Protein 7XDI (pdb70)

Nearest PDB structures (foldseek):
  7xdi-assembly1_C  TM=9.372E-01  e=1.174E-07  Sulfolobus spindle-shaped virus
  7xdi-assembly1_A  TM=9.240E-01  e=1.505E-07  Sulfolobus spindle-shaped virus
  7xdi-assembly1_F  TM=1.002E+00  e=4.556E-77  Sulfolobus spindle-shaped virus
  3anj-assembly1_A  TM=4.564E-01  e=3.593E-02  Streptococcus agalactiae serogroup III
  3wux-assembly1_A  TM=4.465E-01  e=6.733E-02  Streptococcus agalactiae NEM316

Structure (mmCIF, N/CA/C/O backbone):
data_7XDI
#
_entry.id   7XDI
#
loop_
_entity.id
_entity.type
_entity.pdbx_description
1 polymer VP1
2 polymer C131
3 polymer B210
4 polymer VP4
#
loop_
_atom_site.group_PDB
_atom_site.id
_atom_site.type_symbol
_atom_site.label_atom_id
_atom_site.label_alt_id
_atom_site.label_comp_id
_atom_site.label_asym_id
_atom_site.label_entity_id
_atom_site.label_seq_id
_atom_site.pdbx_PDB_ins_code
_atom_site.Cartn_x
_atom_site.Cartn_y
_atom_site.Cartn_z
_atom_site.occupancy
_atom_site.B_iso_or_equiv
_atom_site.auth_seq_id
_atom_site.auth_comp_id
_atom_site.auth_asym_id
_atom_site.auth_atom_id
_atom_site.pdbx_PDB_model_num
ATOM 1 N N . ASN A 1 15 ? -12.385 31.119 -37.309 1.00 125.15 15 ASN A N 1
ATOM 2 C CA . ASN A 1 15 ? -11.925 31.977 -38.394 1.00 125.15 15 ASN A CA 1
ATOM 3 C C . ASN A 1 15 ? -12.359 33.422 -38.170 1.00 125.15 15 ASN A C 1
ATOM 4 O O . ASN A 1 15 ? -13.353 33.684 -37.493 1.00 125.15 15 ASN A O 1
ATOM 9 N N . VAL A 1 16 ? -11.602 34.359 -38.745 1.00 123.80 16 VAL A N 1
ATOM 10 C CA . VAL A 1 16 ? -11.916 35.775 -38.577 1.00 123.80 16 VAL A CA 1
ATOM 11 C C . VAL A 1 16 ? -13.231 36.121 -39.267 1.00 123.80 16 VAL A C 1
ATOM 12 O O . VAL A 1 16 ? -14.038 36.899 -38.740 1.00 123.80 16 VAL A O 1
ATOM 16 N N . GLY A 1 17 ? -13.472 35.552 -40.450 1.00 122.01 17 GLY A N 1
ATOM 17 C CA . GLY A 1 17 ? -14.712 35.832 -41.156 1.00 122.01 17 GLY A CA 1
ATOM 18 C C . GLY A 1 17 ? -15.936 35.359 -40.396 1.00 122.01 17 GLY A C 1
ATOM 19 O O . GLY A 1 17 ? -16.956 36.053 -40.347 1.00 122.01 17 GLY A O 1
ATOM 20 N N . LEU A 1 18 ? -15.852 34.171 -39.792 1.00 118.11 18 LEU A N 1
ATOM 21 C CA . LEU A 1 18 ? -16.963 33.674 -38.986 1.00 118.11 18 LEU A CA 1
ATOM 22 C C . LEU A 1 18 ? -17.219 34.581 -37.791 1.00 118.11 18 LEU A C 1
ATOM 23 O O . LEU A 1 18 ? -18.374 34.857 -37.450 1.00 118.11 18 LEU A O 1
ATOM 28 N N . LEU A 1 19 ? -16.152 35.051 -37.140 1.00 117.21 19 LEU A N 1
ATOM 29 C CA . LEU A 1 19 ? -16.319 35.955 -36.008 1.00 117.21 19 LEU A CA 1
ATOM 30 C C . LEU A 1 19 ? -16.963 37.267 -36.438 1.00 117.21 19 LEU A C 1
ATOM 31 O O . LEU A 1 19 ? -17.841 37.790 -35.743 1.00 117.21 19 LEU A O 1
ATOM 36 N N . ILE A 1 20 ? -16.543 37.814 -37.580 1.00 116.08 20 ILE A N 1
ATOM 37 C CA . ILE A 1 20 ? -17.127 39.063 -38.064 1.00 116.08 20 ILE A CA 1
ATOM 38 C C . ILE A 1 20 ? -18.603 38.870 -38.393 1.00 116.08 20 ILE A C 1
ATOM 39 O O . ILE A 1 20 ? -19.450 39.710 -38.051 1.00 116.08 20 ILE A O 1
ATOM 44 N N . GLY A 1 21 ? -18.936 37.764 -39.062 1.00 115.33 21 GLY A N 1
ATOM 45 C CA . GLY A 1 21 ? -20.330 37.494 -39.370 1.00 115.33 21 GLY A CA 1
ATOM 46 C C . GLY A 1 21 ? -21.178 37.318 -38.125 1.00 115.33 21 GLY A C 1
ATOM 47 O O . GLY A 1 21 ? -22.300 37.822 -38.050 1.00 115.33 21 GLY A O 1
ATOM 48 N N . LEU A 1 22 ? -20.649 36.608 -37.128 1.00 112.89 22 LEU A N 1
ATOM 49 C CA . LEU A 1 22 ? -21.373 36.445 -35.873 1.00 112.89 22 LEU A CA 1
ATOM 50 C C . LEU A 1 22 ? -21.564 37.783 -35.172 1.00 112.89 22 LEU A C 1
ATOM 51 O O . LEU A 1 22 ? -22.629 38.049 -34.604 1.00 112.89 22 LEU A O 1
ATOM 56 N N . PHE A 1 23 ? -20.541 38.639 -35.204 1.00 114.09 23 PHE A N 1
ATOM 57 C CA . PHE A 1 23 ? -20.647 39.951 -34.575 1.00 114.09 23 PHE A CA 1
ATOM 58 C C . PHE A 1 23 ? -21.734 40.788 -35.236 1.00 114.09 23 PHE A C 1
ATOM 59 O O . PHE A 1 23 ? -22.570 41.393 -34.553 1.00 114.09 23 PHE A O 1
ATOM 67 N N . ILE A 1 24 ? -21.747 40.827 -36.571 1.00 114.30 24 ILE A N 1
ATOM 68 C CA . ILE A 1 24 ? -22.758 41.629 -37.255 1.00 114.30 24 ILE A CA 1
ATOM 69 C C . ILE A 1 24 ? -24.147 41.034 -37.049 1.00 114.30 24 ILE A C 1
ATOM 70 O O . ILE A 1 24 ? -25.133 41.767 -36.915 1.00 114.30 24 ILE A O 1
ATOM 75 N N . PHE A 1 25 ? -24.252 39.701 -36.995 1.00 111.56 25 PHE A N 1
ATOM 76 C CA . PHE A 1 25 ? -25.546 39.073 -36.749 1.00 111.56 25 PHE A CA 1
ATOM 77 C C . PHE A 1 25 ? -26.066 39.406 -35.355 1.00 111.56 25 PHE A C 1
ATOM 78 O O . PHE A 1 25 ? -27.255 39.704 -35.182 1.00 111.56 25 PHE A O 1
ATOM 86 N N . ILE A 1 26 ? -25.190 39.366 -34.350 1.00 110.02 26 ILE A N 1
ATOM 87 C CA . ILE A 1 26 ? -25.599 39.703 -32.989 1.00 110.02 26 ILE A CA 1
ATOM 88 C C . ILE A 1 26 ? -25.999 41.171 -32.902 1.00 110.02 26 ILE A C 1
ATOM 89 O O . ILE A 1 26 ? -26.973 41.527 -32.225 1.00 110.02 26 ILE A O 1
ATOM 94 N N . LEU A 1 27 ? -25.254 42.048 -33.581 1.00 112.05 27 LEU A N 1
ATOM 95 C CA . LEU A 1 27 ? -25.612 43.463 -33.587 1.00 112.05 27 LEU A CA 1
ATOM 96 C C . LEU A 1 27 ? -26.969 43.688 -34.245 1.00 112.05 27 LEU A C 1
ATOM 97 O O . LEU A 1 27 ? -27.771 44.494 -33.763 1.00 112.05 27 LEU A O 1
ATOM 102 N N . VAL A 1 28 ? -27.243 42.986 -35.346 1.00 112.39 28 VAL A N 1
ATOM 103 C CA . VAL A 1 28 ? -28.550 43.090 -35.991 1.00 112.39 28 VAL A CA 1
ATOM 104 C C . VAL A 1 28 ? -29.649 42.606 -35.052 1.00 112.39 28 VAL A C 1
ATOM 105 O O . VAL A 1 28 ? -30.713 43.233 -34.934 1.00 112.39 28 VAL A O 1
ATOM 109 N N . GLY A 1 29 ? -29.412 41.483 -34.373 1.00 112.98 29 GLY A N 1
ATOM 110 C CA . GLY A 1 29 ? -30.394 40.989 -33.421 1.00 112.98 29 GLY A CA 1
ATOM 111 C C . GLY A 1 29 ? -30.682 41.989 -32.318 1.00 112.98 29 GLY A C 1
ATOM 112 O O . GLY A 1 29 ? -31.840 42.223 -31.965 1.00 112.98 29 GLY A O 1
ATOM 113 N N . ILE A 1 30 ? -29.634 42.612 -31.781 1.00 113.94 30 ILE A N 1
ATOM 114 C CA . ILE A 1 30 ? -29.820 43.622 -30.743 1.00 113.94 30 ILE A CA 1
ATOM 115 C C . ILE A 1 30 ? -30.579 44.824 -31.295 1.00 113.94 30 ILE A C 1
ATOM 116 O O . ILE A 1 30 ? -31.464 45.377 -30.630 1.00 113.94 30 ILE A O 1
ATOM 121 N N . VAL A 1 31 ? -30.253 45.239 -32.521 1.00 116.10 31 VAL A N 1
ATOM 122 C CA . VAL A 1 31 ? -30.848 46.448 -33.085 1.00 116.10 31 VAL A CA 1
ATOM 123 C C . VAL A 1 31 ? -32.344 46.269 -33.310 1.00 116.10 31 VAL A C 1
ATOM 124 O O . VAL A 1 31 ? -33.142 47.145 -32.959 1.00 116.10 31 VAL A O 1
ATOM 128 N N . LEU A 1 32 ? -32.757 45.143 -33.893 1.00 117.17 32 LEU A N 1
ATOM 129 C CA . LEU A 1 32 ? -34.179 44.924 -34.149 1.00 117.17 32 LEU A CA 1
ATOM 130 C C . LEU A 1 32 ? -34.845 43.956 -33.176 1.00 117.17 32 LEU A C 1
ATOM 131 O O . LEU A 1 32 ? -35.868 43.357 -33.522 1.00 117.17 32 LEU A O 1
ATOM 136 N N . LEU A 1 33 ? -34.290 43.775 -31.980 1.00 116.68 33 LEU A N 1
ATOM 137 C CA . LEU A 1 33 ? -35.094 43.241 -30.881 1.00 116.68 33 LEU A CA 1
ATOM 138 C C . LEU A 1 33 ? -36.227 44.175 -30.459 1.00 116.68 33 LEU A C 1
ATOM 139 O O . LEU A 1 33 ? -37.361 43.691 -30.285 1.00 116.68 33 LEU A O 1
ATOM 144 N N . PRO A 1 34 ? -36.008 45.484 -30.256 1.00 119.94 34 PRO A N 1
ATOM 145 C CA . PRO A 1 34 ? -37.103 46.332 -29.752 1.00 119.94 34 PRO A CA 1
ATOM 146 C C . PRO A 1 34 ? -38.326 46.377 -30.650 1.00 119.94 34 PRO A C 1
ATOM 147 O O . PRO A 1 34 ? -39.446 46.465 -30.135 1.00 119.94 34 PRO A O 1
ATOM 151 N N . VAL A 1 35 ? -38.160 46.324 -31.973 1.00 120.80 35 VAL A N 1
ATOM 152 C CA . VAL A 1 35 ? -39.327 46.331 -32.851 1.00 120.80 35 VAL A CA 1
ATOM 153 C C . VAL A 1 35 ? -40.137 45.053 -32.667 1.00 120.80 35 VAL A C 1
ATOM 154 O O . VAL A 1 35 ? -41.374 45.082 -32.650 1.00 120.80 35 VAL A O 1
ATOM 158 N N . ILE A 1 36 ? -39.456 43.916 -32.510 1.00 120.71 36 ILE A N 1
ATOM 159 C CA . ILE A 1 36 ? -40.152 42.659 -32.255 1.00 120.71 36 ILE A CA 1
ATOM 160 C C . ILE A 1 36 ? -40.904 42.727 -30.932 1.00 120.71 36 ILE A C 1
ATOM 161 O O . ILE A 1 36 ? -42.060 42.294 -30.833 1.00 120.71 36 ILE A O 1
ATOM 166 N N . THR A 1 37 ? -40.263 43.276 -29.895 1.00 123.37 37 THR A N 1
ATOM 167 C CA . THR A 1 37 ? -40.935 43.397 -28.602 1.00 123.37 37 THR A CA 1
ATOM 168 C C . THR A 1 37 ? -42.151 44.312 -28.694 1.00 123.37 37 THR A C 1
ATOM 169 O O . THR A 1 37 ? -43.201 44.024 -28.109 1.00 123.37 37 THR A O 1
ATOM 173 N N . SER A 1 38 ? -42.025 45.423 -29.424 1.00 123.38 38 SER A N 1
ATOM 174 C CA . SER A 1 38 ? -43.148 46.341 -29.583 1.00 123.38 38 SER A CA 1
ATOM 175 C C . SER A 1 38 ? -44.295 45.684 -30.337 1.00 123.38 38 SER A C 1
ATOM 176 O O . SER A 1 38 ? -45.465 45.874 -29.989 1.00 123.38 38 SER A O 1
ATOM 179 N N . GLU A 1 39 ? -43.982 44.914 -31.382 1.00 124.51 39 GLU A N 1
ATOM 180 C CA . GLU A 1 39 ? -45.028 44.210 -32.117 1.00 124.51 39 GLU A CA 1
ATOM 181 C C . GLU A 1 39 ? -45.718 43.177 -31.237 1.00 124.51 39 GLU A C 1
ATOM 182 O O . GLU A 1 39 ? -46.947 43.031 -31.283 1.00 124.51 39 GLU A O 1
ATOM 188 N N . VAL A 1 40 ? -44.945 42.451 -30.427 1.00 122.55 40 VAL A N 1
ATOM 189 C CA . VAL A 1 40 ? -45.534 41.471 -29.518 1.00 122.55 40 VAL A CA 1
ATOM 190 C C . VAL A 1 40 ? -46.450 42.160 -28.516 1.00 122.55 40 VAL A C 1
ATOM 191 O O . VAL A 1 40 ? -47.553 41.680 -28.226 1.00 122.55 40 VAL A O 1
ATOM 195 N N . SER A 1 41 ? -46.013 43.301 -27.977 1.00 126.01 41 SER A N 1
ATOM 196 C CA . SER A 1 41 ? -46.855 44.053 -27.052 1.00 126.01 41 SER A CA 1
ATOM 197 C C . SER A 1 41 ? -48.129 44.539 -27.733 1.00 126.01 41 SER A C 1
ATOM 198 O O . SER A 1 41 ? -49.215 44.485 -27.146 1.00 126.01 41 SER A O 1
ATOM 201 N N . SER A 1 42 ? -48.017 45.012 -28.976 1.00 126.59 42 SER A N 1
ATOM 202 C CA . SER A 1 42 ? -49.199 45.462 -29.703 1.00 126.59 42 SER A CA 1
ATOM 203 C C . SER A 1 42 ? -50.180 44.317 -29.913 1.00 126.59 42 SER A C 1
ATOM 204 O O . SER A 1 42 ? -51.398 44.503 -29.799 1.00 126.59 42 SER A O 1
ATOM 207 N N . LEU A 1 43 ? -49.668 43.126 -30.226 1.00 127.61 43 LEU A N 1
ATOM 208 C CA . LEU A 1 43 ? -50.548 41.975 -30.409 1.00 127.61 43 LEU A CA 1
ATOM 209 C C . LEU A 1 43 ? -51.188 41.542 -29.094 1.00 127.61 43 LEU A C 1
ATOM 210 O O . LEU A 1 43 ? -52.379 41.214 -29.059 1.00 127.61 43 LEU A O 1
ATOM 215 N N . THR A 1 44 ? -50.418 41.532 -28.006 1.00 127.95 44 THR A N 1
ATOM 216 C CA . THR A 1 44 ? -50.890 40.998 -26.731 1.00 127.95 44 THR A CA 1
ATOM 217 C C . THR A 1 44 ? -51.330 42.092 -25.762 1.00 127.95 44 THR A C 1
ATOM 218 O O . THR A 1 44 ? -52.480 42.102 -25.315 1.00 127.95 44 THR A O 1
ATOM 222 N N . SER A 1 45 ? -50.432 43.014 -25.426 1.00 129.71 45 SER A N 1
ATOM 223 C CA . SER A 1 45 ? -50.751 44.039 -24.443 1.00 129.71 45 SER A CA 1
ATOM 224 C C . SER A 1 45 ? -51.788 45.011 -24.996 1.00 129.71 45 SER A C 1
ATOM 225 O O . SER A 1 45 ? -51.810 45.325 -26.189 1.00 129.71 45 SER A O 1
ATOM 228 N N . GLY A 1 46 ? -52.652 45.487 -24.112 1.00 133.49 46 GLY A N 1
ATOM 229 C CA . GLY A 1 46 ? -53.735 46.374 -24.476 1.00 133.49 46 GLY A CA 1
ATOM 230 C C . GLY A 1 46 ? -55.094 45.732 -24.253 1.00 133.49 46 GLY A C 1
ATOM 231 O O . GLY A 1 46 ? -55.224 44.537 -23.988 1.00 133.49 46 GLY A O 1
ATOM 232 N N . THR A 1 47 ? -56.123 46.575 -24.368 1.00 137.77 47 THR A N 1
ATOM 233 C CA . THR A 1 47 ? -57.489 46.113 -24.137 1.00 137.77 47 THR A CA 1
ATOM 234 C C . THR A 1 47 ? -57.916 45.083 -25.178 1.00 137.77 47 THR A C 1
ATOM 235 O O . THR A 1 47 ? -58.612 44.116 -24.849 1.00 137.77 47 THR A O 1
ATOM 239 N N . SER A 1 48 ? -57.515 45.272 -26.427 1.00 137.53 48 SER A N 1
ATOM 240 C CA . SER A 1 48 ? -57.936 44.379 -27.499 1.00 137.53 48 SER A CA 1
ATOM 241 C C . SER A 1 48 ? -57.292 43.008 -27.340 1.00 137.53 48 SER A C 1
ATOM 242 O O . SER A 1 48 ? -56.058 42.912 -27.364 1.00 137.53 48 SER A O 1
ATOM 245 N N . PRO A 1 49 ? -58.068 41.935 -27.179 1.00 138.39 49 PRO A N 1
ATOM 246 C CA . PRO A 1 49 ? -57.505 40.576 -27.038 1.00 138.39 49 PRO A CA 1
ATOM 247 C C . PRO A 1 49 ? -57.315 39.862 -28.378 1.00 138.39 49 PRO A C 1
ATOM 248 O O . PRO A 1 49 ? -58.088 38.994 -28.790 1.00 138.39 49 PRO A O 1
ATOM 252 N N . ALA A 1 50 ? -56.253 40.246 -29.089 1.00 134.50 50 ALA A N 1
ATOM 253 C CA . ALA A 1 50 ? -55.959 39.611 -30.370 1.00 134.50 50 ALA A CA 1
ATOM 254 C C . ALA A 1 50 ? -55.574 38.148 -30.197 1.00 134.50 50 ALA A C 1
ATOM 255 O O . ALA A 1 50 ? -55.737 37.350 -31.127 1.00 134.50 50 ALA A O 1
ATOM 257 N N . VAL A 1 51 ? -55.067 37.777 -29.024 1.00 129.70 51 VAL A N 1
ATOM 258 C CA . VAL A 1 51 ? -54.627 36.415 -28.746 1.00 129.70 51 VAL A CA 1
ATOM 259 C C . VAL A 1 51 ? -55.126 36.013 -27.366 1.00 129.70 51 VAL A C 1
ATOM 260 O O . VAL A 1 51 ? -55.102 36.821 -26.431 1.00 129.70 51 VAL A O 1
ATOM 264 N N . THR A 1 52 ? -55.577 34.767 -27.243 1.00 127.55 52 THR A N 1
ATOM 265 C CA . THR A 1 52 ? -56.089 34.261 -25.979 1.00 127.55 52 THR A CA 1
ATOM 266 C C . THR A 1 52 ? -54.937 34.023 -25.000 1.00 127.55 52 THR A C 1
ATOM 267 O O . THR A 1 52 ? -53.761 34.009 -25.375 1.00 127.55 52 THR A O 1
ATOM 271 N N . GLY A 1 53 ? -55.295 33.847 -23.726 1.00 127.15 53 GLY A N 1
ATOM 272 C CA . GLY A 1 53 ? -54.354 33.711 -22.627 1.00 127.15 53 GLY A CA 1
ATOM 273 C C . GLY A 1 53 ? -53.130 32.848 -22.867 1.00 127.15 53 GLY A C 1
ATOM 274 O O . GLY A 1 53 ? -52.001 33.315 -22.690 1.00 127.15 53 GLY A O 1
ATOM 275 N N . THR A 1 54 ? -53.333 31.587 -23.258 1.00 124.65 54 THR A N 1
ATOM 276 C CA . THR A 1 54 ? -52.197 30.715 -23.543 1.00 124.65 54 THR A CA 1
ATOM 277 C C . THR A 1 54 ? -51.371 31.260 -24.702 1.00 124.65 54 THR A C 1
ATOM 278 O O . THR A 1 54 ? -50.137 31.347 -24.624 1.00 124.65 54 THR A O 1
ATOM 282 N N . ASN A 1 55 ? -52.045 31.659 -25.782 1.00 123.49 55 ASN A N 1
ATOM 283 C CA . ASN A 1 55 ? -51.338 32.245 -26.914 1.00 123.49 55 ASN A CA 1
ATOM 284 C C . ASN A 1 55 ? -50.634 33.532 -26.512 1.00 123.49 55 ASN A C 1
ATOM 285 O O . ASN A 1 55 ? -49.484 33.760 -26.900 1.00 123.49 55 ASN A O 1
ATOM 290 N N . ALA A 1 56 ? -51.304 34.379 -25.726 1.00 123.73 56 ALA A N 1
ATOM 291 C CA . ALA A 1 56 ? -50.699 35.641 -25.313 1.00 123.73 56 ALA A CA 1
ATOM 292 C C . ALA A 1 56 ? -49.440 35.407 -24.489 1.00 123.73 56 ALA A C 1
ATOM 293 O O . ALA A 1 56 ? -48.428 36.095 -24.674 1.00 123.73 56 ALA A O 1
ATOM 295 N N . THR A 1 57 ? -49.481 34.434 -23.575 1.00 121.71 57 THR A N 1
ATOM 296 C CA . THR A 1 57 ? -48.277 34.074 -22.836 1.00 121.71 57 THR A CA 1
ATOM 297 C C . THR A 1 57 ? -47.192 33.576 -23.781 1.00 121.71 57 THR A C 1
ATOM 298 O O . THR A 1 57 ? -46.007 33.879 -23.595 1.00 121.71 57 THR A O 1
ATOM 302 N N . LEU A 1 58 ? -47.579 32.823 -24.814 1.00 118.40 58 LEU A N 1
ATOM 303 C CA . LEU A 1 58 ? -46.594 32.372 -25.793 1.00 118.40 58 LEU A CA 1
ATOM 304 C C . LEU A 1 58 ? -45.917 33.552 -26.484 1.00 118.40 58 LEU A C 1
ATOM 305 O O . LEU A 1 58 ? -44.688 33.570 -26.625 1.00 118.40 58 LEU A O 1
ATOM 310 N N . LEU A 1 59 ? -46.699 34.551 -26.910 1.00 117.38 59 LEU A N 1
ATOM 311 C CA . LEU A 1 59 ? -46.093 35.733 -27.528 1.00 117.38 59 LEU A CA 1
ATOM 312 C C . LEU A 1 59 ? -45.193 36.478 -26.554 1.00 117.38 59 LEU A C 1
ATOM 313 O O . LEU A 1 59 ? -44.132 36.975 -26.945 1.00 117.38 59 LEU A O 1
ATOM 318 N N . ASN A 1 60 ? -45.598 36.585 -25.289 1.00 114.80 60 ASN A N 1
ATOM 319 C CA . ASN A 1 60 ? -44.702 37.193 -24.309 1.00 114.80 60 ASN A CA 1
ATOM 320 C C . ASN A 1 60 ? -43.424 36.379 -24.131 1.00 114.80 60 ASN A C 1
ATOM 321 O O . ASN A 1 60 ? -42.390 36.932 -23.741 1.00 114.80 60 ASN A O 1
ATOM 326 N N . LEU A 1 61 ? -43.473 35.071 -24.400 1.00 109.46 61 LEU A N 1
ATOM 327 C CA . LEU A 1 61 ? -42.254 34.267 -24.327 1.00 109.46 61 LEU A CA 1
ATOM 328 C C . LEU A 1 61 ? -41.377 34.418 -25.568 1.00 109.46 61 LEU A C 1
ATOM 329 O O . LEU A 1 61 ? -40.157 34.240 -25.476 1.00 109.46 61 LEU A O 1
ATOM 334 N N . VAL A 1 62 ? -41.968 34.725 -26.731 1.00 107.54 62 VAL A N 1
ATOM 335 C CA . VAL A 1 62 ? -41.174 34.797 -27.970 1.00 107.54 62 VAL A CA 1
ATOM 336 C C . VAL A 1 62 ? -39.940 35.696 -27.874 1.00 107.54 62 VAL A C 1
ATOM 337 O O . VAL A 1 62 ? -38.895 35.315 -28.414 1.00 107.54 62 VAL A O 1
ATOM 341 N N . PRO A 1 63 ? -39.995 36.897 -27.277 1.00 103.42 63 PRO A N 1
ATOM 342 C CA . PRO A 1 63 ? -38.761 37.707 -27.229 1.00 103.42 63 PRO A CA 1
ATOM 343 C C . PRO A 1 63 ? -37.602 37.003 -26.542 1.00 103.42 63 PRO A C 1
ATOM 344 O O . PRO A 1 63 ? -36.458 37.079 -27.015 1.00 103.42 63 PRO A O 1
ATOM 348 N N . LEU A 1 64 ? -37.868 36.284 -25.452 1.00 97.03 64 LEU A N 1
ATOM 349 C CA . LEU A 1 64 ? -36.790 35.541 -24.813 1.00 97.03 64 LEU A CA 1
ATOM 350 C C . LEU A 1 64 ? -36.334 34.367 -25.665 1.00 97.03 64 LEU A C 1
ATOM 351 O O . LEU A 1 64 ? -35.143 34.051 -25.676 1.00 97.03 64 LEU A O 1
ATOM 356 N N . PHE A 1 65 ? -37.250 33.702 -26.371 1.00 102.37 65 PHE A N 1
ATOM 357 C CA . PHE A 1 65 ? -36.829 32.655 -27.298 1.00 102.37 65 PHE A CA 1
ATOM 358 C C . PHE A 1 65 ? -35.923 33.227 -28.380 1.00 102.37 65 PHE A C 1
ATOM 359 O O . PHE A 1 65 ? -34.959 32.582 -28.807 1.00 102.37 65 PHE A O 1
ATOM 367 N N . TYR A 1 66 ? -36.220 34.446 -28.827 1.00 102.55 66 TYR A N 1
ATOM 368 C CA . TYR A 1 66 ? -35.387 35.132 -29.807 1.00 102.55 66 TYR A CA 1
ATOM 369 C C . TYR A 1 66 ? -33.999 35.415 -29.243 1.00 102.55 66 TYR A C 1
ATOM 370 O O . TYR A 1 66 ? -32.983 35.211 -29.920 1.00 102.55 66 TYR A O 1
ATOM 379 N N . ILE A 1 67 ? -33.937 35.871 -27.989 1.00 94.89 67 ILE A N 1
ATOM 380 C CA . ILE A 1 67 ? -32.642 36.082 -27.341 1.00 94.89 67 ILE A CA 1
ATOM 381 C C . ILE A 1 67 ? -31.884 34.765 -27.217 1.00 94.89 67 ILE A C 1
ATOM 382 O O . ILE A 1 67 ? -30.665 34.705 -27.430 1.00 94.89 67 ILE A O 1
ATOM 387 N N . LEU A 1 68 ? -32.593 33.689 -26.863 1.00 90.93 68 LEU A N 1
ATOM 388 C CA . LEU A 1 68 ? -31.955 32.382 -26.760 1.00 90.93 68 LEU A CA 1
ATOM 389 C C . LEU A 1 68 ? -31.384 31.948 -28.100 1.00 90.93 68 LEU A C 1
ATOM 390 O O . LEU A 1 68 ? -30.292 31.379 -28.157 1.00 90.93 68 LEU A O 1
ATOM 395 N N . ILE A 1 69 ? -32.117 32.193 -29.187 1.00 94.07 69 ILE A N 1
ATOM 396 C CA . ILE A 1 69 ? -31.607 31.862 -30.515 1.00 94.07 69 ILE A CA 1
ATOM 397 C C . ILE A 1 69 ? -30.346 32.665 -30.805 1.00 94.07 69 ILE A C 1
ATOM 398 O O . ILE A 1 69 ? -29.334 32.125 -31.277 1.00 94.07 69 ILE A O 1
ATOM 403 N N . LEU A 1 70 ? -30.382 33.968 -30.504 1.00 92.86 70 LEU A N 1
ATOM 404 C CA . LEU A 1 70 ? -29.215 34.813 -30.738 1.00 92.86 70 LEU A CA 1
ATOM 405 C C . LEU A 1 70 ? -28.006 34.347 -29.940 1.00 92.86 70 LEU A C 1
ATOM 406 O O . LEU A 1 70 ? -26.867 34.557 -30.369 1.00 92.86 70 LEU A O 1
ATOM 411 N N . VAL A 1 71 ? -28.223 33.740 -28.773 1.00 88.60 71 VAL A N 1
ATOM 412 C CA . VAL A 1 71 ? -27.084 33.305 -27.970 1.00 88.60 71 VAL A CA 1
ATOM 413 C C . VAL A 1 71 ? -26.706 31.841 -28.188 1.00 88.60 71 VAL A C 1
ATOM 414 O O . VAL A 1 71 ? -25.643 31.414 -27.715 1.00 88.60 71 VAL A O 1
ATOM 418 N N . ILE A 1 72 ? -27.535 31.058 -28.880 1.00 88.04 72 ILE A N 1
ATOM 419 C CA . ILE A 1 72 ? -27.210 29.648 -29.076 1.00 88.04 72 ILE A CA 1
ATOM 420 C C . ILE A 1 72 ? -26.609 29.448 -30.462 1.00 88.04 72 ILE A C 1
ATOM 421 O O . ILE A 1 72 ? -25.725 28.602 -30.642 1.00 88.04 72 ILE A O 1
ATOM 426 N N . VAL A 1 73 ? -27.070 30.220 -31.454 1.00 90.77 73 VAL A N 1
ATOM 427 C CA . VAL A 1 73 ? -26.588 30.021 -32.824 1.00 90.77 73 VAL A CA 1
ATOM 428 C C . VAL A 1 73 ? -25.078 30.212 -32.934 1.00 90.77 73 VAL A C 1
ATOM 429 O O . VAL A 1 73 ? -24.410 29.337 -33.510 1.00 90.77 73 VAL A O 1
ATOM 433 N N . PRO A 1 74 ? -24.477 31.291 -32.412 1.00 89.78 74 PRO A N 1
ATOM 434 C CA . PRO A 1 74 ? -23.005 31.346 -32.397 1.00 89.78 74 PRO A CA 1
ATOM 435 C C . PRO A 1 74 ? -22.379 30.214 -31.607 1.00 89.78 74 PRO A C 1
ATOM 436 O O . PRO A 1 74 ? -21.293 29.745 -31.966 1.00 89.78 74 PRO A O 1
ATOM 440 N N . ALA A 1 75 ? -23.039 29.757 -30.543 1.00 85.09 75 ALA A N 1
ATOM 441 C CA . ALA A 1 75 ? -22.487 28.674 -29.736 1.00 85.09 75 ALA A CA 1
ATOM 442 C C . ALA A 1 75 ? -22.367 27.389 -30.540 1.00 85.09 75 ALA A C 1
ATOM 443 O O . ALA A 1 75 ? -21.298 26.771 -30.589 1.00 85.09 75 ALA A O 1
ATOM 445 N N . VAL A 1 76 ? -23.462 26.967 -31.175 1.00 86.67 76 VAL A N 1
ATOM 446 C CA . VAL A 1 76 ? -23.426 25.753 -31.981 1.00 86.67 76 VAL A CA 1
ATOM 447 C C . VAL A 1 76 ? -22.497 25.938 -33.170 1.00 86.67 76 VAL A C 1
ATOM 448 O O . VAL A 1 76 ? -21.791 25.007 -33.576 1.00 86.67 76 VAL A O 1
ATOM 452 N N . LEU A 1 77 ? -22.470 27.147 -33.737 1.00 89.53 77 LEU A N 1
ATOM 453 C CA . LEU A 1 77 ? -21.566 27.426 -34.846 1.00 89.53 77 LEU A CA 1
ATOM 454 C C . LEU A 1 77 ? -20.117 27.177 -34.447 1.00 89.53 77 LEU A C 1
ATOM 455 O O . LEU A 1 77 ? -19.390 26.454 -35.132 1.00 89.53 77 LEU A O 1
ATOM 460 N N . ALA A 1 78 ? -19.685 27.762 -33.326 1.00 85.56 78 ALA A N 1
ATOM 461 C CA . ALA A 1 78 ? -18.311 27.574 -32.870 1.00 85.56 78 ALA A CA 1
ATOM 462 C C . ALA A 1 78 ? -18.045 26.126 -32.477 1.00 85.56 78 ALA A C 1
ATOM 463 O O . ALA A 1 78 ? -16.978 25.580 -32.785 1.00 85.56 78 ALA A O 1
ATOM 465 N N . TYR A 1 79 ? -19.006 25.491 -31.801 1.00 82.76 79 TYR A N 1
ATOM 466 C CA . TYR A 1 79 ? -18.823 24.115 -31.352 1.00 82.76 79 TYR A CA 1
ATOM 467 C C . TYR A 1 79 ? -18.627 23.171 -32.529 1.00 82.76 79 TYR A C 1
ATOM 468 O O . TYR A 1 79 ? -17.810 22.246 -32.465 1.00 82.76 79 TYR A O 1
ATOM 477 N N . LYS A 1 80 ? -19.371 23.385 -33.615 1.00 88.26 80 LYS A N 1
ATOM 478 C CA . LYS A 1 80 ? -19.191 22.562 -34.803 1.00 88.26 80 LYS A CA 1
ATOM 479 C C . LYS A 1 80 ? -17.951 22.960 -35.596 1.00 88.26 80 LYS A C 1
ATOM 480 O O . LYS A 1 80 ? -17.301 22.093 -36.192 1.00 88.26 80 LYS A O 1
ATOM 486 N N . MET A 1 81 ? -17.609 24.250 -35.621 1.00 90.24 81 MET A N 1
ATOM 487 C CA . MET A 1 81 ? -16.491 24.707 -36.440 1.00 90.24 81 MET A CA 1
ATOM 488 C C . MET A 1 81 ? -15.156 24.246 -35.872 1.00 90.24 81 MET A C 1
ATOM 489 O O . MET A 1 81 ? -14.299 23.742 -36.609 1.00 90.24 81 MET A O 1
ATOM 494 N N . TYR A 1 82 ? -14.950 24.421 -34.564 1.00 85.76 82 TYR A N 1
ATOM 495 C CA . TYR A 1 82 ? -13.665 24.047 -33.981 1.00 85.76 82 TYR A CA 1
ATOM 496 C C . TYR A 1 82 ? -13.422 22.548 -34.098 1.00 85.76 82 TYR A C 1
ATOM 497 O O . TYR A 1 82 ? -12.312 22.118 -34.434 1.00 85.76 82 TYR A O 1
ATOM 506 N N . ARG A 1 83 ? -14.449 21.743 -33.836 1.00 88.07 83 ARG A N 1
ATOM 507 C CA . ARG A 1 83 ? -14.390 20.290 -33.998 1.00 88.07 83 ARG A CA 1
ATOM 508 C C . ARG A 1 83 ? -13.208 19.668 -33.257 1.00 88.07 83 ARG A C 1
ATOM 509 O O . ARG A 1 83 ? -12.914 18.484 -33.419 1.00 88.07 83 ARG A O 1
ATOM 517 N N . ASN B 1 15 ? -23.764 37.916 -46.877 1.00 119.98 15 ASN B N 1
ATOM 518 C CA . ASN B 1 15 ? -24.926 37.055 -46.689 1.00 119.98 15 ASN B CA 1
ATOM 519 C C . ASN B 1 15 ? -26.042 37.797 -45.961 1.00 119.98 15 ASN B C 1
ATOM 520 O O . ASN B 1 15 ? -26.901 37.180 -45.332 1.00 119.98 15 ASN B O 1
ATOM 525 N N . VAL B 1 16 ? -26.024 39.130 -46.052 1.00 122.21 16 VAL B N 1
ATOM 526 C CA . VAL B 1 16 ? -27.028 39.940 -45.373 1.00 122.21 16 VAL B CA 1
ATOM 527 C C . VAL B 1 16 ? -28.410 39.760 -45.989 1.00 122.21 16 VAL B C 1
ATOM 528 O O . VAL B 1 16 ? -29.422 40.035 -45.328 1.00 122.21 16 VAL B O 1
ATOM 532 N N . GLY B 1 17 ? -28.482 39.301 -47.241 1.00 121.36 17 GLY B N 1
ATOM 533 C CA . GLY B 1 17 ? -29.777 39.041 -47.845 1.00 121.36 17 GLY B CA 1
ATOM 534 C C . GLY B 1 17 ? -30.569 38.000 -47.080 1.00 121.36 17 GLY B C 1
ATOM 535 O O . GLY B 1 17 ? -31.764 38.171 -46.833 1.00 121.36 17 GLY B O 1
ATOM 536 N N . LEU B 1 18 ? -29.906 36.918 -46.668 1.00 120.02 18 LEU B N 1
ATOM 537 C CA . LEU B 1 18 ? -30.578 35.933 -45.830 1.00 120.02 18 LEU B CA 1
ATOM 538 C C . LEU B 1 18 ? -30.923 36.499 -44.457 1.00 120.02 18 LEU B C 1
ATOM 539 O O . LEU B 1 18 ? -31.971 36.160 -43.903 1.00 120.02 18 LEU B O 1
ATOM 544 N N . LEU B 1 19 ? -30.062 37.346 -43.885 1.00 122.33 19 LEU B N 1
ATOM 545 C CA . LEU B 1 19 ? -30.408 38.009 -42.630 1.00 122.33 19 LEU B CA 1
ATOM 546 C C . LEU B 1 19 ? -31.748 38.724 -42.752 1.00 122.33 19 LEU B C 1
ATOM 547 O O . LEU B 1 19 ? -32.656 38.528 -41.931 1.00 122.33 19 LEU B O 1
ATOM 552 N N . ILE B 1 20 ? -31.886 39.542 -43.796 1.00 122.56 20 ILE B N 1
ATOM 553 C CA . ILE B 1 20 ? -33.144 40.239 -44.037 1.00 122.56 20 ILE B CA 1
ATOM 554 C C . ILE B 1 20 ? -34.264 39.238 -44.284 1.00 122.56 20 ILE B C 1
ATOM 555 O O . ILE B 1 20 ? -35.409 39.453 -43.871 1.00 122.56 20 ILE B O 1
ATOM 560 N N . GLY B 1 21 ? -33.952 38.125 -44.952 1.00 123.07 21 GLY B N 1
ATOM 561 C CA . GLY B 1 21 ? -34.978 37.131 -45.230 1.00 123.07 21 GLY B CA 1
ATOM 562 C C . GLY B 1 21 ? -35.581 36.538 -43.971 1.00 123.07 21 GLY B C 1
ATOM 563 O O . GLY B 1 21 ? -36.802 36.501 -43.814 1.00 123.07 21 GLY B O 1
ATOM 564 N N . LEU B 1 22 ? -34.732 36.085 -43.045 1.00 122.10 22 LEU B N 1
ATOM 565 C CA . LEU B 1 22 ? -35.248 35.543 -41.786 1.00 122.10 22 LEU B CA 1
ATOM 566 C C . LEU B 1 22 ? -35.923 36.613 -40.935 1.00 122.10 22 LEU B C 1
ATOM 567 O O . LEU B 1 22 ? -36.932 36.337 -40.270 1.00 122.10 22 LEU B O 1
ATOM 572 N N . PHE B 1 23 ? -35.378 37.834 -40.912 1.00 121.44 23 PHE B N 1
ATOM 573 C CA . PHE B 1 23 ? -36.018 38.866 -40.102 1.00 121.44 23 PHE B CA 1
ATOM 574 C C . PHE B 1 23 ? -37.407 39.207 -40.635 1.00 121.44 23 PHE B C 1
ATOM 575 O O . PHE B 1 23 ? -38.367 39.335 -39.862 1.00 121.44 23 PHE B O 1
ATOM 583 N N . ILE B 1 24 ? -37.538 39.332 -41.957 1.00 123.95 24 ILE B N 1
ATOM 584 C CA . ILE B 1 24 ? -38.845 39.559 -42.562 1.00 123.95 24 ILE B CA 1
ATOM 585 C C . ILE B 1 24 ? -39.747 38.357 -42.327 1.00 123.95 24 ILE B C 1
ATOM 586 O O . ILE B 1 24 ? -40.954 38.504 -42.114 1.00 123.95 24 ILE B O 1
ATOM 591 N N . PHE B 1 25 ? -39.174 37.151 -42.343 1.00 126.36 25 PHE B N 1
ATOM 592 C CA . PHE B 1 25 ? -39.946 35.949 -42.050 1.00 126.36 25 PHE B CA 1
ATOM 593 C C . PHE B 1 25 ? -40.600 36.042 -40.679 1.00 126.36 25 PHE B C 1
ATOM 594 O O . PHE B 1 25 ? -41.812 35.841 -40.540 1.00 126.36 25 PHE B O 1
ATOM 602 N N . ILE B 1 26 ? -39.809 36.358 -39.651 1.00 125.39 26 ILE B N 1
ATOM 603 C CA . ILE B 1 26 ? -40.361 36.384 -38.299 1.00 125.39 26 ILE B CA 1
ATOM 604 C C . ILE B 1 26 ? -41.339 37.545 -38.131 1.00 125.39 26 ILE B C 1
ATOM 605 O O . ILE B 1 26 ? -42.400 37.387 -37.504 1.00 125.39 26 ILE B O 1
ATOM 610 N N . LEU B 1 27 ? -41.031 38.715 -38.705 1.00 125.81 27 LEU B N 1
ATOM 611 C CA . LEU B 1 27 ? -41.947 39.847 -38.590 1.00 125.81 27 LEU B CA 1
ATOM 612 C C . LEU B 1 27 ? -43.278 39.551 -39.272 1.00 125.81 27 LEU B C 1
ATOM 613 O O . LEU B 1 27 ? -44.346 39.830 -38.716 1.00 125.81 27 LEU B O 1
ATOM 618 N N . VAL B 1 28 ? -43.234 38.964 -40.471 1.00 127.00 28 VAL B N 1
ATOM 619 C CA . VAL B 1 28 ? -44.451 38.622 -41.195 1.00 127.00 28 VAL B CA 1
ATOM 620 C C . VAL B 1 28 ? -45.226 37.539 -40.464 1.00 127.00 28 VAL B C 1
ATOM 621 O O . VAL B 1 28 ? -46.462 37.556 -40.443 1.00 127.00 28 VAL B O 1
ATOM 625 N N . GLY B 1 29 ? -44.525 36.585 -39.850 1.00 129.38 29 GLY B N 1
ATOM 626 C CA . GLY B 1 29 ? -45.215 35.569 -39.075 1.00 129.38 29 GLY B CA 1
ATOM 627 C C . GLY B 1 29 ? -45.990 36.158 -37.914 1.00 129.38 29 GLY B C 1
ATOM 628 O O . GLY B 1 29 ? -47.162 35.833 -37.702 1.00 129.38 29 GLY B O 1
ATOM 629 N N . ILE B 1 30 ? -45.349 37.052 -37.156 1.00 126.70 30 ILE B N 1
ATOM 630 C CA . ILE B 1 30 ? -46.062 37.687 -36.049 1.00 126.70 30 ILE B CA 1
ATOM 631 C C . ILE B 1 30 ? -47.193 38.571 -36.569 1.00 126.70 30 ILE B C 1
ATOM 632 O O . ILE B 1 30 ? -48.255 38.663 -35.941 1.00 126.70 30 ILE B O 1
ATOM 637 N N . VAL B 1 31 ? -46.999 39.225 -37.717 1.00 129.68 31 VAL B N 1
ATOM 638 C CA . VAL B 1 31 ? -48.042 40.082 -38.279 1.00 129.68 31 VAL B CA 1
ATOM 639 C C . VAL B 1 31 ? -49.264 39.259 -38.676 1.00 129.68 31 VAL B C 1
ATOM 640 O O . VAL B 1 31 ? -50.407 39.659 -38.425 1.00 129.68 31 VAL B O 1
ATOM 644 N N . LEU B 1 32 ? -49.044 38.108 -39.309 1.00 132.55 32 LEU B N 1
ATOM 645 C CA . LEU B 1 32 ? -50.134 37.297 -39.839 1.00 132.55 32 LEU B CA 1
ATOM 646 C C . LEU B 1 32 ? -50.747 36.373 -38.791 1.00 132.55 32 LEU B C 1
ATOM 647 O O . LEU B 1 32 ? -51.856 35.872 -39.001 1.00 132.55 32 LEU B O 1
ATOM 652 N N . LEU B 1 33 ? -50.076 36.176 -37.658 1.00 132.52 33 LEU B N 1
ATOM 653 C CA . LEU B 1 33 ? -50.622 35.344 -36.588 1.00 132.52 33 LEU B CA 1
ATOM 654 C C . LEU B 1 33 ? -52.034 35.743 -36.150 1.00 132.52 33 LEU B C 1
ATOM 655 O O . LEU B 1 33 ? -52.834 34.836 -35.856 1.00 132.52 33 LEU B O 1
ATOM 660 N N . PRO B 1 34 ? -52.402 37.029 -36.064 1.00 134.74 34 PRO B N 1
ATOM 661 C CA . PRO B 1 34 ? -53.806 37.360 -35.762 1.00 134.74 34 PRO B CA 1
ATOM 662 C C . PRO B 1 34 ? -54.809 36.719 -36.706 1.00 134.74 34 PRO B C 1
ATOM 663 O O . PRO B 1 34 ? -55.908 36.367 -36.264 1.00 134.74 34 PRO B O 1
ATOM 667 N N . VAL B 1 35 ? -54.478 36.564 -37.990 1.00 137.62 35 VAL B N 1
ATOM 668 C CA . VAL B 1 35 ? -55.397 35.900 -38.914 1.00 137.62 35 VAL B CA 1
ATOM 669 C C . VAL B 1 35 ? -55.609 34.448 -38.502 1.00 137.62 35 VAL B C 1
ATOM 670 O O . VAL B 1 35 ? -56.737 33.932 -38.531 1.00 137.62 35 VAL B O 1
ATOM 674 N N . ILE B 1 36 ? -54.529 33.764 -38.120 1.00 137.21 36 ILE B N 1
ATOM 675 C CA . ILE B 1 36 ? -54.640 32.381 -37.668 1.00 137.21 36 ILE B CA 1
ATOM 676 C C . ILE B 1 36 ? -55.496 32.299 -36.412 1.00 137.21 36 ILE B C 1
ATOM 677 O O . ILE B 1 36 ? -56.348 31.411 -36.280 1.00 137.21 36 ILE B O 1
ATOM 682 N N . THR B 1 37 ? -55.284 33.223 -35.469 1.00 139.62 37 THR B N 1
ATOM 683 C CA . THR B 1 37 ? -56.103 33.225 -34.259 1.00 139.62 37 THR B CA 1
ATOM 684 C C . THR B 1 37 ? -57.568 33.476 -34.583 1.00 139.62 37 THR B C 1
ATOM 685 O O . THR B 1 37 ? -58.456 32.856 -33.990 1.00 139.62 37 THR B O 1
ATOM 689 N N . SER B 1 38 ? -57.842 34.395 -35.513 1.00 142.21 38 SER B N 1
ATOM 690 C CA . SER B 1 38 ? -59.222 34.673 -35.895 1.00 142.21 38 SER B CA 1
ATOM 691 C C . SER B 1 38 ? -59.884 33.444 -36.499 1.00 142.21 38 SER B C 1
ATOM 692 O O . SER B 1 38 ? -61.024 33.112 -36.153 1.00 142.21 38 SER B O 1
ATOM 695 N N . GLU B 1 39 ? -59.181 32.750 -37.396 1.00 144.62 39 GLU B N 1
ATOM 696 C CA . GLU B 1 39 ? -59.747 31.545 -37.996 1.00 144.62 39 GLU B CA 1
ATOM 697 C C . GLU B 1 39 ? -59.990 30.466 -36.947 1.00 144.62 39 GLU B C 1
ATOM 698 O O . GLU B 1 39 ? -61.052 29.827 -36.935 1.00 144.62 39 GLU B O 1
ATOM 704 N N . VAL B 1 40 ? -59.026 30.261 -36.046 1.00 145.67 40 VAL B N 1
ATOM 705 C CA . VAL B 1 40 ? -59.173 29.235 -35.016 1.00 145.67 40 VAL B CA 1
ATOM 706 C C . VAL B 1 40 ? -60.352 29.562 -34.108 1.00 145.67 40 VAL B C 1
ATOM 707 O O . VAL B 1 40 ? -61.178 28.694 -33.794 1.00 145.67 40 VAL B O 1
ATOM 711 N N . SER B 1 41 ? -60.455 30.824 -33.680 1.00 148.04 41 SER B N 1
ATOM 712 C CA . SER B 1 41 ? -61.548 31.228 -32.806 1.00 148.04 41 SER B CA 1
ATOM 713 C C . SER B 1 41 ? -62.894 31.075 -33.499 1.00 148.04 41 SER B C 1
ATOM 714 O O . SER B 1 41 ? -63.856 30.587 -32.897 1.00 148.04 41 SER B O 1
ATOM 717 N N . SER B 1 42 ? -62.982 31.476 -34.770 1.00 147.76 42 SER B N 1
ATOM 718 C CA . SER B 1 42 ? -64.231 31.311 -35.503 1.00 147.76 42 SER B CA 1
ATOM 719 C C . SER B 1 42 ? -64.608 29.843 -35.633 1.00 147.76 42 SER B C 1
ATOM 720 O O . SER B 1 42 ? -65.796 29.503 -35.605 1.00 147.76 42 SER B O 1
ATOM 723 N N . LEU B 1 43 ? -63.618 28.962 -35.776 1.00 147.80 43 LEU B N 1
ATOM 724 C CA . LEU B 1 43 ? -63.920 27.542 -35.913 1.00 147.80 43 LEU B CA 1
ATOM 725 C C . LEU B 1 43 ? -64.292 26.886 -34.586 1.00 147.80 43 LEU B C 1
ATOM 726 O O . LEU B 1 43 ? -65.089 25.941 -34.577 1.00 147.80 43 LEU B O 1
ATOM 731 N N . THR B 1 44 ? -63.741 27.355 -33.466 1.00 151.59 44 THR B N 1
ATOM 732 C CA . THR B 1 44 ? -63.885 26.653 -32.194 1.00 151.59 44 THR B CA 1
ATOM 733 C C . THR B 1 44 ? -64.709 27.401 -31.151 1.00 151.59 44 THR B C 1
ATOM 734 O O . THR B 1 44 ? -64.811 26.927 -30.014 1.00 151.59 44 THR B O 1
ATOM 738 N N . SER B 1 45 ? -65.319 28.532 -31.497 1.00 157.68 45 SER B N 1
ATOM 739 C CA . SER B 1 45 ? -66.094 29.298 -30.527 1.00 157.68 45 SER B CA 1
ATOM 740 C C . SER B 1 45 ? -67.469 28.659 -30.341 1.00 157.68 45 SER B C 1
ATOM 741 O O . SER B 1 45 ? -67.719 27.528 -30.765 1.00 157.68 45 SER B O 1
ATOM 744 N N . GLY B 1 46 ? -68.374 29.382 -29.681 1.00 163.11 46 GLY B N 1
ATOM 745 C CA . GLY B 1 46 ? -69.707 28.854 -29.451 1.00 163.11 46 GLY B CA 1
ATOM 746 C C . GLY B 1 46 ? -70.423 28.540 -30.751 1.00 163.11 46 GLY B C 1
ATOM 747 O O . GLY B 1 46 ? -70.132 29.115 -31.802 1.00 163.11 46 GLY B O 1
ATOM 748 N N . THR B 1 47 ? -71.380 27.615 -30.665 1.00 165.02 47 THR B N 1
ATOM 749 C CA . THR B 1 47 ? -72.029 27.032 -31.841 1.00 165.02 47 THR B CA 1
ATOM 750 C C . THR B 1 47 ? -70.978 26.482 -32.802 1.00 165.02 47 THR B C 1
ATOM 751 O O . THR B 1 47 ? -71.002 26.731 -34.009 1.00 165.02 47 THR B O 1
ATOM 755 N N . SER B 1 48 ? -70.045 25.723 -32.243 1.00 162.13 48 SER B N 1
ATOM 756 C CA . SER B 1 48 ? -68.872 25.268 -32.980 1.00 162.13 48 SER B CA 1
ATOM 757 C C . SER B 1 48 ? -69.254 24.283 -34.075 1.00 162.13 48 SER B C 1
ATOM 758 O O . SER B 1 48 ? -69.917 23.277 -33.789 1.00 162.13 48 SER B O 1
ATOM 761 N N . PRO B 1 49 ? -68.868 24.524 -35.331 1.00 159.92 49 PRO B N 1
ATOM 762 C CA . PRO B 1 49 ? -69.056 23.515 -36.378 1.00 159.92 49 PRO B CA 1
ATOM 763 C C . PRO B 1 49 ? -67.917 22.514 -36.479 1.00 159.92 49 PRO B C 1
ATOM 764 O O . PRO B 1 49 ? -68.059 21.513 -37.195 1.00 159.92 49 PRO B O 1
ATOM 768 N N . ALA B 1 50 ? -66.800 22.754 -35.792 1.00 155.37 50 ALA B N 1
ATOM 769 C CA . ALA B 1 50 ? -65.685 21.818 -35.777 1.00 155.37 50 ALA B CA 1
ATOM 770 C C . ALA B 1 50 ? -65.829 20.744 -34.707 1.00 155.37 50 ALA B C 1
ATOM 771 O O . ALA B 1 50 ? -64.939 19.893 -34.595 1.00 155.37 50 ALA B O 1
ATOM 773 N N . VAL B 1 51 ? -66.901 20.793 -33.911 1.00 157.13 51 VAL B N 1
ATOM 774 C CA . VAL B 1 51 ? -67.223 19.813 -32.874 1.00 157.13 51 VAL B CA 1
ATOM 775 C C . VAL B 1 51 ? -66.271 19.975 -31.695 1.00 157.13 51 VAL B C 1
ATOM 776 O O . VAL B 1 51 ? -65.048 19.874 -31.844 1.00 1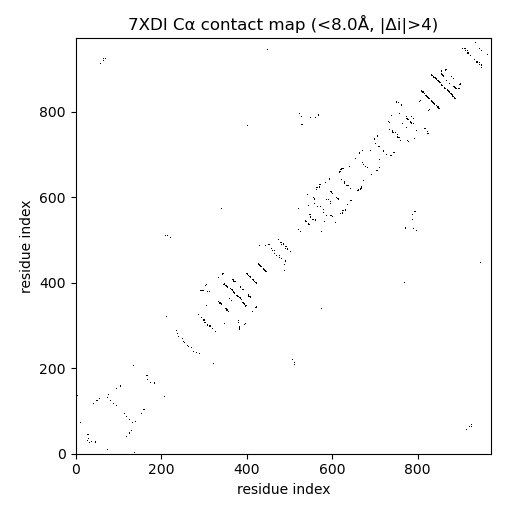57.13 51 VAL B O 1
ATOM 780 N N . THR B 1 52 ? -66.830 20.228 -30.515 1.00 159.14 52 THR B N 1
ATOM 781 C CA . THR B 1 52 ? -66.022 20.387 -29.316 1.00 159.14 52 THR B CA 1
ATOM 782 C C . THR B 1 52 ? -65.459 19.041 -28.871 1.00 159.14 52 THR B C 1
ATOM 783 O O . THR B 1 52 ? -66.097 17.994 -29.017 1.00 159.14 52 THR B O 1
ATOM 787 N N . GLY B 1 53 ? -64.247 19.077 -28.323 1.00 154.50 53 GLY B N 1
ATOM 788 C CA . GLY B 1 53 ? -63.578 17.872 -27.876 1.00 154.50 53 GLY B CA 1
ATOM 789 C C . GLY B 1 53 ? -62.119 17.836 -28.279 1.00 154.50 53 GLY B C 1
ATOM 790 O O . GLY B 1 53 ? -61.395 18.819 -28.094 1.00 154.50 53 GLY B O 1
ATOM 791 N N . THR B 1 54 ? -61.672 16.705 -28.830 1.00 149.91 54 THR B N 1
ATOM 792 C CA . THR B 1 54 ? -60.299 16.613 -29.312 1.00 149.91 54 THR B CA 1
ATOM 793 C C . THR B 1 54 ? -60.045 17.581 -30.460 1.00 149.91 54 THR B C 1
ATOM 794 O O . THR B 1 54 ? -58.922 18.078 -30.615 1.00 149.91 54 THR B O 1
ATOM 798 N N . ASN B 1 55 ? -61.070 17.857 -31.271 1.00 149.09 55 ASN B N 1
ATOM 799 C CA . ASN B 1 55 ? -60.916 18.808 -32.365 1.00 149.09 55 ASN B CA 1
ATOM 800 C C . ASN B 1 55 ? -60.562 20.193 -31.842 1.00 149.09 55 ASN B C 1
ATOM 801 O O . ASN B 1 55 ? -59.694 20.871 -32.400 1.00 149.09 55 ASN B O 1
ATOM 806 N N . ALA B 1 56 ? -61.226 20.630 -30.768 1.00 149.05 56 ALA B N 1
ATOM 807 C CA . ALA B 1 56 ? -60.921 21.934 -30.189 1.00 149.05 56 ALA B CA 1
ATOM 808 C C . ALA B 1 56 ? -59.502 21.974 -29.637 1.00 149.05 56 ALA B C 1
ATOM 809 O O . ALA B 1 56 ? -58.795 22.977 -29.795 1.00 149.05 56 ALA B O 1
ATOM 811 N N . THR B 1 57 ? -59.068 20.894 -28.982 1.00 147.29 57 THR B N 1
ATOM 812 C CA . THR B 1 57 ? -57.708 20.847 -28.457 1.00 147.29 57 THR B CA 1
ATOM 813 C C . THR B 1 57 ? -56.681 20.932 -29.578 1.00 147.29 57 THR B C 1
ATOM 814 O O . THR B 1 57 ? -55.708 21.687 -29.482 1.00 147.29 57 THR B O 1
ATOM 818 N N . LEU B 1 58 ? -56.890 20.179 -30.660 1.00 143.40 58 LEU B N 1
ATOM 819 C CA . LEU B 1 58 ? -55.962 20.246 -31.784 1.00 143.40 58 LEU B CA 1
ATOM 820 C C . LEU B 1 58 ? -55.972 21.627 -32.430 1.00 143.40 58 LEU B C 1
ATOM 821 O O . LEU B 1 58 ? -54.913 22.155 -32.796 1.00 143.40 58 LEU B O 1
ATOM 826 N N . LEU B 1 59 ? -57.157 22.228 -32.575 1.00 144.75 59 LEU B N 1
ATOM 827 C CA . LEU B 1 59 ? -57.253 23.555 -33.174 1.00 144.75 59 LEU B CA 1
ATOM 828 C C . LEU B 1 59 ? -56.520 24.592 -32.335 1.00 144.75 59 LEU B C 1
ATOM 829 O O . LEU B 1 59 ? -55.851 25.478 -32.877 1.00 144.75 59 LEU B O 1
ATOM 834 N N . ASN B 1 60 ? -56.642 24.505 -31.009 1.00 142.79 60 ASN B N 1
ATOM 835 C CA . ASN B 1 60 ? -55.884 25.401 -30.144 1.00 142.79 60 ASN B CA 1
ATOM 836 C C . ASN B 1 60 ? -54.398 25.071 -30.168 1.00 142.79 60 ASN B C 1
ATOM 837 O O . ASN B 1 60 ? -53.565 25.940 -29.881 1.00 142.79 60 ASN B O 1
ATOM 842 N N . LEU B 1 61 ? -54.048 23.826 -30.495 1.00 137.06 61 LEU B N 1
ATOM 843 C CA . LEU B 1 61 ? -52.641 23.453 -30.583 1.00 137.06 61 LEU B CA 1
ATOM 844 C C . LEU B 1 61 ? -51.986 23.991 -31.849 1.00 137.06 61 LEU B C 1
ATOM 845 O O . LEU B 1 61 ? -50.767 24.199 -31.867 1.00 137.06 61 LEU B O 1
ATOM 850 N N . VAL B 1 62 ? -52.763 24.199 -32.919 1.00 134.34 62 VAL B N 1
ATOM 851 C CA . VAL B 1 62 ? -52.177 24.707 -34.168 1.00 134.34 62 VAL B CA 1
ATOM 852 C C . VAL B 1 62 ? -51.396 26.002 -33.965 1.00 134.34 62 VAL B C 1
ATOM 853 O O . VAL B 1 62 ? -50.254 26.085 -34.444 1.00 134.34 62 VAL B O 1
ATOM 857 N N . PRO B 1 63 ? -51.933 27.039 -33.307 1.00 132.20 63 PRO B N 1
ATOM 858 C CA . PRO B 1 63 ? -51.112 28.243 -33.090 1.00 132.20 63 PRO B CA 1
ATOM 859 C C . PRO B 1 63 ? -49.872 27.986 -32.256 1.00 132.20 63 PRO B C 1
ATOM 860 O O . PRO B 1 63 ? -48.837 28.617 -32.497 1.00 132.20 63 PRO B O 1
ATOM 864 N N . LEU B 1 64 ? -49.937 27.069 -31.290 1.00 131.15 64 LEU B N 1
ATOM 865 C CA . LEU B 1 64 ? -48.773 26.800 -30.452 1.00 131.15 64 LEU B CA 1
ATOM 866 C C . LEU B 1 64 ? -47.633 26.202 -31.268 1.00 131.15 64 LEU B C 1
ATOM 867 O O . LEU B 1 64 ? -46.496 26.687 -31.219 1.00 131.15 64 LEU B O 1
ATOM 872 N N . PHE B 1 65 ? -47.922 25.155 -32.042 1.00 128.77 65 PHE B N 1
ATOM 873 C CA . PHE B 1 65 ? -46.875 24.559 -32.864 1.00 128.77 65 PHE B CA 1
ATOM 874 C C . PHE B 1 65 ? -46.474 25.478 -34.009 1.00 128.77 65 PHE B C 1
ATOM 875 O O . PHE B 1 65 ? -45.333 25.421 -34.477 1.00 128.77 65 PHE B O 1
ATOM 883 N N . TYR B 1 66 ? -47.385 26.343 -34.460 1.00 126.65 66 TYR B N 1
ATOM 884 C CA . TYR B 1 66 ? -47.016 27.354 -35.444 1.00 126.65 66 TYR B CA 1
ATOM 885 C C . TYR B 1 66 ? -45.993 28.326 -34.869 1.00 126.65 66 TYR B C 1
ATOM 886 O O . TYR B 1 66 ? -45.029 28.694 -35.547 1.00 126.65 66 TYR B O 1
ATOM 895 N N . ILE B 1 67 ? -46.185 28.747 -33.617 1.00 123.53 67 ILE B N 1
ATOM 896 C CA . ILE B 1 67 ? -45.203 29.601 -32.952 1.00 123.53 67 ILE B CA 1
ATOM 897 C C . ILE B 1 67 ? -43.891 28.855 -32.759 1.00 123.53 67 ILE B C 1
ATOM 898 O O . ILE B 1 67 ? -42.802 29.420 -32.934 1.00 123.53 67 ILE B O 1
ATOM 903 N N . LEU B 1 68 ? -43.970 27.574 -32.392 1.00 122.90 68 LEU B N 1
ATOM 904 C CA . LEU B 1 68 ? -42.758 26.773 -32.256 1.00 122.90 68 LEU B CA 1
ATOM 905 C C . LEU B 1 68 ? -41.980 26.722 -33.565 1.00 122.90 68 LEU B C 1
ATOM 906 O O . LEU B 1 68 ? -40.756 26.879 -33.572 1.00 122.90 68 LEU B O 1
ATOM 911 N N . ILE B 1 69 ? -42.674 26.514 -34.685 1.00 123.87 69 ILE B N 1
ATOM 912 C CA . ILE B 1 69 ? -42.004 26.515 -35.984 1.00 123.87 69 ILE B CA 1
ATOM 913 C C . ILE B 1 69 ? -41.430 27.894 -36.283 1.00 123.87 69 ILE B C 1
ATOM 914 O O . ILE B 1 69 ? -40.273 28.030 -36.699 1.00 123.87 69 ILE B O 1
ATOM 919 N N . LEU B 1 70 ? -42.227 28.939 -36.052 1.00 122.43 70 LEU B N 1
ATOM 920 C CA . LEU B 1 70 ? -41.812 30.307 -36.337 1.00 122.43 70 LEU B CA 1
ATOM 921 C C . LEU B 1 70 ? -40.589 30.716 -35.532 1.00 122.43 70 LEU B C 1
ATOM 922 O O . LEU B 1 70 ? -39.856 31.615 -35.955 1.00 122.43 70 LEU B O 1
ATOM 927 N N . VAL B 1 71 ? -40.356 30.089 -34.381 1.00 118.38 71 VAL B N 1
ATOM 928 C CA . VAL B 1 71 ? -39.185 30.419 -33.577 1.00 118.38 71 VAL B CA 1
ATOM 929 C C . VAL B 1 71 ? -38.033 29.431 -33.764 1.00 118.38 71 VAL B C 1
ATOM 930 O O . VAL B 1 71 ? -36.879 29.786 -33.476 1.00 118.38 71 VAL B O 1
ATOM 934 N N . ILE B 1 72 ? -38.301 28.218 -34.252 1.00 116.92 72 ILE B N 1
ATOM 935 C CA . ILE B 1 72 ? -37.227 27.245 -34.431 1.00 116.92 72 ILE B CA 1
ATOM 936 C C . ILE B 1 72 ? -36.596 27.369 -35.812 1.00 116.92 72 ILE B C 1
ATOM 937 O O . ILE B 1 72 ? -35.369 27.303 -35.949 1.00 116.92 72 ILE B O 1
ATOM 942 N N . VAL B 1 73 ? -37.404 27.557 -36.853 1.00 117.94 73 VAL B N 1
ATOM 943 C CA . VAL B 1 73 ? -36.880 27.606 -38.218 1.00 117.94 73 VAL B CA 1
ATOM 944 C C . VAL B 1 73 ? -35.913 28.771 -38.440 1.00 117.94 73 VAL B C 1
ATOM 945 O O . VAL B 1 73 ? -34.975 28.605 -39.234 1.00 117.94 73 VAL B O 1
ATOM 949 N N . PRO B 1 74 ? -36.047 29.949 -37.800 1.00 115.63 74 PRO B N 1
ATOM 950 C CA . PRO B 1 74 ? -34.966 30.937 -37.967 1.00 115.63 74 PRO B CA 1
ATOM 951 C C . PRO B 1 74 ? -33.651 30.465 -37.380 1.00 115.63 74 PRO B C 1
ATOM 952 O O . PRO B 1 74 ? -32.589 30.726 -37.958 1.00 115.63 74 PRO B O 1
ATOM 956 N N . ALA B 1 75 ? -33.692 29.756 -36.253 1.00 113.03 75 ALA B N 1
ATOM 957 C CA . ALA B 1 75 ? -32.462 29.243 -35.662 1.00 113.03 75 ALA B CA 1
ATOM 958 C C . ALA B 1 75 ? -31.766 28.274 -36.606 1.00 113.03 75 ALA B C 1
ATOM 959 O O . ALA B 1 75 ? -30.559 28.381 -36.848 1.00 113.03 75 ALA B O 1
ATOM 961 N N . VAL B 1 76 ? -32.520 27.329 -37.170 1.00 112.87 76 VAL B N 1
ATOM 962 C CA . VAL B 1 76 ? -31.912 26.334 -38.045 1.00 112.87 76 VAL B CA 1
ATOM 963 C C . VAL B 1 76 ? -31.475 26.963 -39.364 1.00 112.87 76 VAL B C 1
ATOM 964 O O . VAL B 1 76 ? -30.443 26.580 -39.929 1.00 112.87 76 VAL B O 1
ATOM 968 N N . LEU B 1 77 ? -32.228 27.944 -39.872 1.00 114.33 77 LEU B N 1
ATOM 969 C CA . LEU B 1 77 ? -31.814 28.628 -41.092 1.00 114.33 77 LEU B CA 1
ATOM 970 C C . LEU B 1 77 ? -30.519 29.401 -40.877 1.00 114.33 77 LEU B C 1
ATOM 971 O O . LEU B 1 77 ? -29.623 29.366 -41.728 1.00 114.33 77 LEU B O 1
ATOM 976 N N . ALA B 1 78 ? -30.399 30.099 -39.744 1.00 112.77 78 ALA B N 1
ATOM 977 C CA . ALA B 1 78 ? -29.161 30.804 -39.433 1.00 112.77 78 ALA B CA 1
ATOM 978 C C . ALA B 1 78 ? -28.009 29.829 -39.236 1.00 112.77 78 ALA B C 1
ATOM 979 O O . ALA B 1 78 ? -26.871 30.113 -39.629 1.00 112.77 78 ALA B O 1
ATOM 981 N N . TYR B 1 79 ? -28.286 28.678 -38.623 1.00 110.61 79 TYR B N 1
ATOM 982 C CA . TYR B 1 79 ? -27.259 27.659 -38.442 1.00 110.61 79 TYR B CA 1
ATOM 983 C C . TYR B 1 79 ? -26.756 27.137 -39.782 1.00 110.61 79 TYR B C 1
ATOM 984 O O . TYR B 1 79 ? -25.552 26.925 -39.963 1.00 110.61 79 TYR B O 1
ATOM 993 N N . LYS B 1 80 ? -27.666 26.920 -40.733 1.00 116.25 80 LYS B N 1
ATOM 994 C CA . LYS B 1 80 ? -27.271 26.371 -42.027 1.00 116.25 80 LYS B CA 1
ATOM 995 C C . LYS B 1 80 ? -26.582 27.407 -42.909 1.00 116.25 80 LYS B C 1
ATOM 996 O O . LYS B 1 80 ? -25.613 27.083 -43.603 1.00 116.25 80 LYS B O 1
ATOM 1002 N N . MET B 1 81 ? -27.065 28.653 -42.904 1.00 115.98 81 MET B N 1
ATOM 1003 C CA . MET B 1 81 ? -26.564 29.640 -43.858 1.00 115.98 81 MET B CA 1
ATOM 1004 C C . MET B 1 81 ? -25.120 30.031 -43.562 1.00 115.98 81 MET B C 1
ATOM 1005 O O . MET B 1 81 ? -24.346 30.305 -44.486 1.00 115.98 81 MET B O 1
ATOM 1010 N N . TYR B 1 82 ? -24.736 30.065 -42.288 1.00 114.15 82 TYR B N 1
ATOM 1011 C CA . TYR B 1 82 ? -23.370 30.412 -41.920 1.00 114.15 82 TYR B CA 1
ATOM 1012 C C . TYR B 1 82 ? -22.420 29.227 -42.007 1.00 114.15 82 TYR B C 1
ATOM 1013 O O . TYR B 1 82 ? -21.225 29.390 -41.736 1.00 114.15 82 TYR B O 1
ATOM 1022 N N . ARG B 1 83 ? -22.919 28.051 -42.370 1.00 110.37 83 ARG B N 1
ATOM 1023 C CA . ARG B 1 83 ? -22.091 26.861 -42.519 1.00 110.37 83 ARG B CA 1
ATOM 1024 C C . ARG B 1 83 ? -21.265 26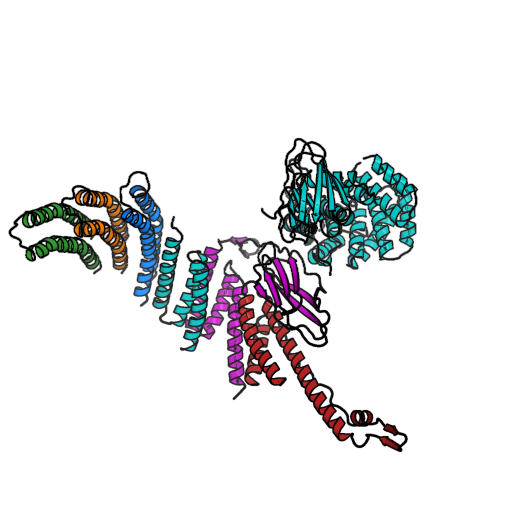.923 -43.800 1.00 110.37 83 ARG B C 1
ATOM 1025 O O . ARG B 1 83 ? -20.582 27.912 -44.065 1.00 110.37 83 ARG B O 1
ATOM 1033 N N . ASN C 1 15 ? -35.835 30.196 -51.731 1.00 133.42 15 ASN C N 1
ATOM 1034 C CA . ASN C 1 15 ? -35.677 30.086 -50.286 1.00 133.42 15 ASN C CA 1
ATOM 1035 C C . ASN C 1 15 ? -36.852 30.728 -49.556 1.00 133.42 15 ASN C C 1
ATOM 1036 O O . ASN C 1 15 ? -37.682 30.035 -48.970 1.00 133.42 15 ASN C O 1
ATOM 1041 N N . VAL C 1 16 ? -36.910 32.062 -49.597 1.00 134.02 16 VAL C N 1
ATOM 1042 C CA . VAL C 1 16 ? -37.990 32.783 -48.928 1.00 134.02 16 VAL C CA 1
ATOM 1043 C C . VAL C 1 16 ? -39.334 32.474 -49.574 1.00 134.02 16 VAL C C 1
ATOM 1044 O O . VAL C 1 16 ? -40.384 32.581 -48.924 1.00 134.02 16 VAL C O 1
ATOM 1048 N N . GLY C 1 17 ? -39.332 32.104 -50.857 1.00 135.22 17 GLY C N 1
ATOM 1049 C CA . GLY C 1 17 ? -40.582 31.765 -51.518 1.00 135.22 17 GLY C CA 1
ATOM 1050 C C . GLY C 1 17 ? -41.280 30.589 -50.866 1.00 135.22 17 GLY C C 1
ATOM 1051 O O . GLY C 1 17 ? -42.480 30.637 -50.591 1.00 135.22 17 GLY C O 1
ATOM 1052 N N . LEU C 1 18 ? -40.530 29.520 -50.588 1.00 134.58 18 LEU C N 1
ATOM 1053 C CA . LEU C 1 18 ? -41.115 28.394 -49.870 1.00 134.58 18 LEU C CA 1
ATOM 1054 C C . LEU C 1 18 ? -41.463 28.771 -48.435 1.00 134.58 18 LEU C C 1
ATOM 1055 O O . LEU C 1 18 ? -42.415 28.226 -47.866 1.00 134.58 18 LEU C O 1
ATOM 1060 N N . LEU C 1 19 ? -40.725 29.713 -47.845 1.00 132.45 19 LEU C N 1
ATOM 1061 C CA . LEU C 1 19 ? -41.037 30.147 -46.488 1.00 132.45 19 LEU C CA 1
ATOM 1062 C C . LEU C 1 19 ? -42.412 30.805 -46.423 1.00 132.45 19 LEU C C 1
ATOM 1063 O O . LEU C 1 19 ? -43.220 30.487 -45.545 1.00 132.45 19 LEU C O 1
ATOM 1068 N N . ILE C 1 20 ? -42.700 31.720 -47.352 1.00 131.92 20 ILE C N 1
ATOM 1069 C CA . ILE C 1 20 ? -44.024 32.340 -47.369 1.00 131.92 20 ILE C CA 1
ATOM 1070 C C . ILE C 1 20 ? -45.077 31.346 -47.857 1.00 131.92 20 ILE C C 1
ATOM 1071 O O . ILE C 1 20 ? -46.242 31.399 -47.431 1.00 131.92 20 ILE C O 1
ATOM 1076 N N . GLY C 1 21 ? -44.693 30.420 -48.739 1.00 134.29 21 GLY C N 1
ATOM 1077 C CA . GLY C 1 21 ? -45.610 29.369 -49.135 1.00 134.29 21 GLY C CA 1
ATOM 1078 C C . GLY C 1 21 ? -46.017 28.482 -47.977 1.00 134.29 21 GLY C C 1
ATOM 1079 O O . GLY C 1 21 ? -47.095 27.892 -47.996 1.00 134.29 21 GLY C O 1
ATOM 1080 N N . LEU C 1 22 ? -45.162 28.371 -46.959 1.00 133.62 22 LEU C N 1
ATOM 1081 C CA . LEU C 1 22 ? -45.542 27.644 -45.752 1.00 133.62 22 LEU C CA 1
ATOM 1082 C C . LEU C 1 22 ? -46.738 28.301 -45.069 1.00 133.62 22 LEU C C 1
ATOM 1083 O O . LEU C 1 22 ? -47.700 27.625 -44.683 1.00 133.62 22 LEU C O 1
ATOM 1088 N N . PHE C 1 23 ? -46.700 29.629 -44.922 1.00 133.92 23 PHE C N 1
ATOM 1089 C CA . PHE C 1 23 ? -47.841 30.337 -44.348 1.00 133.92 23 PHE C CA 1
ATOM 1090 C C . PHE C 1 23 ? -49.063 30.221 -45.245 1.00 133.92 23 PHE C C 1
ATOM 1091 O O . PHE C 1 23 ? -50.191 30.070 -44.758 1.00 133.92 23 PHE C O 1
ATOM 1099 N N . ILE C 1 24 ? -48.860 30.306 -46.562 1.00 135.56 24 ILE C N 1
ATOM 1100 C CA . ILE C 1 24 ? -49.981 30.169 -47.490 1.00 135.56 24 ILE C CA 1
ATOM 1101 C C . ILE C 1 24 ? -50.629 28.797 -47.340 1.00 135.56 24 ILE C C 1
ATOM 1102 O O . ILE C 1 24 ? -51.860 28.672 -47.330 1.00 135.56 24 ILE C O 1
ATOM 1107 N N . PHE C 1 25 ? -49.811 27.750 -47.217 1.00 136.53 25 PHE C N 1
ATOM 1108 C CA . PHE C 1 25 ? -50.333 26.403 -47.026 1.00 136.53 25 PHE C CA 1
ATOM 1109 C C . PHE C 1 25 ? -51.058 26.270 -45.695 1.00 136.53 25 PHE C C 1
ATOM 1110 O O . PHE C 1 25 ? -52.090 25.598 -45.613 1.00 136.53 25 PHE C O 1
ATOM 1118 N N . ILE C 1 26 ? -50.529 26.887 -44.638 1.00 133.81 26 ILE C N 1
ATOM 1119 C CA . ILE C 1 26 ? -51.200 26.828 -43.340 1.00 133.81 26 ILE C CA 1
ATOM 1120 C C . ILE C 1 26 ? -52.576 27.480 -43.428 1.00 133.81 26 ILE C C 1
ATOM 1121 O O . ILE C 1 26 ? -53.573 26.942 -42.927 1.00 133.81 26 ILE C O 1
ATOM 1126 N N . LEU C 1 27 ? -52.650 28.644 -44.077 1.00 135.22 27 LEU C N 1
ATOM 1127 C CA . LEU C 1 27 ? -53.932 29.325 -44.228 1.00 135.22 27 LEU C CA 1
ATOM 1128 C C . LEU C 1 27 ? -54.899 28.510 -45.080 1.00 135.22 27 LEU C C 1
ATOM 1129 O O . LEU C 1 27 ? -56.087 28.397 -44.751 1.00 135.22 27 LEU C O 1
ATOM 1134 N N . VAL C 1 28 ? -54.410 27.928 -46.177 1.00 135.67 28 VAL C N 1
ATOM 1135 C CA . VAL C 1 28 ? -55.296 27.145 -47.031 1.00 135.67 28 VAL C CA 1
ATOM 1136 C C . VAL C 1 28 ? -55.779 25.897 -46.299 1.00 135.67 28 VAL C C 1
ATOM 1137 O O . VAL C 1 28 ? -56.933 25.487 -46.458 1.00 135.67 28 VAL C O 1
ATOM 1141 N N . GLY C 1 29 ? -54.934 25.296 -45.459 1.00 138.38 29 GLY C N 1
ATOM 1142 C CA . GLY C 1 29 ? -55.372 24.149 -44.682 1.00 138.38 29 GLY C CA 1
ATOM 1143 C C . GLY C 1 29 ? -56.394 24.512 -43.622 1.00 138.38 29 GLY C C 1
ATOM 1144 O O . GLY C 1 29 ? -57.358 23.772 -43.399 1.00 138.38 29 GLY C O 1
ATOM 1145 N N . ILE C 1 30 ? -56.200 25.650 -42.950 1.00 138.49 30 ILE C N 1
ATOM 1146 C CA . ILE C 1 30 ? -57.135 26.020 -41.893 1.00 138.49 30 ILE C CA 1
ATOM 1147 C C . ILE C 1 30 ? -58.463 26.474 -42.489 1.00 138.49 30 ILE C C 1
ATOM 1148 O O . ILE C 1 30 ? -59.508 26.379 -41.833 1.00 138.49 30 ILE C O 1
ATOM 1153 N N . VAL C 1 31 ? -58.464 26.957 -43.738 1.00 138.60 31 VAL C N 1
ATOM 1154 C CA . VAL C 1 31 ? -59.732 27.268 -44.397 1.00 138.60 31 VAL C CA 1
ATOM 1155 C C . VAL C 1 31 ? -60.310 26.084 -45.162 1.00 138.60 31 VAL C C 1
ATOM 1156 O O . VAL C 1 31 ? -61.475 26.145 -45.585 1.00 138.60 31 VAL C O 1
ATOM 1160 N N . LEU C 1 32 ? -59.541 25.011 -45.357 1.00 139.06 32 LEU C N 1
ATOM 1161 C CA . LEU C 1 32 ? -60.062 23.796 -45.971 1.00 139.06 32 LEU C CA 1
ATOM 1162 C C . LEU C 1 32 ? -60.559 22.779 -44.951 1.00 139.06 32 LEU C C 1
ATOM 1163 O O . LEU C 1 32 ? -61.341 21.893 -45.310 1.00 139.06 32 LEU C O 1
ATOM 1168 N N . LEU C 1 33 ? -60.113 22.872 -43.700 1.00 141.76 33 LEU C N 1
ATOM 1169 C CA . LEU C 1 33 ? -60.654 21.994 -42.663 1.00 141.76 33 LEU C CA 1
ATOM 1170 C C . LEU C 1 33 ? -62.153 22.172 -42.402 1.00 141.76 33 LEU C C 1
ATOM 1171 O O . LEU C 1 33 ? -62.823 21.153 -42.152 1.00 141.76 33 LEU C O 1
ATOM 1176 N N . PRO C 1 34 ? -62.736 23.381 -42.399 1.00 141.97 34 PRO C N 1
ATOM 1177 C CA . PRO C 1 34 ? -64.157 23.499 -42.022 1.00 141.97 34 PRO C CA 1
ATOM 1178 C C . PRO C 1 34 ? -65.118 22.741 -42.924 1.00 141.97 34 PRO C C 1
ATOM 1179 O O . PRO C 1 34 ? -66.213 22.396 -42.462 1.00 141.97 34 PRO C O 1
ATOM 1183 N N . VAL C 1 35 ? -64.767 22.474 -44.178 1.00 142.96 35 VAL C N 1
ATOM 1184 C CA . VAL C 1 35 ? -65.647 21.735 -45.074 1.00 142.96 35 VAL C CA 1
ATOM 1185 C C . VAL C 1 35 ? -65.501 20.229 -44.889 1.00 142.96 35 VAL C C 1
ATOM 1186 O O . VAL C 1 35 ? -66.496 19.504 -44.893 1.00 142.96 35 VAL C O 1
ATOM 1190 N N . ILE C 1 36 ? -64.274 19.736 -44.700 1.00 143.71 36 ILE C N 1
ATOM 1191 C CA . ILE C 1 36 ? -64.094 18.303 -44.486 1.00 143.71 36 ILE C CA 1
ATOM 1192 C C . ILE C 1 36 ? -64.663 17.886 -43.133 1.00 143.71 36 ILE C C 1
ATOM 1193 O O . ILE C 1 36 ? -65.255 16.805 -43.001 1.00 143.71 36 ILE C O 1
ATOM 1198 N N . THR C 1 37 ? -64.512 18.732 -42.107 1.00 146.71 37 THR C N 1
ATOM 1199 C CA . THR C 1 37 ? -65.109 18.394 -40.818 1.00 146.71 37 THR C CA 1
ATOM 1200 C C . THR C 1 37 ? -66.632 18.418 -40.901 1.00 146.71 37 THR C C 1
ATOM 1201 O O . THR C 1 37 ? -67.305 17.580 -40.290 1.00 146.71 37 THR C O 1
ATOM 1205 N N . SER C 1 38 ? -67.193 19.352 -41.673 1.00 147.12 38 SER C N 1
ATOM 1206 C CA . SER C 1 38 ? -68.636 19.364 -41.882 1.00 147.12 38 SER C CA 1
ATOM 1207 C C . SER C 1 38 ? -69.092 18.102 -42.604 1.00 147.12 38 SER C C 1
ATOM 1208 O O . SER C 1 38 ? -70.119 17.511 -42.249 1.00 147.12 38 SER C O 1
ATOM 1211 N N . GLU C 1 39 ? -68.332 17.672 -43.612 1.00 148.06 39 GLU C N 1
ATOM 1212 C CA . GLU C 1 39 ? -68.683 16.464 -44.351 1.00 148.06 39 GLU C CA 1
ATOM 1213 C C . GLU C 1 39 ? -68.665 15.238 -43.445 1.00 148.06 39 GLU C C 1
ATOM 1214 O O . GLU C 1 39 ? -69.593 14.419 -43.470 1.00 148.06 39 GLU C O 1
ATOM 1220 N N . VAL C 1 40 ? -67.617 15.097 -42.630 1.00 148.01 40 VAL C N 1
ATOM 1221 C CA . VAL C 1 40 ? -67.527 13.916 -41.774 1.00 148.01 40 VAL C CA 1
ATOM 1222 C C . VAL C 1 40 ? -68.596 13.958 -40.686 1.00 148.01 40 VAL C C 1
ATOM 1223 O O . VAL C 1 40 ? -69.169 12.922 -40.325 1.00 148.01 40 VAL C O 1
ATOM 1227 N N . SER C 1 41 ? -68.895 15.148 -40.151 1.00 150.19 41 SER C N 1
ATOM 1228 C CA . SER C 1 41 ? -69.962 15.255 -39.163 1.00 150.19 41 SER C CA 1
ATOM 1229 C C . SER C 1 41 ? -71.307 14.878 -39.769 1.00 150.19 41 SER C C 1
ATOM 1230 O O . SER C 1 41 ? -72.099 14.167 -39.142 1.00 150.19 41 SER C O 1
ATOM 1233 N N . SER C 1 42 ? -71.578 15.337 -40.993 1.00 151.20 42 SER C N 1
ATOM 1234 C CA . SER C 1 42 ? -72.821 14.968 -41.661 1.00 151.20 42 SER C CA 1
ATOM 1235 C C . SER C 1 42 ? -72.885 13.468 -41.913 1.00 151.20 42 SER C C 1
ATOM 1236 O O . SER C 1 42 ? -73.948 12.851 -41.776 1.00 151.20 42 SER C O 1
ATOM 1239 N N . LEU C 1 43 ? -71.755 12.862 -42.283 1.00 149.13 43 LEU C N 1
ATOM 1240 C CA . LEU C 1 43 ? -71.740 11.426 -42.538 1.00 149.13 43 LEU C CA 1
ATOM 1241 C C . LEU C 1 43 ? -71.901 10.620 -41.254 1.00 149.13 43 LEU C C 1
ATOM 1242 O O . LEU C 1 43 ? -72.402 9.490 -41.295 1.00 149.13 43 LEU C O 1
ATOM 1247 N N . THR C 1 44 ? -71.490 11.173 -40.110 1.00 153.52 44 THR C N 1
ATOM 1248 C CA . THR C 1 44 ? -71.522 10.435 -38.854 1.00 153.52 44 THR C CA 1
ATOM 1249 C C . THR C 1 44 ? -72.671 10.813 -37.929 1.00 153.52 44 THR C C 1
ATOM 1250 O O . THR C 1 44 ? -72.945 10.068 -36.984 1.00 153.52 44 THR C O 1
ATOM 1254 N N . SER C 1 45 ? -73.346 11.934 -38.167 1.00 154.32 45 SER C N 1
ATOM 1255 C CA . SER C 1 45 ? -74.430 12.361 -37.294 1.00 154.32 45 SER C CA 1
ATOM 1256 C C . SER C 1 45 ? -75.760 11.773 -37.756 1.00 154.32 45 SER C C 1
ATOM 1257 O O . SER C 1 45 ? -75.864 11.141 -38.808 1.00 154.32 45 SER C O 1
ATOM 1260 N N . GLY C 1 46 ? -76.787 11.998 -36.952 1.00 157.24 46 GLY C N 1
ATOM 1261 C CA . GLY C 1 46 ? -78.114 11.490 -37.220 1.00 157.24 46 GLY C CA 1
ATOM 1262 C C . GLY C 1 46 ? -78.492 10.365 -36.266 1.00 157.24 46 GLY C C 1
ATOM 1263 O O . GLY C 1 46 ? -77.648 9.736 -35.623 1.00 157.24 46 GLY C O 1
ATOM 1264 N N . THR C 1 47 ? -79.802 10.123 -36.174 1.00 159.50 47 THR C N 1
ATOM 1265 C CA . THR C 1 47 ? -80.293 9.069 -35.292 1.00 159.50 47 THR C CA 1
ATOM 1266 C C . THR C 1 47 ? -79.875 7.688 -35.787 1.00 159.50 47 THR C C 1
ATOM 1267 O O . THR C 1 47 ? -79.533 6.813 -34.984 1.00 159.50 47 THR C O 1
ATOM 1271 N N . SER C 1 48 ? -79.897 7.471 -37.102 1.00 157.88 48 SER C N 1
ATOM 1272 C CA . SER C 1 48 ? -79.506 6.197 -37.706 1.00 157.88 48 SER C CA 1
ATOM 1273 C C . SER C 1 48 ? -78.599 6.458 -38.903 1.00 157.88 48 SER C C 1
ATOM 1274 O O . SER C 1 48 ? -79.002 6.271 -40.058 1.00 157.88 48 SER C O 1
ATOM 1277 N N . PRO C 1 49 ? -77.366 6.893 -38.665 1.00 154.55 49 PRO C N 1
ATOM 1278 C CA . PRO C 1 49 ? -76.429 7.099 -39.771 1.00 154.55 49 PRO C CA 1
ATOM 1279 C C . PRO C 1 49 ? -75.858 5.779 -40.269 1.00 154.55 49 PRO C C 1
ATOM 1280 O O . PRO C 1 49 ? -75.827 4.771 -39.561 1.00 154.55 49 PRO C O 1
ATOM 1284 N N . ALA C 1 50 ? -75.398 5.804 -41.516 1.00 152.91 50 ALA C N 1
ATOM 1285 C CA . ALA C 1 50 ? -74.797 4.626 -42.140 1.00 152.91 50 ALA C CA 1
ATOM 1286 C C . ALA C 1 50 ? -73.288 4.587 -41.920 1.00 152.91 50 ALA C C 1
ATOM 1287 O O . ALA C 1 50 ? -72.504 4.424 -42.853 1.00 152.91 50 ALA C O 1
ATOM 1289 N N . VAL C 1 51 ? -72.872 4.738 -40.664 1.00 151.31 51 VAL C N 1
ATOM 1290 C CA . VAL C 1 51 ? -71.455 4.773 -40.321 1.00 151.31 51 VAL C CA 1
ATOM 1291 C C . VAL C 1 51 ? -71.184 3.843 -39.145 1.00 151.31 51 VAL C C 1
ATOM 1292 O O . VAL C 1 51 ? -70.026 3.610 -38.778 1.00 151.31 51 VAL C O 1
ATOM 1296 N N . THR C 1 52 ? -72.251 3.297 -38.555 1.00 148.45 52 THR C N 1
ATOM 1297 C CA . THR C 1 52 ? -72.165 2.416 -37.392 1.00 148.45 52 THR C CA 1
ATOM 1298 C C . THR C 1 52 ? -71.377 3.065 -36.260 1.00 148.45 52 THR C C 1
ATOM 1299 O O . THR C 1 52 ? -71.501 4.271 -36.025 1.00 148.45 52 THR C O 1
ATOM 1303 N N . GLY C 1 53 ? -70.567 2.280 -35.549 1.00 146.33 53 GLY C N 1
ATOM 1304 C CA . GLY C 1 53 ? -69.828 2.810 -34.419 1.00 146.33 53 GLY C CA 1
ATOM 1305 C C . GLY C 1 53 ? -68.317 2.773 -34.548 1.00 146.33 53 GLY C C 1
ATOM 1306 O O . GLY C 1 53 ? -67.630 3.667 -34.045 1.00 146.33 53 GLY C O 1
ATOM 1307 N N . THR C 1 54 ? -67.784 1.754 -35.221 1.00 144.29 54 THR C N 1
ATOM 1308 C CA . THR C 1 54 ? -66.342 1.647 -35.414 1.00 144.29 54 THR C CA 1
ATOM 1309 C C . THR C 1 54 ? -65.880 2.479 -36.606 1.00 144.29 54 THR C C 1
ATOM 1310 O O . THR C 1 54 ? -64.921 3.256 -36.500 1.00 144.29 54 THR C O 1
ATOM 1314 N N . ASN C 1 55 ? -66.557 2.324 -37.745 1.00 145.14 55 ASN C N 1
ATOM 1315 C CA . ASN C 1 55 ? -66.312 3.216 -38.869 1.00 145.14 55 ASN C CA 1
ATOM 1316 C C . ASN C 1 55 ? -66.582 4.661 -38.483 1.00 145.14 55 ASN C C 1
ATOM 1317 O O . ASN C 1 55 ? -65.949 5.573 -39.019 1.00 145.14 55 ASN C O 1
ATOM 1322 N N . ALA C 1 56 ? -67.503 4.887 -37.540 1.00 145.28 56 ALA C N 1
ATOM 1323 C CA . ALA C 1 56 ? -67.713 6.233 -37.018 1.00 145.28 56 ALA C CA 1
ATOM 1324 C C . ALA C 1 56 ? -66.463 6.757 -36.325 1.00 145.28 56 ALA C C 1
ATOM 1325 O O . ALA C 1 56 ? -66.065 7.910 -36.531 1.00 145.28 56 ALA C O 1
ATOM 1327 N N . THR C 1 57 ? -65.827 5.922 -35.498 1.00 142.81 57 THR C N 1
ATOM 1328 C CA . THR C 1 57 ? -64.605 6.344 -34.822 1.00 142.81 57 THR C CA 1
ATOM 1329 C C . THR C 1 57 ? -63.487 6.610 -35.821 1.00 142.81 57 THR C C 1
ATOM 1330 O O . THR C 1 57 ? -62.752 7.595 -35.692 1.00 142.81 57 THR C O 1
ATOM 1334 N N . LEU C 1 58 ? -63.344 5.744 -36.828 1.00 141.59 58 LEU C N 1
ATOM 1335 C CA . LEU C 1 58 ? -62.313 5.971 -37.840 1.00 141.59 58 LEU C CA 1
ATOM 1336 C C . LEU C 1 58 ? -62.574 7.256 -38.622 1.00 141.59 58 LEU C C 1
ATOM 1337 O O . LEU C 1 58 ? -61.648 8.039 -38.879 1.00 141.59 58 LEU C O 1
ATOM 1342 N N . LEU C 1 59 ? -63.831 7.494 -39.004 1.00 143.25 59 LEU C N 1
ATOM 1343 C CA . LEU C 1 59 ? -64.167 8.709 -39.736 1.00 143.25 59 LEU C CA 1
ATOM 1344 C C . LEU C 1 59 ? -63.907 9.947 -38.892 1.00 143.25 59 LEU C C 1
ATOM 1345 O O . LEU C 1 59 ? -63.404 10.953 -39.398 1.00 143.25 59 LEU C O 1
ATOM 1350 N N . ASN C 1 60 ? -64.243 9.894 -37.601 1.00 142.65 60 ASN C N 1
ATOM 1351 C CA . ASN C 1 60 ? -63.947 11.014 -36.714 1.00 142.65 60 ASN C CA 1
ATOM 1352 C C . ASN C 1 60 ? -62.446 11.212 -36.543 1.00 142.65 60 ASN C C 1
ATOM 1353 O O . ASN C 1 60 ? -61.985 12.345 -36.369 1.00 142.65 60 ASN C O 1
ATOM 1358 N N . LEU C 1 61 ? -61.673 10.124 -36.582 1.00 140.82 61 LEU C N 1
ATOM 1359 C CA . LEU C 1 61 ? -60.224 10.239 -36.474 1.00 140.82 61 LEU C CA 1
ATOM 1360 C C . LEU C 1 61 ? -59.605 10.806 -37.745 1.00 140.82 61 LEU C C 1
ATOM 1361 O O . LEU C 1 61 ? -58.496 11.352 -37.699 1.00 140.82 61 LEU C O 1
ATOM 1366 N N . VAL C 1 62 ? -60.288 10.665 -38.885 1.00 140.32 62 VAL C N 1
ATOM 1367 C CA . VAL C 1 62 ? -59.733 11.167 -40.147 1.00 140.32 62 VAL C CA 1
ATOM 1368 C C . VAL C 1 62 ? -59.396 12.656 -40.086 1.00 140.32 62 VAL C C 1
ATOM 1369 O O . VAL C 1 62 ? -58.275 13.026 -40.474 1.00 140.32 62 VAL C O 1
ATOM 1373 N N . PRO C 1 63 ? -60.282 13.551 -39.626 1.00 141.03 63 PRO C N 1
ATOM 1374 C CA . PRO C 1 63 ? -59.856 14.951 -39.464 1.00 141.03 63 PRO C CA 1
ATOM 1375 C C . PRO C 1 63 ? -58.719 15.120 -38.478 1.00 141.03 63 PRO C C 1
ATOM 1376 O O . PRO C 1 63 ? -57.908 16.037 -38.643 1.00 141.03 63 PRO C O 1
ATOM 1380 N N . LEU C 1 64 ? -58.644 14.275 -37.446 1.00 140.70 64 LEU C N 1
ATOM 1381 C CA . LEU C 1 64 ? -57.536 14.365 -36.499 1.00 140.70 64 LEU C CA 1
ATOM 1382 C C . LEU C 1 64 ? -56.206 14.084 -37.185 1.00 140.70 64 LEU C C 1
ATOM 1383 O O . LEU C 1 64 ? -55.223 14.803 -36.971 1.00 140.70 64 LEU C O 1
ATOM 1388 N N . PHE C 1 65 ? -56.159 13.056 -38.031 1.00 137.70 65 PHE C N 1
ATOM 1389 C CA . PHE C 1 65 ? -54.944 12.805 -38.796 1.00 137.70 65 PHE C CA 1
ATOM 1390 C C . PHE C 1 65 ? -54.685 13.912 -39.810 1.00 137.70 65 PHE C C 1
ATOM 1391 O O . PHE C 1 65 ? -53.524 14.246 -40.076 1.00 137.70 65 PHE C O 1
ATOM 1399 N N . TYR C 1 66 ? -55.743 14.503 -40.370 1.00 136.94 66 TYR C N 1
ATOM 1400 C CA . TYR C 1 66 ? -55.556 15.614 -41.298 1.00 136.94 66 TYR C CA 1
ATOM 1401 C C . TYR C 1 66 ? -54.884 16.798 -40.610 1.00 136.94 66 TYR C C 1
ATOM 1402 O O . TYR C 1 66 ? -53.934 17.383 -41.143 1.00 136.94 66 TYR C O 1
ATOM 1411 N N . ILE C 1 67 ? -55.360 17.164 -39.417 1.00 135.50 67 ILE C N 1
ATOM 1412 C CA . ILE C 1 67 ? -54.769 18.307 -38.724 1.00 135.50 67 ILE C CA 1
ATOM 1413 C C . ILE C 1 67 ? -53.383 17.947 -38.197 1.00 135.50 67 ILE C C 1
ATOM 1414 O O . ILE C 1 67 ? -52.490 18.804 -38.141 1.00 135.50 67 ILE C O 1
ATOM 1419 N N . LEU C 1 68 ? -53.165 16.681 -37.830 1.00 134.84 68 LEU C N 1
ATOM 1420 C CA . LEU C 1 68 ? -51.823 16.252 -37.451 1.00 134.84 68 LEU C CA 1
ATOM 1421 C C . LEU C 1 68 ? -50.847 16.415 -38.609 1.00 134.84 68 LEU C C 1
ATOM 1422 O O . LEU C 1 68 ? -49.714 16.868 -38.415 1.00 134.84 68 LEU C O 1
ATOM 1427 N N . ILE C 1 69 ? -51.267 16.049 -39.822 1.00 133.86 69 ILE C N 1
ATOM 1428 C CA . ILE C 1 69 ? -50.430 16.265 -41.001 1.00 133.86 69 ILE C CA 1
ATOM 1429 C C . ILE C 1 69 ? -50.219 17.755 -41.238 1.00 133.86 69 ILE C C 1
ATOM 1430 O O . ILE C 1 69 ? -49.110 18.199 -41.561 1.00 133.86 69 ILE C O 1
ATOM 1435 N N . LEU C 1 70 ? -51.283 18.548 -41.087 1.00 132.79 70 LEU C N 1
ATOM 1436 C CA . LEU C 1 70 ? -51.178 19.995 -41.260 1.00 132.79 70 LEU C CA 1
ATOM 1437 C C . LEU C 1 70 ? -50.169 20.607 -40.297 1.00 132.79 70 LEU C C 1
ATOM 1438 O O . LEU C 1 70 ? -49.514 21.600 -40.630 1.00 132.79 70 LEU C O 1
ATOM 1443 N N . VAL C 1 71 ? -50.044 20.040 -39.098 1.00 131.84 71 VAL C N 1
ATOM 1444 C CA . VAL C 1 71 ? -49.086 20.555 -38.125 1.00 131.84 71 VAL C CA 1
ATOM 1445 C C . VAL C 1 71 ? -47.682 20.029 -38.409 1.00 131.84 71 VAL C C 1
ATOM 1446 O O . VAL C 1 71 ? -46.695 20.764 -38.292 1.00 131.84 71 VAL C O 1
ATOM 1450 N N . ILE C 1 72 ? -47.569 18.753 -38.786 1.00 132.71 72 ILE C N 1
ATOM 1451 C CA . ILE C 1 72 ? -46.261 18.131 -38.977 1.00 132.71 72 ILE C CA 1
ATOM 1452 C C . ILE C 1 72 ? -45.562 18.696 -40.210 1.00 132.71 72 ILE C C 1
ATOM 1453 O O . ILE C 1 72 ? -44.338 18.878 -40.213 1.00 132.71 72 ILE C O 1
ATOM 1458 N N . VAL C 1 73 ? 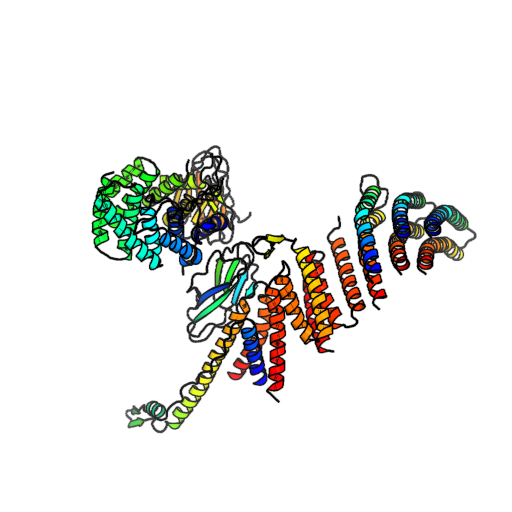-46.324 18.984 -41.272 1.00 132.81 73 VAL C N 1
ATOM 1459 C CA . VAL C 1 73 ? -45.709 19.397 -42.539 1.00 132.81 73 VAL C CA 1
ATOM 1460 C C . VAL C 1 73 ? -44.789 20.600 -42.383 1.00 132.81 73 VAL C C 1
ATOM 1461 O O . VAL C 1 73 ? -43.717 20.613 -43.007 1.00 132.81 73 VAL C O 1
ATOM 1465 N N . PRO C 1 74 ? -45.128 21.645 -41.611 1.00 131.35 74 PRO C N 1
ATOM 1466 C CA . PRO C 1 74 ? -44.153 22.731 -41.408 1.00 131.35 74 PRO C CA 1
ATOM 1467 C C . PRO C 1 74 ? -42.810 22.266 -40.870 1.00 131.35 74 PRO C C 1
ATOM 1468 O O . PRO C 1 74 ? -41.773 22.781 -41.302 1.00 131.35 74 PRO C O 1
ATOM 1472 N N . ALA C 1 75 ? -42.794 21.303 -39.945 1.00 130.14 75 ALA C N 1
ATOM 1473 C CA . ALA C 1 75 ? -41.524 20.796 -39.435 1.00 130.14 75 ALA C CA 1
ATOM 1474 C C . ALA C 1 75 ? -40.732 20.087 -40.527 1.00 130.14 75 ALA C C 1
ATOM 1475 O O . ALA C 1 75 ? -39.508 20.252 -40.625 1.00 130.14 75 ALA C O 1
ATOM 1477 N N . VAL C 1 76 ? -41.413 19.295 -41.356 1.00 130.23 76 VAL C N 1
ATOM 1478 C CA . VAL C 1 76 ? -40.739 18.603 -42.450 1.00 130.23 76 VAL C CA 1
ATOM 1479 C C . VAL C 1 76 ? -40.156 19.607 -43.432 1.00 130.23 76 VAL C C 1
ATOM 1480 O O . VAL C 1 76 ? -39.024 19.450 -43.903 1.00 130.23 76 VAL C O 1
ATOM 1484 N N . LEU C 1 77 ? -40.917 20.655 -43.759 1.00 130.37 77 LEU C N 1
ATOM 1485 C CA . LEU C 1 77 ? -40.416 21.682 -44.667 1.00 130.37 77 LEU C CA 1
ATOM 1486 C C . LEU C 1 77 ? -39.229 22.421 -44.059 1.00 130.37 77 LEU C C 1
ATOM 1487 O O . LEU C 1 77 ? -38.255 22.726 -44.759 1.00 130.37 77 LEU C O 1
ATOM 1492 N N . ALA C 1 78 ? -39.293 22.721 -42.759 1.00 128.26 78 ALA C N 1
ATOM 1493 C CA . ALA C 1 78 ? -38.190 23.408 -42.099 1.00 128.26 78 ALA C CA 1
ATOM 1494 C C . ALA C 1 78 ? -36.920 22.567 -42.124 1.00 128.26 78 ALA C C 1
ATOM 1495 O O . ALA C 1 78 ? -35.829 23.084 -42.392 1.00 128.26 78 ALA C O 1
ATOM 1497 N N . TYR C 1 79 ? -37.042 21.265 -41.856 1.00 129.62 79 TYR C N 1
ATOM 1498 C CA . TYR C 1 79 ? -35.855 20.418 -41.859 1.00 129.62 79 TYR C CA 1
ATOM 1499 C C . TYR C 1 79 ? -35.362 20.142 -43.274 1.00 129.62 79 TYR C C 1
ATOM 1500 O O . TYR C 1 79 ? -34.162 19.923 -43.477 1.00 129.62 79 TYR C O 1
ATOM 1509 N N . LYS C 1 80 ? -36.261 20.144 -44.261 1.00 127.87 80 LYS C N 1
ATOM 1510 C CA . LYS C 1 80 ? -35.831 20.066 -45.653 1.00 127.87 80 LYS C CA 1
ATOM 1511 C C . LYS C 1 80 ? -35.031 21.302 -46.044 1.00 127.87 80 LYS C C 1
ATOM 1512 O O . LYS C 1 80 ? -34.000 21.195 -46.719 1.00 127.87 80 LYS C O 1
ATOM 1518 N N . MET C 1 81 ? -35.492 22.482 -45.626 1.00 128.62 81 MET C N 1
ATOM 1519 C CA . MET C 1 81 ? -34.718 23.700 -45.842 1.00 128.62 81 MET C CA 1
ATOM 1520 C C . MET C 1 81 ? -33.393 23.651 -45.094 1.00 128.62 81 MET C C 1
ATOM 1521 O O . MET C 1 81 ? -32.393 24.205 -45.564 1.00 128.62 81 MET C O 1
ATOM 1526 N N . TYR C 1 82 ? -33.370 23.003 -43.927 1.00 124.24 82 TYR C N 1
ATOM 1527 C CA . TYR C 1 82 ? -32.122 22.846 -43.187 1.00 124.24 82 TYR C CA 1
ATOM 1528 C C . TYR C 1 82 ? -31.115 22.017 -43.974 1.00 124.24 82 TYR C C 1
ATOM 1529 O O . TYR C 1 82 ? -29.926 22.353 -44.020 1.00 124.24 82 TYR C O 1
ATOM 1538 N N . ARG C 1 83 ? -31.569 20.937 -44.599 1.00 124.88 83 ARG C N 1
ATOM 1539 C CA . ARG C 1 83 ? -30.681 20.078 -45.373 1.00 124.88 83 ARG C CA 1
ATOM 1540 C C . ARG C 1 83 ? -30.951 20.214 -46.868 1.00 124.88 83 ARG C C 1
ATOM 1541 O O . ARG C 1 83 ? -30.066 20.589 -47.636 1.00 124.88 83 ARG C O 1
ATOM 1549 N N . GLY D 2 2 ? 0.212 9.089 13.796 1.00 44.12 2 GLY D N 1
ATOM 1550 C CA . GLY D 2 2 ? 0.986 9.117 12.569 1.00 44.12 2 GLY D CA 1
ATOM 1551 C C . GLY D 2 2 ? 1.815 10.375 12.416 1.00 44.12 2 GLY D C 1
ATOM 1552 O O . GLY D 2 2 ? 1.274 11.468 12.250 1.00 44.12 2 GLY D O 1
ATOM 1553 N N . THR D 2 3 ? 3.140 10.221 12.477 1.00 44.49 3 THR D N 1
ATOM 1554 C CA . THR D 2 3 ? 4.024 11.373 12.342 1.00 44.49 3 THR D CA 1
ATOM 1555 C C . THR D 2 3 ? 3.975 11.961 10.939 1.00 44.49 3 THR D C 1
ATOM 1556 O O . THR D 2 3 ? 4.221 13.159 10.764 1.00 44.49 3 THR D O 1
ATOM 1560 N N . LYS D 2 4 ? 3.674 11.138 9.931 1.00 43.12 4 LYS D N 1
ATOM 1561 C CA . LYS D 2 4 ? 3.613 11.638 8.562 1.00 43.12 4 LYS D CA 1
ATOM 1562 C C . LYS D 2 4 ? 2.508 12.675 8.401 1.00 43.12 4 LYS D C 1
ATOM 1563 O O . LYS D 2 4 ? 2.706 13.706 7.750 1.00 43.12 4 LYS D O 1
ATOM 1569 N N . ILE D 2 5 ? 1.337 12.421 8.989 1.00 40.63 5 ILE D N 1
ATOM 1570 C CA . ILE D 2 5 ? 0.244 13.385 8.917 1.00 40.63 5 ILE D CA 1
ATOM 1571 C C . ILE D 2 5 ? 0.615 14.669 9.648 1.00 40.63 5 ILE D C 1
ATOM 1572 O O . ILE D 2 5 ? 0.313 15.777 9.184 1.00 40.63 5 ILE D O 1
ATOM 1577 N N . ILE D 2 6 ? 1.276 14.542 10.800 1.00 40.17 6 ILE D N 1
ATOM 1578 C CA . ILE D 2 6 ? 1.706 15.715 11.556 1.00 40.17 6 ILE D CA 1
ATOM 1579 C C . ILE D 2 6 ? 2.644 16.566 10.710 1.00 40.17 6 ILE D C 1
ATOM 1580 O O . ILE D 2 6 ? 2.493 17.792 10.610 1.00 40.17 6 ILE D O 1
ATOM 1585 N N . ILE D 2 7 ? 3.622 15.917 10.074 1.00 40.08 7 ILE D N 1
ATOM 1586 C CA . ILE D 2 7 ? 4.588 16.635 9.254 1.00 40.08 7 ILE D CA 1
ATOM 1587 C C . ILE D 2 7 ? 3.903 17.268 8.054 1.00 40.08 7 ILE D C 1
ATOM 1588 O O . ILE D 2 7 ? 4.233 18.389 7.660 1.00 40.08 7 ILE D O 1
ATOM 1593 N N . ASN D 2 8 ? 2.940 16.567 7.451 1.00 41.19 8 ASN D N 1
ATOM 1594 C CA . ASN D 2 8 ? 2.225 17.132 6.311 1.00 41.19 8 ASN D CA 1
ATOM 1595 C C . ASN D 2 8 ? 1.445 18.377 6.710 1.00 41.19 8 ASN D C 1
ATOM 1596 O O . ASN D 2 8 ? 1.448 19.379 5.985 1.00 41.19 8 ASN D O 1
ATOM 1601 N N . VAL D 2 9 ? 0.771 18.332 7.860 1.00 39.31 9 VAL D N 1
ATOM 1602 C CA . VAL D 2 9 ? 0.009 19.491 8.319 1.00 39.31 9 VAL D CA 1
ATOM 1603 C C . VAL D 2 9 ? 0.942 20.664 8.594 1.00 39.31 9 VAL D C 1
ATOM 1604 O O . VAL D 2 9 ? 0.666 21.806 8.206 1.00 39.31 9 VAL D O 1
ATOM 1608 N N . ILE D 2 10 ? 2.067 20.399 9.263 1.00 38.92 10 ILE D N 1
ATOM 1609 C CA . ILE D 2 10 ? 3.006 21.476 9.568 1.00 38.92 10 ILE D CA 1
ATOM 1610 C C . ILE D 2 10 ? 3.606 22.047 8.286 1.00 38.92 10 ILE D C 1
ATOM 1611 O O . ILE D 2 10 ? 3.814 23.260 8.169 1.00 38.92 10 ILE D O 1
ATOM 1616 N N . PHE D 2 11 ? 3.896 21.186 7.307 1.00 41.28 11 PHE D N 1
ATOM 1617 C CA . PHE D 2 11 ? 4.447 21.653 6.041 1.00 41.28 11 PHE D CA 1
ATOM 1618 C C . PHE D 2 11 ? 3.445 22.516 5.289 1.00 41.28 11 PHE D C 1
ATOM 1619 O O . PHE D 2 11 ? 3.817 23.543 4.716 1.00 41.28 11 PHE D O 1
ATOM 1627 N N . PHE D 2 12 ? 2.173 22.112 5.275 1.00 41.63 12 PHE D N 1
ATOM 1628 C CA . PHE D 2 12 ? 1.145 22.946 4.662 1.00 41.63 12 PHE D CA 1
ATOM 1629 C C . PHE D 2 12 ? 1.046 24.288 5.369 1.00 41.63 12 PHE D C 1
ATOM 1630 O O . PHE D 2 12 ? 0.949 25.339 4.721 1.00 41.63 12 PHE D O 1
ATOM 1638 N N . ASP D 2 13 ? 1.094 24.270 6.701 1.00 41.13 13 ASP D N 1
ATOM 1639 C CA . ASP D 2 13 ? 1.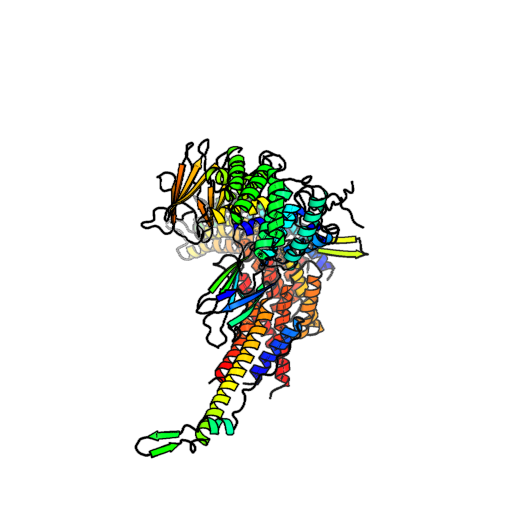046 25.501 7.481 1.00 41.13 13 ASP D CA 1
ATOM 1640 C C . ASP D 2 13 ? 2.184 26.437 7.099 1.00 41.13 13 ASP D C 1
ATOM 1641 O O . ASP D 2 13 ? 1.963 27.618 6.806 1.00 41.13 13 ASP D O 1
ATOM 1646 N N . ILE D 2 14 ? 3.411 25.915 7.074 1.00 40.02 14 ILE D N 1
ATOM 1647 C CA . ILE D 2 14 ? 4.579 26.749 6.810 1.00 40.02 14 ILE D CA 1
ATOM 1648 C C . ILE D 2 14 ? 4.581 27.233 5.365 1.00 40.02 14 ILE D C 1
ATOM 1649 O O . ILE D 2 14 ? 4.943 28.382 5.086 1.00 40.02 14 ILE D O 1
ATOM 1654 N N . ILE D 2 15 ? 4.180 26.375 4.423 1.00 40.77 15 ILE D N 1
ATOM 1655 C CA . ILE D 2 15 ? 4.147 26.773 3.019 1.00 40.77 15 ILE D CA 1
ATOM 1656 C C . ILE D 2 15 ? 3.138 27.893 2.809 1.00 40.77 15 ILE D C 1
ATOM 1657 O O . ILE D 2 15 ? 3.419 28.886 2.127 1.00 40.77 15 ILE D O 1
ATOM 1662 N N . LEU D 2 16 ? 1.949 27.757 3.401 1.00 42.46 16 LEU D N 1
ATOM 1663 C CA . LEU D 2 16 ? 0.945 28.804 3.260 1.00 42.46 16 LEU D CA 1
ATOM 1664 C C . LEU D 2 16 ? 1.409 30.092 3.929 1.00 42.46 16 LEU D C 1
ATOM 1665 O O . LEU D 2 16 ? 1.197 31.187 3.396 1.00 42.46 16 LEU D O 1
ATOM 1670 N N . ALA D 2 17 ? 2.057 29.986 5.093 1.00 45.01 17 ALA D N 1
ATOM 1671 C CA . ALA D 2 17 ? 2.568 31.179 5.761 1.00 45.01 17 ALA D CA 1
ATOM 1672 C C . ALA D 2 17 ? 3.623 31.879 4.912 1.00 45.01 17 ALA D C 1
ATOM 1673 O O . ALA D 2 17 ? 3.644 33.112 4.825 1.00 45.01 17 ALA D O 1
ATOM 1675 N N . LEU D 2 18 ? 4.511 31.108 4.283 1.00 43.39 18 LEU D N 1
ATOM 1676 C CA . LEU D 2 18 ? 5.528 31.693 3.418 1.00 43.39 18 LEU D CA 1
ATOM 1677 C C . LEU D 2 18 ? 4.899 32.335 2.189 1.00 43.39 18 LEU D C 1
ATOM 1678 O O . LEU D 2 18 ? 5.364 33.378 1.716 1.00 43.39 18 LEU D O 1
ATOM 1683 N N . LEU D 2 19 ? 3.842 31.722 1.654 1.00 42.76 19 LEU D N 1
ATOM 1684 C CA . LEU D 2 19 ? 3.214 32.256 0.452 1.00 42.76 19 LEU D CA 1
ATOM 1685 C C . LEU D 2 19 ? 2.509 33.581 0.720 1.00 42.76 19 LEU D C 1
ATOM 1686 O O . LEU D 2 19 ? 2.327 34.379 -0.206 1.00 42.76 19 LEU D O 1
ATOM 1691 N N . MET D 2 20 ? 2.106 33.833 1.965 1.00 47.20 20 MET D N 1
ATOM 1692 C CA . MET D 2 20 ? 1.576 35.134 2.358 1.00 47.20 20 MET D CA 1
ATOM 1693 C C . MET D 2 20 ? 2.668 36.141 2.692 1.00 47.20 20 MET D C 1
ATOM 1694 O O . MET D 2 20 ? 2.374 37.162 3.327 1.00 47.20 20 MET D O 1
ATOM 1699 N N . MET D 2 21 ? 3.907 35.872 2.277 1.00 53.72 21 MET D N 1
ATOM 1700 C CA . MET D 2 21 ? 5.041 36.764 2.519 1.00 53.72 21 MET D CA 1
ATOM 1701 C C . MET D 2 21 ? 5.208 37.066 4.007 1.00 53.72 21 MET D C 1
ATOM 1702 O O . MET D 2 21 ? 5.467 38.203 4.404 1.00 53.72 21 MET D O 1
ATOM 1707 N N . SER D 2 22 ? 5.053 36.036 4.836 1.00 54.25 22 SER D N 1
ATOM 1708 C CA . SER D 2 22 ? 5.272 36.126 6.281 1.00 54.25 22 SER D CA 1
ATOM 1709 C C . SER D 2 22 ? 6.129 34.928 6.673 1.00 54.25 22 SER D C 1
ATOM 1710 O O . SER D 2 22 ? 5.607 33.861 7.009 1.00 54.25 22 SER D O 1
ATOM 1713 N N . PHE D 2 23 ? 7.446 35.108 6.631 1.00 58.68 23 PHE D N 1
ATOM 1714 C CA . PHE D 2 23 ? 8.389 34.021 6.885 1.00 58.68 23 PHE D CA 1
ATOM 1715 C C . PHE D 2 23 ? 8.526 33.832 8.390 1.00 58.68 23 PHE D C 1
ATOM 1716 O O . PHE D 2 23 ? 9.223 34.592 9.065 1.00 58.68 23 PHE D O 1
ATOM 1724 N N . ALA D 2 24 ? 7.857 32.812 8.920 1.00 56.63 24 ALA D N 1
ATOM 1725 C CA . ALA D 2 24 ? 7.924 32.492 10.339 1.00 56.63 24 ALA D CA 1
ATOM 1726 C C . ALA D 2 24 ? 7.962 30.983 10.504 1.00 56.63 24 ALA D C 1
ATOM 1727 O O . ALA D 2 24 ? 7.008 30.291 10.136 1.00 56.63 24 ALA D O 1
ATOM 1729 N N . SER D 2 25 ? 9.059 30.479 11.059 1.00 50.63 25 SER D N 1
ATOM 1730 C CA . SER D 2 25 ? 9.250 29.054 11.275 1.00 50.63 25 SER D CA 1
ATOM 1731 C C . SER D 2 25 ? 8.855 28.689 12.699 1.00 50.63 25 SER D C 1
ATOM 1732 O O . SER D 2 25 ? 8.916 29.518 13.610 1.00 50.63 25 SER D O 1
ATOM 1735 N N . ILE D 2 26 ? 8.441 27.435 12.881 1.00 43.72 26 ILE D N 1
ATOM 1736 C CA . ILE D 2 26 ? 8.051 26.968 14.203 1.00 43.72 26 ILE D CA 1
ATOM 1737 C C . ILE D 2 26 ? 9.289 26.828 15.080 1.00 43.72 26 ILE D C 1
ATOM 1738 O O . ILE D 2 26 ? 10.358 26.401 14.625 1.00 43.72 26 ILE D O 1
ATOM 1743 N N . GLN D 2 27 ? 9.158 27.224 16.328 1.00 42.47 27 GLN D N 1
ATOM 1744 C CA . GLN D 2 27 ? 10.259 27.096 17.268 1.00 42.47 27 GLN D CA 1
ATOM 1745 C C . GLN D 2 27 ? 10.271 25.701 17.885 1.00 42.47 27 GLN D C 1
ATOM 1746 O O . GLN D 2 27 ? 9.220 25.064 18.010 1.00 42.47 27 GLN D O 1
ATOM 1752 N N . PRO D 2 28 ? 11.440 25.194 18.267 1.00 39.21 28 PRO D N 1
ATOM 1753 C CA . PRO D 2 28 ? 11.512 23.842 18.843 1.00 39.21 28 PRO D CA 1
ATOM 1754 C C . PRO D 2 28 ? 10.724 23.755 20.136 1.00 39.21 28 PRO D C 1
ATOM 1755 O O . PRO D 2 28 ? 10.708 24.706 20.931 1.00 39.21 28 PRO D O 1
ATOM 1759 N N . PRO D 2 29 ? 10.050 22.634 20.379 1.00 38.49 29 PRO D N 1
ATOM 1760 C CA . PRO D 2 29 ? 9.286 22.488 21.621 1.00 38.49 29 PRO D CA 1
ATOM 1761 C C . PRO D 2 29 ? 10.198 22.393 22.829 1.00 38.49 29 PRO D C 1
ATOM 1762 O O . PRO D 2 29 ? 11.336 21.927 22.745 1.00 38.49 29 PRO D O 1
ATOM 1766 N N . SER D 2 30 ? 9.681 22.842 23.968 1.00 40.37 30 SER D N 1
ATOM 1767 C CA . SER D 2 30 ? 10.424 22.750 25.212 1.00 40.37 30 SER D CA 1
ATOM 1768 C C . SER D 2 30 ? 10.268 21.362 25.824 1.00 40.37 30 SER D C 1
ATOM 1769 O O . SER D 2 30 ? 9.382 20.586 25.459 1.00 40.37 30 SER D O 1
ATOM 1772 N N . ILE D 2 31 ? 11.152 21.053 26.768 1.00 38.37 31 ILE D N 1
ATOM 1773 C CA . ILE D 2 31 ? 11.151 19.777 27.471 1.00 38.37 31 ILE D CA 1
ATOM 1774 C C . ILE D 2 31 ? 11.229 20.059 28.964 1.00 38.37 31 ILE D C 1
ATOM 1775 O O . ILE D 2 31 ? 12.064 20.856 29.405 1.00 38.37 31 ILE D O 1
ATOM 1780 N N . ALA D 2 32 ? 10.357 19.414 29.737 1.00 38.46 32 ALA D N 1
ATOM 1781 C CA . ALA D 2 32 ? 10.320 19.645 31.174 1.00 38.46 32 ALA D CA 1
ATOM 1782 C C . ALA D 2 32 ? 11.620 19.190 31.827 1.00 38.46 32 ALA D C 1
ATOM 1783 O O . ALA D 2 32 ? 12.291 18.269 31.356 1.00 38.46 32 ALA D O 1
ATOM 1785 N N . ASN D 2 33 ? 11.973 19.854 32.920 1.00 39.52 33 ASN D N 1
ATOM 1786 C CA . ASN D 2 33 ? 13.239 19.577 33.589 1.00 39.52 33 ASN D CA 1
ATOM 1787 C C . ASN D 2 33 ? 13.232 18.179 34.198 1.00 39.52 33 ASN D C 1
ATOM 1788 O O . ASN D 2 33 ? 12.255 17.794 34.848 1.00 39.52 33 ASN D O 1
ATOM 1793 N N . PRO D 2 34 ? 14.283 17.383 33.990 1.00 40.03 34 PRO D N 1
ATOM 1794 C CA . PRO D 2 34 ? 14.326 16.062 34.608 1.00 40.03 34 PRO D CA 1
ATOM 1795 C C . PRO D 2 34 ? 14.539 16.175 36.105 1.00 40.03 34 PRO D C 1
ATOM 1796 O O . PRO D 2 34 ? 15.128 17.156 36.591 1.00 40.03 34 PRO D O 1
ATOM 1800 N N . PRO D 2 35 ? 14.081 15.193 36.880 1.00 42.61 35 PRO D N 1
ATOM 1801 C CA . PRO D 2 35 ? 14.261 15.257 38.334 1.00 42.61 35 PRO D CA 1
ATOM 1802 C C . PRO D 2 35 ? 15.592 14.675 38.785 1.00 42.61 35 PRO D C 1
ATOM 1803 O O . PRO D 2 35 ? 15.913 13.526 38.471 1.00 42.61 35 PRO D O 1
ATOM 1807 N N . THR D 2 36 ? 16.369 15.459 39.525 1.00 52.15 36 THR D N 1
ATOM 1808 C CA . THR D 2 36 ? 17.655 14.994 40.017 1.00 52.15 36 THR D CA 1
ATOM 1809 C C . THR D 2 36 ? 17.469 13.999 41.159 1.00 52.15 36 THR D C 1
ATOM 1810 O O . THR D 2 36 ? 16.421 13.940 41.808 1.00 52.15 36 THR D O 1
ATOM 1814 N N . VAL D 2 37 ? 18.514 13.204 41.398 1.00 50.37 37 VAL D N 1
ATOM 1815 C CA . VAL D 2 37 ? 18.474 12.220 42.476 1.00 50.37 37 VAL D CA 1
ATOM 1816 C C . VAL D 2 37 ? 18.380 12.910 43.831 1.00 50.37 37 VAL D C 1
ATOM 1817 O O . VAL D 2 37 ? 17.638 12.468 44.717 1.00 50.37 37 VAL D O 1
ATOM 1821 N N . ALA D 2 38 ? 19.133 13.997 44.017 1.00 55.13 38 ALA D N 1
ATOM 1822 C CA . ALA D 2 38 ? 19.107 14.708 45.292 1.00 55.13 38 ALA D CA 1
ATOM 1823 C C . ALA D 2 38 ? 17.728 15.277 45.590 1.00 55.13 38 ALA D C 1
ATOM 1824 O O . ALA D 2 38 ? 17.321 15.336 46.755 1.00 55.13 38 ALA D O 1
ATOM 1826 N N . GLN D 2 39 ? 16.997 15.703 44.557 1.00 55.14 39 GLN D N 1
ATOM 1827 C CA . GLN D 2 39 ? 15.637 16.184 44.766 1.00 55.14 39 GLN D CA 1
ATOM 1828 C C . GLN D 2 39 ? 14.745 15.079 45.318 1.00 55.14 39 GLN D C 1
ATOM 1829 O O . GLN D 2 39 ? 13.958 15.308 46.244 1.00 55.14 39 GLN D O 1
ATOM 1835 N N . ALA D 2 40 ? 14.862 13.869 44.768 1.00 54.36 40 ALA D N 1
ATOM 1836 C CA . ALA D 2 40 ? 14.090 12.744 45.283 1.00 54.36 40 ALA D CA 1
ATOM 1837 C C . ALA D 2 40 ? 14.508 12.390 46.705 1.00 54.36 40 ALA D C 1
ATOM 1838 O O . ALA D 2 40 ? 13.661 12.059 47.541 1.00 54.36 40 ALA D O 1
ATOM 1840 N N . GLN D 2 41 ? 15.811 12.446 46.994 1.00 56.62 41 GLN D N 1
ATOM 1841 C CA . GLN D 2 41 ? 16.275 12.172 48.351 1.00 56.62 41 GLN D CA 1
ATOM 1842 C C . GLN D 2 41 ? 15.699 13.174 49.341 1.00 56.62 41 GLN D C 1
ATOM 1843 O O . GLN D 2 41 ? 15.261 12.799 50.435 1.00 56.62 41 GLN D O 1
ATOM 1849 N N . ALA D 2 42 ? 15.690 14.456 48.975 1.00 56.87 42 ALA D N 1
ATOM 1850 C CA . ALA D 2 42 ? 15.117 15.474 49.847 1.00 56.87 42 ALA D CA 1
ATOM 1851 C C . ALA D 2 42 ? 13.611 15.310 49.986 1.00 56.87 42 ALA D C 1
ATOM 1852 O O . ALA D 2 42 ? 13.051 15.620 51.043 1.00 56.87 42 ALA D O 1
ATOM 1854 N N . GLN D 2 43 ? 12.938 14.839 48.934 1.00 54.93 43 GLN D N 1
ATOM 1855 C CA . GLN D 2 43 ? 11.496 14.630 49.011 1.00 54.93 43 GLN D CA 1
ATOM 1856 C C . GLN D 2 43 ? 11.149 13.571 50.051 1.00 54.93 43 GLN D C 1
ATOM 1857 O O . GLN D 2 43 ? 10.254 13.768 50.880 1.00 54.93 43 GLN D O 1
ATOM 1863 N N . ALA D 2 44 ? 11.847 12.441 50.018 1.00 56.95 44 ALA D N 1
ATOM 1864 C CA . ALA D 2 44 ? 11.588 11.340 50.946 1.00 56.95 44 ALA D CA 1
ATOM 1865 C C . ALA D 2 44 ? 12.487 11.407 52.175 1.00 56.95 44 ALA D C 1
ATOM 1866 O O . ALA D 2 44 ? 13.143 10.433 52.537 1.00 56.95 44 ALA D O 1
ATOM 1868 N N . ASN D 2 45 ? 12.519 12.559 52.838 1.00 59.15 45 ASN D N 1
ATOM 1869 C CA . ASN D 2 45 ? 13.306 12.728 54.052 1.00 59.15 45 ASN D CA 1
ATOM 1870 C C . ASN D 2 45 ? 12.417 13.062 55.245 1.00 59.15 45 ASN D C 1
ATOM 1871 O O . ASN D 2 45 ? 12.889 13.597 56.250 1.00 59.15 45 ASN D O 1
ATOM 1876 N N . ILE D 2 46 ? 11.129 12.749 55.145 1.00 63.97 46 ILE D N 1
ATOM 1877 C CA . ILE D 2 46 ? 10.177 13.023 56.216 1.00 63.97 46 ILE D CA 1
ATOM 1878 C C . ILE D 2 46 ? 10.329 11.917 57.256 1.00 63.97 46 ILE D C 1
ATOM 1879 O O . ILE D 2 46 ? 9.973 10.762 57.022 1.00 63.97 46 ILE D O 1
ATOM 1884 N N . THR D 2 47 ? 10.883 12.276 58.409 1.00 68.12 47 THR D N 1
ATOM 1885 C CA . THR D 2 47 ? 11.026 11.365 59.535 1.00 68.12 47 THR D CA 1
ATOM 1886 C C . THR D 2 47 ? 10.063 11.784 60.636 1.00 68.12 47 THR D C 1
ATOM 1887 O O . THR D 2 47 ? 9.938 12.975 60.936 1.00 68.12 47 THR D O 1
ATOM 1891 N N . TRP D 2 48 ? 9.364 10.814 61.218 1.00 68.70 48 TRP D N 1
ATOM 1892 C CA . TRP D 2 48 ? 8.428 11.118 62.287 1.00 68.70 48 TRP D CA 1
ATOM 1893 C C . TRP D 2 48 ? 8.684 10.235 63.501 1.00 68.70 48 TRP D C 1
ATOM 1894 O O . TRP D 2 48 ? 9.199 9.115 63.396 1.00 68.70 48 TRP D O 1
ATOM 1905 N N . ASN D 2 49 ? 8.306 10.773 64.660 1.00 74.81 49 ASN D N 1
ATOM 1906 C CA . ASN D 2 49 ? 8.668 10.253 65.975 1.00 74.81 49 ASN D CA 1
ATOM 1907 C C . ASN D 2 49 ? 7.386 9.932 66.737 1.00 74.81 49 ASN D C 1
ATOM 1908 O O . ASN D 2 49 ? 6.862 10.780 67.463 1.00 74.81 49 ASN D O 1
ATOM 1913 N N . LEU D 2 50 ? 6.876 8.715 66.576 1.00 78.08 50 LEU D N 1
ATOM 1914 C CA . LEU D 2 50 ? 5.756 8.303 67.404 1.00 78.08 50 LEU D CA 1
ATOM 1915 C C . LEU D 2 50 ? 6.261 7.875 68.779 1.00 78.08 50 LEU D C 1
ATOM 1916 O O . LEU D 2 50 ? 7.462 7.701 69.005 1.00 78.08 50 LEU D O 1
ATOM 1921 N N . THR D 2 51 ? 5.320 7.697 69.708 1.00 83.48 51 THR D N 1
ATOM 1922 C CA . THR D 2 51 ? 5.680 7.205 71.031 1.00 83.48 51 THR D CA 1
ATOM 1923 C C . THR D 2 51 ? 6.316 5.823 70.971 1.00 83.48 51 THR D C 1
ATOM 1924 O O . THR D 2 51 ? 7.040 5.443 71.897 1.00 83.48 51 THR D O 1
ATOM 1928 N N . VAL D 2 52 ? 6.065 5.068 69.900 1.00 82.04 52 VAL D N 1
ATOM 1929 C CA . VAL D 2 52 ? 6.689 3.761 69.745 1.00 82.04 52 VAL D CA 1
ATOM 1930 C C . VAL D 2 52 ? 8.113 3.861 69.213 1.00 82.04 52 VAL D C 1
ATOM 1931 O O . VAL D 2 52 ? 8.862 2.878 69.287 1.00 82.04 52 VAL D O 1
ATOM 1935 N N . GLY D 2 53 ? 8.511 5.004 68.682 1.00 78.51 53 GLY D N 1
ATOM 1936 C CA . GLY D 2 53 ? 9.867 5.174 68.198 1.00 78.51 53 GLY D CA 1
ATOM 1937 C C . GLY D 2 53 ? 9.906 6.099 66.999 1.00 78.51 53 GLY D C 1
ATOM 1938 O O . GLY D 2 53 ? 8.899 6.659 66.577 1.00 78.51 53 GLY D O 1
ATOM 1939 N N . SER D 2 54 ? 11.109 6.242 66.454 1.00 72.51 54 SER D N 1
ATOM 1940 C CA . SER D 2 54 ? 11.364 7.105 65.311 1.00 72.51 54 SER D CA 1
ATOM 1941 C C . SER D 2 54 ? 11.512 6.268 64.050 1.00 72.51 54 SER D C 1
ATOM 1942 O O . SER D 2 54 ? 12.116 5.192 64.078 1.00 72.51 54 SER D O 1
ATOM 1945 N N . ILE D 2 55 ? 10.958 6.759 62.942 1.00 66.37 55 ILE D N 1
ATOM 1946 C CA . ILE D 2 55 ? 11.138 6.097 61.655 1.00 66.37 55 ILE D CA 1
ATOM 1947 C C . ILE D 2 55 ? 11.088 7.135 60.542 1.00 66.37 55 ILE D C 1
ATOM 1948 O O . ILE D 2 55 ? 10.356 8.128 60.628 1.00 66.37 55 ILE D O 1
ATOM 1953 N N . ASN D 2 56 ? 11.887 6.903 59.501 1.00 63.57 56 ASN D N 1
ATOM 1954 C CA . ASN D 2 56 ? 12.005 7.800 58.362 1.00 63.57 56 ASN D CA 1
ATOM 1955 C C . ASN D 2 56 ? 11.760 7.026 57.078 1.00 63.57 56 ASN D C 1
ATOM 1956 O O . ASN D 2 56 ? 12.086 5.839 56.989 1.00 63.57 56 ASN D O 1
ATOM 1961 N N . TRP D 2 57 ? 11.184 7.698 56.087 1.00 60.83 57 TRP D N 1
ATOM 1962 C CA . TRP D 2 57 ? 10.975 7.092 54.773 1.00 60.83 57 TRP D CA 1
ATOM 1963 C C . TRP D 2 57 ? 12.126 7.405 53.822 1.00 60.83 57 TRP D C 1
ATOM 1964 O O . TRP D 2 57 ? 11.926 7.871 52.702 1.00 60.83 57 TRP D O 1
ATOM 1975 N N . GLU D 2 58 ? 13.356 7.148 54.271 1.00 57.80 58 GLU D N 1
ATOM 1976 C CA . GLU D 2 58 ? 14.517 7.322 53.406 1.00 57.80 58 GLU D CA 1
ATOM 1977 C C . GLU D 2 58 ? 14.653 6.191 52.398 1.00 57.80 58 GLU D C 1
ATOM 1978 O O . GLU D 2 58 ? 15.097 6.425 51.269 1.00 57.80 58 GLU D O 1
ATOM 1984 N N . TRP D 2 59 ? 14.285 4.969 52.784 1.00 57.51 59 TRP D N 1
ATOM 1985 C CA . TRP D 2 59 ? 14.387 3.831 51.880 1.00 57.51 59 TRP D CA 1
ATOM 1986 C C . TRP D 2 59 ? 13.369 3.881 50.750 1.00 57.51 59 TRP D C 1
ATOM 1987 O O . TRP D 2 59 ? 13.482 3.093 49.806 1.00 57.51 59 TRP D O 1
ATOM 1998 N N . LEU D 2 60 ? 12.385 4.779 50.818 1.00 54.23 60 LEU D N 1
ATOM 1999 C CA . LEU D 2 60 ? 11.425 4.973 49.741 1.00 54.23 60 LEU D CA 1
ATOM 2000 C C . LEU D 2 60 ? 11.929 5.942 48.679 1.00 54.23 60 LEU D C 1
ATOM 2001 O O . LEU D 2 60 ? 11.122 6.495 47.924 1.00 54.23 60 LEU D O 1
ATOM 2006 N N . TRP D 2 61 ? 13.238 6.171 48.618 1.00 52.86 61 TRP D N 1
ATOM 2007 C CA . TRP D 2 61 ? 13.792 7.065 47.603 1.00 52.86 61 TRP D CA 1
ATOM 2008 C C . TRP D 2 61 ? 13.542 6.591 46.175 1.00 52.86 61 TRP D C 1
ATOM 2009 O O . TRP D 2 61 ? 13.128 7.419 45.343 1.00 52.86 61 TRP D O 1
ATOM 2020 N N . PRO D 2 62 ? 13.772 5.323 45.808 1.00 48.51 62 PRO D N 1
ATOM 2021 C CA . PRO D 2 62 ? 13.535 4.931 44.408 1.00 48.51 62 PRO D CA 1
ATOM 2022 C C . PRO D 2 62 ? 12.094 5.103 43.960 1.00 48.51 62 PRO D C 1
ATOM 2023 O O . PRO D 2 62 ? 11.854 5.456 42.797 1.00 48.51 62 PRO D O 1
ATOM 2027 N N . VAL D 2 63 ? 11.126 4.871 44.847 1.00 44.80 63 VAL D N 1
ATOM 2028 C CA . VAL D 2 63 ? 9.721 4.996 44.465 1.00 44.80 63 VAL D CA 1
ATOM 2029 C C . VAL D 2 63 ? 9.394 6.440 44.112 1.00 44.80 63 VAL D C 1
ATOM 2030 O O . VAL D 2 63 ? 8.746 6.720 43.095 1.00 44.80 63 VAL D O 1
ATOM 2034 N N . PHE D 2 64 ? 9.846 7.384 44.940 1.00 45.71 64 PHE D N 1
ATOM 2035 C CA . PHE D 2 64 ? 9.575 8.785 44.646 1.00 45.71 64 PHE D CA 1
ATOM 2036 C C . PHE D 2 64 ? 10.386 9.274 43.455 1.00 45.71 64 PHE D C 1
ATOM 2037 O O . PHE D 2 64 ? 9.931 10.159 42.726 1.00 45.71 64 PHE D O 1
ATOM 2045 N N . TYR D 2 65 ? 11.569 8.702 43.223 1.00 43.52 65 TYR D N 1
ATOM 2046 C CA . TYR D 2 65 ? 12.302 9.018 42.001 1.00 43.52 65 TYR D CA 1
ATOM 2047 C C . TYR D 2 65 ? 11.520 8.581 40.766 1.00 43.52 65 TYR D C 1
ATOM 2048 O O . TYR D 2 65 ? 11.428 9.322 39.778 1.00 43.52 65 TYR D O 1
ATOM 2057 N N . PHE D 2 66 ? 10.935 7.383 40.811 1.00 40.61 66 PHE D N 1
ATOM 2058 C CA . PHE D 2 66 ? 10.124 6.908 39.696 1.00 40.61 66 PHE D CA 1
ATOM 2059 C C . PHE D 2 66 ? 8.880 7.772 39.509 1.00 40.61 66 PHE D C 1
ATOM 2060 O O . PHE D 2 66 ? 8.488 8.079 38.376 1.00 40.61 66 PHE D O 1
ATOM 2068 N N . VAL D 2 67 ? 8.243 8.171 40.613 1.00 38.27 67 VAL D N 1
ATOM 2069 C CA . VAL D 2 67 ? 7.076 9.044 40.521 1.00 38.27 67 VAL D CA 1
ATOM 2070 C C . VAL D 2 67 ? 7.466 10.392 39.924 1.00 38.27 67 VAL D C 1
ATOM 2071 O O . VAL D 2 67 ? 6.709 10.989 39.146 1.00 38.27 67 VAL D O 1
ATOM 2075 N N . ASP D 2 68 ? 8.652 10.890 40.276 1.00 40.38 68 ASP D N 1
ATOM 2076 C CA . ASP D 2 68 ? 9.136 12.136 39.692 1.00 40.38 68 ASP D CA 1
ATOM 2077 C C . ASP D 2 68 ? 9.375 11.985 38.196 1.00 40.38 68 ASP D C 1
ATOM 2078 O O . ASP D 2 68 ? 9.088 12.900 37.419 1.00 40.38 68 ASP D O 1
ATOM 2083 N N . TRP D 2 69 ? 9.900 10.836 37.771 1.00 37.54 69 TRP D N 1
ATOM 2084 C CA . TRP D 2 69 ? 10.052 10.604 36.337 1.00 37.54 69 TRP D CA 1
ATOM 2085 C C . TRP D 2 69 ? 8.696 10.580 35.638 1.00 37.54 69 TRP D C 1
ATOM 2086 O O . TRP D 2 69 ? 8.547 11.111 34.531 1.00 37.54 69 TRP D O 1
ATOM 2097 N N . LEU D 2 70 ? 7.695 9.970 36.273 1.00 34.62 70 LEU D N 1
ATOM 2098 C CA . LEU D 2 70 ? 6.359 9.932 35.681 1.00 34.62 70 LEU D CA 1
ATOM 2099 C C . LEU D 2 70 ? 5.768 11.332 35.546 1.00 34.62 70 LEU D C 1
ATOM 2100 O O . LEU D 2 70 ? 5.184 11.682 34.509 1.00 34.62 70 LEU D O 1
ATOM 2105 N N . ILE D 2 71 ? 5.902 12.151 36.592 1.00 32.65 71 ILE D N 1
ATOM 2106 C CA . ILE D 2 71 ? 5.362 13.504 36.504 1.00 32.65 71 ILE D CA 1
ATOM 2107 C C . ILE D 2 71 ? 6.154 14.320 35.489 1.00 32.65 71 ILE D C 1
ATOM 2108 O O . ILE D 2 71 ? 5.602 15.216 34.841 1.00 32.65 71 ILE D O 1
ATOM 2113 N N . TRP D 2 72 ? 7.442 14.011 35.302 1.00 33.41 72 TRP D N 1
ATOM 2114 C CA . TRP D 2 72 ? 8.195 14.643 34.223 1.00 33.41 72 TRP D CA 1
ATOM 2115 C C . TRP D 2 72 ? 7.632 14.266 32.861 1.00 33.41 72 TRP D C 1
ATOM 2116 O O . TRP D 2 72 ? 7.534 15.111 31.964 1.00 33.41 72 TRP D O 1
ATOM 2127 N N . ILE D 2 73 ? 7.281 12.991 32.680 1.00 31.86 73 ILE D N 1
ATOM 2128 C CA . ILE D 2 73 ? 6.679 12.556 31.421 1.00 31.86 73 ILE D CA 1
ATOM 2129 C C . ILE D 2 73 ? 5.397 13.333 31.155 1.00 31.86 73 ILE D C 1
ATOM 2130 O O . ILE D 2 73 ? 5.170 13.849 30.051 1.00 31.86 73 ILE D O 1
ATOM 2135 N N . VAL D 2 74 ? 4.546 13.440 32.176 1.00 31.95 74 VAL D N 1
ATOM 2136 C CA . VAL D 2 74 ? 3.273 14.143 32.010 1.00 31.95 74 VAL D CA 1
ATOM 2137 C C . VAL D 2 74 ? 3.506 15.621 31.710 1.00 31.95 74 VAL D C 1
ATOM 2138 O O . VAL D 2 74 ? 2.831 16.210 30.856 1.00 31.95 74 VAL D O 1
ATOM 2142 N N . THR D 2 75 ? 4.462 16.244 32.404 1.00 32.29 75 THR D N 1
ATOM 2143 C CA . THR D 2 75 ? 4.737 17.660 32.180 1.00 32.29 75 THR D CA 1
ATOM 2144 C C . THR D 2 75 ? 5.280 17.906 30.778 1.00 32.29 75 THR D C 1
ATOM 2145 O O . THR D 2 75 ? 4.936 18.908 30.140 1.00 32.29 75 THR D O 1
ATOM 2149 N N . THR D 2 76 ? 6.142 17.015 30.283 1.00 32.49 76 THR D N 1
ATOM 2150 C CA . THR D 2 76 ? 6.642 17.150 28.920 1.00 32.49 76 THR D CA 1
ATOM 2151 C C . THR D 2 76 ? 5.511 17.006 27.909 1.00 32.49 76 THR D C 1
ATOM 2152 O O . THR D 2 76 ? 5.455 17.743 26.914 1.00 32.49 76 THR D O 1
ATOM 2156 N N . ILE D 2 77 ? 4.594 16.066 28.151 1.00 31.79 77 ILE D N 1
ATOM 2157 C CA . ILE D 2 77 ? 3.430 15.935 27.280 1.00 31.79 77 ILE D CA 1
ATOM 2158 C C . ILE D 2 77 ? 2.622 17.227 27.274 1.00 31.79 77 ILE D C 1
ATOM 2159 O O . ILE D 2 77 ? 2.185 17.700 26.217 1.00 31.79 77 ILE D O 1
ATOM 2164 N N . PHE D 2 78 ? 2.431 17.831 28.450 1.00 31.95 78 PHE D N 1
ATOM 2165 C CA . PHE D 2 78 ? 1.676 19.080 28.525 1.00 31.95 78 PHE D CA 1
ATOM 2166 C C . PHE D 2 78 ? 2.390 20.213 27.794 1.00 31.95 78 PHE D C 1
ATOM 2167 O O . PHE D 2 78 ? 1.745 21.050 27.151 1.00 31.95 78 PHE D O 1
ATOM 2175 N N . ALA D 2 79 ? 3.719 20.273 27.899 1.00 34.32 79 ALA D N 1
ATOM 2176 C CA . ALA D 2 79 ? 4.466 21.315 27.198 1.00 34.32 79 ALA D CA 1
ATOM 2177 C C . ALA D 2 79 ? 4.358 21.154 25.686 1.00 34.32 79 ALA D C 1
ATOM 2178 O O . ALA D 2 79 ? 4.199 22.144 24.959 1.00 34.32 79 ALA D O 1
ATOM 2180 N N . VAL D 2 80 ? 4.447 19.916 25.195 1.00 33.84 80 VAL D N 1
ATOM 2181 C CA . VAL D 2 80 ? 4.251 19.672 23.768 1.00 33.84 80 VAL D CA 1
ATOM 2182 C C . VAL D 2 80 ? 2.842 20.077 23.353 1.00 33.84 80 VAL D C 1
ATOM 2183 O O . VAL D 2 80 ? 2.629 20.650 22.273 1.00 33.84 80 VAL D O 1
ATOM 2187 N N . VAL D 2 81 ? 1.859 19.795 24.211 1.00 33.96 81 VAL D N 1
ATOM 2188 C CA . VAL D 2 81 ? 0.485 20.204 23.939 1.00 33.96 81 VAL D CA 1
ATOM 2189 C C . VAL D 2 81 ? 0.402 21.718 23.798 1.00 33.96 81 VAL D C 1
ATOM 2190 O O . VAL D 2 81 ? -0.221 22.238 22.868 1.00 33.96 81 VAL D O 1
ATOM 2194 N N . ALA D 2 82 ? 1.042 22.445 24.713 1.00 34.53 82 ALA D N 1
ATOM 2195 C CA . ALA D 2 82 ? 1.008 23.903 24.649 1.00 34.53 82 ALA D CA 1
ATOM 2196 C C . ALA D 2 82 ? 1.658 24.416 23.370 1.00 34.53 82 ALA D C 1
ATOM 2197 O O . ALA D 2 82 ? 1.147 25.344 22.729 1.00 34.53 82 ALA D O 1
ATOM 2199 N N . PHE D 2 83 ? 2.786 23.818 22.978 1.00 36.44 83 PHE D N 1
ATOM 2200 C CA . PHE D 2 83 ? 3.458 24.251 21.756 1.00 36.44 83 PHE D CA 1
ATOM 2201 C C . PHE D 2 83 ? 2.579 24.030 20.528 1.00 36.44 83 PHE D C 1
ATOM 2202 O O . PHE D 2 83 ? 2.476 24.906 19.656 1.00 36.44 83 PHE D O 1
ATOM 2210 N N . ILE D 2 84 ? 1.931 22.868 20.440 1.00 34.28 84 ILE D N 1
ATOM 2211 C CA . ILE D 2 84 ? 1.103 22.612 19.265 1.00 34.28 84 ILE D CA 1
ATOM 2212 C C . ILE D 2 84 ? -0.154 23.477 19.285 1.00 34.28 84 ILE D C 1
ATOM 2213 O O . ILE D 2 84 ? -0.650 23.889 18.227 1.00 34.28 84 ILE D O 1
ATOM 2218 N N . PHE D 2 85 ? -0.684 23.783 20.471 1.00 36.24 85 PHE D N 1
ATOM 2219 C CA . PHE D 2 85 ? -1.783 24.742 20.563 1.00 36.24 85 PHE D CA 1
ATOM 2220 C C . PHE D 2 85 ? -1.353 26.105 20.037 1.00 36.24 85 PHE D C 1
ATOM 2221 O O . PHE D 2 85 ? -2.123 26.792 19.353 1.00 36.24 85 PHE D O 1
ATOM 2229 N N . ASN D 2 86 ? -0.124 26.517 20.356 1.00 38.40 86 ASN D N 1
ATOM 2230 C CA . ASN D 2 86 ? 0.396 27.771 19.819 1.00 38.40 86 ASN D CA 1
ATOM 2231 C C . ASN D 2 86 ? 0.497 27.726 18.300 1.00 38.40 86 ASN D C 1
ATOM 2232 O O . ASN D 2 86 ? 0.201 28.716 17.620 1.00 38.40 86 ASN D O 1
ATOM 2237 N N . VAL D 2 87 ? 0.935 26.590 17.751 1.00 36.77 87 VAL D N 1
ATOM 2238 C CA . VAL D 2 87 ? 1.000 26.446 16.295 1.00 36.77 87 VAL D CA 1
ATOM 2239 C C . VAL D 2 87 ? -0.391 26.598 15.685 1.00 36.77 87 VAL D C 1
ATOM 2240 O O . VAL D 2 87 ? -0.583 27.297 14.681 1.00 36.77 87 VAL D O 1
ATOM 2244 N N . PHE D 2 88 ? -1.379 25.938 16.293 1.00 35.51 88 PHE D N 1
ATOM 2245 C CA . PHE D 2 88 ? -2.780 26.063 15.895 1.00 35.51 88 PHE D CA 1
ATOM 2246 C C . PHE D 2 88 ? -3.205 27.529 15.845 1.00 35.51 88 PHE D C 1
ATOM 2247 O O . PHE D 2 88 ? -3.719 28.026 14.825 1.00 35.51 88 PHE D O 1
ATOM 2255 N N . THR D 2 89 ? -2.961 28.242 16.947 1.00 39.78 89 THR D N 1
ATOM 2256 C CA . THR D 2 89 ? -3.405 29.625 17.064 1.00 39.78 89 THR D CA 1
ATOM 2257 C C . THR D 2 89 ? -2.737 30.507 16.020 1.00 39.78 89 THR D C 1
ATOM 2258 O O . THR D 2 89 ? -3.403 31.312 15.362 1.00 39.78 89 THR D O 1
ATOM 2262 N N . THR D 2 90 ? -1.421 30.362 15.844 1.00 40.46 90 THR D N 1
ATOM 2263 C CA . THR D 2 90 ? -0.709 31.198 14.883 1.00 40.46 90 THR D CA 1
ATOM 2264 C C . THR D 2 90 ? -1.172 30.923 13.459 1.00 40.46 90 THR D C 1
ATOM 2265 O O . THR D 2 90 ? -1.357 31.858 12.664 1.00 40.46 90 THR D O 1
ATOM 2269 N N . SER D 2 91 ? -1.372 29.647 13.117 1.00 39.20 91 SER D N 1
ATOM 2270 C CA . SER D 2 91 ? -1.813 29.303 11.771 1.00 39.20 91 SER D CA 1
ATOM 2271 C C . SER D 2 91 ? -3.139 29.971 11.442 1.00 39.20 91 SER D C 1
ATOM 2272 O O . SER D 2 91 ? -3.271 30.654 10.418 1.00 39.20 91 SER D O 1
ATOM 2275 N N . LEU D 2 92 ? -4.138 29.809 12.308 1.00 39.93 92 LEU D N 1
ATOM 2276 C CA . LEU D 2 92 ? -5.418 30.413 11.947 1.00 39.93 92 LEU D CA 1
ATOM 2277 C C . LEU D 2 92 ? -5.462 31.918 12.185 1.00 39.93 92 LEU D C 1
ATOM 2278 O O . LEU D 2 92 ? -6.294 32.599 11.573 1.00 39.93 92 LEU D O 1
ATOM 2283 N N . SER D 2 93 ? -4.570 32.462 13.016 1.00 42.77 93 SER D N 1
ATOM 2284 C CA . SER D 2 93 ? -4.431 33.911 13.086 1.00 42.77 93 SER D CA 1
ATOM 2285 C C . SER D 2 93 ? -3.955 34.470 11.754 1.00 42.77 93 SER D C 1
ATOM 2286 O O . SER D 2 93 ? -4.449 35.505 11.293 1.00 42.77 93 SER D O 1
ATOM 2289 N N . LEU D 2 94 ? -2.991 33.797 11.123 1.00 43.55 94 LEU D N 1
ATOM 2290 C CA . LEU D 2 94 ? -2.591 34.195 9.777 1.00 43.55 94 LEU D CA 1
ATOM 2291 C C . LEU D 2 94 ? -3.724 33.983 8.780 1.00 43.55 94 LEU D C 1
ATOM 2292 O O . LEU D 2 94 ? -3.916 34.792 7.865 1.00 43.55 94 LEU D O 1
ATOM 2297 N N . LEU D 2 95 ? -4.483 32.897 8.941 1.00 43.03 95 LEU D N 1
ATOM 2298 C CA . LEU D 2 95 ? -5.534 32.566 7.983 1.00 43.03 95 LEU D CA 1
ATOM 2299 C C . LEU D 2 95 ? -6.734 33.503 8.036 1.00 43.03 95 LEU D C 1
ATOM 2300 O O . LEU D 2 95 ? -7.418 33.655 7.018 1.00 43.03 95 LEU D O 1
ATOM 2305 N N . ALA D 2 96 ? -7.014 34.130 9.178 1.00 45.74 96 ALA D N 1
ATOM 2306 C CA . ALA D 2 96 ? -8.284 34.824 9.358 1.00 45.74 96 ALA D CA 1
ATOM 2307 C C . ALA D 2 96 ? -8.328 36.213 8.729 1.00 45.74 96 ALA D C 1
ATOM 2308 O O . ALA D 2 96 ? -9.380 36.858 8.780 1.00 45.74 96 ALA D O 1
ATOM 2310 N N . SER D 2 97 ? -7.233 36.693 8.141 1.00 50.17 97 SER D N 1
ATOM 2311 C CA . SER D 2 97 ? -7.188 38.068 7.659 1.00 50.17 97 SER D CA 1
ATOM 2312 C C . SER D 2 97 ? -7.757 38.248 6.256 1.00 50.17 97 SER D C 1
ATOM 2313 O O . SER D 2 97 ? -7.917 39.393 5.821 1.00 50.17 97 SER D O 1
ATOM 2316 N N . VAL D 2 98 ? -8.058 37.172 5.543 1.00 50.53 98 VAL D N 1
ATOM 2317 C CA . VAL D 2 98 ? -8.569 37.306 4.172 1.00 50.53 98 VAL D CA 1
ATOM 2318 C C . VAL D 2 98 ? -9.970 37.910 4.210 1.00 50.53 98 VAL D C 1
ATOM 2319 O O . VAL D 2 98 ? -10.810 37.471 5.015 1.00 50.53 98 VAL D O 1
ATOM 2323 N N . PRO D 2 99 ? -10.264 38.914 3.377 1.00 48.70 99 PRO D N 1
ATOM 2324 C CA . PRO D 2 99 ? -11.510 39.682 3.527 1.00 48.70 99 PRO D CA 1
ATOM 2325 C C . PRO D 2 99 ? -12.804 38.892 3.383 1.00 48.70 99 PRO D C 1
ATOM 2326 O O . PRO D 2 99 ? -13.618 38.866 4.311 1.00 48.70 99 PRO D O 1
ATOM 2330 N N . ILE D 2 100 ? -13.015 38.251 2.235 1.00 47.51 100 ILE D N 1
ATOM 2331 C CA . ILE D 2 100 ? -14.312 37.696 1.876 1.00 47.51 100 ILE D CA 1
ATOM 2332 C C . ILE D 2 100 ? -14.315 36.174 1.928 1.00 47.51 100 ILE D C 1
ATOM 2333 O O . ILE D 2 100 ? -15.272 35.571 2.419 1.00 47.51 100 ILE D O 1
ATOM 2338 N N . VAL D 2 101 ? -13.251 35.535 1.449 1.00 46.12 101 VAL D N 1
ATOM 2339 C CA . VAL D 2 101 ? -13.185 34.079 1.405 1.00 46.12 101 VAL D CA 1
ATOM 2340 C C . VAL D 2 101 ? -12.715 33.558 2.756 1.00 46.12 101 VAL D C 1
ATOM 2341 O O . VAL D 2 101 ? -12.357 32.384 2.892 1.00 46.12 101 VAL D O 1
ATOM 2345 N N . GLY D 2 102 ? -12.699 34.439 3.753 1.00 46.03 102 GLY D N 1
ATOM 2346 C CA . GLY D 2 102 ? -12.290 34.107 5.097 1.00 46.03 102 GLY D CA 1
ATOM 2347 C C . GLY D 2 102 ? -12.932 32.865 5.680 1.00 46.03 102 GLY D C 1
ATOM 2348 O O . GLY D 2 102 ? -12.245 31.905 6.037 1.00 46.03 102 GLY D O 1
ATOM 2349 N N . PRO D 2 103 ? -14.263 32.867 5.815 1.00 46.56 103 PRO D N 1
ATOM 2350 C CA . PRO D 2 103 ? -14.926 31.736 6.489 1.00 46.56 103 PRO D CA 1
ATOM 2351 C C . PRO D 2 103 ? -14.652 30.374 5.868 1.00 46.56 103 PRO D C 1
ATOM 2352 O O . PRO D 2 103 ? -14.436 29.407 6.606 1.00 46.56 103 PRO D O 1
ATOM 2356 N N . PHE D 2 104 ? -14.626 30.261 4.539 1.00 46.16 104 PHE D N 1
ATOM 2357 C CA . PHE D 2 104 ? -14.511 28.942 3.920 1.00 46.16 104 PHE D CA 1
ATOM 2358 C C . PHE D 2 104 ? -13.089 28.396 4.022 1.00 46.16 104 PHE D C 1
ATOM 2359 O O . PHE D 2 104 ? -12.876 27.235 4.411 1.00 46.16 104 PHE D O 1
ATOM 2367 N N . LEU D 2 105 ? -12.101 29.219 3.662 1.00 44.77 105 LEU D N 1
ATOM 2368 C CA . LEU D 2 105 ? -10.713 28.824 3.853 1.00 44.77 105 LEU D CA 1
ATOM 2369 C C . LEU D 2 105 ? -10.446 28.521 5.316 1.00 44.77 105 LEU D C 1
ATOM 2370 O O . LEU D 2 105 ? -9.675 27.612 5.643 1.00 44.77 105 LEU D O 1
ATOM 2375 N N . LEU D 2 106 ? -11.094 29.263 6.214 1.00 42.43 106 LEU D N 1
ATOM 2376 C CA . LEU D 2 106 ? -10.956 29.000 7.638 1.00 42.43 106 LEU D CA 1
ATOM 2377 C C . LEU D 2 106 ? -11.530 27.643 8.007 1.00 42.43 106 LEU D C 1
ATOM 2378 O O . LEU D 2 106 ? -10.948 26.915 8.813 1.00 42.43 106 LEU D O 1
ATOM 2383 N N . MET D 2 107 ? -12.689 27.294 7.446 1.00 44.81 107 MET D N 1
ATOM 2384 C CA . MET D 2 107 ? -13.276 25.988 7.723 1.00 44.81 107 MET D CA 1
ATOM 2385 C C . MET D 2 107 ? -12.329 24.873 7.309 1.00 44.81 107 MET D C 1
ATOM 2386 O O . MET D 2 107 ? -12.085 23.930 8.071 1.00 44.81 107 MET D O 1
ATOM 2391 N N . PHE D 2 108 ? -11.761 24.977 6.109 1.00 42.28 108 PHE D N 1
ATOM 2392 C CA . PHE D 2 108 ? -10.879 23.908 5.639 1.00 42.28 108 PHE D CA 1
ATOM 2393 C C . PHE D 2 108 ? -9.588 23.850 6.456 1.00 42.28 108 PHE D C 1
ATOM 2394 O O . PHE D 2 108 ? -9.136 22.766 6.860 1.00 42.28 108 PHE D O 1
ATOM 2402 N N . ALA D 2 109 ? -8.989 25.014 6.731 1.00 40.44 109 ALA D N 1
ATOM 2403 C CA . ALA D 2 109 ? -7.763 25.045 7.518 1.00 40.44 109 ALA D CA 1
ATOM 2404 C C . ALA D 2 109 ? -7.992 24.538 8.934 1.00 40.44 109 ALA D C 1
ATOM 2405 O O . ALA D 2 109 ? -7.135 23.840 9.486 1.00 40.44 109 ALA D O 1
ATOM 2407 N N . VAL D 2 110 ? -9.133 24.870 9.540 1.00 39.42 110 VAL D N 1
ATOM 2408 C CA . VAL D 2 110 ? -9.412 24.395 10.886 1.00 39.42 110 VAL D CA 1
ATOM 2409 C C . VAL D 2 110 ? -9.779 22.920 10.888 1.00 39.42 110 VAL D C 1
ATOM 2410 O O . VAL D 2 110 ? -9.554 22.248 11.893 1.00 39.42 110 VAL D O 1
ATOM 2414 N N . ILE D 2 111 ? -10.296 22.377 9.784 1.00 38.40 111 ILE D N 1
ATOM 2415 C CA . ILE D 2 111 ? -10.449 20.926 9.697 1.00 38.40 111 ILE D CA 1
ATOM 2416 C C . ILE D 2 111 ? -9.084 20.248 9.705 1.00 38.40 111 ILE D C 1
ATOM 2417 O O . ILE D 2 111 ? -8.861 19.260 10.421 1.00 38.40 111 ILE D O 1
ATOM 2422 N N . ILE D 2 112 ? -8.143 20.773 8.918 1.00 36.66 112 ILE D N 1
ATOM 2423 C CA . ILE D 2 112 ? -6.800 20.189 8.891 1.00 36.66 112 ILE D CA 1
ATOM 2424 C C . ILE D 2 112 ? -6.141 20.298 10.265 1.00 36.66 112 ILE D C 1
ATOM 2425 O O . ILE D 2 112 ? -5.573 19.329 10.793 1.00 36.66 112 ILE D O 1
ATOM 2430 N N . ASN D 2 113 ? -6.226 21.473 10.880 1.00 35.65 113 ASN D N 1
ATOM 2431 C CA . ASN D 2 113 ? -5.607 21.631 12.187 1.00 35.65 113 ASN D CA 1
ATOM 2432 C C . ASN D 2 113 ? -6.402 20.941 13.289 1.00 35.65 113 ASN D C 1
ATOM 2433 O O . ASN D 2 113 ? -5.860 20.712 14.371 1.00 35.65 113 ASN D O 1
ATOM 2438 N N . PHE D 2 114 ? -7.653 20.558 13.034 1.00 36.22 114 PHE D N 1
ATOM 2439 C CA . PHE D 2 114 ? -8.349 19.682 13.966 1.00 36.22 114 PHE D CA 1
ATOM 2440 C C . PHE D 2 114 ? -7.871 18.248 13.836 1.00 36.22 114 PHE D C 1
ATOM 2441 O O . PHE D 2 114 ? -7.864 17.513 14.825 1.00 36.22 114 PHE D O 1
ATOM 2449 N N . VAL D 2 115 ? -7.480 17.830 12.633 1.00 35.98 115 VAL D N 1
ATOM 2450 C CA . VAL D 2 115 ? -6.740 16.575 12.515 1.00 35.98 115 VAL D CA 1
ATOM 2451 C C . VAL D 2 115 ? -5.464 16.650 13.347 1.00 35.98 115 VAL D C 1
ATOM 2452 O O . VAL D 2 115 ? -5.117 15.715 14.086 1.00 35.98 115 VAL D O 1
ATOM 2456 N N . LEU D 2 116 ? -4.769 17.784 13.263 1.00 33.21 116 LEU D N 1
ATOM 2457 C CA . LEU D 2 116 ? -3.588 18.009 14.098 1.00 33.21 116 LEU D CA 1
ATOM 2458 C C . LEU D 2 116 ? -3.924 17.904 15.588 1.00 33.21 116 LEU D C 1
ATOM 2459 O O . LEU D 2 116 ? -3.220 17.233 16.358 1.00 33.21 116 LEU D O 1
ATOM 2464 N N . ILE D 2 117 ? -5.004 18.560 16.013 1.00 33.51 117 ILE D N 1
ATOM 2465 C CA . ILE D 2 117 ? -5.336 18.602 17.433 1.00 33.51 117 ILE D CA 1
ATOM 2466 C C . ILE D 2 117 ? -5.814 17.238 17.919 1.00 33.51 117 ILE D C 1
ATOM 2467 O O . ILE D 2 117 ? -5.610 16.885 19.085 1.00 33.51 117 ILE D O 1
ATOM 2472 N N . TRP D 2 118 ? -6.448 16.448 17.051 1.00 34.24 118 TRP D N 1
ATOM 2473 C CA . TRP D 2 118 ? -6.826 15.096 17.439 1.00 34.24 118 TRP D CA 1
ATOM 2474 C C . TRP D 2 118 ? -5.606 14.201 17.563 1.00 34.24 118 TRP D C 1
ATOM 2475 O O . TRP D 2 118 ? -5.571 13.323 18.432 1.00 34.24 118 TRP D O 1
ATOM 2486 N N . GLU D 2 119 ? -4.595 14.409 16.716 1.00 35.59 119 GLU D N 1
ATOM 2487 C CA . GLU D 2 119 ? -3.327 13.720 16.933 1.00 35.59 119 GLU D CA 1
ATOM 2488 C C . GLU D 2 119 ? -2.737 14.090 18.288 1.00 35.59 119 GLU D C 1
ATOM 2489 O O . GLU D 2 119 ? -2.224 13.228 19.012 1.00 35.59 119 GLU D O 1
ATOM 2495 N N . VAL D 2 120 ? -2.823 15.370 18.656 1.00 32.29 120 VAL D N 1
ATOM 2496 C CA . VAL D 2 120 ? -2.345 15.797 19.973 1.00 32.29 120 VAL D CA 1
ATOM 2497 C C . VAL D 2 120 ? -3.123 15.103 21.086 1.00 32.29 120 VAL D C 1
ATOM 2498 O O . VAL D 2 120 ? -2.542 14.631 22.071 1.00 32.29 120 VAL D O 1
ATOM 2502 N N . VAL D 2 121 ? -4.449 15.044 20.954 1.00 29.56 121 VAL D N 1
ATOM 2503 C CA . VAL D 2 121 ? -5.278 14.424 21.986 1.00 29.56 121 VAL D CA 1
ATOM 2504 C C . VAL D 2 121 ? -4.935 12.947 22.129 1.00 29.56 121 VAL D C 1
ATOM 2505 O O . VAL D 2 121 ? -4.834 12.423 23.245 1.00 29.56 121 VAL D O 1
ATOM 2509 N N . LYS D 2 122 ? -4.745 12.255 21.005 1.00 30.00 122 LYS D N 1
ATOM 2510 C CA . LYS D 2 122 ? -4.309 10.864 21.063 1.00 30.00 122 LYS D CA 1
ATOM 2511 C C . LYS D 2 122 ? -2.953 10.747 21.748 1.00 30.00 122 LYS D C 1
ATOM 2512 O O . LYS D 2 122 ? -2.705 9.791 22.492 1.00 30.00 122 LYS D O 1
ATOM 2518 N N . LEU D 2 123 ? -2.065 11.717 21.516 1.00 29.61 123 LEU D N 1
ATOM 2519 C CA . LEU D 2 123 ? -0.785 11.730 22.220 1.00 29.61 123 LEU D CA 1
ATOM 2520 C C . LEU D 2 123 ? -0.982 11.871 23.724 1.00 29.61 123 LEU D C 1
ATOM 2521 O O . LEU D 2 123 ? -0.239 11.276 24.513 1.00 29.61 123 LEU D O 1
ATOM 2526 N N . ILE D 2 124 ? -1.973 12.663 24.141 1.00 28.53 124 ILE D N 1
ATOM 2527 C CA . ILE D 2 124 ? -2.211 12.870 25.568 1.00 28.53 124 ILE D CA 1
ATOM 2528 C C . ILE D 2 124 ? -2.536 11.549 26.253 1.00 28.53 124 ILE D C 1
ATOM 2529 O O . ILE D 2 124 ? -1.986 11.224 27.312 1.00 28.53 124 ILE D O 1
ATOM 2534 N N . ARG D 2 125 ? -3.425 10.764 25.655 1.00 26.86 125 ARG D N 1
ATOM 2535 C CA . ARG D 2 125 ? -3.822 9.485 26.228 1.00 26.86 125 ARG D CA 1
ATOM 2536 C C . ARG D 2 125 ? -2.723 8.441 26.058 1.00 26.86 125 ARG D C 1
ATOM 2537 O O . ARG D 2 125 ? -1.746 8.427 26.806 1.00 26.86 125 ARG D O 1
ATOM 2545 N N . GLY E 3 23 ? -16.630 32.271 33.487 1.00 51.89 23 GLY E N 1
ATOM 2546 C CA . GLY E 3 23 ? -15.738 33.390 33.721 1.00 51.89 23 GLY E CA 1
ATOM 2547 C C . GLY E 3 23 ? -16.104 34.623 32.919 1.00 51.89 23 GLY E C 1
ATOM 2548 O O . GLY E 3 23 ? -17.172 34.683 32.313 1.00 51.89 23 GLY E O 1
ATOM 2549 N N . THR E 3 24 ? -15.215 35.613 32.921 1.00 50.10 24 THR E N 1
ATOM 2550 C CA . THR E 3 24 ? -15.411 36.853 32.187 1.00 50.10 24 THR E CA 1
ATOM 2551 C C . THR E 3 24 ? -14.279 37.038 31.189 1.00 50.10 24 THR E C 1
ATOM 2552 O O . THR E 3 24 ? -13.161 36.559 31.400 1.00 50.10 24 THR E O 1
ATOM 2556 N N . ILE E 3 25 ? -14.574 37.731 30.092 1.00 45.33 25 ILE E N 1
ATOM 2557 C CA . ILE E 3 25 ? -13.585 38.027 29.065 1.00 45.33 25 ILE E CA 1
ATOM 2558 C C . ILE E 3 25 ? -13.526 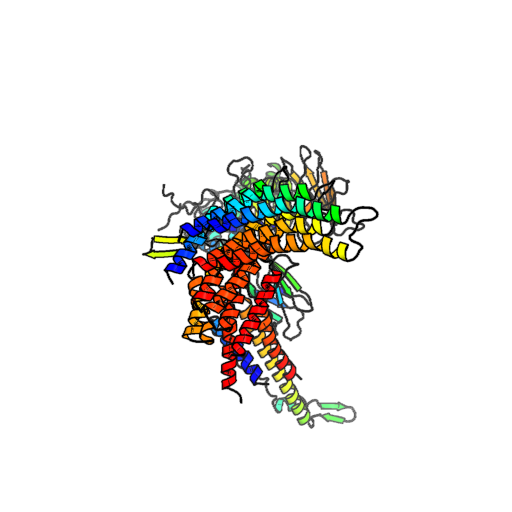39.537 28.888 1.00 45.33 25 ILE E C 1
ATOM 2559 O O . ILE E 3 25 ? -14.542 40.227 29.026 1.00 45.33 25 ILE E O 1
ATOM 2564 N N . SER E 3 26 ? -12.330 40.056 28.613 1.00 49.02 26 SER E N 1
ATOM 2565 C CA . SER E 3 26 ? -12.124 41.493 28.523 1.00 49.02 26 SER E CA 1
ATOM 2566 C C . SER E 3 26 ? -11.178 41.793 27.372 1.00 49.02 26 SER E C 1
ATOM 2567 O O . SER E 3 26 ? -10.503 40.905 26.849 1.00 49.02 26 SER E O 1
ATOM 2570 N N . LEU E 3 27 ? -11.133 43.060 26.977 1.00 49.63 27 LEU E N 1
ATOM 2571 C CA . LEU E 3 27 ? -10.283 43.516 25.885 1.00 49.63 27 LEU E CA 1
ATOM 2572 C C . LEU E 3 27 ? -9.142 44.345 26.455 1.00 49.63 27 LEU E C 1
ATOM 2573 O O . LEU E 3 27 ? -9.377 45.386 27.077 1.00 49.63 27 LEU E O 1
ATOM 2578 N N . LEU E 3 28 ? -7.909 43.884 26.243 1.00 52.11 28 LEU E N 1
ATOM 2579 C CA . LEU E 3 28 ? -6.741 44.625 26.701 1.00 52.11 28 LEU E CA 1
ATOM 2580 C C . LEU E 3 28 ? -6.322 45.721 25.732 1.00 52.11 28 LEU E C 1
ATOM 2581 O O . LEU E 3 28 ? -5.542 46.600 26.114 1.00 52.11 28 LEU E O 1
ATOM 2586 N N . SER E 3 29 ? -6.813 45.691 24.496 1.00 54.01 29 SER E N 1
ATOM 2587 C CA . SER E 3 29 ? -6.519 46.721 23.510 1.00 54.01 29 SER E CA 1
ATOM 2588 C C . SER E 3 29 ? -7.818 47.225 22.907 1.00 54.01 29 SER E C 1
ATOM 2589 O O . SER E 3 29 ? -8.719 46.437 22.601 1.00 54.01 29 SER E O 1
ATOM 2592 N N . THR E 3 30 ? -7.908 48.533 22.737 1.00 55.11 30 THR E N 1
ATOM 2593 C CA . THR E 3 30 ? -9.117 49.132 22.196 1.00 55.11 30 THR E CA 1
ATOM 2594 C C . THR E 3 30 ? -9.202 48.867 20.697 1.00 55.11 30 THR E C 1
ATOM 2595 O O . THR E 3 30 ? -8.246 49.152 19.967 1.00 55.11 30 THR E O 1
ATOM 2599 N N . PRO E 3 31 ? -10.312 48.327 20.203 1.00 51.14 31 PRO E N 1
ATOM 2600 C CA . PRO E 3 31 ? -10.439 48.081 18.766 1.00 51.14 31 PRO E CA 1
ATOM 2601 C C . PRO E 3 31 ? -10.671 49.378 18.017 1.00 51.14 31 PRO E C 1
ATOM 2602 O O . PRO E 3 31 ? -11.511 50.197 18.419 1.00 51.14 31 PRO E O 1
ATOM 2606 N N . PRO E 3 32 ? -9.950 49.602 16.922 1.00 52.29 32 PRO E N 1
ATOM 2607 C CA . PRO E 3 32 ? -10.062 50.886 16.218 1.00 52.29 32 PRO E CA 1
ATOM 2608 C C . PRO E 3 32 ? -11.396 51.067 15.514 1.00 52.29 32 PRO E C 1
ATOM 2609 O O . PRO E 3 32 ? -11.702 50.361 14.549 1.00 52.29 32 PRO E O 1
ATOM 2613 N N . VAL E 3 33 ? -12.200 52.015 15.996 1.00 55.86 33 VAL E N 1
ATOM 2614 C CA . VAL E 3 33 ? -13.438 52.359 15.312 1.00 55.86 33 VAL E CA 1
ATOM 2615 C C . VAL E 3 33 ? -13.111 53.095 14.019 1.00 55.86 33 VAL E C 1
ATOM 2616 O O . VAL E 3 33 ? -12.084 53.777 13.906 1.00 55.86 33 VAL E O 1
ATOM 2620 N N . ASN E 3 34 ? -13.991 52.950 13.031 1.00 59.31 34 ASN E N 1
ATOM 2621 C CA . ASN E 3 34 ? -13.831 53.528 11.701 1.00 59.31 34 ASN E CA 1
ATOM 2622 C C . ASN E 3 34 ? -12.519 53.100 11.050 1.00 59.31 34 ASN E C 1
ATOM 2623 O O . ASN E 3 34 ? -11.657 53.948 10.789 1.00 59.31 34 ASN E O 1
ATOM 2628 N N . PRO E 3 35 ? -12.325 51.814 10.773 1.00 55.75 35 PRO E N 1
ATOM 2629 C CA . PRO E 3 35 ? -11.141 51.389 10.030 1.00 55.75 35 PRO E CA 1
ATOM 2630 C C . PRO E 3 35 ? -11.413 51.414 8.538 1.00 55.75 35 PRO E C 1
ATOM 2631 O O . PRO E 3 35 ? -12.562 51.608 8.115 1.00 55.75 35 PRO E O 1
ATOM 2635 N N . PRO E 3 36 ? -10.388 51.233 7.706 1.00 58.24 36 PRO E N 1
ATOM 2636 C CA . PRO E 3 36 ? -10.617 51.156 6.257 1.00 58.24 36 PRO E CA 1
ATOM 2637 C C . PRO E 3 36 ? -11.524 49.989 5.890 1.00 58.24 36 PRO E C 1
ATOM 2638 O O . PRO E 3 36 ? -11.904 49.162 6.721 1.00 58.24 36 PRO E O 1
ATOM 2642 N N . ALA E 3 37 ? -11.874 49.934 4.604 1.00 56.73 37 ALA E N 1
ATOM 2643 C CA . ALA E 3 37 ? -12.954 49.058 4.157 1.00 56.73 37 ALA E CA 1
ATOM 2644 C C . ALA E 3 37 ? -12.596 47.583 4.308 1.00 56.73 37 ALA E C 1
ATOM 2645 O O . ALA E 3 37 ? -13.371 46.807 4.877 1.00 56.73 37 ALA E O 1
ATOM 2647 N N . TYR E 3 38 ? -11.433 47.175 3.803 1.00 56.12 38 TYR E N 1
ATOM 2648 C CA . TYR E 3 38 ? -11.075 45.762 3.730 1.00 56.12 38 TYR E CA 1
ATOM 2649 C C . TYR E 3 38 ? -9.769 45.461 4.457 1.00 56.12 38 TYR E C 1
ATOM 2650 O O . TYR E 3 38 ? -9.027 44.558 4.065 1.00 56.12 38 TYR E O 1
ATOM 2659 N N . SER E 3 39 ? -9.474 46.204 5.515 1.00 55.68 39 SER E N 1
ATOM 2660 C CA . SER E 3 39 ? -8.248 46.004 6.269 1.00 55.68 39 SER E CA 1
ATOM 2661 C C . SER E 3 39 ? -8.494 45.025 7.415 1.00 55.68 39 SER E C 1
ATOM 2662 O O . SER E 3 39 ? -9.510 44.327 7.464 1.00 55.68 39 SER E O 1
ATOM 2665 N N . TYR E 3 40 ? -7.543 44.952 8.341 1.00 52.01 40 TYR E N 1
ATOM 2666 C CA . TYR E 3 40 ? -7.645 44.088 9.505 1.00 52.01 40 TYR E CA 1
ATOM 2667 C C . TYR E 3 40 ? -7.030 44.801 10.698 1.00 52.01 40 TYR E C 1
ATOM 2668 O O . TYR E 3 40 ? -6.200 45.701 10.546 1.00 52.01 40 TYR E O 1
ATOM 2677 N N . PHE E 3 41 ? -7.446 44.395 11.894 1.00 48.22 41 PHE E N 1
ATOM 2678 C CA . PHE E 3 41 ? -6.881 44.961 13.110 1.00 48.22 41 PHE E CA 1
ATOM 2679 C C . PHE E 3 41 ? -6.702 43.873 14.156 1.00 48.22 41 PHE E C 1
ATOM 2680 O O . PHE E 3 41 ? -7.418 42.868 14.164 1.00 48.22 41 PHE E O 1
ATOM 2688 N N . TYR E 3 42 ? -5.737 44.086 15.044 1.00 50.14 42 TYR E N 1
ATOM 2689 C CA . TYR E 3 42 ? -5.459 43.147 16.119 1.00 50.14 42 TYR E CA 1
ATOM 2690 C C . TYR E 3 42 ? -6.310 43.472 17.336 1.00 50.14 42 TYR E C 1
ATOM 2691 O O . TYR E 3 42 ? -6.530 44.641 17.663 1.00 50.14 42 TYR E O 1
ATOM 2700 N N . ILE E 3 43 ? -6.783 42.428 18.008 1.00 48.67 43 ILE E N 1
ATOM 2701 C CA . ILE E 3 43 ? -7.482 42.561 19.278 1.00 48.67 43 ILE E CA 1
ATOM 2702 C C . ILE E 3 43 ? -6.759 41.718 20.317 1.00 48.67 43 ILE E C 1
ATOM 2703 O O . ILE E 3 43 ? -6.209 40.652 20.010 1.00 48.67 43 ILE E O 1
ATOM 2708 N N . GLU E 3 44 ? -6.761 42.217 21.549 1.00 52.30 44 GLU E N 1
ATOM 2709 C CA . GLU E 3 44 ? -5.967 41.705 22.658 1.00 52.30 44 GLU E CA 1
ATOM 2710 C C . GLU E 3 44 ? -6.956 41.273 23.738 1.00 52.30 44 GLU E C 1
ATOM 2711 O O . GLU E 3 44 ? -7.258 42.033 24.657 1.00 52.30 44 GLU E O 1
ATOM 2717 N N . PHE E 3 45 ? -7.468 40.050 23.636 1.00 45.31 45 PHE E N 1
ATOM 2718 C CA . PHE E 3 45 ? -8.568 39.643 24.503 1.00 45.31 45 PHE E CA 1
ATOM 2719 C C . PHE E 3 45 ? -8.065 38.677 25.564 1.00 45.31 45 PHE E C 1
ATOM 2720 O O . PHE E 3 45 ? -7.428 37.673 25.245 1.00 45.31 45 PHE E O 1
ATOM 2728 N N . GLN E 3 46 ? -8.364 38.979 26.823 1.00 46.57 46 GLN E N 1
ATOM 2729 C CA . GLN E 3 46 ? -7.847 38.230 27.956 1.00 46.57 46 GLN E CA 1
ATOM 2730 C C . GLN E 3 46 ? -8.998 37.658 28.772 1.00 46.57 46 GLN E C 1
ATOM 2731 O O . GLN E 3 46 ? -10.007 38.333 29.003 1.00 46.57 46 GLN E O 1
ATOM 2737 N N . PHE E 3 47 ? -8.839 36.414 29.211 1.00 45.33 47 PHE E N 1
ATOM 2738 C CA . PHE E 3 47 ? -9.878 35.696 29.933 1.00 45.33 47 PHE E CA 1
ATOM 2739 C C . PHE E 3 47 ? -9.615 35.707 31.436 1.00 45.33 47 PHE E C 1
ATOM 2740 O O . PHE E 3 47 ? -8.498 35.945 31.898 1.00 45.33 47 PHE E O 1
ATOM 2748 N N . LEU E 3 48 ? -10.668 35.431 32.193 1.00 51.03 48 LEU E N 1
ATOM 2749 C CA . LEU E 3 48 ? -10.687 35.473 33.646 1.00 51.03 48 LEU E CA 1
ATOM 2750 C C . LEU E 3 48 ? -11.090 34.102 34.174 1.00 51.03 48 LEU E C 1
ATOM 2751 O O . LEU E 3 48 ? -11.758 33.338 33.468 1.00 51.03 48 LEU E O 1
ATOM 2756 N N . PRO E 3 49 ? -10.753 33.779 35.453 1.00 53.22 49 PRO E N 1
ATOM 2757 C CA . PRO E 3 49 ? -10.677 32.376 35.876 1.00 53.22 49 PRO E CA 1
ATOM 2758 C C . PRO E 3 49 ? -10.431 31.337 34.794 1.00 53.22 49 PRO E C 1
ATOM 2759 O O . PRO E 3 49 ? -11.209 30.390 34.640 1.00 53.22 49 PRO E O 1
ATOM 2763 N N . THR E 3 50 ? -9.354 31.510 34.036 1.00 51.23 50 THR E N 1
ATOM 2764 C CA . THR E 3 50 ? -8.733 30.409 33.318 1.00 51.23 50 THR E CA 1
ATOM 2765 C C . THR E 3 50 ? -7.620 29.880 34.217 1.00 51.23 50 THR E C 1
ATOM 2766 O O . THR E 3 50 ? -6.749 30.640 34.655 1.00 51.23 50 THR E O 1
ATOM 2770 N N . ASN E 3 51 ? -7.733 28.613 34.602 1.00 51.14 51 ASN E N 1
ATOM 2771 C CA . ASN E 3 51 ? -6.884 28.097 35.666 1.00 51.14 51 ASN E CA 1
ATOM 2772 C C . ASN E 3 51 ? -5.418 28.078 35.255 1.00 51.14 51 ASN E C 1
ATOM 2773 O O . ASN E 3 51 ? -4.619 28.876 35.755 1.00 51.14 51 ASN E O 1
ATOM 2778 N N . ASN E 3 52 ? -5.055 27.181 34.341 1.00 49.25 52 ASN E N 1
ATOM 2779 C CA . ASN E 3 52 ? -3.707 27.218 33.788 1.00 49.25 52 ASN E CA 1
ATOM 2780 C C . ASN E 3 52 ? -3.646 26.773 32.331 1.00 49.25 52 ASN E C 1
ATOM 2781 O O . ASN E 3 52 ? -2.538 26.654 31.794 1.00 49.25 52 ASN E O 1
ATOM 2786 N N . THR E 3 53 ? -4.774 26.522 31.673 1.00 48.81 53 THR E N 1
ATOM 2787 C CA . THR E 3 53 ? -4.755 25.820 30.403 1.00 48.81 53 THR E CA 1
ATOM 2788 C C . THR E 3 53 ? -5.178 26.733 29.261 1.00 48.81 53 THR E C 1
ATOM 2789 O O . THR E 3 53 ? -5.936 27.685 29.466 1.00 48.81 53 THR E O 1
ATOM 2793 N N . PRO E 3 54 ? -4.694 26.472 28.048 1.00 43.31 54 PRO E N 1
ATOM 2794 C CA . PRO E 3 54 ? -5.209 27.190 26.879 1.00 43.31 54 PRO E CA 1
ATOM 2795 C C . PRO E 3 54 ? -6.690 26.914 26.682 1.00 43.31 54 PRO E C 1
ATOM 2796 O O . PRO E 3 54 ? -7.191 25.833 26.999 1.00 43.31 54 PRO E O 1
ATOM 2800 N N . GLN E 3 55 ? -7.395 27.910 26.158 1.00 42.50 55 GLN E N 1
ATOM 2801 C CA . GLN E 3 55 ? -8.830 27.811 25.958 1.00 42.50 55 GLN E CA 1
ATOM 2802 C C . GLN E 3 55 ? -9.204 28.211 24.540 1.00 42.50 55 GLN E C 1
ATOM 2803 O O . GLN E 3 55 ? -8.532 29.043 23.925 1.00 42.50 55 GLN E O 1
ATOM 2809 N N . PRO E 3 56 ? -10.272 27.636 23.998 1.00 40.01 56 PRO E N 1
ATOM 2810 C CA . PRO E 3 56 ? -10.691 27.980 22.637 1.00 40.01 56 PRO E CA 1
ATOM 2811 C C . PRO E 3 56 ? -11.385 29.332 22.579 1.00 40.01 56 PRO E C 1
ATOM 2812 O O . PRO E 3 56 ? -11.873 29.860 23.578 1.00 40.01 56 PRO E O 1
ATOM 2816 N N . TYR E 3 57 ? -11.422 29.887 21.370 1.00 40.95 57 TYR E N 1
ATOM 2817 C CA . TYR E 3 57 ? -12.136 31.129 21.120 1.00 40.95 57 TYR E CA 1
ATOM 2818 C C . TYR E 3 57 ? -12.523 31.192 19.651 1.00 40.95 57 TYR E C 1
ATOM 2819 O O . TYR E 3 57 ? -11.961 30.487 18.810 1.00 40.95 57 TYR E O 1
ATOM 2828 N N . ALA E 3 58 ? -13.496 32.049 19.351 1.00 42.20 58 ALA E N 1
ATOM 2829 C CA . ALA E 3 58 ? -13.904 32.286 17.974 1.00 42.20 58 ALA E CA 1
ATOM 2830 C C . ALA E 3 58 ? -14.466 33.694 17.876 1.00 42.20 58 ALA E C 1
ATOM 2831 O O . ALA E 3 58 ? -15.150 34.156 18.792 1.00 42.20 58 ALA E O 1
ATOM 2833 N N . ILE E 3 59 ? -14.187 34.375 16.771 1.00 41.69 59 ILE E N 1
ATOM 2834 C CA . ILE E 3 59 ? -14.583 35.764 16.600 1.00 41.69 59 ILE E CA 1
ATOM 2835 C C . ILE E 3 59 ? -15.650 35.801 15.516 1.00 41.69 59 ILE E C 1
ATOM 2836 O O . ILE E 3 59 ? -15.351 35.691 14.326 1.00 41.69 59 ILE E O 1
ATOM 2841 N N . PHE E 3 60 ? -16.904 35.943 15.920 1.00 44.91 60 PHE E N 1
ATOM 2842 C CA . PHE E 3 60 ? -17.994 36.061 14.961 1.00 44.91 60 PHE E CA 1
ATOM 2843 C C . PHE E 3 60 ? -18.124 37.526 14.562 1.00 44.91 60 PHE E C 1
ATOM 2844 O O . PHE E 3 60 ? -18.517 38.365 15.375 1.00 44.91 60 PHE E O 1
ATOM 2852 N N . VAL E 3 61 ? -17.769 37.839 13.321 1.00 46.08 61 VAL E N 1
ATOM 2853 C CA . VAL E 3 61 ? -17.821 39.196 12.794 1.00 46.08 61 VAL E CA 1
ATOM 2854 C C . VAL E 3 61 ? -18.863 39.235 11.686 1.00 46.08 61 VAL E C 1
ATOM 2855 O O . VAL E 3 61 ? -18.900 38.344 10.828 1.00 46.08 61 VAL E O 1
ATOM 2859 N N . GLY E 3 62 ? -19.734 40.240 11.724 1.00 48.82 62 GLY E N 1
ATOM 2860 C CA . GLY E 3 62 ? -20.734 40.370 10.689 1.00 48.82 62 GLY E CA 1
ATOM 2861 C C . GLY E 3 62 ? -21.687 41.530 10.875 1.00 48.82 62 GLY E C 1
ATOM 2862 O O . GLY E 3 62 ? -21.704 42.191 11.914 1.00 48.82 62 GLY E O 1
ATOM 2863 N N . PRO E 3 63 ? -22.514 41.798 9.862 1.00 49.36 63 PRO E N 1
ATOM 2864 C CA . PRO E 3 63 ? -23.495 42.887 9.968 1.00 49.36 63 PRO E CA 1
ATOM 2865 C C . PRO E 3 63 ? -24.716 42.412 10.741 1.00 49.36 63 PRO E C 1
ATOM 2866 O O . PRO E 3 63 ? -25.316 41.391 10.399 1.00 49.36 63 PRO E O 1
ATOM 2870 N N . ASN E 3 64 ? -25.068 43.149 11.800 1.00 53.30 64 ASN E N 1
ATOM 2871 C CA . ASN E 3 64 ? -26.186 42.867 12.698 1.00 53.30 64 ASN E CA 1
ATOM 2872 C C . ASN E 3 64 ? -25.851 41.637 13.538 1.00 53.30 64 ASN E C 1
ATOM 2873 O O . ASN E 3 64 ? -25.244 40.683 13.034 1.00 53.30 64 ASN E O 1
ATOM 2878 N N . PRO E 3 65 ? -26.225 41.621 14.820 1.00 53.42 65 PRO E N 1
ATOM 2879 C CA . PRO E 3 65 ? -25.849 40.483 15.677 1.00 53.42 65 PRO E CA 1
ATOM 2880 C C . PRO E 3 65 ? -26.412 39.148 15.222 1.00 53.42 65 PRO E C 1
ATOM 2881 O O . PRO E 3 65 ? -25.865 38.103 15.596 1.00 53.42 65 PRO E O 1
ATOM 2885 N N . ASN E 3 66 ? -27.494 39.139 14.440 1.00 54.03 66 ASN E N 1
ATOM 2886 C CA . ASN E 3 66 ? -28.073 37.868 14.017 1.00 54.03 66 ASN E CA 1
ATOM 2887 C C . ASN E 3 66 ? -27.205 37.172 12.975 1.00 54.03 66 ASN E C 1
ATOM 2888 O O . ASN E 3 66 ? -26.978 35.960 13.060 1.00 54.03 66 ASN E O 1
ATOM 2893 N N . ASN E 3 67 ? -26.710 37.916 11.984 1.00 53.47 67 ASN E N 1
ATOM 2894 C CA . ASN E 3 67 ? -25.936 37.339 10.884 1.00 53.47 67 ASN E CA 1
ATOM 2895 C C . ASN E 3 67 ? -24.450 37.567 11.150 1.00 53.47 67 ASN E C 1
ATOM 2896 O O . ASN E 3 67 ? -23.873 38.593 10.792 1.00 53.47 67 ASN E O 1
ATOM 2901 N N . LEU E 3 68 ? -23.824 36.582 11.788 1.00 48.02 68 LEU E N 1
ATOM 2902 C CA . LEU E 3 68 ? -22.400 36.626 12.092 1.00 48.02 68 LEU E CA 1
ATOM 2903 C C . LEU E 3 68 ? -21.662 35.552 11.303 1.00 48.02 68 LEU E C 1
ATOM 2904 O O . LEU E 3 68 ? -22.117 34.406 11.229 1.00 48.02 68 LEU E O 1
ATOM 2909 N N . THR E 3 69 ? -20.526 35.927 10.721 1.00 50.50 69 THR E N 1
ATOM 2910 C CA . THR E 3 69 ? -19.638 34.991 10.046 1.00 50.50 69 THR E CA 1
ATOM 2911 C C . THR E 3 69 ? -18.424 34.745 10.930 1.00 50.50 69 THR E C 1
ATOM 2912 O O . THR E 3 69 ? -17.796 35.694 11.405 1.00 50.50 69 THR E O 1
ATOM 2916 N N . GLU E 3 70 ? -18.106 33.478 11.160 1.00 45.92 70 GLU E N 1
ATOM 2917 C CA . GLU E 3 70 ? -17.075 33.104 12.117 1.00 45.92 70 GLU E CA 1
ATOM 2918 C C . GLU E 3 70 ? -15.683 33.209 11.511 1.00 45.92 70 GLU E C 1
ATOM 2919 O O . GLU E 3 70 ? -15.449 32.772 10.380 1.00 45.92 70 GLU E O 1
ATOM 2925 N N . VAL E 3 71 ? -14.754 33.790 12.275 1.00 44.14 71 VAL E N 1
ATOM 2926 C CA . VAL E 3 71 ? -13.351 33.881 11.903 1.00 44.14 71 VAL E CA 1
ATOM 2927 C C . VAL E 3 71 ? -12.496 33.599 13.134 1.00 44.14 71 VAL E C 1
ATOM 2928 O O . VAL E 3 71 ? -12.992 33.471 14.256 1.00 44.14 71 VAL E O 1
ATOM 2932 N N . ALA E 3 72 ? -11.190 33.474 12.891 1.00 44.45 72 ALA E N 1
ATOM 2933 C CA . ALA E 3 72 ? -10.163 33.489 13.931 1.00 44.45 72 ALA E CA 1
ATOM 2934 C C . ALA E 3 72 ? -10.377 32.396 14.980 1.00 44.45 72 ALA E C 1
ATOM 2935 O O . ALA E 3 72 ? -10.627 32.664 16.155 1.00 44.45 72 ALA E O 1
ATOM 2937 N N . GLU E 3 73 ? -10.279 31.147 14.535 1.00 43.98 73 GLU E N 1
ATOM 2938 C CA . GLU E 3 73 ? -10.123 30.063 15.492 1.00 43.98 73 GLU E CA 1
ATOM 2939 C C . GLU E 3 73 ? -8.740 30.114 16.128 1.00 43.98 73 GLU E C 1
ATOM 2940 O O . GLU E 3 73 ? -7.827 30.789 15.647 1.00 43.98 73 GLU E O 1
ATOM 2946 N N . GLY E 3 74 ? -8.595 29.389 17.224 1.00 42.16 74 GLY E N 1
ATOM 2947 C CA . GLY E 3 74 ? -7.320 29.316 17.902 1.00 42.16 74 GLY E CA 1
ATOM 2948 C C . GLY E 3 74 ? -7.519 29.144 19.391 1.00 42.16 74 GLY E C 1
ATOM 2949 O O . GLY E 3 74 ? -8.634 29.207 19.908 1.00 42.16 74 GLY E O 1
ATOM 2950 N N . TYR E 3 75 ? -6.400 28.928 20.074 1.00 39.42 75 TYR E N 1
ATOM 2951 C CA . TYR E 3 75 ? -6.391 28.732 21.515 1.00 39.42 75 TYR E CA 1
ATOM 2952 C C . TYR E 3 75 ? -5.543 29.819 22.157 1.00 39.42 75 TYR E C 1
ATOM 2953 O O . TYR E 3 75 ? -4.428 30.092 21.700 1.00 39.42 75 TYR E O 1
ATOM 2962 N N . THR E 3 76 ? -6.073 30.439 23.207 1.00 40.90 76 THR E N 1
ATOM 2963 C CA . THR E 3 76 ? -5.342 31.482 23.907 1.00 40.90 76 THR E CA 1
ATOM 2964 C C . THR E 3 76 ? -4.157 30.889 24.662 1.00 40.90 76 THR E C 1
ATOM 2965 O O . THR E 3 76 ? -4.077 29.682 24.899 1.00 40.90 76 THR E O 1
ATOM 2969 N N . LEU E 3 77 ? -3.228 31.760 25.041 1.00 43.39 77 LEU E N 1
ATOM 2970 C CA . LEU E 3 77 ? -2.059 31.320 25.784 1.00 43.39 77 LEU E CA 1
ATOM 2971 C C . LEU E 3 77 ? -2.451 30.884 27.192 1.00 43.39 77 LEU E C 1
ATOM 2972 O O . LEU E 3 77 ? -3.548 31.168 27.680 1.00 43.39 77 LEU E O 1
ATOM 2977 N N . SER E 3 78 ? -1.529 30.177 27.847 1.00 44.85 78 SER E N 1
ATOM 2978 C CA . SER E 3 78 ? -1.757 29.757 29.225 1.00 44.85 78 SER E CA 1
ATOM 2979 C C . SER E 3 78 ? -1.903 30.943 30.168 1.00 44.85 78 SER E C 1
ATOM 2980 O O . SER E 3 78 ? -2.511 30.803 31.234 1.00 44.85 78 SER E O 1
ATOM 2983 N N . ASN E 3 79 ? -1.357 32.104 29.798 1.00 45.29 79 ASN E N 1
ATOM 2984 C CA . ASN E 3 79 ? -1.567 33.314 30.586 1.00 45.29 79 ASN E CA 1
ATOM 2985 C C . ASN E 3 79 ? -3.040 33.694 30.640 1.00 45.29 79 ASN E C 1
ATOM 2986 O O . ASN E 3 79 ? -3.477 34.357 31.587 1.00 45.29 79 ASN E O 1
ATOM 2991 N N . GLY E 3 80 ? -3.819 33.279 29.645 1.00 45.71 80 GLY E N 1
ATOM 2992 C CA . GLY E 3 80 ? -5.204 33.672 29.529 1.00 45.71 80 GLY E CA 1
ATOM 2993 C C . GLY E 3 80 ? -5.461 34.798 28.555 1.00 45.71 80 GLY E C 1
ATOM 2994 O O . GLY E 3 80 ? -6.610 35.241 28.437 1.00 45.71 80 GLY E O 1
ATOM 2995 N N . THR E 3 81 ? -4.434 35.276 27.858 1.00 45.87 81 THR E N 1
ATOM 2996 C CA . THR E 3 81 ? -4.565 36.348 26.882 1.00 45.87 81 THR E CA 1
ATOM 2997 C C . THR E 3 81 ? -4.275 35.813 25.487 1.00 45.87 81 THR E C 1
ATOM 2998 O O . THR E 3 81 ? -3.259 35.146 25.269 1.00 45.87 81 THR E O 1
ATOM 3002 N N . GLY E 3 82 ? -5.169 36.102 24.557 1.00 46.68 82 GLY E N 1
ATOM 3003 C CA . GLY E 3 82 ? -5.000 35.715 23.167 1.00 46.68 82 GLY E CA 1
ATOM 3004 C C . GLY E 3 82 ? -4.987 36.943 22.279 1.00 46.68 82 GLY E C 1
ATOM 3005 O O . GLY E 3 82 ? -5.743 37.897 22.505 1.00 46.68 82 GLY E O 1
ATOM 3006 N N . TYR E 3 83 ? -4.114 36.920 21.277 1.00 50.73 83 TYR E N 1
ATOM 3007 C CA . TYR E 3 83 ? -3.982 37.996 20.306 1.00 50.73 83 TYR E CA 1
ATOM 3008 C C . TYR E 3 83 ? -4.554 37.496 18.990 1.00 50.73 83 TYR E C 1
ATOM 3009 O O . TYR E 3 83 ? -4.101 36.473 18.467 1.00 50.73 83 TYR E O 1
ATOM 3018 N N . ALA E 3 84 ? -5.545 38.203 18.455 1.00 47.41 84 ALA E N 1
ATOM 3019 C CA . ALA E 3 84 ? -6.224 37.724 17.261 1.00 47.41 84 ALA E CA 1
ATOM 3020 C C . ALA E 3 84 ? -6.351 38.834 16.230 1.00 47.41 84 ALA E C 1
ATOM 3021 O O . ALA E 3 84 ? -6.225 40.019 16.541 1.00 47.41 84 ALA E O 1
ATOM 3023 N N . ARG E 3 85 ? -6.598 38.426 14.990 1.00 47.92 85 ARG E N 1
ATOM 3024 C CA . ARG E 3 85 ? -6.790 39.337 13.873 1.00 47.92 85 ARG E CA 1
ATOM 3025 C C . ARG E 3 85 ? -8.257 39.323 13.471 1.00 47.92 85 ARG E C 1
ATOM 3026 O O . ARG E 3 85 ? -8.852 38.251 13.326 1.00 47.92 85 ARG E O 1
ATOM 3034 N N . VAL E 3 86 ? -8.834 40.506 13.287 1.00 46.45 86 VAL E N 1
ATOM 3035 C CA . VAL E 3 86 ? -10.238 40.661 12.937 1.00 46.45 86 VAL E CA 1
ATOM 3036 C C . VAL E 3 86 ? -10.311 41.475 11.653 1.00 46.45 86 VAL E C 1
ATOM 3037 O O . VAL E 3 86 ? -9.718 42.553 11.583 1.00 46.45 86 VAL E O 1
ATOM 3041 N N . PRO E 3 87 ? -11.000 40.998 10.623 1.00 47.51 87 PRO E N 1
ATOM 3042 C CA . PRO E 3 87 ? -11.207 41.795 9.415 1.00 47.51 87 PRO E CA 1
ATOM 3043 C C . PRO E 3 87 ? -12.435 42.688 9.556 1.00 47.51 87 PRO E C 1
ATOM 3044 O O . PRO E 3 87 ? -13.206 42.587 10.511 1.00 47.51 87 PRO E O 1
ATOM 3048 N N . VAL E 3 88 ? -12.604 43.569 8.576 1.00 50.62 88 VAL E N 1
ATOM 3049 C CA . VAL E 3 88 ? -13.727 44.495 8.535 1.00 50.62 88 VAL E CA 1
ATOM 3050 C C . VAL E 3 88 ? -14.511 44.251 7.254 1.00 50.62 88 VAL E C 1
ATOM 3051 O O . VAL E 3 88 ? -13.934 44.216 6.162 1.00 50.62 88 VAL E O 1
ATOM 3055 N N . ILE E 3 89 ? -15.822 44.074 7.395 1.00 52.77 89 ILE E N 1
ATOM 3056 C CA . ILE E 3 89 ? -16.707 43.809 6.267 1.00 52.77 89 ILE E CA 1
ATOM 3057 C C . ILE E 3 89 ? -17.078 45.116 5.582 1.00 52.77 89 ILE E C 1
ATOM 3058 O O . ILE E 3 89 ? -16.830 46.203 6.115 1.00 52.77 89 ILE E O 1
ATOM 3063 N N . ASN E 3 90 ? -17.675 45.019 4.397 1.00 58.90 90 ASN E N 1
ATOM 3064 C CA . ASN E 3 90 ? -18.084 46.195 3.631 1.00 58.90 90 ASN E CA 1
ATOM 3065 C C . ASN E 3 90 ? -19.526 46.581 3.969 1.00 58.90 90 ASN E C 1
ATOM 3066 O O . ASN E 3 90 ? -20.411 46.633 3.117 1.00 58.90 90 ASN E O 1
ATOM 3071 N N . ALA E 3 91 ? -19.750 46.858 5.253 1.00 57.86 91 ALA E N 1
ATOM 3072 C CA . ALA E 3 91 ? -21.057 47.269 5.743 1.00 57.86 91 ALA E CA 1
ATOM 3073 C C . ALA E 3 91 ? -20.883 48.412 6.730 1.00 57.86 91 ALA E C 1
ATOM 3074 O O . ALA E 3 91 ? -19.830 48.554 7.356 1.00 57.86 91 ALA E O 1
ATOM 3076 N N . GLN E 3 92 ? -21.929 49.232 6.862 1.00 61.31 92 GLN E N 1
ATOM 3077 C CA . GLN E 3 92 ? -21.841 50.402 7.730 1.00 61.31 92 GLN E CA 1
ATOM 3078 C C . GLN E 3 92 ? -21.663 50.004 9.190 1.00 61.31 92 GLN E C 1
ATOM 3079 O O . GLN E 3 92 ? -20.870 50.618 9.912 1.00 61.31 92 GLN E O 1
ATOM 3085 N N . THR E 3 93 ? -22.387 48.986 9.643 1.00 57.91 93 THR E N 1
ATOM 3086 C CA . THR E 3 93 ? -22.323 48.527 11.023 1.00 57.91 93 THR E CA 1
ATOM 3087 C C . THR E 3 93 ? -21.826 47.092 11.049 1.00 57.91 93 THR E C 1
ATOM 3088 O O . THR E 3 93 ? -22.382 46.228 10.363 1.00 57.91 93 THR E O 1
ATOM 3092 N N . GLU E 3 94 ? -20.784 46.840 11.836 1.00 53.53 94 GLU E N 1
ATOM 3093 C CA . GLU E 3 94 ? -20.233 45.502 11.983 1.00 53.53 94 GLU E CA 1
ATOM 3094 C C . GLU E 3 94 ? -20.130 45.161 13.460 1.00 53.53 94 GLU E C 1
ATOM 3095 O O . GLU E 3 94 ? -19.532 45.914 14.233 1.00 53.53 94 GLU E O 1
ATOM 3101 N N . TYR E 3 95 ? -20.706 44.033 13.851 1.00 51.49 95 TYR E N 1
ATOM 3102 C CA . TYR E 3 95 ? -20.574 43.517 15.202 1.00 51.49 95 TYR E CA 1
ATOM 3103 C C . TYR E 3 95 ? -19.469 42.472 15.217 1.00 51.49 95 TYR E C 1
ATOM 3104 O O . TYR E 3 95 ? -19.452 41.564 14.373 1.00 51.49 95 TYR E O 1
ATOM 3113 N N . VAL E 3 96 ? -18.540 42.620 16.158 1.00 47.35 96 VAL E N 1
ATOM 3114 C CA . VAL E 3 96 ? -17.451 41.676 16.370 1.00 47.35 96 VAL E CA 1
ATOM 3115 C C . VAL E 3 96 ? -17.657 41.063 17.743 1.00 47.35 96 VAL E C 1
ATOM 3116 O O . VAL E 3 96 ? -17.702 41.784 18.747 1.00 47.35 96 VAL E O 1
ATOM 3120 N N . ASP E 3 97 ? -17.775 39.739 17.793 1.00 46.74 97 ASP E N 1
ATOM 3121 C CA . ASP E 3 97 ? -18.162 39.024 19.003 1.00 46.74 97 ASP E CA 1
ATOM 3122 C C . ASP E 3 97 ? -17.101 37.982 19.323 1.00 46.74 97 ASP E C 1
ATOM 3123 O O . ASP E 3 97 ? -16.970 36.985 18.606 1.00 46.74 97 ASP E O 1
ATOM 3128 N N . ILE E 3 98 ? -16.353 38.211 20.395 1.00 42.62 98 ILE E N 1
ATOM 3129 C CA . ILE E 3 98 ? -15.424 37.213 20.905 1.00 42.62 98 ILE E CA 1
ATOM 3130 C C . ILE E 3 98 ? -16.205 36.209 21.741 1.00 42.62 98 ILE E C 1
ATOM 3131 O O . ILE E 3 98 ? -16.967 36.587 22.644 1.00 42.62 98 ILE E O 1
ATOM 3136 N N . VAL E 3 99 ? -16.020 34.925 21.438 1.00 42.36 99 VAL E N 1
ATOM 3137 C CA . VAL E 3 99 ? -16.736 33.835 22.085 1.00 42.36 99 VAL E CA 1
ATOM 3138 C C . VAL E 3 99 ? -15.715 32.870 22.662 1.00 42.36 99 VAL E C 1
ATOM 3139 O O . VAL E 3 99 ? -14.779 32.456 21.965 1.00 42.36 99 VAL E O 1
ATOM 3143 N N . TRP E 3 100 ? -15.902 32.511 23.931 1.00 44.03 100 TRP E N 1
ATOM 3144 C CA . TRP E 3 100 ? -15.058 31.540 24.614 1.00 44.03 100 TRP E CA 1
ATOM 3145 C C . TRP E 3 100 ? -15.348 30.106 24.193 1.00 44.03 100 TRP E C 1
ATOM 3146 O O . TRP E 3 100 ? -14.593 29.206 24.575 1.00 44.03 100 TRP E O 1
ATOM 3157 N N . VAL E 3 101 ? -16.413 29.884 23.423 1.00 45.44 101 VAL E N 1
ATOM 3158 C CA . VAL E 3 101 ? -16.849 28.561 22.984 1.00 45.44 101 VAL E CA 1
ATOM 3159 C C . VAL E 3 101 ? -17.135 27.755 24.251 1.00 45.44 101 VAL E C 1
ATOM 3160 O O . VAL E 3 101 ? -16.277 27.012 24.742 1.00 45.44 101 VAL E O 1
ATOM 3164 N N . ASN E 3 102 ? -18.293 28.052 24.858 1.00 49.47 102 ASN E N 1
ATOM 3165 C CA . ASN E 3 102 ? -18.971 27.371 25.965 1.00 49.47 102 ASN E CA 1
ATOM 3166 C C . ASN E 3 102 ? -19.404 28.404 26.998 1.00 49.47 102 ASN E C 1
ATOM 3167 O O . ASN E 3 102 ? -20.588 28.505 27.334 1.00 49.47 102 ASN E O 1
ATOM 3172 N N . GLN E 3 103 ? -18.445 29.171 27.501 1.00 46.97 103 GLN E N 1
ATOM 3173 C CA . GLN E 3 103 ? -18.673 30.132 28.570 1.00 46.97 103 GLN E CA 1
ATOM 3174 C C . GLN E 3 103 ? -18.980 31.510 27.976 1.00 46.97 103 GLN E C 1
ATOM 3175 O O . GLN E 3 103 ? -19.295 31.637 26.790 1.00 46.97 103 GLN E O 1
ATOM 3181 N N . ASN E 3 104 ? -18.902 32.548 28.811 1.00 46.06 104 ASN E N 1
ATOM 3182 C CA . ASN E 3 104 ? -19.296 33.914 28.480 1.00 46.06 104 ASN E CA 1
ATOM 3183 C C . ASN E 3 104 ? -18.677 34.439 27.189 1.00 46.06 104 ASN E C 1
ATOM 3184 O O . ASN E 3 104 ? -17.621 33.971 26.752 1.00 46.06 104 ASN E O 1
ATOM 3189 N N . TYR E 3 105 ? -19.342 35.418 26.581 1.00 46.76 105 TYR E N 1
ATOM 3190 C CA . TYR E 3 105 ? -18.934 36.025 25.323 1.00 46.76 105 TYR E CA 1
ATOM 3191 C C . TYR E 3 105 ? -19.217 37.518 25.389 1.00 46.76 105 TYR E C 1
ATOM 3192 O O . TYR E 3 105 ? -19.976 37.982 26.243 1.00 46.76 105 TYR E O 1
ATOM 3201 N N . THR E 3 106 ? -18.606 38.279 24.481 1.00 47.42 106 THR E N 1
ATOM 3202 C CA . THR E 3 106 ? -18.954 39.693 24.413 1.00 47.42 106 THR E CA 1
ATOM 3203 C C . THR E 3 106 ? -18.721 40.224 23.007 1.00 47.42 106 THR E C 1
ATOM 3204 O O . THR E 3 106 ? -17.822 39.771 22.297 1.00 47.42 106 THR E O 1
ATOM 3208 N N . MET E 3 107 ? -19.533 41.205 22.622 1.00 50.33 107 MET E N 1
ATOM 3209 C CA . MET E 3 107 ? -19.458 41.801 21.300 1.00 50.33 107 MET E CA 1
ATOM 3210 C C . MET E 3 107 ? -19.356 43.313 21.415 1.00 50.33 107 MET E C 1
ATOM 3211 O O . MET E 3 107 ? -19.781 43.914 22.405 1.00 50.33 107 MET E O 1
ATOM 3216 N N . PHE E 3 108 ? -18.778 43.918 20.383 1.00 51.07 108 PHE E N 1
ATOM 3217 C CA . PHE E 3 108 ? -18.714 45.364 20.256 1.00 51.07 108 PHE E CA 1
ATOM 3218 C C . PHE E 3 108 ? -18.979 45.748 18.808 1.00 51.07 108 PHE E C 1
ATOM 3219 O O . PHE E 3 108 ? -18.728 44.968 17.885 1.00 51.07 108 PHE E O 1
ATOM 3227 N N . GLU E 3 109 ? -19.487 46.959 18.618 1.00 59.15 109 GLU E N 1
ATOM 3228 C CA . GLU E 3 109 ? -19.863 47.443 17.299 1.00 59.15 109 GLU E CA 1
ATOM 3229 C C . GLU E 3 109 ? -18.803 48.394 16.758 1.00 59.15 109 GLU E C 1
ATOM 3230 O O . GLU E 3 109 ? -18.201 49.166 17.509 1.00 59.15 109 GLU E O 1
ATOM 3236 N N . ILE E 3 110 ? -18.578 48.320 15.450 1.00 57.17 110 ILE E N 1
ATOM 3237 C CA . ILE E 3 110 ? -17.597 49.132 14.746 1.00 57.17 110 ILE E CA 1
ATOM 3238 C C . ILE E 3 110 ? -18.249 49.651 13.473 1.00 57.17 110 ILE E C 1
ATOM 3239 O O . ILE E 3 110 ? -19.041 48.953 12.832 1.00 57.17 110 ILE E O 1
ATOM 3244 N N . PHE E 3 111 ? -17.924 50.892 13.116 1.00 59.47 111 PHE E N 1
ATOM 3245 C CA . PHE E 3 111 ? -18.495 51.518 11.931 1.00 59.47 111 PHE E CA 1
ATOM 3246 C C . PHE E 3 111 ? -17.422 51.729 10.871 1.00 59.47 111 PHE E C 1
ATOM 3247 O O . PHE E 3 111 ? -16.883 52.836 10.748 1.00 59.47 111 PHE E O 1
ATOM 3255 N N . PRO E 3 112 ? -17.086 50.705 10.091 1.00 56.89 112 PRO E N 1
ATOM 3256 C CA . PRO E 3 112 ? -16.037 50.866 9.082 1.00 56.89 112 PRO E CA 1
ATOM 3257 C C . PRO E 3 112 ? -16.492 51.743 7.929 1.00 56.89 112 PRO E C 1
ATOM 3258 O O . PRO E 3 112 ? -17.683 51.849 7.628 1.00 56.89 112 PRO E O 1
ATOM 3262 N N . GLN E 3 113 ? -15.519 52.380 7.285 1.00 62.23 113 GLN E N 1
ATOM 3263 C CA . GLN E 3 113 ? -15.811 53.222 6.134 1.00 62.23 113 GLN E CA 1
ATOM 3264 C C . GLN E 3 113 ? -16.272 52.364 4.964 1.00 62.23 113 GLN E C 1
ATOM 3265 O O . GLN E 3 113 ? -15.617 51.382 4.602 1.00 62.23 113 GLN E O 1
ATOM 3271 N N . ILE E 3 114 ? -17.398 52.738 4.371 1.00 66.37 114 ILE E N 1
ATOM 3272 C CA . ILE E 3 114 ? -17.960 51.985 3.258 1.00 66.37 114 ILE E CA 1
ATOM 3273 C C . ILE E 3 114 ? -17.203 52.326 1.985 1.00 66.37 114 ILE E C 1
ATOM 3274 O O . ILE E 3 114 ? -16.911 53.496 1.708 1.00 66.37 114 ILE E O 1
ATOM 3279 N N . GLN E 3 115 ? -16.880 51.302 1.202 1.00 72.56 115 GLN E N 1
ATOM 3280 C CA . GLN E 3 115 ? -16.226 51.473 -0.087 1.00 72.56 115 GLN E CA 1
ATOM 3281 C C . GLN E 3 115 ? -17.269 51.367 -1.190 1.00 72.56 115 GLN E C 1
ATOM 3282 O O . GLN E 3 115 ? -18.103 50.455 -1.175 1.00 72.56 115 GLN E O 1
ATOM 3288 N N . ASN E 3 116 ? -17.226 52.301 -2.135 1.00 82.89 116 ASN E N 1
ATOM 3289 C CA . ASN E 3 116 ? -18.212 52.330 -3.206 1.00 82.89 116 ASN E CA 1
ATOM 3290 C C . ASN E 3 116 ? -18.122 51.068 -4.057 1.00 82.89 116 ASN E C 1
ATOM 3291 O O . ASN E 3 116 ? -17.041 50.515 -4.279 1.00 82.89 116 ASN E O 1
ATOM 3296 N N . ALA E 3 117 ? -19.284 50.608 -4.526 1.00 89.35 117 ALA E N 1
ATOM 3297 C CA . ALA E 3 117 ? -19.331 49.390 -5.329 1.00 89.35 117 ALA E CA 1
ATOM 3298 C C . ALA E 3 117 ? -18.552 49.552 -6.627 1.00 89.35 117 ALA E C 1
ATOM 3299 O O . ALA E 3 117 ? -17.813 48.648 -7.034 1.00 89.35 117 ALA E O 1
ATOM 3301 N N . THR E 3 118 ? -18.701 50.695 -7.291 1.00 90.93 118 THR E N 1
ATOM 3302 C CA . THR E 3 118 ? -17.965 50.960 -8.517 1.00 90.93 118 THR E CA 1
ATOM 3303 C C . THR E 3 118 ? -16.557 51.435 -8.182 1.00 90.93 118 THR E C 1
ATOM 3304 O O . THR E 3 118 ? -16.378 52.363 -7.385 1.00 90.93 118 THR E O 1
ATOM 3308 N N . THR E 3 119 ? -15.561 50.798 -8.788 1.00 89.96 119 THR E N 1
ATOM 3309 C CA . THR E 3 119 ? -14.161 51.137 -8.574 1.00 89.96 119 THR E CA 1
ATOM 3310 C C . THR E 3 119 ? -13.594 51.773 -9.837 1.00 89.96 119 THR E C 1
ATOM 3311 O O . THR E 3 119 ? -13.756 51.235 -10.937 1.00 89.96 119 THR E O 1
ATOM 3315 N N . THR E 3 120 ? -12.948 52.923 -9.675 1.00 90.04 120 THR E N 1
ATOM 3316 C CA . THR E 3 120 ? -12.339 53.644 -10.784 1.00 90.04 120 THR E CA 1
ATOM 3317 C C . THR E 3 120 ? -10.832 53.446 -10.737 1.00 90.04 120 THR E C 1
ATOM 3318 O O . THR E 3 120 ? -10.199 53.714 -9.711 1.00 90.04 120 THR E O 1
ATOM 3322 N N . VAL E 3 121 ? -10.260 52.980 -11.845 1.00 90.42 121 VAL E N 1
ATOM 3323 C CA . VAL E 3 121 ? -8.840 52.666 -11.921 1.00 90.42 121 VAL E CA 1
ATOM 3324 C C . VAL E 3 121 ? -8.174 53.621 -12.902 1.00 90.42 121 VAL E C 1
ATOM 3325 O O . VAL E 3 121 ? -8.730 53.939 -13.963 1.00 90.42 121 VAL E O 1
ATOM 3329 N N . THR E 3 122 ? -6.988 54.097 -12.526 1.00 95.34 122 THR E N 1
ATOM 3330 C CA . THR E 3 122 ? -6.217 55.056 -13.310 1.00 95.34 122 THR E CA 1
ATOM 3331 C C . THR E 3 122 ? -4.886 54.415 -13.679 1.00 95.34 122 THR E C 1
ATOM 3332 O O . THR E 3 122 ? -4.035 54.200 -12.810 1.00 95.34 122 THR E O 1
ATOM 3336 N N . LEU E 3 123 ? -4.706 54.113 -14.961 1.00 95.48 123 LEU E N 1
ATOM 3337 C CA . LEU E 3 123 ? -3.437 53.607 -15.474 1.00 95.48 123 LEU E CA 1
ATOM 3338 C C . LEU E 3 123 ? -2.601 54.801 -15.917 1.00 95.48 123 LEU E C 1
ATOM 3339 O O . LEU E 3 123 ? -2.961 55.500 -16.870 1.00 95.48 123 LEU E O 1
ATOM 3344 N N . SER E 3 124 ? -1.492 55.042 -15.223 1.00 102.13 124 SER E N 1
ATOM 3345 C CA . SER E 3 124 ? -0.652 56.200 -15.494 1.00 102.13 124 SER E CA 1
ATOM 3346 C C . SER E 3 124 ? 0.360 55.869 -16.582 1.00 102.13 124 SER E C 1
ATOM 3347 O O . SER E 3 124 ? 1.122 54.906 -16.458 1.00 102.13 124 SER E O 1
ATOM 3350 N N . ALA E 3 125 ? 0.362 56.669 -17.645 1.00 106.40 125 ALA E N 1
ATOM 3351 C CA . ALA E 3 125 ? 1.299 56.510 -18.748 1.00 106.40 125 ALA E CA 1
ATOM 3352 C C . ALA E 3 125 ? 1.932 57.857 -19.055 1.00 106.40 125 ALA E C 1
ATOM 3353 O O . ALA E 3 125 ? 1.224 58.857 -19.210 1.00 106.40 125 ALA E O 1
ATOM 3355 N N . ASN E 3 126 ? 3.263 57.875 -19.152 1.00 109.92 126 ASN E N 1
ATOM 3356 C CA . ASN E 3 126 ? 4.024 59.099 -19.407 1.00 109.92 126 ASN E CA 1
ATOM 3357 C C . ASN E 3 126 ? 3.700 60.176 -18.372 1.00 109.92 126 ASN E C 1
ATOM 3358 O O . ASN E 3 126 ? 3.406 61.326 -18.705 1.00 109.92 126 ASN E O 1
ATOM 3363 N N . ASN E 3 127 ? 3.739 59.778 -17.099 1.00 112.45 127 ASN E N 1
ATOM 3364 C CA . ASN E 3 127 ? 3.572 60.680 -15.963 1.00 112.45 127 ASN E CA 1
ATOM 3365 C C . ASN E 3 127 ? 2.187 61.317 -15.927 1.00 112.45 127 ASN E C 1
ATOM 3366 O O . ASN E 3 127 ? 1.235 60.714 -15.421 1.00 112.45 127 ASN E O 1
ATOM 3371 N N . ASN E 3 128 ? 2.073 62.540 -16.452 1.00 111.43 128 ASN E N 1
ATOM 3372 C CA . ASN E 3 128 ? 0.871 63.343 -16.235 1.00 111.43 128 ASN E CA 1
ATOM 3373 C C . ASN E 3 128 ? -0.370 62.688 -16.831 1.00 111.43 128 ASN E C 1
ATOM 3374 O O . ASN E 3 128 ? -1.431 62.666 -16.196 1.00 111.43 128 ASN E O 1
ATOM 3379 N N . GLN E 3 129 ? -0.265 62.153 -18.045 1.00 108.01 129 GLN E N 1
ATOM 3380 C CA . GLN E 3 129 ? -1.426 61.562 -18.701 1.00 108.01 129 GLN E CA 1
ATOM 3381 C C . GLN E 3 129 ? -1.831 60.279 -17.985 1.00 108.01 129 GLN E C 1
ATOM 3382 O O . GLN E 3 129 ? -0.984 59.432 -17.684 1.00 108.01 129 GLN E O 1
ATOM 3388 N N . GLY E 3 130 ? -3.123 60.139 -17.705 1.00 102.18 130 GLY E N 1
ATOM 3389 C CA . GLY E 3 130 ? -3.625 58.945 -17.058 1.00 102.18 130 GLY E CA 1
ATOM 3390 C C . GLY E 3 130 ? -4.930 58.448 -17.642 1.00 102.18 130 GLY E C 1
ATOM 3391 O O . GLY E 3 130 ? -5.924 59.178 -17.662 1.00 102.18 130 GLY E O 1
ATOM 3392 N N . PHE E 3 131 ? -4.942 57.207 -18.120 1.00 97.87 131 PHE E N 1
ATOM 3393 C CA . PHE E 3 131 ? -6.167 56.602 -18.628 1.00 97.87 131 PHE E CA 1
ATOM 3394 C C . PHE E 3 131 ? -7.019 56.155 -17.446 1.00 97.87 131 PHE E C 1
ATOM 3395 O O . PHE E 3 131 ? -6.687 55.180 -16.765 1.00 97.87 131 PHE E O 1
ATOM 3403 N N . SER E 3 132 ? -8.105 56.875 -17.187 1.00 94.82 132 SER E N 1
ATOM 3404 C CA . SER E 3 132 ? -8.993 56.592 -16.068 1.00 94.82 132 SER E CA 1
ATOM 3405 C C . SER E 3 132 ? -10.274 55.960 -16.589 1.00 94.82 132 SER E C 1
ATOM 3406 O O . SER E 3 132 ? -10.888 56.481 -17.526 1.00 94.82 132 SER E O 1
ATOM 3409 N N . PHE E 3 133 ? -10.676 54.842 -15.987 1.00 89.05 133 PHE E N 1
ATOM 3410 C CA . PHE E 3 133 ? -11.929 54.219 -16.386 1.00 89.05 133 PHE E CA 1
ATOM 3411 C C . PHE E 3 133 ? -12.517 53.436 -15.221 1.00 89.05 133 PHE E C 1
ATOM 3412 O O . PHE E 3 133 ? -11.808 53.003 -14.308 1.00 89.05 133 PHE E O 1
ATOM 3420 N N . SER E 3 134 ? -13.836 53.266 -15.272 1.00 82.13 134 SER E N 1
ATOM 3421 C CA . SER E 3 134 ? -14.577 52.532 -14.255 1.00 82.13 134 SER E CA 1
ATOM 3422 C C . SER E 3 134 ? -15.747 51.833 -14.926 1.00 82.13 134 SER E C 1
ATOM 3423 O O . SER E 3 134 ? -16.500 52.461 -15.673 1.00 82.13 134 SER E O 1
ATOM 3426 N N . LEU E 3 135 ? -15.895 50.545 -14.657 1.00 71.52 135 LEU E N 1
ATOM 3427 C CA . LEU E 3 135 ? -16.955 49.742 -15.235 1.00 71.52 135 LEU E CA 1
ATOM 3428 C C . LEU E 3 135 ? -17.925 49.273 -14.160 1.00 71.52 135 LEU E C 1
ATOM 3429 O O . LEU E 3 135 ? -17.562 49.166 -12.983 1.00 71.52 135 LEU E O 1
ATOM 3434 N N . PRO E 3 136 ? -19.175 48.991 -14.526 1.00 65.07 136 PRO E N 1
ATOM 3435 C CA . PRO E 3 136 ? -20.101 48.386 -13.564 1.00 65.07 136 PRO E CA 1
ATOM 3436 C C . PRO E 3 136 ? -19.578 47.040 -13.087 1.00 65.07 136 PRO E C 1
ATOM 3437 O O . PRO E 3 136 ? -18.850 46.345 -13.799 1.00 65.07 136 PRO E O 1
ATOM 3441 N N . THR E 3 137 ? -19.949 46.684 -11.857 1.00 60.78 137 THR E N 1
ATOM 3442 C CA . THR E 3 137 ? -19.363 45.507 -11.222 1.00 60.78 137 THR E CA 1
ATOM 3443 C C . THR E 3 137 ? -19.665 44.232 -12.007 1.00 60.78 137 THR E C 1
ATOM 3444 O O . THR E 3 137 ? -18.844 43.308 -12.035 1.00 60.78 137 THR E O 1
ATOM 3448 N N . TRP E 3 138 ? -20.818 44.172 -12.678 1.00 60.17 138 TRP E N 1
ATOM 3449 C CA . TRP E 3 138 ? -21.182 42.946 -13.381 1.00 60.17 138 TRP E CA 1
ATOM 3450 C C . TRP E 3 138 ? -20.334 42.747 -14.632 1.00 60.17 138 TRP E C 1
ATOM 3451 O O . TRP E 3 138 ? -19.843 41.638 -14.887 1.00 60.17 138 TRP E O 1
ATOM 3462 N N . VAL E 3 139 ? -20.141 43.805 -15.422 1.00 59.27 139 VAL E N 1
ATOM 3463 C CA . VAL E 3 139 ? -19.338 43.670 -16.632 1.00 59.27 139 VAL E CA 1
ATOM 3464 C C . VAL E 3 139 ? -17.875 43.436 -16.274 1.00 59.27 139 VAL E C 1
ATOM 3465 O O . VAL E 3 139 ? -17.178 42.663 -16.941 1.00 59.27 139 VAL E O 1
ATOM 3469 N N . SER E 3 140 ? -17.392 44.073 -15.206 1.00 58.65 140 SER E N 1
ATOM 3470 C CA . SER E 3 140 ? -16.032 43.808 -14.754 1.00 58.65 140 SER E CA 1
ATOM 3471 C C . SER E 3 140 ? -15.876 42.360 -14.314 1.00 58.65 140 SER E C 1
ATOM 3472 O O . SER E 3 140 ? -14.881 41.705 -14.647 1.00 58.65 140 SER E O 1
ATOM 3475 N N . TRP E 3 141 ? -16.857 41.837 -13.574 1.00 57.05 141 TRP E N 1
ATOM 3476 C CA . TRP E 3 141 ? -16.779 40.453 -13.121 1.00 57.05 141 TRP E CA 1
ATOM 3477 C C . TRP E 3 141 ? -16.790 39.481 -14.294 1.00 57.05 141 TRP E C 1
ATOM 3478 O O . TRP E 3 141 ? -16.007 38.527 -14.319 1.00 57.05 141 TRP E O 1
ATOM 3489 N N . VAL E 3 142 ? -17.663 39.706 -15.279 1.00 53.60 142 VAL E N 1
ATOM 3490 C CA . VAL E 3 142 ? -17.730 38.774 -16.403 1.00 53.60 142 VAL E CA 1
ATOM 3491 C C . VAL E 3 142 ? -16.472 38.874 -17.262 1.00 53.60 142 VAL E C 1
ATOM 3492 O O . VAL E 3 142 ? -15.971 37.860 -17.768 1.00 53.60 142 VAL E O 1
ATOM 3496 N N . ILE E 3 143 ? -15.930 40.084 -17.434 1.00 54.40 143 ILE E N 1
ATOM 3497 C CA . ILE E 3 143 ? -14.691 40.237 -18.191 1.00 54.40 143 ILE E CA 1
ATOM 3498 C C . ILE E 3 143 ? -13.551 39.511 -17.491 1.00 54.40 143 ILE E C 1
ATOM 3499 O O . ILE E 3 143 ? -12.772 38.789 -18.127 1.00 54.40 143 ILE E O 1
ATOM 3504 N N . GLY E 3 144 ? -13.440 39.682 -16.172 1.00 54.25 144 GLY E N 1
ATOM 3505 C CA . GLY E 3 144 ? -12.407 38.978 -15.433 1.00 54.25 144 GLY E CA 1
ATOM 3506 C C . GLY E 3 144 ? -12.581 37.474 -15.482 1.00 54.25 144 GLY E C 1
ATOM 3507 O O . GLY E 3 144 ? -11.604 36.730 -15.562 1.00 54.25 144 GLY E O 1
ATOM 3508 N N . ALA E 3 145 ? -13.830 37.007 -15.444 1.00 52.82 145 ALA E N 1
ATOM 3509 C CA . ALA E 3 145 ? -14.092 35.575 -15.519 1.00 52.82 145 ALA E CA 1
ATOM 3510 C C . ALA E 3 145 ? -13.674 34.999 -16.867 1.00 52.82 145 ALA E C 1
ATOM 3511 O O . ALA E 3 145 ? -13.046 33.934 -16.927 1.00 52.82 145 ALA E O 1
ATOM 3513 N N . VAL E 3 146 ? -14.007 35.687 -17.960 1.00 51.93 146 VAL E N 1
ATOM 3514 C CA . VAL E 3 146 ? -13.618 35.203 -19.281 1.00 51.93 146 VAL E CA 1
ATOM 3515 C C . VAL E 3 146 ? -12.103 35.249 -19.442 1.00 51.93 146 VAL E C 1
ATOM 3516 O O . VAL E 3 146 ? -11.495 34.342 -20.030 1.00 51.93 146 VAL E O 1
ATOM 3520 N N . LEU E 3 147 ? -11.467 36.300 -18.918 1.00 53.86 147 LEU E N 1
ATOM 3521 C CA . LEU E 3 147 ? -10.012 36.381 -18.958 1.00 53.86 147 LEU E CA 1
ATOM 3522 C C . LEU E 3 147 ? -9.378 35.238 -18.176 1.00 53.86 147 LEU E C 1
ATOM 3523 O O . LEU E 3 147 ? -8.369 34.665 -18.605 1.00 53.86 147 LEU E O 1
ATOM 3528 N N . MET E 3 148 ? -9.954 34.896 -17.021 1.00 53.93 148 MET E N 1
ATOM 3529 C CA . MET E 3 148 ? -9.452 33.769 -16.245 1.00 53.93 148 MET E CA 1
ATOM 3530 C C . MET E 3 148 ? -9.619 32.460 -17.002 1.00 53.93 148 MET E C 1
ATOM 3531 O O . MET E 3 148 ? -8.725 31.610 -16.980 1.00 53.93 148 MET E O 1
ATOM 3536 N N . LEU E 3 149 ? -10.759 32.279 -17.676 1.00 52.04 149 LEU E N 1
ATOM 3537 C CA . LEU E 3 149 ? -10.917 31.127 -18.562 1.00 52.04 149 LEU E CA 1
ATOM 3538 C C . LEU E 3 149 ? -9.788 31.042 -19.573 1.00 52.04 149 LEU E C 1
ATOM 3539 O O . LEU E 3 149 ? -9.148 29.995 -19.725 1.00 52.04 149 LEU E O 1
ATOM 3544 N N . ILE E 3 150 ? -9.548 32.137 -20.294 1.00 50.76 150 ILE E N 1
ATOM 3545 C CA . ILE E 3 150 ? -8.571 32.106 -21.377 1.00 50.76 150 ILE E CA 1
ATOM 3546 C C . ILE E 3 150 ? -7.185 31.802 -20.827 1.00 50.76 150 ILE E C 1
ATOM 3547 O O . ILE E 3 150 ? -6.456 30.955 -21.359 1.00 50.76 150 ILE E O 1
ATOM 3552 N N . PHE E 3 151 ? -6.815 32.464 -19.730 1.00 52.56 151 PHE E N 1
ATOM 3553 C CA . PHE E 3 151 ? -5.478 32.278 -19.180 1.00 52.56 151 PHE E CA 1
ATOM 3554 C C . PHE E 3 151 ? -5.300 30.883 -18.594 1.00 52.56 151 PHE E C 1
ATOM 3555 O O . PHE E 3 151 ? -4.240 30.272 -18.757 1.00 52.56 151 PHE E O 1
ATOM 3563 N N . MET E 3 152 ? -6.322 30.352 -17.918 1.00 52.86 152 MET E N 1
ATOM 3564 C CA . MET E 3 152 ? -6.207 29.013 -17.354 1.00 52.86 152 MET E CA 1
ATOM 3565 C C . MET E 3 152 ? -6.148 27.955 -18.446 1.00 52.86 152 MET E C 1
ATOM 3566 O O . MET E 3 152 ? -5.396 26.982 -18.330 1.00 52.86 152 MET E O 1
ATOM 3571 N N . GLY E 3 153 ? -6.928 28.123 -19.516 1.00 51.03 153 GLY E N 1
ATOM 3572 C CA . GLY E 3 153 ? -6.832 27.196 -20.631 1.00 51.03 153 GLY E CA 1
ATOM 3573 C C . GLY E 3 153 ? -5.474 27.238 -21.302 1.00 51.03 153 GLY E C 1
ATOM 3574 O O . GLY E 3 153 ? -4.902 26.196 -21.640 1.00 51.03 153 GLY E O 1
ATOM 3575 N N . VAL E 3 154 ? -4.933 28.443 -21.497 1.00 50.01 154 VAL E N 1
ATOM 3576 C CA . VAL E 3 154 ? -3.606 28.572 -22.088 1.00 50.01 154 VAL E CA 1
ATOM 3577 C C . VAL E 3 154 ? -2.560 27.926 -21.187 1.00 50.01 154 VAL E C 1
ATOM 3578 O O . VAL E 3 154 ? -1.647 27.241 -21.662 1.00 50.01 154 VAL E O 1
ATOM 3582 N N . GLY E 3 155 ? -2.682 28.125 -19.873 1.00 50.92 155 GLY E N 1
ATOM 3583 C CA . GLY E 3 155 ? -1.755 27.495 -18.948 1.00 50.92 155 GLY E CA 1
ATOM 3584 C C . GLY E 3 155 ? -1.841 25.981 -18.969 1.00 50.92 155 GLY E C 1
ATOM 3585 O O . GLY E 3 155 ? -0.821 25.291 -18.907 1.00 50.92 155 GLY E O 1
ATOM 3586 N N . TRP E 3 156 ? -3.060 25.443 -19.050 1.00 51.01 156 TRP E N 1
ATOM 3587 C CA . TRP E 3 156 ? -3.217 23.996 -19.153 1.00 51.01 156 TRP E CA 1
ATOM 3588 C C . TRP E 3 156 ? -2.583 23.467 -20.429 1.00 51.01 156 TRP E C 1
ATOM 3589 O O . TRP E 3 156 ? -1.933 22.415 -20.418 1.00 51.01 156 TRP E O 1
ATOM 3600 N N . LYS E 3 157 ? -2.769 24.175 -21.544 1.00 50.45 157 LYS E N 1
ATOM 3601 C CA . LYS E 3 157 ? -2.152 23.740 -22.793 1.00 50.45 157 LYS E CA 1
ATOM 3602 C C . LYS E 3 157 ? -0.633 23.801 -22.708 1.00 50.45 157 LYS E C 1
ATOM 3603 O O . LYS E 3 157 ? 0.061 22.913 -23.216 1.00 50.45 157 LYS E O 1
ATOM 3609 N N . PHE E 3 158 ? -0.098 24.836 -22.061 1.00 50.05 158 PHE E N 1
ATOM 3610 C CA . PHE E 3 158 ? 1.345 25.053 -22.056 1.00 50.05 158 PHE E CA 1
ATOM 3611 C C . PHE E 3 158 ? 2.051 24.137 -21.063 1.00 50.05 158 PHE E C 1
ATOM 3612 O O . PHE E 3 158 ? 2.887 23.314 -21.449 1.00 50.05 158 PHE E O 1
ATOM 3620 N N . MET E 3 159 ? 1.724 24.264 -19.778 1.00 50.99 159 MET E N 1
ATOM 3621 C CA . MET E 3 159 ? 2.475 23.596 -18.721 1.00 50.99 159 MET E CA 1
ATOM 3622 C C . MET E 3 159 ? 1.793 22.320 -18.236 1.00 50.99 159 MET E C 1
ATOM 3623 O O . MET E 3 159 ? 2.400 21.245 -18.261 1.00 50.99 159 MET E O 1
ATOM 3628 N N . GLY E 3 160 ? 0.542 22.413 -17.798 1.00 51.64 160 GLY E N 1
ATOM 3629 C CA . GLY E 3 160 ? -0.186 21.250 -17.349 1.00 51.64 160 GLY E CA 1
ATOM 3630 C C . GLY E 3 160 ? -1.087 21.540 -16.168 1.00 51.64 160 GLY E C 1
ATOM 3631 O O . GLY E 3 160 ? -1.560 22.665 -15.983 1.00 51.64 160 GLY E O 1
ATOM 3632 N N . PRO E 3 161 ? -1.360 20.517 -15.353 1.00 50.63 161 PRO E N 1
ATOM 3633 C CA . PRO E 3 161 ? -2.192 20.747 -14.157 1.00 50.63 161 PRO E CA 1
ATOM 3634 C C . PRO E 3 161 ? -1.609 21.782 -13.211 1.00 50.63 161 PRO E C 1
ATOM 3635 O O . PRO E 3 161 ? -2.362 22.565 -12.623 1.00 50.63 161 PRO E O 1
ATOM 3639 N N . ALA E 3 162 ? -0.284 21.809 -13.046 1.00 51.37 162 ALA E N 1
ATOM 3640 C CA . ALA E 3 162 ? 0.336 22.898 -12.298 1.00 51.37 162 ALA E CA 1
ATOM 3641 C C . ALA E 3 162 ? 0.280 24.198 -13.085 1.00 51.37 162 ALA E C 1
ATOM 3642 O O . ALA E 3 162 ? 0.268 25.288 -12.494 1.00 51.37 162 ALA E O 1
ATOM 3644 N N . GLY E 3 163 ? 0.250 24.097 -14.413 1.00 51.61 163 GLY E N 1
ATOM 3645 C CA . GLY E 3 163 ? 0.053 25.276 -15.231 1.00 51.61 163 GLY E CA 1
ATOM 3646 C C . GLY E 3 163 ? -1.272 25.951 -14.961 1.00 51.61 163 GLY E C 1
ATOM 3647 O O . GLY E 3 163 ? -1.373 27.176 -15.043 1.00 51.61 163 GLY E O 1
ATOM 3648 N N . LEU E 3 164 ? -2.302 25.169 -14.630 1.00 49.55 164 LEU E N 1
ATOM 3649 C CA . LEU E 3 164 ? -3.578 25.755 -14.239 1.00 49.55 164 LEU E CA 1
ATOM 3650 C C . LEU E 3 164 ? -3.387 26.753 -13.109 1.00 49.55 164 LEU E C 1
ATOM 3651 O O . LEU E 3 164 ? -3.780 27.917 -13.222 1.00 49.55 164 LEU E O 1
ATOM 3656 N N . ALA E 3 165 ? -2.732 26.325 -12.028 1.00 49.36 165 ALA E N 1
ATOM 3657 C CA . ALA E 3 165 ? -2.535 27.209 -10.884 1.00 49.36 165 ALA E CA 1
ATOM 3658 C C . ALA E 3 165 ? -1.610 28.369 -11.225 1.00 49.36 165 ALA E C 1
ATOM 3659 O O . ALA E 3 165 ? -1.887 29.519 -10.857 1.00 49.36 165 ALA E O 1
ATOM 3661 N N . ILE E 3 166 ? -0.512 28.096 -11.933 1.00 50.86 166 ILE E N 1
ATOM 3662 C CA . ILE E 3 166 ? 0.467 29.149 -12.202 1.00 50.86 166 ILE E CA 1
ATOM 3663 C C . ILE E 3 166 ? -0.144 30.241 -13.074 1.00 50.86 166 ILE E C 1
ATOM 3664 O O . ILE E 3 166 ? -0.061 31.435 -12.757 1.00 50.86 166 ILE E O 1
ATOM 3669 N N . PHE E 3 167 ? -0.789 29.854 -14.175 1.00 51.89 167 PHE E N 1
ATOM 3670 C CA . PHE E 3 167 ? -1.388 30.852 -15.042 1.00 51.89 167 PHE E CA 1
ATOM 3671 C C . PHE E 3 167 ? -2.674 31.429 -14.473 1.00 51.89 167 PHE E C 1
ATOM 3672 O O . PHE E 3 167 ? -3.044 32.540 -14.852 1.00 51.89 167 PHE E O 1
ATOM 3680 N N . GLY E 3 168 ? -3.341 30.737 -13.548 1.00 53.11 168 GLY E N 1
ATOM 3681 C CA . GLY E 3 168 ? -4.413 31.381 -12.811 1.00 53.11 168 GLY E CA 1
ATOM 3682 C C . GLY E 3 168 ? -3.896 32.516 -11.953 1.00 53.11 168 GLY E C 1
ATOM 3683 O O . GLY E 3 168 ? -4.480 33.603 -11.928 1.00 53.11 168 GLY E O 1
ATOM 3684 N N . ILE E 3 169 ? -2.779 32.288 -11.258 1.00 52.47 169 ILE E N 1
ATOM 3685 C CA . ILE E 3 169 ? -2.154 33.360 -10.488 1.00 52.47 169 ILE E CA 1
ATOM 3686 C C . ILE E 3 169 ? -1.746 34.503 -11.407 1.00 52.47 169 ILE E C 1
ATOM 3687 O O . ILE E 3 169 ? -1.973 35.678 -11.096 1.00 52.47 169 ILE E O 1
ATOM 3692 N N . PHE E 3 170 ? -1.140 34.180 -12.552 1.00 55.32 170 PHE E N 1
ATOM 3693 C CA . PHE E 3 170 ? -0.701 35.226 -13.474 1.00 55.32 170 PHE E CA 1
ATOM 3694 C C . PHE E 3 170 ? -1.880 36.032 -14.011 1.00 55.32 170 PHE E C 1
ATOM 3695 O O . PHE E 3 170 ? -1.837 37.268 -14.055 1.00 55.32 170 PHE E O 1
ATOM 3703 N N . GLY E 3 171 ? -2.942 35.346 -14.435 1.00 56.12 171 GLY E N 1
ATOM 3704 C CA . GLY E 3 171 ? -4.098 36.042 -14.967 1.00 56.12 171 GLY E CA 1
ATOM 3705 C C . GLY E 3 171 ? -4.809 36.869 -13.918 1.00 56.12 171 GLY E C 1
ATOM 3706 O O . GLY E 3 171 ? -5.311 37.956 -14.208 1.00 56.12 171 GLY E O 1
ATOM 3707 N N . LEU E 3 172 ? -4.851 36.379 -12.680 1.00 56.01 172 LEU E N 1
ATOM 3708 C CA . LEU E 3 172 ? -5.489 37.149 -11.623 1.00 56.01 172 LEU E CA 1
ATOM 3709 C C . LEU E 3 172 ? -4.634 38.353 -11.244 1.00 56.01 172 LEU E C 1
ATOM 3710 O O . LEU E 3 172 ? -5.168 39.411 -10.896 1.00 56.01 172 LEU E O 1
ATOM 3715 N N . PHE E 3 173 ? -3.308 38.227 -11.340 1.00 57.00 173 PHE E N 1
ATOM 3716 C CA . PHE E 3 173 ? -2.443 39.395 -11.199 1.00 57.00 173 PHE E CA 1
ATOM 3717 C C . PHE E 3 173 ? -2.743 40.430 -12.273 1.00 57.00 173 PHE E C 1
ATOM 3718 O O . PHE E 3 173 ? -2.904 41.622 -11.982 1.00 57.00 173 PHE E O 1
ATOM 3726 N N . ILE E 3 174 ? -2.818 39.988 -13.531 1.00 58.30 174 ILE E N 1
ATOM 3727 C CA . ILE E 3 174 ? -3.064 40.925 -14.622 1.00 58.30 174 ILE E CA 1
ATOM 3728 C C . ILE E 3 174 ? -4.470 41.506 -14.544 1.00 58.30 174 ILE E C 1
ATOM 3729 O O . ILE E 3 174 ? -4.717 42.598 -15.068 1.00 58.30 174 ILE E O 1
ATOM 3734 N N . ALA E 3 175 ? -5.401 40.801 -13.901 1.00 59.78 175 ALA E N 1
ATOM 3735 C CA . ALA E 3 175 ? -6.724 41.357 -13.649 1.00 59.78 175 ALA E CA 1
ATOM 3736 C C . ALA E 3 175 ? -6.684 42.397 -12.537 1.00 59.78 175 ALA E C 1
ATOM 3737 O O . ALA E 3 175 ? -7.313 43.455 -12.649 1.00 59.78 175 ALA E O 1
ATOM 3739 N N . MET E 3 176 ? -5.948 42.111 -11.460 1.00 63.48 176 MET E N 1
ATOM 3740 C CA . MET E 3 176 ? -5.802 43.074 -10.375 1.00 63.48 176 MET E CA 1
ATOM 3741 C C . MET E 3 176 ? -5.115 44.343 -10.849 1.00 63.48 176 MET E C 1
ATOM 3742 O O . MET E 3 176 ? -5.373 45.427 -10.314 1.00 63.48 176 MET E O 1
ATOM 3747 N N . PHE E 3 177 ? -4.229 44.230 -11.843 1.00 66.68 177 PHE E N 1
ATOM 3748 C CA . PHE E 3 177 ? -3.615 45.420 -12.418 1.00 66.68 177 PHE E CA 1
ATOM 3749 C C . PHE E 3 177 ? -4.681 46.325 -13.027 1.00 66.68 177 PHE E C 1
ATOM 3750 O O . PHE E 3 177 ? -4.662 47.545 -12.829 1.00 66.68 177 PHE E O 1
ATOM 3758 N N . PHE E 3 178 ? -5.633 45.741 -13.749 1.00 65.49 178 PHE E N 1
ATOM 3759 C CA . PHE E 3 178 ? -6.783 46.478 -14.244 1.00 65.49 178 PHE E CA 1
ATOM 3760 C C . PHE E 3 178 ? -7.841 46.582 -13.148 1.00 65.49 178 PHE E C 1
ATOM 3761 O O . PHE E 3 178 ? -7.636 46.162 -12.006 1.00 65.49 178 PHE E O 1
ATOM 3769 N N . GLY E 3 179 ? -8.990 47.155 -13.495 1.00 66.37 179 GLY E N 1
ATOM 3770 C CA . GLY E 3 179 ? -10.126 47.113 -12.597 1.00 66.37 179 GLY E CA 1
ATOM 3771 C C . GLY E 3 179 ? -10.953 45.876 -12.863 1.00 66.37 179 GLY E C 1
ATOM 3772 O O . GLY E 3 179 ? -11.812 45.873 -13.749 1.00 66.37 179 GLY E O 1
ATOM 3773 N N . LEU E 3 180 ? -10.713 44.825 -12.090 1.00 58.93 180 LEU E N 1
ATOM 3774 C CA . LEU E 3 180 ? -11.264 43.504 -12.366 1.00 58.93 180 LEU E CA 1
ATOM 3775 C C . LEU E 3 180 ? -11.450 42.787 -11.034 1.00 58.93 180 LEU E C 1
ATOM 3776 O O . LEU E 3 180 ? -11.536 43.428 -9.981 1.00 58.93 180 LEU E O 1
ATOM 3781 N N . LEU E 3 181 ? -11.539 41.452 -11.085 1.00 56.19 181 LEU E N 1
ATOM 3782 C CA . LEU E 3 181 ? -11.747 40.569 -9.939 1.00 56.19 181 LEU E CA 1
ATOM 3783 C C . LEU E 3 181 ? -10.959 41.020 -8.716 1.00 56.19 181 LEU E C 1
ATOM 3784 O O . LEU E 3 181 ? -9.794 41.423 -8.835 1.00 56.19 181 LEU E O 1
ATOM 3789 N N . PRO E 3 182 ? -11.562 40.974 -7.532 1.00 57.08 182 PRO E N 1
ATOM 3790 C CA . PRO E 3 182 ? -10.897 41.494 -6.333 1.00 57.08 182 PRO E CA 1
ATOM 3791 C C . PRO E 3 182 ? -9.658 40.688 -5.973 1.00 57.08 182 PRO E C 1
ATOM 3792 O O . PRO E 3 182 ? -9.375 39.625 -6.527 1.00 57.08 182 PRO E O 1
ATOM 3796 N N . SER E 3 183 ? -8.910 41.227 -5.008 1.00 54.64 183 SER E N 1
ATOM 3797 C CA . SER E 3 183 ? -7.603 40.670 -4.678 1.00 54.64 183 SER E CA 1
ATOM 3798 C C . SER E 3 183 ? -7.716 39.339 -3.945 1.00 54.64 183 SER E C 1
ATOM 3799 O O . SER E 3 183 ? -6.935 38.416 -4.207 1.00 54.64 183 SER E O 1
ATOM 3802 N N . TYR E 3 184 ? -8.680 39.216 -3.028 1.00 51.30 184 TYR E N 1
ATOM 3803 C CA . TYR E 3 184 ? -8.707 38.060 -2.138 1.00 51.30 184 TYR E CA 1
ATOM 3804 C C . TYR E 3 184 ? -8.869 36.742 -2.882 1.00 51.30 184 TYR E C 1
ATOM 3805 O O . TYR E 3 184 ? -8.491 35.695 -2.343 1.00 51.30 184 TYR E O 1
ATOM 3814 N N . LEU E 3 185 ? -9.399 36.770 -4.110 1.00 51.40 185 LEU E N 1
ATOM 3815 C CA . LEU E 3 185 ? -9.491 35.549 -4.906 1.00 51.40 185 LEU E CA 1
ATOM 3816 C C . LEU E 3 185 ? -8.137 34.864 -5.013 1.00 51.40 185 LEU E C 1
ATOM 3817 O O . LEU E 3 185 ? -8.048 33.630 -4.964 1.00 51.40 185 LEU E O 1
ATOM 3822 N N . MET E 3 186 ? -7.067 35.658 -5.121 1.00 49.53 186 MET E N 1
ATOM 3823 C CA . MET E 3 186 ? -5.717 35.111 -5.179 1.00 49.53 186 MET E CA 1
ATOM 3824 C C . MET E 3 186 ? -5.478 34.127 -4.049 1.00 49.53 186 MET E C 1
ATOM 3825 O O . MET E 3 186 ? -5.005 33.005 -4.271 1.00 49.53 186 MET E O 1
ATOM 3830 N N . TYR E 3 187 ? -5.844 34.519 -2.827 1.00 48.45 187 TYR E N 1
ATOM 3831 C CA . TYR E 3 187 ? -5.569 33.679 -1.671 1.00 48.45 187 TYR E CA 1
ATOM 3832 C C . TYR E 3 187 ? -6.198 32.305 -1.833 1.00 48.45 187 TYR E C 1
ATOM 3833 O O . TYR E 3 187 ? -5.597 31.294 -1.452 1.00 48.45 187 TYR E O 1
ATOM 3842 N N . VAL E 3 188 ? -7.387 32.244 -2.443 1.00 45.42 188 VAL E N 1
ATOM 3843 C CA . VAL E 3 188 ? -8.015 30.954 -2.723 1.00 45.42 188 VAL E CA 1
ATOM 3844 C C . VAL E 3 188 ? -7.038 30.056 -3.467 1.00 45.42 188 VAL E C 1
ATOM 3845 O O . VAL E 3 188 ? -6.669 28.974 -2.995 1.00 45.42 188 VAL E O 1
ATOM 3849 N N . ILE E 3 189 ? -6.562 30.527 -4.623 1.00 45.49 189 ILE E N 1
ATOM 3850 C CA . ILE E 3 189 ? -5.564 29.768 -5.367 1.00 45.49 189 ILE E CA 1
ATOM 3851 C C . ILE E 3 189 ? -4.326 29.562 -4.511 1.00 45.49 189 ILE E C 1
ATOM 3852 O O . ILE E 3 189 ? -3.759 28.463 -4.463 1.00 45.49 189 ILE E O 1
ATOM 3857 N N . LEU E 3 190 ? -3.914 30.605 -3.785 1.00 45.23 190 LEU E N 1
ATOM 3858 C CA . LEU E 3 190 ? -2.721 30.495 -2.956 1.00 45.23 190 LEU E CA 1
ATOM 3859 C C . LEU E 3 190 ? -2.919 29.475 -1.848 1.00 45.23 190 LEU E C 1
ATOM 3860 O O . LEU E 3 190 ? -1.945 28.899 -1.352 1.00 45.23 190 LEU E O 1
ATOM 3865 N N . PHE E 3 191 ? -4.168 29.243 -1.443 1.00 43.31 191 PHE E N 1
ATOM 3866 C CA . PHE E 3 191 ? -4.447 28.138 -0.535 1.00 43.31 191 PHE E CA 1
ATOM 3867 C C . PHE E 3 191 ? -4.276 26.803 -1.246 1.00 43.31 191 PHE E C 1
ATOM 3868 O O . PHE E 3 191 ? -3.571 25.912 -0.758 1.00 43.31 191 PHE E O 1
ATOM 3876 N N . ILE E 3 192 ? -4.880 26.670 -2.428 1.00 42.62 192 ILE E N 1
ATOM 3877 C CA . ILE E 3 192 ? -4.989 25.362 -3.062 1.00 42.62 192 ILE E CA 1
ATOM 3878 C C . ILE E 3 192 ? -3.618 24.859 -3.494 1.00 42.62 192 ILE E C 1
ATOM 3879 O O . ILE E 3 192 ? -3.333 23.657 -3.431 1.00 42.62 192 ILE E O 1
ATOM 3884 N N . VAL E 3 193 ? -2.741 25.767 -3.923 1.00 42.69 193 VAL E N 1
ATOM 3885 C CA . VAL E 3 193 ? -1.365 25.383 -4.219 1.00 42.69 193 VAL E CA 1
ATOM 3886 C C . VAL E 3 193 ? -0.699 24.822 -2.970 1.00 42.69 193 VAL E C 1
ATOM 3887 O O . VAL E 3 193 ? -0.069 23.756 -3.006 1.00 42.69 193 VAL E O 1
ATOM 3891 N N . ALA E 3 194 ? -0.871 25.510 -1.837 1.00 42.28 194 ALA E N 1
ATOM 3892 C CA . ALA E 3 194 ? -0.143 25.157 -0.622 1.00 42.28 194 ALA E CA 1
ATOM 3893 C C . ALA E 3 194 ? -0.359 23.697 -0.254 1.00 42.28 194 ALA E C 1
ATOM 3894 O O . ALA E 3 194 ? 0.605 22.940 -0.081 1.00 42.28 194 ALA E O 1
ATOM 3896 N N . ILE E 3 195 ? -1.624 23.271 -0.191 1.00 41.55 195 ILE E N 1
ATOM 3897 C CA . ILE E 3 195 ? -1.927 21.882 0.143 1.00 41.55 195 ILE E CA 1
ATOM 3898 C C . ILE E 3 195 ? -1.182 20.950 -0.798 1.00 41.55 195 ILE E C 1
ATOM 3899 O O . ILE E 3 195 ? -0.472 20.033 -0.364 1.00 41.55 195 ILE E O 1
ATOM 3904 N N . VAL E 3 196 ? -1.277 21.220 -2.103 1.00 42.39 196 VAL E N 1
ATOM 3905 C CA . VAL E 3 196 ? -0.594 20.382 -3.084 1.00 42.39 196 VAL E CA 1
ATOM 3906 C C . VAL E 3 196 ? 0.888 20.305 -2.757 1.00 42.39 196 VAL E C 1
ATOM 3907 O O . VAL E 3 196 ? 1.468 19.214 -2.677 1.00 42.39 196 VAL E O 1
ATOM 3911 N N . GLY E 3 197 ? 1.503 21.458 -2.488 1.00 44.61 197 GLY E N 1
ATOM 3912 C CA . GLY E 3 197 ? 2.913 21.454 -2.144 1.00 44.61 197 GLY E CA 1
ATOM 3913 C C . GLY E 3 197 ? 3.192 20.566 -0.954 1.00 44.61 197 GLY E C 1
ATOM 3914 O O . GLY E 3 197 ? 4.066 19.696 -1.002 1.00 44.61 197 GLY E O 1
ATOM 3915 N N . ALA E 3 198 ? 2.386 20.713 0.101 1.00 44.68 198 ALA E N 1
ATOM 3916 C CA . ALA E 3 198 ? 2.557 19.868 1.274 1.00 44.68 198 ALA E CA 1
ATOM 3917 C C . ALA E 3 198 ? 2.591 18.407 0.864 1.00 44.68 198 ALA E C 1
ATOM 3918 O O . ALA E 3 198 ? 3.525 17.672 1.212 1.00 44.68 198 ALA E O 1
ATOM 3920 N N . ARG E 3 199 ? 1.626 17.999 0.034 1.00 47.38 199 ARG E N 1
ATOM 3921 C CA . ARG E 3 199 ? 1.551 16.606 -0.381 1.00 47.38 199 ARG E CA 1
ATOM 3922 C C . ARG E 3 199 ? 2.881 16.145 -0.952 1.00 47.38 199 ARG E C 1
ATOM 3923 O O . ARG E 3 199 ? 3.465 15.164 -0.474 1.00 47.38 199 ARG E O 1
ATOM 3931 N N . ILE E 3 200 ? 3.421 16.895 -1.918 1.00 46.13 200 ILE E N 1
ATOM 3932 C CA . ILE E 3 200 ? 4.631 16.419 -2.580 1.00 46.13 200 ILE E CA 1
ATOM 3933 C C . ILE E 3 200 ? 5.766 16.330 -1.571 1.00 46.13 200 ILE E C 1
ATOM 3934 O O . ILE E 3 200 ? 6.519 15.347 -1.551 1.00 46.13 200 ILE E O 1
ATOM 3939 N N . LEU E 3 201 ? 5.842 17.300 -0.652 1.00 44.84 201 LEU E N 1
ATOM 3940 C CA . LEU E 3 201 ? 6.888 17.255 0.362 1.00 44.84 201 LEU E CA 1
ATOM 3941 C C . LEU E 3 201 ? 6.763 15.986 1.188 1.00 44.84 201 LEU E C 1
ATOM 3942 O O . LEU E 3 201 ? 7.745 15.260 1.390 1.00 44.84 201 LEU E O 1
ATOM 3947 N N . THR E 3 202 ? 5.538 15.661 1.608 1.00 45.24 202 THR E N 1
ATOM 3948 C CA . THR E 3 202 ? 5.333 14.433 2.362 1.00 45.24 202 THR E CA 1
ATOM 3949 C C . THR E 3 202 ? 5.724 13.224 1.526 1.00 45.24 202 THR E C 1
ATOM 3950 O O . THR E 3 202 ? 6.380 12.301 2.023 1.00 45.24 202 THR E O 1
ATOM 3954 N N . LYS E 3 203 ? 5.379 13.241 0.236 1.00 49.72 203 LYS E N 1
ATOM 3955 C CA . LYS E 3 203 ? 5.699 12.103 -0.614 1.00 49.72 203 LYS E CA 1
ATOM 3956 C C . LYS E 3 203 ? 7.199 11.923 -0.780 1.00 49.72 203 LYS E C 1
ATOM 3957 O O . LYS E 3 203 ? 7.636 10.859 -1.229 1.00 49.72 203 LYS E O 1
ATOM 3963 N N . GLN E 3 204 ? 7.993 12.930 -0.424 1.00 49.81 204 GLN E N 1
ATOM 3964 C CA . GLN E 3 204 ? 9.440 12.824 -0.504 1.00 49.81 204 GLN E CA 1
ATOM 3965 C C . GLN E 3 204 ? 10.094 12.648 0.857 1.00 49.81 204 GLN E C 1
ATOM 3966 O O . GLN E 3 204 ? 11.320 12.747 0.954 1.00 49.81 204 GLN E O 1
ATOM 3972 N N . LEU E 3 205 ? 9.316 12.389 1.909 1.00 48.19 205 LEU E N 1
ATOM 3973 C CA . LEU E 3 205 ? 9.871 12.249 3.249 1.00 48.19 205 LEU E CA 1
ATOM 3974 C C . LEU E 3 205 ? 9.700 10.855 3.832 1.00 48.19 205 LEU E C 1
ATOM 3975 O O . LEU E 3 205 ? 10.687 10.225 4.224 1.00 48.19 205 LEU E O 1
ATOM 3980 N N . GLY E 3 206 ? 8.473 10.353 3.901 1.00 49.67 206 GLY E N 1
ATOM 3981 C CA . GLY E 3 206 ? 8.202 9.091 4.552 1.00 49.67 206 GLY E CA 1
ATOM 3982 C C . GLY E 3 206 ? 8.422 7.900 3.639 1.00 49.67 206 GLY E C 1
ATOM 3983 O O . GLY E 3 206 ? 8.977 7.998 2.544 1.00 49.67 206 GLY E O 1
ATOM 3984 N N . GLY E 3 207 ? 7.973 6.745 4.117 1.00 49.25 207 GLY E N 1
ATOM 3985 C CA . GLY E 3 207 ? 8.087 5.512 3.363 1.00 49.25 207 GLY E CA 1
ATOM 3986 C C . GLY E 3 207 ? 6.856 5.215 2.529 1.00 49.25 207 GLY E C 1
ATOM 3987 O O . GLY E 3 207 ? 6.076 6.113 2.216 1.00 49.25 207 GLY E O 1
ATOM 3988 N N . VAL F 4 27 ? -9.363 50.619 27.790 1.00 55.79 27 VAL F N 1
ATOM 3989 C CA . VAL F 4 27 ? -10.189 49.456 27.499 1.00 55.79 27 VAL F CA 1
ATOM 3990 C C . VAL F 4 27 ? -11.632 49.882 27.262 1.00 55.79 27 VAL F C 1
ATOM 3991 O O . VAL F 4 27 ? -12.458 49.087 26.815 1.00 55.79 27 VAL F O 1
ATOM 3995 N N . SER F 4 28 ? -11.927 51.143 27.565 1.00 60.10 28 SER F N 1
ATOM 3996 C CA . SER F 4 28 ? -13.277 51.658 27.411 1.00 60.10 28 SER F CA 1
ATOM 3997 C C . SER F 4 28 ? -13.648 51.776 25.935 1.00 60.10 28 SER F C 1
ATOM 3998 O O . SER F 4 28 ? -12.791 51.917 25.058 1.00 60.10 28 SER F O 1
ATOM 4001 N N . LEU F 4 29 ? -14.952 51.719 25.669 1.00 59.14 29 LEU F N 1
ATOM 4002 C CA . LEU F 4 29 ? -15.475 51.801 24.319 1.00 59.14 29 LEU F CA 1
ATOM 4003 C C . LEU F 4 29 ? -16.343 53.043 24.162 1.00 59.14 29 LEU F C 1
ATOM 4004 O O . LEU F 4 29 ? -17.086 53.400 25.083 1.00 59.14 29 LEU F O 1
ATOM 4009 N N . PRO F 4 30 ? -16.270 53.723 23.016 1.00 59.37 30 PRO F N 1
ATOM 4010 C CA . PRO F 4 30 ? -17.065 54.935 22.839 1.00 59.37 30 PRO F CA 1
ATOM 4011 C C . PRO F 4 30 ? -18.544 54.611 22.778 1.00 59.37 30 PRO F C 1
ATOM 4012 O O . PRO F 4 30 ? -18.939 53.525 22.320 1.00 59.37 30 PRO F O 1
ATOM 4016 N N . PRO F 4 31 ? -19.403 55.517 23.226 1.00 60.67 31 PRO F N 1
ATOM 4017 C CA . PRO F 4 31 ? -20.849 55.308 23.127 1.00 60.67 31 PRO F CA 1
ATOM 4018 C C . PRO F 4 31 ? -21.328 55.599 21.709 1.00 60.67 31 PRO F C 1
ATOM 4019 O O . PRO F 4 31 ? -20.553 55.954 20.824 1.00 60.67 31 PRO F O 1
ATOM 4023 N N . LEU F 4 32 ? -22.638 55.446 21.504 1.00 60.61 32 LEU F N 1
ATOM 4024 C CA . LEU F 4 32 ? -23.172 55.512 20.147 1.00 60.61 32 LEU F CA 1
ATOM 4025 C C . LEU F 4 32 ? -23.214 56.940 19.618 1.00 60.61 32 LEU F C 1
ATOM 4026 O O . LEU F 4 32 ? -22.944 57.169 18.435 1.00 60.61 32 LEU F O 1
ATOM 4031 N N . TYR F 4 33 ? -23.567 57.913 20.460 1.00 62.62 33 TYR F N 1
ATOM 4032 C CA . TYR F 4 33 ? -23.685 59.286 19.975 1.00 62.62 33 TYR F CA 1
ATOM 4033 C C . TYR F 4 33 ? -22.324 59.847 19.576 1.00 62.62 33 TYR F C 1
ATOM 4034 O O . TYR F 4 33 ? -22.179 60.460 18.509 1.00 62.62 33 TYR F O 1
ATOM 4043 N N . VAL F 4 34 ? -21.313 59.643 20.423 1.00 62.39 34 VAL F N 1
ATOM 4044 C CA . VAL F 4 34 ? -19.967 60.111 20.107 1.00 62.39 34 VAL F CA 1
ATOM 4045 C C . VAL F 4 34 ? -19.443 59.411 18.862 1.00 62.39 34 VAL F C 1
ATOM 4046 O O . VAL F 4 34 ? -18.859 60.046 17.972 1.00 62.39 34 VAL F O 1
ATOM 4050 N N . GLU F 4 35 ? -19.652 58.095 18.776 1.00 62.99 35 GLU F N 1
ATOM 4051 C CA . GLU F 4 35 ? -19.207 57.350 17.606 1.00 62.99 35 GLU F CA 1
ATOM 4052 C C . GLU F 4 35 ? -19.873 57.869 16.341 1.00 62.99 35 GLU F C 1
ATOM 4053 O O . GLU F 4 35 ? -19.212 58.050 15.317 1.00 62.99 35 GLU F O 1
ATOM 4059 N N . ASP F 4 36 ? -21.179 58.133 16.401 1.00 65.78 36 ASP F N 1
ATOM 4060 C CA . ASP F 4 36 ? -21.897 58.612 15.225 1.00 65.78 36 ASP F CA 1
ATOM 4061 C C . ASP F 4 36 ? -21.393 59.983 14.791 1.00 65.78 36 ASP F C 1
ATOM 4062 O O . ASP F 4 36 ? -21.137 60.217 13.603 1.00 65.78 36 ASP F O 1
ATOM 4067 N N . ALA F 4 37 ? -21.241 60.906 15.744 1.00 65.45 37 ALA F N 1
ATOM 4068 C CA . ALA F 4 37 ? -20.795 62.251 15.396 1.00 65.45 37 ALA F CA 1
ATOM 4069 C C . ALA F 4 37 ? -19.392 62.225 14.801 1.00 65.45 37 ALA F C 1
ATOM 4070 O O . ALA F 4 37 ? -19.134 62.838 13.754 1.00 65.45 37 ALA F O 1
ATOM 4072 N N . VAL F 4 38 ? -18.472 61.506 15.448 1.00 65.95 38 VAL F N 1
ATOM 4073 C CA . VAL F 4 38 ? -17.099 61.462 14.962 1.00 65.95 38 VAL F CA 1
ATOM 4074 C C . VAL F 4 38 ? -17.030 60.741 13.622 1.00 65.95 38 VAL F C 1
ATOM 4075 O O . VAL F 4 38 ? -16.259 61.128 12.739 1.00 65.95 38 VAL F O 1
ATOM 4079 N N . ASN F 4 39 ? -17.839 59.694 13.441 1.00 67.29 39 ASN F N 1
ATOM 4080 C CA . ASN F 4 39 ? -17.862 58.985 12.169 1.00 67.29 39 ASN F CA 1
ATOM 4081 C C . ASN F 4 39 ? -18.341 59.889 11.044 1.00 67.29 39 ASN F C 1
ATOM 4082 O O . ASN F 4 39 ? -17.757 59.896 9.956 1.00 67.29 39 ASN F O 1
ATOM 4087 N N . ALA F 4 40 ? -19.403 60.662 11.285 1.00 68.94 40 ALA F N 1
ATOM 4088 C CA . ALA F 4 40 ? -19.892 61.575 10.258 1.00 68.94 40 ALA F CA 1
ATOM 4089 C C . ALA F 4 40 ? -18.841 62.625 9.920 1.00 68.94 40 ALA F C 1
ATOM 4090 O O . ALA F 4 40 ? -18.562 62.890 8.741 1.00 68.94 40 ALA F O 1
ATOM 4092 N N . GLU F 4 41 ? -18.226 63.218 10.948 1.00 72.07 41 GLU F N 1
ATOM 4093 C CA . GLU F 4 41 ? -17.223 64.250 10.702 1.00 72.07 41 GLU F CA 1
ATOM 4094 C C . GLU F 4 41 ? -16.026 63.685 9.946 1.00 72.07 41 GLU F C 1
ATOM 4095 O O . GLU F 4 41 ? -15.499 64.327 9.032 1.00 72.07 41 GLU F O 1
ATOM 4101 N N . ILE F 4 42 ? -15.592 62.476 10.302 1.00 68.41 42 ILE F N 1
ATOM 4102 C CA . ILE F 4 42 ? -14.438 61.873 9.648 1.00 68.41 42 ILE F CA 1
ATOM 4103 C C . ILE F 4 42 ? -14.769 61.507 8.207 1.00 68.41 42 ILE F C 1
ATOM 4104 O O . ILE F 4 42 ? -13.957 61.708 7.298 1.00 68.41 42 ILE F O 1
ATOM 4109 N N . GLN F 4 43 ? -15.969 60.975 7.972 1.00 71.13 43 GLN F N 1
ATOM 4110 C CA . GLN F 4 43 ? -16.360 60.596 6.621 1.00 71.13 43 GLN F CA 1
ATOM 4111 C C . GLN F 4 43 ? -16.528 61.810 5.719 1.00 71.13 43 GLN F C 1
ATOM 4112 O O . GLN F 4 43 ? -16.310 61.711 4.507 1.00 71.13 43 GLN F O 1
ATOM 4118 N N . GLN F 4 44 ? -16.909 62.958 6.279 1.00 74.47 44 GLN F N 1
ATOM 4119 C CA . GLN F 4 44 ? -17.191 64.124 5.452 1.00 74.47 44 GLN F CA 1
ATOM 4120 C C . GLN F 4 44 ? -16.107 65.192 5.511 1.00 74.47 44 GLN F C 1
ATOM 4121 O O . GLN F 4 44 ? -15.833 65.826 4.490 1.00 74.47 44 GLN F O 1
ATOM 4127 N N . LEU F 4 45 ? -15.456 65.378 6.657 1.00 73.38 45 LEU F N 1
ATOM 4128 C CA . LEU F 4 45 ? -14.583 66.522 6.912 1.00 73.38 45 LEU F CA 1
ATOM 4129 C C . LEU F 4 45 ? -13.119 66.117 7.088 1.00 73.38 45 LEU F C 1
ATOM 4130 O O . LEU F 4 45 ? -12.409 66.653 7.939 1.00 73.38 45 LEU F O 1
ATOM 4135 N N . TRP F 4 46 ? -12.646 65.173 6.277 1.00 74.32 46 TRP F N 1
ATOM 4136 C CA . TRP F 4 46 ? -11.282 64.663 6.368 1.00 74.32 46 TRP F CA 1
ATOM 4137 C C . TRP F 4 46 ? -10.627 64.770 5.000 1.00 74.32 46 TRP F C 1
ATOM 4138 O O . TRP F 4 46 ? -11.118 64.186 4.030 1.00 74.32 46 TRP F O 1
ATOM 4149 N N . SER F 4 47 ? -9.523 65.510 4.921 1.00 78.97 47 SER F N 1
ATOM 4150 C CA . SER F 4 47 ? -8.821 65.706 3.658 1.00 78.97 47 SER F CA 1
ATOM 4151 C C . SER F 4 47 ? -7.334 65.893 3.942 1.00 78.97 47 SER F C 1
ATOM 4152 O O . SER F 4 47 ? -6.852 65.614 5.044 1.00 78.97 47 SER F O 1
ATOM 4155 N N . LYS F 4 48 ? -6.606 66.375 2.937 1.00 83.24 48 LYS F N 1
ATOM 4156 C CA . LYS F 4 48 ? -5.155 66.481 2.994 1.00 83.24 48 LYS F CA 1
ATOM 4157 C C . LYS F 4 48 ? -4.738 67.920 3.273 1.00 83.24 48 LYS F C 1
ATOM 4158 O O . LYS F 4 48 ? -5.139 68.841 2.555 1.00 83.24 48 LYS F O 1
ATOM 4164 N N . SER F 4 49 ? -3.932 68.107 4.314 1.00 85.12 49 SER F N 1
ATOM 4165 C CA . SER F 4 49 ? -3.388 69.415 4.638 1.00 85.12 49 SER F CA 1
ATOM 4166 C C . SER F 4 49 ? -2.306 69.801 3.633 1.00 85.12 49 SER F C 1
ATOM 4167 O O . SER F 4 49 ? -1.756 68.940 2.941 1.00 85.12 49 SER F O 1
ATOM 4170 N N . PRO F 4 50 ? -1.989 71.095 3.522 1.00 85.04 50 PRO F N 1
ATOM 4171 C CA . PRO F 4 50 ? -0.956 71.507 2.557 1.00 85.04 50 PRO F CA 1
ATOM 4172 C C . PRO F 4 50 ? 0.403 70.879 2.808 1.00 85.04 50 PRO F C 1
ATOM 4173 O O . PRO F 4 50 ? 1.172 70.693 1.858 1.00 85.04 50 PRO F O 1
ATOM 4177 N N . THR F 4 51 ? 0.725 70.546 4.056 1.00 83.51 51 THR F N 1
ATOM 4178 C CA . THR F 4 51 ? 2.051 70.042 4.383 1.00 83.51 51 THR F CA 1
ATOM 4179 C C . THR F 4 51 ? 2.175 68.529 4.270 1.00 83.51 51 THR F C 1
ATOM 4180 O O . THR F 4 51 ? 3.273 68.035 3.991 1.00 83.51 51 THR F O 1
ATOM 4184 N N . GLY F 4 52 ? 1.095 67.782 4.479 1.00 85.49 52 GLY F N 1
ATOM 4185 C CA . GLY F 4 52 ? 1.161 66.347 4.283 1.00 85.49 52 GLY F CA 1
ATOM 4186 C C . GLY F 4 52 ? 0.390 65.494 5.272 1.00 85.49 52 GLY F C 1
ATOM 4187 O O . GLY F 4 52 ? -0.002 64.372 4.940 1.00 85.49 52 GLY F O 1
ATOM 4188 N N . VAL F 4 53 ? 0.165 65.999 6.479 1.00 78.87 53 VAL F N 1
ATOM 4189 C CA . VAL F 4 53 ? -0.541 65.244 7.509 1.00 78.87 53 VAL F CA 1
ATOM 4190 C C . VAL F 4 53 ? -2.037 65.473 7.352 1.00 78.87 53 VAL F C 1
ATOM 4191 O O . VAL F 4 53 ? -2.494 66.618 7.266 1.00 78.87 53 VAL F O 1
ATOM 4195 N N . TYR F 4 54 ? -2.799 64.386 7.306 1.00 78.55 54 TYR F N 1
ATOM 4196 C CA . TYR F 4 54 ? -4.242 64.499 7.143 1.00 78.55 54 TYR F CA 1
ATOM 4197 C C . TYR F 4 54 ? -4.864 65.180 8.356 1.00 78.55 54 TYR F C 1
ATOM 4198 O O . TYR F 4 54 ? -4.520 64.881 9.502 1.00 78.55 54 TYR F O 1
ATOM 4207 N N . ALA F 4 55 ? -5.789 66.102 8.097 1.00 78.20 55 ALA F N 1
ATOM 4208 C CA . ALA F 4 55 ? -6.439 66.860 9.157 1.00 78.20 55 ALA F CA 1
ATOM 4209 C C . ALA F 4 55 ? -7.797 67.341 8.661 1.00 78.20 55 ALA F C 1
ATOM 4210 O O . ALA F 4 55 ? -8.163 67.144 7.499 1.00 78.20 55 ALA F O 1
ATOM 4212 N N . PHE F 4 56 ? -8.542 67.985 9.556 1.00 74.88 56 PHE F N 1
ATOM 4213 C CA . PHE F 4 56 ? -9.885 68.463 9.255 1.00 74.88 56 PHE F CA 1
ATOM 4214 C C . PHE F 4 56 ? -9.823 69.877 8.696 1.00 74.88 56 PHE F C 1
ATOM 4215 O O . PHE F 4 56 ? -9.113 70.731 9.236 1.00 74.88 56 PHE F O 1
ATOM 4223 N N . HIS F 4 57 ? -10.565 70.125 7.619 1.00 76.94 57 HIS F N 1
ATOM 4224 C CA . HIS F 4 57 ? -10.755 71.490 7.156 1.00 76.94 57 HIS F CA 1
ATOM 4225 C C . HIS F 4 57 ? -11.954 72.110 7.872 1.00 76.94 57 HIS F C 1
ATOM 4226 O O . HIS F 4 57 ? -12.576 71.497 8.743 1.00 76.94 57 HIS F O 1
ATOM 4233 N N . GLU F 4 58 ? -12.290 73.348 7.507 1.00 81.16 58 GLU F N 1
ATOM 4234 C CA . GLU F 4 58 ? -13.236 74.105 8.319 1.00 81.16 58 GLU F CA 1
ATOM 4235 C C . GLU F 4 58 ? -14.681 73.849 7.904 1.00 81.16 58 GLU F C 1
ATOM 4236 O O . GLU F 4 58 ? -15.522 73.512 8.745 1.00 81.16 58 GLU F O 1
ATOM 4242 N N . ALA F 4 59 ? -14.994 74.002 6.626 1.00 83.28 59 ALA F N 1
ATOM 4243 C CA . ALA F 4 59 ? -16.355 73.871 6.135 1.00 83.28 59 ALA F CA 1
ATOM 4244 C C . ALA F 4 59 ? -16.389 72.979 4.906 1.00 83.28 59 ALA F C 1
ATOM 4245 O O . ALA F 4 59 ? -15.387 72.849 4.194 1.00 83.28 59 ALA F O 1
ATOM 4247 N N . PRO F 4 60 ? -17.529 72.337 4.636 1.00 82.43 60 PRO F N 1
ATOM 4248 C CA . PRO F 4 60 ? -17.640 71.549 3.397 1.00 82.43 60 PRO F CA 1
ATOM 4249 C C . PRO F 4 60 ? -17.429 72.372 2.140 1.00 82.43 60 PRO F C 1
ATOM 4250 O O . PRO F 4 60 ? -16.887 71.861 1.152 1.00 82.43 60 PRO F O 1
ATOM 4254 N N . SER F 4 61 ? -17.845 73.637 2.146 1.00 87.64 61 SER F N 1
ATOM 4255 C CA . SER F 4 61 ? -17.727 74.481 0.963 1.00 87.64 61 SER F CA 1
ATOM 4256 C C . SER F 4 61 ? -16.382 75.183 0.860 1.00 87.64 61 SER F C 1
ATOM 4257 O O . SER F 4 61 ? -15.892 75.396 -0.255 1.00 87.64 61 SER F O 1
ATOM 4260 N N . VAL F 4 62 ? -15.775 75.553 1.988 1.00 86.49 62 VAL F N 1
ATOM 4261 C CA . VAL F 4 62 ? -14.525 76.309 1.945 1.00 86.49 62 VAL F CA 1
ATOM 4262 C C . VAL F 4 62 ? -13.401 75.445 1.385 1.00 86.49 62 VAL F C 1
ATOM 4263 O O . VAL F 4 62 ? -12.718 75.832 0.431 1.00 86.49 62 VAL F O 1
ATOM 4267 N N . ASN F 4 63 ? -13.181 74.272 1.988 1.00 85.84 63 ASN F N 1
ATOM 4268 C CA . ASN F 4 63 ? -12.294 73.244 1.451 1.00 85.84 63 ASN F CA 1
ATOM 4269 C C . ASN F 4 63 ? -10.824 73.669 1.493 1.00 85.84 63 ASN F C 1
ATOM 4270 O O . ASN F 4 63 ? -9.930 72.849 1.263 1.00 85.84 63 ASN F O 1
ATOM 4275 N N . ASN F 4 64 ? -10.551 74.919 1.867 1.00 86.91 64 ASN F N 1
ATOM 4276 C CA . ASN F 4 64 ? -9.194 75.451 1.857 1.00 86.91 64 ASN F CA 1
ATOM 4277 C C . ASN F 4 64 ? -8.580 75.528 3.249 1.00 86.91 64 ASN F C 1
ATOM 4278 O O . ASN F 4 64 ? -7.504 74.970 3.482 1.00 86.91 64 ASN F O 1
ATOM 4283 N N . SER F 4 65 ? -9.234 76.207 4.186 1.00 86.82 65 SER F N 1
ATOM 4284 C CA . SER F 4 65 ? -8.625 76.485 5.480 1.00 86.82 65 SER F CA 1
ATOM 4285 C C . SER F 4 65 ? -8.590 75.241 6.358 1.00 86.82 65 SER F C 1
ATOM 4286 O O . SER F 4 65 ? -9.552 74.471 6.412 1.00 86.82 65 SER F O 1
ATOM 4289 N N . PHE F 4 66 ? -7.468 75.054 7.051 1.00 82.02 66 PHE F N 1
ATOM 4290 C CA . PHE F 4 66 ? -7.294 73.990 8.035 1.00 82.02 66 PHE F CA 1
ATOM 4291 C C . PHE F 4 66 ? -6.973 74.644 9.371 1.00 82.02 66 PHE F C 1
ATOM 4292 O O . PHE F 4 66 ? -5.882 75.197 9.549 1.00 82.02 66 PHE F O 1
ATOM 4300 N N . TRP F 4 67 ? -7.914 74.582 10.307 1.00 81.37 67 TRP F N 1
ATOM 4301 C CA . TRP F 4 67 ? -7.754 75.254 11.589 1.00 81.37 67 TRP F CA 1
ATOM 4302 C C . TRP F 4 67 ? -7.214 74.279 12.625 1.00 81.37 67 TRP F C 1
ATOM 4303 O O . TRP F 4 67 ? -7.895 73.294 12.941 1.00 81.37 67 TRP F O 1
ATOM 4314 N N . PRO F 4 68 ? -6.014 74.499 13.167 1.00 79.93 68 PRO F N 1
ATOM 4315 C CA . PRO F 4 68 ? -5.553 73.656 14.280 1.00 79.93 68 PRO F CA 1
ATOM 4316 C C . PRO F 4 68 ? -6.469 73.717 15.486 1.00 79.93 68 PRO F C 1
ATOM 4317 O O . PRO F 4 68 ? -6.593 72.726 16.217 1.00 79.93 68 PRO F O 1
ATOM 4321 N N . ASP F 4 69 ? -7.113 74.862 15.713 1.00 82.23 69 ASP F N 1
ATOM 4322 C CA . ASP F 4 69 ? -8.094 74.968 16.787 1.00 82.23 69 ASP F CA 1
ATOM 4323 C C . ASP F 4 69 ? -9.226 73.974 16.577 1.00 82.23 69 ASP F C 1
ATOM 4324 O O . ASP F 4 69 ? -9.717 73.366 17.535 1.00 82.23 69 ASP F O 1
ATOM 4329 N N . ASP F 4 70 ? -9.658 73.798 15.329 1.00 79.33 70 ASP F N 1
ATOM 4330 C CA . ASP F 4 70 ? -10.745 72.868 15.043 1.00 79.33 70 ASP F CA 1
ATOM 4331 C C . ASP F 4 70 ? -10.351 71.433 15.367 1.00 79.33 70 ASP F C 1
ATOM 4332 O O . ASP F 4 70 ? -11.139 70.674 15.948 1.00 79.33 70 ASP F O 1
ATOM 4337 N N . ASN F 4 71 ? -9.135 71.040 14.992 1.00 75.71 71 ASN F N 1
ATOM 4338 C CA . ASN F 4 71 ? -8.660 69.713 15.350 1.00 75.71 71 ASN F CA 1
ATOM 4339 C C . ASN F 4 71 ? -8.500 69.571 16.857 1.00 75.71 71 ASN F C 1
ATOM 4340 O O . ASN F 4 71 ? -8.704 68.479 17.400 1.00 75.71 71 ASN F O 1
ATOM 4345 N N . ALA F 4 72 ? -8.154 70.657 17.549 1.00 75.11 72 ALA F N 1
ATOM 4346 C CA . ALA F 4 72 ? -8.146 70.623 19.007 1.00 75.11 72 ALA F CA 1
ATOM 4347 C C . ALA F 4 72 ? -9.546 70.380 19.557 1.00 75.11 72 ALA F C 1
ATOM 4348 O O . ALA F 4 72 ? -9.719 69.644 20.533 1.00 75.11 72 ALA F O 1
ATOM 4350 N N . LYS F 4 73 ? -10.557 71.004 18.951 1.00 75.14 73 LYS F N 1
ATOM 4351 C CA . LYS F 4 73 ? -11.935 70.748 19.363 1.00 75.14 73 LYS F CA 1
ATOM 4352 C C . LYS F 4 73 ? -12.301 69.284 19.162 1.00 75.14 73 LYS F C 1
ATOM 4353 O O . LYS F 4 73 ? -12.949 68.669 20.019 1.00 75.14 73 LYS F O 1
ATOM 4359 N N . PHE F 4 74 ? -11.898 68.711 18.027 1.00 70.40 74 PHE F N 1
ATOM 4360 C CA . PHE F 4 74 ? -12.152 67.290 17.791 1.00 70.40 74 PHE F CA 1
ATOM 4361 C C . PHE F 4 74 ? -11.455 66.426 18.837 1.00 70.40 74 PHE F C 1
ATOM 4362 O O . PHE F 4 74 ? -12.020 65.436 19.320 1.00 70.40 74 PHE F O 1
ATOM 4370 N N . LEU F 4 75 ? -10.217 66.781 19.186 1.00 70.97 75 LEU F N 1
ATOM 4371 C CA . LEU F 4 75 ? -9.491 66.043 20.215 1.00 70.97 75 LEU F CA 1
ATOM 4372 C C . LEU F 4 75 ? -10.200 66.136 21.558 1.00 70.97 75 LEU F C 1
ATOM 4373 O O . LEU F 4 75 ? -10.270 65.153 22.302 1.00 70.97 75 LEU F O 1
ATOM 4378 N N . GLU F 4 76 ? -10.724 67.316 21.889 1.00 73.92 76 GLU F N 1
ATOM 4379 C CA . GLU F 4 76 ? -11.525 67.461 23.100 1.00 73.92 76 GLU F CA 1
ATOM 4380 C C . GLU F 4 76 ? -12.746 66.554 23.056 1.00 73.92 76 GLU F C 1
ATOM 4381 O O . GLU F 4 76 ? -13.106 65.930 24.060 1.00 73.92 76 GLU F O 1
ATOM 4387 N N . SER F 4 77 ? -13.392 66.471 21.893 1.00 68.46 77 SER F N 1
ATOM 4388 C CA . SER F 4 77 ? -14.572 65.626 21.758 1.00 68.46 77 SER F CA 1
ATOM 4389 C C . SER F 4 77 ? -14.236 64.154 21.961 1.00 68.46 77 SER F C 1
ATOM 4390 O O . SER F 4 77 ? -15.013 63.411 22.570 1.00 68.46 77 SER F O 1
ATOM 4393 N N . ILE F 4 78 ? -13.085 63.713 21.454 1.00 67.02 78 ILE F N 1
ATOM 4394 C CA . ILE F 4 78 ? -12.773 62.288 21.387 1.00 67.02 78 ILE F CA 1
ATOM 4395 C C . ILE F 4 78 ? -11.790 61.850 22.474 1.00 67.02 78 ILE F C 1
ATOM 4396 O O . ILE F 4 78 ? -11.383 60.685 22.500 1.00 67.02 78 ILE F O 1
ATOM 4401 N N . ALA F 4 79 ? -11.413 62.750 23.383 1.00 66.73 79 ALA F N 1
ATOM 4402 C CA . ALA F 4 79 ? -10.431 62.403 24.410 1.00 66.73 79 ALA F CA 1
ATOM 4403 C C . ALA F 4 79 ? -10.823 61.213 25.283 1.00 66.73 79 ALA F C 1
ATOM 4404 O O . ALA F 4 79 ? -9.973 60.329 25.486 1.00 66.73 79 ALA F O 1
ATOM 4406 N N . PRO F 4 80 ? -12.040 61.117 25.831 1.00 65.44 80 PRO F N 1
ATOM 4407 C CA . PRO F 4 80 ? -12.324 60.014 26.768 1.00 65.44 80 PRO F CA 1
ATOM 4408 C C . PRO F 4 80 ? -12.176 58.628 26.161 1.00 65.44 80 PRO F C 1
ATOM 4409 O O . PRO F 4 80 ? -11.957 57.665 26.904 1.00 65.44 80 PRO F O 1
ATOM 4413 N N . TRP F 4 81 ? -12.283 58.494 24.844 1.00 63.77 81 TRP F N 1
ATOM 4414 C CA . TRP F 4 81 ? -12.139 57.218 24.147 1.00 63.77 81 TRP F CA 1
ATOM 4415 C C . TRP F 4 81 ? -11.078 57.339 23.063 1.00 63.77 81 TRP F C 1
ATOM 4416 O O . TRP F 4 81 ? -11.272 56.954 21.909 1.00 63.77 81 TRP F O 1
ATOM 4427 N N . TRP F 4 82 ? -9.927 57.895 23.448 1.00 68.19 82 TRP F N 1
ATOM 4428 C CA . TRP F 4 82 ? -8.884 58.225 22.483 1.00 68.19 82 TRP F CA 1
ATOM 4429 C C . TRP F 4 82 ? -8.342 56.995 21.768 1.00 68.19 82 TRP F C 1
ATOM 4430 O O . TRP F 4 82 ? -8.084 57.042 20.559 1.00 68.19 82 TRP F O 1
ATOM 4441 N N . GLN F 4 83 ? -8.151 55.888 22.489 1.00 65.73 83 GLN F N 1
ATOM 4442 C CA . GLN F 4 83 ? -7.535 54.715 21.877 1.00 65.73 83 GLN F CA 1
ATOM 4443 C C . GLN F 4 83 ? -8.344 54.170 20.706 1.00 65.73 83 GLN F C 1
ATOM 4444 O O . GLN F 4 83 ? -7.786 53.461 19.861 1.00 65.73 83 GLN F O 1
ATOM 4450 N N . SER F 4 84 ? -9.640 54.477 20.636 1.00 62.18 84 SER F N 1
ATOM 4451 C CA . SER F 4 84 ? -10.456 53.986 19.531 1.00 62.18 84 SER F CA 1
ATOM 4452 C C . SER F 4 84 ? -10.035 54.616 18.209 1.00 62.18 84 SER F C 1
ATOM 4453 O O . SER F 4 84 ? -9.796 53.911 17.222 1.00 62.18 84 SER F O 1
ATOM 4456 N N . TYR F 4 85 ? -9.937 55.939 18.168 1.00 62.50 85 TYR F N 1
ATOM 4457 C CA . TYR F 4 85 ? -9.529 56.650 16.957 1.00 62.50 85 TYR F CA 1
ATOM 4458 C C . TYR F 4 85 ? -8.042 56.996 17.019 1.00 62.50 85 TYR F C 1
ATOM 4459 O O . TYR F 4 85 ? -7.637 58.154 16.947 1.00 62.50 85 TYR F O 1
ATOM 4468 N N . SER F 4 86 ? -7.227 55.949 17.157 1.00 65.83 86 SER F N 1
ATOM 4469 C CA . SER F 4 86 ? -5.793 56.141 17.349 1.00 65.83 86 SER F CA 1
ATOM 4470 C C . SER F 4 86 ? -5.150 56.803 16.136 1.00 65.83 86 SER F C 1
ATOM 4471 O O . SER F 4 86 ? -4.348 57.734 16.276 1.00 65.83 86 SER F O 1
ATOM 4474 N N . SER F 4 87 ? -5.489 56.335 14.934 1.00 66.82 87 SER F N 1
ATOM 4475 C CA . SER F 4 87 ? -4.844 56.850 13.730 1.00 66.82 87 SER F CA 1
ATOM 4476 C C . SER F 4 87 ? -5.171 58.322 13.512 1.00 66.82 87 SER F C 1
ATOM 4477 O O . SER F 4 87 ? -4.279 59.133 13.234 1.00 66.82 87 SER F O 1
ATOM 4480 N N . TYR F 4 88 ? -6.448 58.685 13.637 1.00 66.33 88 TYR F N 1
ATOM 4481 C CA . TYR F 4 88 ? -6.845 60.071 13.417 1.00 66.33 88 TYR F CA 1
ATOM 4482 C C . TYR F 4 88 ? -6.247 60.994 14.470 1.00 66.33 88 TYR F C 1
ATOM 4483 O O . TYR F 4 88 ? -5.822 62.112 14.152 1.00 66.33 88 TYR F O 1
ATOM 4492 N N . VAL F 4 89 ? -6.206 60.548 15.727 1.00 67.06 89 VAL F N 1
ATOM 4493 C CA . VAL F 4 89 ? -5.625 61.381 16.774 1.00 67.06 89 VAL F CA 1
ATOM 4494 C C . VAL F 4 89 ? -4.130 61.557 16.543 1.00 67.06 89 VAL F C 1
ATOM 4495 O O . VAL F 4 89 ? -3.585 62.646 16.738 1.00 67.06 89 VAL F O 1
ATOM 4499 N N . ASN F 4 90 ? -3.443 60.491 16.128 1.00 69.34 90 ASN F N 1
ATOM 4500 C CA . ASN F 4 90 ? -2.024 60.621 15.812 1.00 69.34 90 ASN F CA 1
ATOM 4501 C C . ASN F 4 90 ? -1.808 61.603 14.668 1.00 69.34 90 ASN F C 1
ATOM 4502 O O . ASN F 4 90 ? -0.891 62.434 14.714 1.00 69.34 90 ASN F O 1
ATOM 4507 N N . SER F 4 91 ? -2.659 61.535 13.642 1.00 70.58 91 SER F N 1
ATOM 4508 C CA . SER F 4 91 ? -2.535 62.450 12.512 1.00 70.58 91 SER F CA 1
ATOM 4509 C C . SER F 4 91 ? -2.727 63.899 12.948 1.00 70.58 91 SER F C 1
ATOM 4510 O O . SER F 4 91 ? -1.935 64.778 12.589 1.00 70.58 91 SER F O 1
ATOM 4513 N N . THR F 4 92 ? -3.772 64.170 13.737 1.00 69.55 92 THR F N 1
ATOM 4514 C CA . THR F 4 92 ? -4.010 65.552 14.142 1.00 69.55 92 THR F CA 1
ATOM 4515 C C . THR F 4 92 ? -2.969 66.032 15.146 1.00 69.55 92 THR F C 1
ATOM 4516 O O . THR F 4 92 ? -2.657 67.226 15.183 1.00 69.55 92 THR F O 1
ATOM 4520 N N . LEU F 4 93 ? -2.412 65.130 15.958 1.00 69.99 93 LEU F N 1
ATOM 4521 C CA . LEU F 4 93 ? -1.330 65.522 16.852 1.00 69.99 93 LEU F CA 1
ATOM 4522 C C . LEU F 4 93 ? -0.084 65.899 16.065 1.00 69.99 93 LEU F C 1
ATOM 4523 O O . LEU F 4 93 ? 0.598 66.873 16.401 1.00 69.99 93 LEU F O 1
ATOM 4528 N N . GLN F 4 94 ? 0.228 65.145 15.007 1.00 74.46 94 GLN F N 1
ATOM 4529 C CA . GLN F 4 94 ? 1.329 65.536 14.133 1.00 74.46 94 GLN F CA 1
ATOM 4530 C C . GLN F 4 94 ? 1.046 66.876 13.464 1.00 74.46 94 GLN F C 1
ATOM 4531 O O . GLN F 4 94 ? 1.944 67.718 13.328 1.00 74.46 94 GLN F O 1
ATOM 4537 N N . PHE F 4 95 ? -0.204 67.088 13.040 1.00 73.83 95 PHE F N 1
ATOM 4538 C CA . PHE F 4 95 ? -0.586 68.366 12.449 1.00 73.83 95 PHE F CA 1
ATOM 4539 C C . PHE F 4 95 ? -0.359 69.513 13.424 1.00 73.83 95 PHE F C 1
ATOM 4540 O O . PHE F 4 95 ? 0.181 70.560 13.047 1.00 73.83 95 PHE F O 1
ATOM 4548 N N . LEU F 4 96 ? -0.763 69.335 14.682 1.00 75.24 96 LEU F N 1
ATOM 4549 C CA . LEU F 4 96 ? -0.528 70.362 15.691 1.00 75.24 96 LEU F CA 1
ATOM 4550 C C . LEU F 4 96 ? 0.962 70.567 15.929 1.00 75.24 96 LEU F C 1
ATOM 4551 O O . LEU F 4 96 ? 1.417 71.700 16.123 1.00 75.24 96 LEU F O 1
ATOM 4556 N N . GLN F 4 97 ? 1.737 69.479 15.922 1.00 76.45 97 GLN F N 1
ATOM 4557 C CA . GLN F 4 97 ? 3.174 69.590 16.149 1.00 76.45 97 GLN F CA 1
ATOM 4558 C C . GLN F 4 97 ? 3.840 70.423 15.069 1.00 76.45 97 GLN F C 1
ATOM 4559 O O . GLN F 4 97 ? 4.702 71.259 15.362 1.00 76.45 97 GLN F O 1
ATOM 4565 N N . GLN F 4 98 ? 3.455 70.213 13.814 1.00 78.92 98 GLN F N 1
ATOM 4566 C CA . GLN F 4 98 ? 4.038 71.005 12.742 1.00 78.92 98 GLN F CA 1
ATOM 4567 C C . GLN F 4 98 ? 3.330 72.338 12.528 1.00 78.92 98 GLN F C 1
ATOM 4568 O O . GLN F 4 98 ? 3.730 73.094 11.637 1.00 78.92 98 GLN F O 1
ATOM 4574 N N . SER F 4 99 ? 2.296 72.644 13.313 1.00 79.80 99 SER F N 1
ATOM 4575 C CA . SER F 4 99 ? 1.589 73.915 13.214 1.00 79.80 99 SER F CA 1
ATOM 4576 C C . SER F 4 99 ? 1.854 74.821 14.412 1.00 79.80 99 SER F C 1
ATOM 4577 O O . SER F 4 99 ? 1.101 75.771 14.645 1.00 79.80 99 SER F O 1
ATOM 4580 N N . ASP F 4 100 ? 2.904 74.544 15.177 1.00 82.02 100 ASP F N 1
ATOM 4581 C CA . ASP F 4 100 ? 3.280 75.351 16.330 1.00 82.02 100 ASP F CA 1
ATOM 4582 C C . ASP F 4 100 ? 4.680 75.899 16.104 1.00 82.02 100 ASP F C 1
ATOM 4583 O O . ASP F 4 100 ? 5.594 75.147 15.750 1.00 82.02 100 ASP F O 1
ATOM 4588 N N . VAL F 4 101 ? 4.847 77.205 16.305 1.00 84.43 101 VAL F N 1
ATOM 4589 C CA . VAL F 4 101 ? 6.146 77.828 16.067 1.00 84.43 101 VAL F CA 1
ATOM 4590 C C . VAL F 4 101 ? 7.107 77.534 17.216 1.00 84.43 101 VAL F C 1
ATOM 4591 O O . VAL F 4 101 ? 8.115 76.840 17.038 1.00 84.43 101 VAL F O 1
ATOM 4595 N N . ASN F 4 102 ? 6.817 78.051 18.411 1.00 86.06 102 ASN F N 1
ATOM 4596 C CA . ASN F 4 102 ? 7.562 77.677 19.608 1.00 86.06 102 ASN F CA 1
ATOM 4597 C C . ASN F 4 102 ? 6.669 77.006 20.641 1.00 86.06 102 ASN F C 1
ATOM 4598 O O . ASN F 4 102 ? 6.936 75.866 21.035 1.00 86.06 102 ASN F O 1
ATOM 4603 N N . GLY F 4 103 ? 5.618 77.682 21.095 1.00 86.62 103 GLY F N 1
ATOM 4604 C CA . GLY F 4 103 ? 4.647 77.090 21.992 1.00 86.62 103 GLY F CA 1
ATOM 4605 C C . GLY F 4 103 ? 3.236 77.546 21.688 1.00 86.62 103 GLY F C 1
ATOM 4606 O O . GLY F 4 103 ? 2.273 77.071 22.298 1.00 86.62 103 GLY F O 1
ATOM 4607 N N . LEU F 4 104 ? 3.105 78.471 20.743 1.00 85.10 104 LEU F N 1
ATOM 4608 C CA . LEU F 4 104 ? 1.830 79.085 20.395 1.00 85.10 104 LEU F CA 1
ATOM 4609 C C . LEU F 4 104 ? 1.438 78.673 18.983 1.00 85.10 104 LEU F C 1
ATOM 4610 O O . LEU F 4 104 ? 2.254 78.752 18.059 1.00 85.10 104 LEU F O 1
ATOM 4615 N N . PHE F 4 105 ? 0.192 78.239 18.822 1.00 80.37 105 PHE F N 1
ATOM 4616 C CA . PHE F 4 105 ? -0.266 77.699 17.553 1.00 80.37 105 PHE F CA 1
ATOM 4617 C C . PHE F 4 105 ? -0.767 78.807 16.633 1.00 80.37 105 PHE F C 1
ATOM 4618 O O . PHE F 4 105 ? -1.273 79.838 17.084 1.00 80.37 105 PHE F O 1
ATOM 4626 N N . ILE F 4 106 ? -0.617 78.584 15.329 1.00 80.92 106 ILE F N 1
ATOM 4627 C CA . ILE F 4 106 ? -1.112 79.521 14.327 1.00 80.92 106 ILE F CA 1
ATOM 4628 C C . ILE F 4 106 ? -2.586 79.256 14.044 1.00 80.92 106 ILE F C 1
ATOM 4629 O O . ILE F 4 106 ? -3.127 78.218 14.437 1.00 80.92 106 ILE F O 1
ATOM 4634 N N . LYS F 4 107 ? -3.249 80.200 13.373 1.00 83.28 107 LYS F N 1
ATOM 4635 C CA . LYS F 4 107 ? -4.701 80.136 13.249 1.00 83.28 107 LYS F CA 1
ATOM 4636 C C . LYS F 4 107 ? -5.141 79.289 12.059 1.00 83.28 107 LYS F C 1
ATOM 4637 O O . LYS F 4 107 ? -6.028 78.440 12.191 1.00 83.28 107 LYS F O 1
ATOM 4643 N N . ARG F 4 108 ? -4.541 79.503 10.890 1.00 82.96 108 ARG F N 1
ATOM 4644 C CA . ARG F 4 108 ? -5.002 78.859 9.669 1.00 82.96 108 ARG F CA 1
ATOM 4645 C C . ARG F 4 108 ? -3.838 78.259 8.894 1.00 82.96 108 ARG F C 1
ATOM 4646 O O . ARG F 4 108 ? -2.698 78.719 8.993 1.00 82.96 108 ARG F O 1
ATOM 4654 N N . PHE F 4 109 ? -4.147 77.220 8.124 1.00 83.34 109 PHE F N 1
ATOM 4655 C CA . PHE F 4 109 ? -3.263 76.657 7.106 1.00 83.34 109 PHE F CA 1
ATOM 4656 C C . PHE F 4 109 ? -4.065 76.690 5.807 1.00 83.34 109 PHE F C 1
ATOM 4657 O O . PHE F 4 109 ? -4.702 75.702 5.435 1.00 83.34 109 PHE F O 1
ATOM 4665 N N . GLU F 4 110 ? -4.029 77.825 5.117 1.00 88.95 110 GLU F N 1
ATOM 4666 C CA . GLU F 4 110 ? -4.938 78.074 4.007 1.00 88.95 110 GLU F CA 1
ATOM 4667 C C . GLU F 4 110 ? -4.409 77.481 2.708 1.00 88.95 110 GLU F C 1
ATOM 4668 O O . GLU F 4 110 ? -3.209 77.529 2.425 1.00 88.95 110 GLU F O 1
ATOM 4674 N N . TYR F 4 111 ? -5.315 76.894 1.935 1.00 89.50 111 TYR F N 1
ATOM 4675 C CA . TYR F 4 111 ? -5.009 76.525 0.559 1.00 89.50 111 TYR F CA 1
ATOM 4676 C C . TYR F 4 111 ? -5.163 77.746 -0.339 1.00 89.50 111 TYR F C 1
ATOM 4677 O O . TYR F 4 111 ? -6.228 78.371 -0.342 1.00 89.50 111 TYR F O 1
ATOM 4686 N N . PRO F 4 112 ? -4.133 78.123 -1.093 1.00 92.47 112 PRO F N 1
ATOM 4687 C CA . PRO F 4 112 ? -4.267 79.281 -1.985 1.00 92.47 112 PRO F CA 1
ATOM 4688 C C . PRO F 4 112 ? -5.351 79.050 -3.027 1.00 92.47 112 PRO F C 1
ATOM 4689 O O . PRO F 4 112 ? -5.527 77.939 -3.533 1.00 92.47 112 PRO F O 1
ATOM 4693 N N . LEU F 4 113 ? -6.082 80.114 -3.343 1.00 94.31 113 LEU F N 1
ATOM 4694 C CA . LEU F 4 113 ? -7.139 80.066 -4.348 1.00 94.31 113 LEU F CA 1
ATOM 4695 C C . LEU F 4 113 ? -6.513 80.328 -5.712 1.00 94.31 113 LEU F C 1
ATOM 4696 O O . LEU F 4 113 ? -6.116 81.459 -6.014 1.00 94.31 113 LEU F O 1
ATOM 4701 N N . ASN F 4 114 ? -6.415 79.282 -6.532 1.00 97.89 114 ASN F N 1
ATOM 4702 C CA . ASN F 4 114 ? -5.773 79.428 -7.835 1.00 97.89 114 ASN F CA 1
ATOM 4703 C C . ASN F 4 114 ? -6.470 80.445 -8.733 1.00 97.89 114 ASN F C 1
ATOM 4704 O O . ASN F 4 114 ? -5.760 81.213 -9.406 1.00 97.89 114 ASN F O 1
ATOM 4709 N N . PRO F 4 115 ? -7.815 80.496 -8.826 1.00 95.25 115 PRO F N 1
ATOM 4710 C CA . PRO F 4 115 ? -8.453 81.631 -9.503 1.00 95.25 115 PRO F CA 1
ATOM 4711 C C . PRO F 4 115 ? -7.973 82.985 -8.984 1.00 95.25 115 PRO F C 1
ATOM 4712 O O . PRO F 4 115 ? -7.196 83.652 -9.667 1.00 95.25 115 PRO F O 1
ATOM 4716 N N . TRP F 4 588 ? 8.495 75.611 1.671 1.00 79.41 588 TRP F N 1
ATOM 4717 C CA . TRP F 4 588 ? 7.275 76.233 1.171 1.00 79.41 588 TRP F CA 1
ATOM 4718 C C . TRP F 4 588 ? 6.110 76.031 2.134 1.00 79.41 588 TRP F C 1
ATOM 4719 O O . TRP F 4 588 ? 5.569 74.932 2.250 1.00 79.41 588 TRP F O 1
ATOM 4730 N N . TRP F 4 589 ? 5.731 77.104 2.823 1.00 78.66 589 TRP F N 1
ATOM 4731 C CA . TRP F 4 589 ? 4.642 77.078 3.789 1.00 78.66 589 TRP F CA 1
ATOM 4732 C C . TRP F 4 589 ? 3.651 78.182 3.458 1.00 78.66 589 TRP F C 1
ATOM 4733 O O . TRP F 4 589 ? 4.044 79.336 3.262 1.00 78.66 589 TRP F O 1
ATOM 4744 N N . GLU F 4 590 ? 2.370 77.826 3.397 1.00 81.59 590 GLU F N 1
ATOM 4745 C CA . GLU F 4 590 ? 1.292 78.775 3.127 1.00 81.59 590 GLU F CA 1
ATOM 4746 C C . GLU F 4 590 ? 0.342 78.772 4.324 1.00 81.59 590 GLU F C 1
ATOM 4747 O O . GLU F 4 590 ? -0.565 77.939 4.418 1.00 81.59 590 GLU F O 1
ATOM 4753 N N . ALA F 4 591 ? 0.557 79.708 5.247 1.00 80.71 591 ALA F N 1
ATOM 4754 C CA . ALA F 4 591 ? -0.246 79.779 6.461 1.00 80.71 591 ALA F CA 1
ATOM 4755 C C . ALA F 4 591 ? -0.086 81.128 7.146 1.00 80.71 591 ALA F C 1
ATOM 4756 O O . ALA F 4 591 ? 1.038 81.598 7.348 1.00 80.71 591 ALA F O 1
ATOM 4758 N N . VAL F 4 592 ? -1.205 81.757 7.505 1.00 79.86 592 VAL F N 1
ATOM 4759 C CA . VAL F 4 592 ? -1.150 83.005 8.253 1.00 79.86 592 VAL F CA 1
ATOM 4760 C C . VAL F 4 592 ? -0.588 82.739 9.643 1.00 79.86 592 VAL F C 1
ATOM 4761 O O . VAL F 4 592 ? -0.902 81.725 10.281 1.00 79.86 592 VAL F O 1
ATOM 4765 N N . TRP F 4 593 ? 0.269 83.643 10.112 1.00 79.66 593 TRP F N 1
ATOM 4766 C CA . TRP F 4 593 ? 1.057 83.419 11.316 1.00 79.66 593 TRP F CA 1
ATOM 4767 C C . TRP F 4 593 ? 0.473 84.089 12.552 1.00 79.66 593 TRP F C 1
ATOM 4768 O O . TRP F 4 593 ? 1.133 84.118 13.595 1.00 79.66 593 TRP F O 1
ATOM 4779 N N . GLY F 4 594 ? -0.740 84.630 12.465 1.00 83.95 594 GLY F N 1
ATOM 4780 C CA . GLY F 4 594 ? -1.351 85.231 13.635 1.00 83.95 594 GLY F CA 1
ATOM 4781 C C . GLY F 4 594 ? -1.639 84.201 14.709 1.00 83.95 594 GLY F C 1
ATOM 4782 O O . GLY F 4 594 ? -1.851 83.020 14.429 1.00 83.95 594 GLY F O 1
ATOM 4783 N N . GLU F 4 595 ? -1.632 84.658 15.960 1.00 84.98 595 GLU F N 1
ATOM 4784 C CA . GLU F 4 595 ? -1.913 83.763 17.075 1.00 84.98 595 GLU F CA 1
ATOM 4785 C C . GLU F 4 595 ? -3.349 83.262 16.992 1.00 84.98 595 GLU F C 1
ATOM 4786 O O . GLU F 4 595 ? -4.269 84.019 16.671 1.00 84.98 595 GLU F O 1
ATOM 4792 N N . ASN F 4 596 ? -3.535 81.979 17.286 1.00 85.74 596 ASN F N 1
ATOM 4793 C CA . ASN F 4 596 ? -4.815 81.328 17.048 1.00 85.74 596 ASN F CA 1
ATOM 4794 C C . ASN F 4 596 ? -5.789 81.607 18.187 1.00 85.74 596 ASN F C 1
ATOM 4795 O O . ASN F 4 596 ? -5.462 81.415 19.361 1.00 85.74 596 ASN F O 1
ATOM 4800 N N . TYR F 4 597 ? -6.989 82.068 17.836 1.00 85.99 597 TYR F N 1
ATOM 4801 C CA . TYR F 4 597 ? -8.011 82.330 18.837 1.00 85.99 597 TYR F CA 1
ATOM 4802 C C . TYR F 4 597 ? -8.477 81.030 19.479 1.00 85.99 597 TYR F C 1
ATOM 4803 O O . TYR F 4 597 ? -8.466 79.963 18.863 1.00 85.99 597 TYR F O 1
ATOM 4812 N N . TYR F 4 598 ? -8.916 81.141 20.730 1.00 85.97 598 TYR F N 1
ATOM 4813 C CA . TYR F 4 598 ? -9.282 79.985 21.549 1.00 85.97 598 TYR F CA 1
ATOM 4814 C C . TYR F 4 598 ? -8.148 78.965 21.587 1.00 85.97 598 TYR F C 1
ATOM 4815 O O . TYR F 4 598 ? -8.373 77.757 21.519 1.00 85.97 598 TYR F O 1
ATOM 4824 N N . GLU F 4 599 ? -6.907 79.446 21.660 1.00 84.59 599 GLU F N 1
ATOM 4825 C CA . GLU F 4 599 ? -5.799 78.512 21.801 1.00 84.59 599 GLU F CA 1
ATOM 4826 C C . GLU F 4 599 ? -5.754 77.904 23.198 1.00 84.59 599 GLU F C 1
ATOM 4827 O O . GLU F 4 599 ? -5.247 76.788 23.364 1.00 84.59 599 GLU F O 1
ATOM 4833 N N . GLY F 4 600 ? -6.304 78.594 24.199 1.00 83.15 600 GLY F N 1
ATOM 4834 C CA . GLY F 4 600 ? -6.538 77.948 25.479 1.00 83.15 600 GLY F CA 1
ATOM 4835 C C . GLY F 4 600 ? -7.433 76.729 25.354 1.00 83.15 600 GLY F C 1
ATOM 4836 O O . GLY F 4 600 ? -7.296 75.767 26.112 1.00 83.15 600 GLY F O 1
ATOM 4837 N N . GLU F 4 601 ? -8.361 76.753 24.394 1.00 82.61 601 GLU F N 1
ATOM 4838 C CA . GLU F 4 601 ? -9.107 75.544 24.061 1.00 82.61 601 GLU F CA 1
ATOM 4839 C C . GLU F 4 601 ? -8.171 74.441 23.589 1.00 82.61 601 GLU F C 1
ATOM 4840 O O . GLU F 4 601 ? -8.372 73.266 23.910 1.00 82.61 601 GLU F O 1
ATOM 4846 N N . ILE F 4 602 ? -7.139 74.801 22.823 1.00 79.72 602 ILE F N 1
ATOM 4847 C CA . ILE F 4 602 ? -6.154 73.810 22.396 1.00 79.72 602 ILE F CA 1
ATOM 4848 C C . ILE F 4 602 ? -5.417 73.242 23.602 1.00 79.72 602 ILE F C 1
ATOM 4849 O O . ILE F 4 602 ? -5.186 72.030 23.693 1.00 79.72 602 ILE F O 1
ATOM 4854 N N . ILE F 4 603 ? -5.034 74.108 24.545 1.00 78.67 603 ILE F N 1
ATOM 4855 C CA . ILE F 4 603 ? -4.357 73.631 25.751 1.00 78.67 603 ILE F CA 1
ATOM 4856 C C . ILE F 4 603 ? -5.264 72.685 26.526 1.00 78.67 603 ILE F C 1
ATOM 4857 O O . ILE F 4 603 ? -4.823 71.639 27.017 1.00 78.67 603 ILE F O 1
ATOM 4862 N N . TYR F 4 604 ? -6.542 73.045 26.653 1.00 78.86 604 TYR F N 1
ATOM 4863 C CA . TYR F 4 604 ? -7.494 72.195 27.360 1.00 78.86 604 TYR F CA 1
ATOM 4864 C C . TYR F 4 604 ? -7.663 70.854 26.664 1.00 78.86 604 TYR F C 1
ATOM 4865 O O . TYR F 4 604 ? -7.752 69.813 27.322 1.00 78.86 604 TYR F O 1
ATOM 4874 N N . ALA F 4 605 ? -7.723 70.860 25.332 1.00 75.86 605 ALA F N 1
ATOM 4875 C CA . ALA F 4 605 ? -7.867 69.612 24.592 1.00 75.86 605 ALA F CA 1
ATOM 4876 C C . ALA F 4 605 ? -6.654 68.714 24.781 1.00 75.86 605 ALA F C 1
ATOM 4877 O O . ALA F 4 605 ? -6.794 67.506 25.005 1.00 75.86 605 ALA F O 1
ATOM 4879 N N . LEU F 4 606 ? -5.452 69.287 24.691 1.00 73.98 606 LEU F N 1
ATOM 4880 C CA . LEU F 4 606 ? -4.249 68.490 24.903 1.00 73.98 606 LEU F CA 1
ATOM 4881 C C . LEU F 4 606 ? -4.182 67.959 26.330 1.00 73.98 606 LEU F C 1
ATOM 4882 O O . LEU F 4 606 ? -3.779 66.812 26.552 1.00 73.98 606 LEU F O 1
ATOM 4887 N N . ALA F 4 607 ? -4.583 68.769 27.312 1.00 74.29 607 ALA F N 1
ATOM 4888 C CA . ALA F 4 607 ? -4.596 68.298 28.693 1.00 74.29 607 ALA F CA 1
ATOM 4889 C C . ALA F 4 607 ? -5.597 67.166 28.884 1.00 74.29 607 ALA F C 1
ATOM 4890 O O . ALA F 4 607 ? -5.308 66.179 29.572 1.00 74.29 607 ALA F O 1
ATOM 4892 N N . LEU F 4 608 ? -6.785 67.295 28.286 1.00 73.30 608 LEU F N 1
ATOM 4893 C CA . LEU F 4 608 ? -7.791 66.245 28.390 1.00 73.30 608 LEU F CA 1
ATOM 4894 C C . LEU F 4 608 ? -7.305 64.958 27.743 1.00 73.30 608 LEU F C 1
ATOM 4895 O O . LEU F 4 608 ? -7.543 63.862 28.264 1.00 73.30 608 LEU F O 1
ATOM 4900 N N . LEU F 4 609 ? -6.626 65.071 26.600 1.00 71.29 609 LEU F N 1
ATOM 4901 C CA . LEU F 4 609 ? -6.014 63.896 25.989 1.00 71.29 609 LEU F CA 1
ATOM 4902 C C . LEU F 4 609 ? -4.965 63.287 26.908 1.00 71.29 609 LEU F C 1
ATOM 4903 O O . LEU F 4 609 ? -4.881 62.062 27.044 1.00 71.29 609 LEU F O 1
ATOM 4908 N N . GLY F 4 610 ? -4.156 64.132 27.551 1.00 72.13 610 GLY F N 1
ATOM 4909 C CA . GLY F 4 610 ? -3.129 63.632 28.446 1.00 72.13 610 GLY F CA 1
ATOM 4910 C C . GLY F 4 610 ? -3.684 62.940 29.674 1.00 72.13 610 GLY F C 1
ATOM 4911 O O . GLY F 4 610 ? -3.047 62.037 30.223 1.00 72.13 610 GLY F O 1
ATOM 4912 N N . LYS F 4 611 ? -4.868 63.357 30.128 1.00 72.75 611 LYS F N 1
ATOM 4913 C CA . LYS F 4 611 ? -5.447 62.764 31.331 1.00 72.75 611 LYS F CA 1
ATOM 4914 C C . LYS F 4 611 ? -5.737 61.280 31.137 1.00 72.75 611 LYS F C 1
ATOM 4915 O O . LYS F 4 611 ? -5.548 60.478 32.059 1.00 72.75 611 LYS F O 1
ATOM 4921 N N . TYR F 4 612 ? -6.191 60.896 29.947 1.00 70.44 612 TYR F N 1
ATOM 4922 C CA . TYR F 4 612 ? -6.565 59.518 29.660 1.00 70.44 612 TYR F CA 1
ATOM 4923 C C . TYR F 4 612 ? -5.441 58.714 29.016 1.00 70.44 612 TYR F C 1
ATOM 4924 O O . TYR F 4 612 ? -5.659 57.555 28.650 1.00 70.44 612 TYR F O 1
ATOM 4933 N N . GLY F 4 613 ? -4.253 59.295 28.873 1.00 75.20 613 GLY F N 1
ATOM 4934 C CA . GLY F 4 613 ? -3.149 58.628 28.207 1.00 75.20 613 GLY F CA 1
ATOM 4935 C C . GLY F 4 613 ? -2.429 59.556 27.254 1.00 75.20 613 GLY F C 1
ATOM 4936 O O . GLY F 4 613 ? -2.478 60.775 27.432 1.00 75.20 613 GLY F O 1
ATOM 4937 N N . ASN F 4 614 ? -1.758 59.002 26.244 1.00 75.80 614 ASN F N 1
ATOM 4938 C CA . ASN F 4 614 ? -1.098 59.792 25.204 1.00 75.80 614 ASN F CA 1
ATOM 4939 C C . ASN F 4 614 ? -0.113 60.794 25.813 1.00 75.80 614 ASN F C 1
ATOM 4940 O O . ASN F 4 614 ? -0.309 62.009 25.776 1.00 75.80 614 ASN F O 1
ATOM 4945 N N . SER F 4 615 ? 0.955 60.237 26.392 1.00 76.87 615 SER F N 1
ATOM 4946 C CA . SER F 4 615 ? 1.946 61.058 27.085 1.00 76.87 615 SER F CA 1
ATOM 4947 C C . SER F 4 615 ? 2.505 62.158 26.189 1.00 76.87 615 SER F C 1
ATOM 4948 O O . SER F 4 615 ? 2.907 63.218 26.686 1.00 76.87 615 SER F O 1
ATOM 4951 N N . GLN F 4 616 ? 2.541 61.929 24.874 1.00 77.12 616 GLN F N 1
ATOM 4952 C CA . GLN F 4 616 ? 2.931 62.990 23.953 1.00 77.12 616 GLN F CA 1
ATOM 4953 C C . GLN F 4 616 ? 1.992 64.184 24.068 1.00 77.12 616 GLN F C 1
ATOM 4954 O O . GLN F 4 616 ? 2.440 65.337 24.106 1.00 77.12 616 GLN F O 1
ATOM 4960 N N . ALA F 4 617 ? 0.685 63.925 24.141 1.00 75.25 617 ALA F N 1
ATOM 4961 C CA . ALA F 4 617 ? -0.275 65.009 24.301 1.00 75.25 617 ALA F CA 1
ATOM 4962 C C . ALA F 4 617 ? -0.078 65.733 25.627 1.00 75.25 617 ALA F C 1
ATOM 4963 O O . ALA F 4 617 ? -0.214 66.958 25.696 1.00 75.25 617 ALA F O 1
ATOM 4965 N N . LEU F 4 618 ? 0.230 64.992 26.694 1.00 74.50 618 LEU F N 1
ATOM 4966 C CA . LEU F 4 618 ? 0.451 65.626 27.990 1.00 74.50 618 LEU F CA 1
ATOM 4967 C C . LEU F 4 618 ? 1.678 66.531 27.968 1.00 74.50 618 LEU F C 1
ATOM 4968 O O . LEU F 4 618 ? 1.637 67.654 28.487 1.00 74.50 618 LEU F O 1
ATOM 4973 N N . GLN F 4 619 ? 2.780 66.062 27.375 1.00 78.69 619 GLN F N 1
ATOM 4974 C CA . GLN F 4 619 ? 3.968 66.907 27.264 1.00 78.69 619 GLN F CA 1
ATOM 4975 C C . GLN F 4 619 ? 3.686 68.133 26.404 1.00 78.69 619 GLN F C 1
ATOM 4976 O O . GLN F 4 619 ? 4.142 69.243 26.716 1.00 78.69 619 GLN F O 1
ATOM 4982 N N . MET F 4 620 ? 2.933 67.950 25.317 1.00 79.42 620 MET F N 1
ATOM 4983 C CA . MET F 4 620 ? 2.530 69.074 24.481 1.00 79.42 620 MET F CA 1
ATOM 4984 C C . MET F 4 620 ? 1.739 70.096 25.284 1.00 79.42 620 MET F C 1
ATOM 4985 O O . MET F 4 620 ? 1.972 71.308 25.182 1.00 79.42 620 MET F O 1
ATOM 4990 N N . ALA F 4 621 ? 0.782 69.615 26.079 1.00 79.21 621 ALA F N 1
ATOM 4991 C CA . ALA F 4 621 ? -0.038 70.506 26.885 1.00 79.21 621 ALA F CA 1
ATOM 4992 C C . ALA F 4 621 ? 0.808 71.264 27.891 1.00 79.21 621 ALA F C 1
ATOM 4993 O O . ALA F 4 621 ? 0.613 72.464 28.088 1.00 79.21 621 ALA F O 1
ATOM 4995 N N . GLN F 4 622 ? 1.760 70.582 28.533 1.00 78.99 622 GLN F N 1
ATOM 4996 C CA . GLN F 4 622 ? 2.617 71.260 29.501 1.00 78.99 622 GLN F CA 1
ATOM 4997 C C . GLN F 4 622 ? 3.461 72.341 28.833 1.00 78.99 622 GLN F C 1
ATOM 4998 O O . GLN F 4 622 ? 3.574 73.463 29.349 1.00 78.99 622 GLN F O 1
ATOM 5004 N N . GLN F 4 623 ? 4.054 72.027 27.679 1.00 80.04 623 GLN F N 1
ATOM 5005 C CA . GLN F 4 623 ? 4.909 72.997 27.001 1.00 80.04 623 GLN F CA 1
ATOM 5006 C C . GLN F 4 623 ? 4.110 74.211 26.539 1.00 80.04 623 GLN F C 1
ATOM 5007 O O . GLN F 4 623 ? 4.527 75.360 26.742 1.00 80.04 623 GLN F O 1
ATOM 5013 N N . ALA F 4 624 ? 2.946 73.977 25.925 1.00 82.01 624 ALA F N 1
ATOM 5014 C CA . ALA F 4 624 ? 2.119 75.093 25.482 1.00 82.01 624 ALA F CA 1
ATOM 5015 C C . ALA F 4 624 ? 1.556 75.873 26.662 1.00 82.01 624 ALA F C 1
ATOM 5016 O O . ALA F 4 624 ? 1.394 77.096 26.577 1.00 82.01 624 ALA F O 1
ATOM 5018 N N . TRP F 4 625 ? 1.262 75.186 27.769 1.00 84.35 625 TRP F N 1
ATOM 5019 C CA . TRP F 4 625 ? 0.857 75.857 28.997 1.00 84.35 625 TRP F CA 1
ATOM 5020 C C . TRP F 4 625 ? 1.917 76.849 29.438 1.00 84.35 625 TRP F C 1
ATOM 5021 O O . TRP F 4 625 ? 1.618 78.016 29.710 1.00 84.35 625 TRP F O 1
ATOM 5032 N N . LEU F 4 626 ? 3.170 76.394 29.519 1.00 82.40 626 LEU F N 1
ATOM 5033 C CA . LEU F 4 626 ? 4.250 77.282 29.936 1.00 82.40 626 LEU F CA 1
ATOM 5034 C C . LEU F 4 626 ? 4.409 78.450 28.970 1.00 82.40 626 LEU F C 1
ATOM 5035 O O . LEU F 4 626 ? 4.549 79.605 29.396 1.00 82.40 626 LEU F O 1
ATOM 5040 N N . SER F 4 627 ? 4.369 78.171 27.665 1.00 83.56 627 SER F N 1
ATOM 5041 C CA . SER F 4 627 ? 4.543 79.233 26.679 1.00 83.56 627 SER F CA 1
ATOM 5042 C C . SER F 4 627 ? 3.461 80.301 26.817 1.00 83.56 627 SER F C 1
ATOM 5043 O O . SER F 4 627 ? 3.761 81.497 26.918 1.00 83.56 627 SER F O 1
ATOM 5046 N N . TYR F 4 628 ? 2.192 79.887 26.843 1.00 86.24 628 TYR F N 1
ATOM 5047 C CA . TYR F 4 628 ? 1.115 80.868 26.901 1.00 86.24 628 TYR F CA 1
ATOM 5048 C C . TYR F 4 628 ? 1.059 81.561 28.258 1.00 86.24 628 TYR F C 1
ATOM 5049 O O . TYR F 4 628 ? 0.692 82.736 28.328 1.00 86.24 628 TYR F O 1
ATOM 5058 N N . TYR F 4 629 ? 1.419 80.872 29.345 1.00 88.20 629 TYR F N 1
ATOM 5059 C CA . TYR F 4 629 ? 1.439 81.536 30.642 1.00 88.20 629 TYR F CA 1
ATOM 5060 C C . TYR F 4 629 ? 2.506 82.623 30.685 1.00 88.20 629 TYR F C 1
ATOM 5061 O O . TYR F 4 629 ? 2.265 83.713 31.217 1.00 88.20 629 TYR F O 1
ATOM 5070 N N . ASN F 4 630 ? 3.690 82.347 30.129 1.00 90.16 630 ASN F N 1
ATOM 5071 C CA . ASN F 4 630 ? 4.706 83.390 30.035 1.00 90.16 630 ASN F CA 1
ATOM 5072 C C . ASN F 4 630 ? 4.228 84.539 29.156 1.00 90.16 630 ASN F C 1
ATOM 5073 O O . ASN F 4 630 ? 4.432 85.715 29.489 1.00 90.16 630 ASN F O 1
ATOM 5078 N N . GLN F 4 631 ? 3.573 84.218 28.037 1.00 90.51 631 GLN F N 1
ATOM 5079 C CA . GLN F 4 631 ? 3.082 85.267 27.148 1.00 90.51 631 GLN F CA 1
ATOM 5080 C C . GLN F 4 631 ? 2.037 86.135 27.840 1.00 90.51 631 GLN F C 1
ATOM 5081 O O . GLN F 4 631 ? 1.985 87.351 27.621 1.00 90.51 631 GLN F O 1
ATOM 5087 N N . LEU F 4 632 ? 1.190 85.527 28.673 1.00 91.91 632 LEU F N 1
ATOM 5088 C CA . LEU F 4 632 ? 0.175 86.290 29.393 1.00 91.91 632 LEU F CA 1
ATOM 5089 C C . LEU F 4 632 ? 0.794 87.138 30.495 1.00 91.91 632 LEU F C 1
ATOM 5090 O O . LEU F 4 632 ? 0.425 88.306 30.666 1.00 91.91 632 LEU F O 1
ATOM 5095 N N . LYS F 4 633 ? 1.734 86.570 31.254 1.00 93.01 633 LYS F N 1
ATOM 5096 C CA . LYS F 4 633 ? 2.435 87.350 32.265 1.00 93.01 633 LYS F CA 1
ATOM 5097 C C . LYS F 4 633 ? 3.214 88.502 31.645 1.00 93.01 633 LYS F C 1
ATOM 5098 O O . LYS F 4 633 ? 3.483 89.495 32.330 1.00 93.01 633 LYS F O 1
ATOM 5104 N N . ALA F 4 634 ? 3.587 88.384 30.369 1.00 95.91 634 ALA F N 1
ATOM 5105 C CA . ALA F 4 634 ? 4.238 89.496 29.684 1.00 95.91 634 ALA F CA 1
ATOM 5106 C C . ALA F 4 634 ? 3.323 90.715 29.613 1.00 95.91 634 ALA F C 1
ATOM 5107 O O . ALA F 4 634 ? 3.755 91.843 29.876 1.00 95.91 634 ALA F O 1
ATOM 5109 N N . TYR F 4 635 ? 2.052 90.511 29.259 1.00 95.90 635 TYR F N 1
ATOM 5110 C CA . TYR F 4 635 ? 1.121 91.633 29.155 1.00 95.90 635 TYR F CA 1
ATOM 5111 C C . TYR F 4 635 ? 0.331 91.839 30.445 1.00 95.90 635 TYR F C 1
ATOM 5112 O O . TYR F 4 635 ? 0.523 92.849 31.130 1.00 95.90 635 TYR F O 1
ATOM 5121 N N . ASN F 4 636 ? -0.505 90.853 30.802 1.00 99.21 636 ASN F N 1
ATOM 5122 C CA . ASN F 4 636 ? -1.439 90.816 31.932 1.00 99.21 636 ASN F CA 1
ATOM 5123 C C . ASN F 4 636 ? -2.689 90.041 31.536 1.00 99.21 636 ASN F C 1
ATOM 5124 O O . ASN F 4 636 ? -2.741 88.814 31.669 1.00 99.21 636 ASN F O 1
ATOM 5129 N N . GLY F 4 637 ? -3.702 90.754 31.049 1.00 97.99 637 GLY F N 1
ATOM 5130 C CA . GLY F 4 637 ? -4.946 90.140 30.632 1.00 97.99 637 GLY F CA 1
ATOM 5131 C C . GLY F 4 637 ? -5.425 90.622 29.277 1.00 97.99 637 GLY F C 1
ATOM 5132 O O . GLY F 4 637 ? -6.628 90.805 29.068 1.00 97.99 637 GLY F O 1
ATOM 5133 N N . ALA F 4 638 ? -4.495 90.834 28.347 1.00 95.80 638 ALA F N 1
ATOM 5134 C CA . ALA F 4 638 ? -4.803 91.408 27.043 1.00 95.80 638 ALA F CA 1
ATOM 5135 C C . ALA F 4 638 ? -5.012 90.343 25.972 1.00 95.80 638 ALA F C 1
ATOM 5136 O O . ALA F 4 638 ? -4.663 90.558 24.806 1.00 95.80 638 ALA F O 1
ATOM 5138 N N . THR F 4 639 ? -5.570 89.198 26.343 1.00 94.37 639 THR F N 1
ATOM 5139 C CA . THR F 4 639 ? -5.804 88.091 25.427 1.00 94.37 639 THR F CA 1
ATOM 5140 C C . THR F 4 639 ? -7.301 87.830 25.293 1.00 94.37 639 THR F C 1
ATOM 5141 O O . THR F 4 639 ? -8.134 88.514 25.892 1.00 94.37 639 THR F O 1
ATOM 5145 N N . TYR F 4 640 ? -7.636 86.824 24.485 1.00 90.54 640 TYR F N 1
ATOM 5146 C CA . TYR F 4 640 ? -9.022 86.402 24.357 1.00 90.54 640 TYR F CA 1
ATOM 5147 C C . TYR F 4 640 ? -9.512 85.834 25.681 1.00 90.54 640 TYR F C 1
ATOM 5148 O O . TYR F 4 640 ? -8.825 85.033 26.323 1.00 90.54 640 TYR F O 1
ATOM 5157 N N . THR F 4 641 ? -10.710 86.253 26.086 1.00 90.95 641 THR F N 1
ATOM 5158 C CA . THR F 4 641 ? -11.221 85.907 27.408 1.00 90.95 641 THR F CA 1
ATOM 5159 C C . THR F 4 641 ? -11.682 84.455 27.482 1.00 90.95 641 THR F C 1
ATOM 5160 O O . THR F 4 641 ? -11.430 83.770 28.483 1.00 90.95 641 THR F O 1
ATOM 5164 N N . SER F 4 642 ? -12.366 83.964 26.445 1.00 90.59 642 SER F N 1
ATOM 5165 C CA . SER F 4 642 ? -12.768 82.560 26.440 1.00 90.59 642 SER F CA 1
ATOM 5166 C C . SER F 4 642 ? -11.548 81.648 26.414 1.00 90.59 642 SER F C 1
ATOM 5167 O O . SER F 4 642 ? -11.531 80.595 27.066 1.00 90.59 642 SER F O 1
ATOM 5170 N N . SER F 4 643 ? -10.518 82.038 25.660 1.00 87.81 643 SER F N 1
ATOM 5171 C CA . SER F 4 643 ? -9.262 81.301 25.685 1.00 87.81 643 SER F CA 1
ATOM 5172 C C . SER F 4 643 ? -8.659 81.306 27.082 1.00 87.81 643 SER F C 1
ATOM 5173 O O . SER F 4 643 ? -8.082 80.308 27.521 1.00 87.81 643 SER F O 1
ATOM 5176 N N . LEU F 4 644 ? -8.791 82.422 27.802 1.00 90.07 644 LEU F N 1
ATOM 5177 C CA . LEU F 4 644 ? -8.294 82.481 29.173 1.00 90.07 644 LEU F CA 1
ATOM 5178 C C . LEU F 4 644 ? -9.057 81.519 30.078 1.00 90.07 644 LEU F C 1
ATOM 5179 O O . LEU F 4 644 ? -8.460 80.840 30.923 1.00 90.07 644 LEU F O 1
ATOM 5184 N N . ALA F 4 645 ? -10.382 81.455 29.925 1.00 88.36 645 ALA F N 1
ATOM 5185 C CA . ALA F 4 645 ? -11.175 80.525 30.726 1.00 88.36 645 ALA F CA 1
ATOM 5186 C C . ALA F 4 645 ? -10.777 79.082 30.439 1.00 88.36 645 ALA F C 1
ATOM 5187 O O . ALA F 4 645 ? -10.622 78.263 31.358 1.00 88.36 645 ALA F O 1
ATOM 5189 N N . ARG F 4 646 ? -10.598 78.755 29.159 1.00 87.07 646 ARG F N 1
ATOM 5190 C CA . ARG F 4 646 ? -10.136 77.418 28.807 1.00 87.07 646 ARG F CA 1
ATOM 5191 C C . ARG F 4 646 ? -8.735 77.159 29.343 1.00 87.07 646 ARG F C 1
ATOM 5192 O O . ARG F 4 646 ? -8.400 76.018 29.673 1.00 87.07 646 ARG F O 1
ATOM 5200 N N . PHE F 4 647 ? -7.907 78.201 29.447 1.00 87.05 647 PHE F N 1
ATOM 5201 C CA . PHE F 4 647 ? -6.607 78.057 30.092 1.00 87.05 647 PHE F CA 1
ATOM 5202 C C . PHE F 4 647 ? -6.750 77.697 31.564 1.00 87.05 647 PHE F C 1
ATOM 5203 O O . PHE F 4 647 ? -6.004 76.857 32.073 1.00 87.05 647 PHE F O 1
ATOM 5211 N N . ILE F 4 648 ? -7.666 78.352 32.277 1.00 87.69 648 ILE F N 1
ATOM 5212 C CA . ILE F 4 648 ? -7.868 77.987 33.679 1.00 87.69 648 ILE F CA 1
ATOM 5213 C C . ILE F 4 648 ? -8.318 76.537 33.784 1.00 87.69 648 ILE F C 1
ATOM 5214 O O . ILE F 4 648 ? -7.866 75.789 34.663 1.00 87.69 648 ILE F O 1
ATOM 5219 N N . MET F 4 649 ? -9.199 76.110 32.878 1.00 88.40 649 MET F N 1
ATOM 5220 C CA . MET F 4 649 ? -9.629 74.714 32.873 1.00 88.40 649 MET F CA 1
ATOM 5221 C C . MET F 4 649 ? -8.452 73.772 32.626 1.00 88.40 649 MET F C 1
ATOM 5222 O O . MET F 4 649 ? -8.304 72.743 33.301 1.00 88.40 649 MET F O 1
ATOM 5227 N N . ALA F 4 650 ? -7.602 74.113 31.655 1.00 85.10 650 ALA F N 1
ATOM 5228 C CA . ALA F 4 650 ? -6.452 73.275 31.332 1.00 85.10 650 ALA F CA 1
ATOM 5229 C C . ALA F 4 650 ? -5.470 73.216 32.491 1.00 85.10 650 ALA F C 1
ATOM 5230 O O . ALA F 4 650 ? -4.891 72.161 32.766 1.00 85.10 650 ALA F O 1
ATOM 5232 N N . THR F 4 651 ? -5.258 74.344 33.169 1.00 84.75 651 THR F N 1
ATOM 5233 C CA . THR F 4 651 ? -4.385 74.362 34.336 1.00 84.75 651 THR F CA 1
ATOM 5234 C C . THR F 4 651 ? -4.946 73.485 35.445 1.00 84.75 651 THR F C 1
ATOM 5235 O O . THR F 4 651 ? -4.197 72.770 36.120 1.00 84.75 651 THR F O 1
ATOM 5239 N N . ILE F 4 652 ? -6.265 73.525 35.643 1.00 84.31 652 ILE F N 1
ATOM 5240 C CA . ILE F 4 652 ? -6.886 72.669 36.649 1.00 84.31 652 ILE F CA 1
ATOM 5241 C C . ILE F 4 652 ? -6.647 71.203 36.312 1.00 84.31 652 ILE F C 1
ATOM 5242 O O . ILE F 4 652 ? -6.254 70.404 37.172 1.00 84.31 652 ILE F O 1
ATOM 5247 N N . LEU F 4 653 ? -6.859 70.831 35.047 1.00 82.59 653 LEU F N 1
ATOM 5248 C CA . LEU F 4 653 ? -6.634 69.443 34.648 1.00 82.59 653 LEU F CA 1
ATOM 5249 C C . LEU F 4 653 ? -5.173 69.043 34.816 1.00 82.59 653 LEU F C 1
ATOM 5250 O O . LEU F 4 653 ? -4.873 67.940 35.290 1.00 82.59 653 LEU F O 1
ATOM 5255 N N . LEU F 4 654 ? -4.248 69.921 34.423 1.00 81.63 654 LEU F N 1
ATOM 5256 C CA . LEU F 4 654 ? -2.831 69.598 34.528 1.00 81.63 654 LEU F CA 1
ATOM 5257 C C . LEU F 4 654 ? -2.419 69.404 35.979 1.00 81.63 654 LEU F C 1
ATOM 5258 O O . LEU F 4 654 ? -1.687 68.462 36.301 1.00 81.63 654 LEU F O 1
ATOM 5263 N N . TYR F 4 655 ? -2.891 70.273 36.875 1.00 85.06 655 TYR F N 1
ATOM 5264 C CA . TYR F 4 655 ? -2.623 70.063 38.293 1.00 85.06 655 TYR F CA 1
ATOM 5265 C C . TYR F 4 655 ? -3.258 68.771 38.786 1.00 85.06 655 TYR F C 1
ATOM 5266 O O . TYR F 4 655 ? -2.703 68.104 39.668 1.00 85.06 655 TYR F O 1
ATOM 5275 N N . ASN F 4 656 ? -4.415 68.403 38.233 1.00 83.97 656 ASN F N 1
ATOM 5276 C CA . ASN F 4 656 ? -5.060 67.157 38.631 1.00 83.97 656 ASN F CA 1
ATOM 5277 C C . ASN F 4 656 ? -4.224 65.943 38.242 1.00 83.97 656 ASN F C 1
ATOM 5278 O O . ASN F 4 656 ? -4.110 64.989 39.019 1.00 83.97 656 ASN F O 1
ATOM 5283 N N . ILE F 4 657 ? -3.629 65.958 37.048 1.00 81.27 657 ILE F N 1
ATOM 5284 C CA . ILE F 4 657 ? -2.969 64.762 36.530 1.00 81.27 657 ILE F CA 1
ATOM 5285 C C . ILE F 4 657 ? -1.444 64.799 36.622 1.00 81.27 657 ILE F C 1
ATOM 5286 O O . ILE F 4 657 ? -0.812 63.733 36.579 1.00 81.27 657 ILE F O 1
ATOM 5291 N N . THR F 4 658 ? -0.833 65.979 36.742 1.00 84.79 658 THR F N 1
ATOM 5292 C CA . THR F 4 658 ? 0.621 66.044 36.840 1.00 84.79 658 THR F CA 1
ATOM 5293 C C . THR F 4 658 ? 1.097 66.119 38.286 1.00 84.79 658 THR F C 1
ATOM 5294 O O . THR F 4 658 ? 2.032 65.406 38.669 1.00 84.79 658 THR F O 1
ATOM 5298 N N . GLY F 4 659 ? 0.459 66.951 39.103 1.00 88.31 659 GLY F N 1
ATOM 5299 C CA . GLY F 4 659 ? 0.861 67.129 40.480 1.00 88.31 659 GLY F CA 1
ATOM 5300 C C . GLY F 4 659 ? 1.830 68.262 40.727 1.00 88.31 659 GLY F C 1
ATOM 5301 O O . GLY F 4 659 ? 2.159 68.529 41.890 1.00 88.31 659 GLY F O 1
ATOM 5302 N N . ASN F 4 660 ? 2.305 68.930 39.678 1.00 89.74 660 ASN F N 1
ATOM 5303 C CA . ASN F 4 660 ? 3.186 70.075 39.863 1.00 89.74 660 ASN F CA 1
ATOM 5304 C C . ASN F 4 660 ? 2.450 71.184 40.603 1.00 89.74 660 ASN F C 1
ATOM 5305 O O . ASN F 4 660 ? 1.310 71.523 40.275 1.00 89.74 660 ASN F O 1
ATOM 5310 N N . THR F 4 661 ? 3.112 71.752 41.612 1.00 93.27 661 THR F N 1
ATOM 5311 C CA . THR F 4 661 ? 2.449 72.716 42.481 1.00 93.27 661 THR F CA 1
ATOM 5312 C C . THR F 4 661 ? 2.267 74.078 41.819 1.00 93.27 661 THR F C 1
ATOM 5313 O O . THR F 4 661 ? 1.304 74.786 42.139 1.00 93.27 661 THR F O 1
ATOM 5317 N N . GLN F 4 662 ? 3.154 74.453 40.889 1.00 92.35 662 GLN F N 1
ATOM 5318 C CA . GLN F 4 662 ? 3.108 75.802 40.331 1.00 92.35 662 GLN F CA 1
ATOM 5319 C C . GLN F 4 662 ? 1.761 76.076 39.675 1.00 92.35 662 GLN F C 1
ATOM 5320 O O . GLN F 4 662 ? 1.208 77.176 39.817 1.00 92.35 662 GLN F O 1
ATOM 5326 N N . TYR F 4 663 ? 1.187 75.063 39.012 1.00 90.73 663 TYR F N 1
ATOM 5327 C CA . TYR F 4 663 ? -0.118 75.218 38.381 1.00 90.73 663 TYR F CA 1
ATOM 5328 C C . TYR F 4 663 ? -1.111 75.820 39.359 1.00 90.73 663 TYR F C 1
ATOM 5329 O O . TYR F 4 663 ? -1.817 76.784 39.032 1.00 90.73 663 TYR F O 1
ATOM 5338 N N . SER F 4 664 ? -1.137 75.289 40.585 1.00 92.83 664 SER F N 1
ATOM 5339 C CA . SER F 4 664 ? -2.010 75.824 41.621 1.00 92.83 664 SER F CA 1
ATOM 5340 C C . SER F 4 664 ? -1.911 77.341 41.672 1.00 92.83 664 SER F C 1
ATOM 5341 O O . SER F 4 664 ? -2.868 78.053 41.332 1.00 92.83 664 SER F O 1
ATOM 5344 N N . ASN F 4 665 ? -0.718 77.848 41.998 1.00 94.27 665 ASN F N 1
ATOM 5345 C CA . ASN F 4 665 ? -0.536 79.291 42.105 1.00 94.27 665 ASN F CA 1
ATOM 5346 C C . ASN F 4 665 ? -1.018 79.972 40.837 1.00 94.27 665 ASN F C 1
ATOM 5347 O O . ASN F 4 665 ? -1.807 80.926 40.887 1.00 94.27 665 ASN F O 1
ATOM 5352 N N . ALA F 4 666 ? -0.623 79.424 39.685 1.00 93.35 666 ALA F N 1
ATOM 5353 C CA . ALA F 4 666 ? -0.978 80.034 38.413 1.00 93.35 666 ALA F CA 1
ATOM 5354 C C . ALA F 4 666 ? -2.479 80.256 38.323 1.00 93.35 666 ALA F C 1
ATOM 5355 O O . ALA F 4 666 ? -2.936 81.385 38.096 1.00 93.35 666 ALA F O 1
ATOM 5357 N N . TYR F 4 667 ? -3.269 79.207 38.575 1.00 94.12 667 TYR F N 1
ATOM 5358 C CA . TYR F 4 667 ? -4.702 79.360 38.358 1.00 94.12 667 TYR F CA 1
ATOM 5359 C C . TYR F 4 667 ? -5.269 80.405 39.304 1.00 94.12 667 TYR F C 1
ATOM 5360 O O . TYR F 4 667 ? -6.127 81.205 38.910 1.00 94.12 667 TYR F O 1
ATOM 5369 N N . THR F 4 668 ? -4.743 80.466 40.532 1.00 94.30 668 THR F N 1
ATOM 5370 C CA . THR F 4 668 ? -5.180 81.505 41.454 1.00 94.30 668 THR F CA 1
ATOM 5371 C C . THR F 4 668 ? -4.993 82.875 40.822 1.00 94.30 668 THR F C 1
ATOM 5372 O O . THR F 4 668 ? -5.950 83.649 40.694 1.00 94.30 668 THR F O 1
ATOM 5376 N N . GLN F 4 669 ? -3.781 83.152 40.337 1.00 96.00 669 GLN F N 1
ATOM 5377 C CA . GLN F 4 669 ? -3.548 84.403 39.632 1.00 96.00 669 GLN F CA 1
ATOM 5378 C C . GLN F 4 669 ? -4.463 84.504 38.422 1.00 96.00 669 GLN F C 1
ATOM 5379 O O . GLN F 4 669 ? -5.112 85.535 38.202 1.00 96.00 669 GLN F O 1
ATOM 5385 N N . LEU F 4 670 ? -4.574 83.412 37.661 1.00 95.55 670 LEU F N 1
ATOM 5386 C CA . LEU F 4 670 ? -5.455 83.419 36.502 1.00 95.55 670 LEU F CA 1
ATOM 5387 C C . LEU F 4 670 ? -6.885 83.721 36.921 1.00 95.55 670 LEU F C 1
ATOM 5388 O O . LEU F 4 670 ? -7.601 84.455 36.228 1.00 95.55 670 LEU F O 1
ATOM 5393 N N . ALA F 4 671 ? -7.299 83.201 38.081 1.00 98.53 671 ALA F N 1
ATOM 5394 C CA . ALA F 4 671 ? -8.634 83.498 38.581 1.00 98.53 671 ALA F CA 1
ATOM 5395 C C . ALA F 4 671 ? -8.842 85.001 38.679 1.00 98.53 671 ALA F C 1
ATOM 5396 O O . ALA F 4 671 ? -9.838 85.537 38.178 1.00 98.53 671 ALA F O 1
ATOM 5398 N N . ASN F 4 672 ? -7.869 85.705 39.267 1.00 99.46 672 ASN F N 1
ATOM 5399 C CA . ASN F 4 672 ? -7.968 87.155 39.368 1.00 99.46 672 ASN F CA 1
ATOM 5400 C C . ASN F 4 672 ? -8.173 87.776 37.996 1.00 99.46 672 ASN F C 1
ATOM 5401 O O . ASN F 4 672 ? -9.035 88.646 37.821 1.00 99.46 672 ASN F O 1
ATOM 5406 N N . TRP F 4 673 ? -7.425 87.299 36.996 1.00 99.39 673 TRP F N 1
ATOM 5407 C CA . TRP F 4 673 ? -7.575 87.837 35.651 1.00 99.39 673 TRP F CA 1
ATOM 5408 C C . TRP F 4 673 ? -8.993 87.637 35.138 1.00 99.39 673 TRP F C 1
ATOM 5409 O O . TRP F 4 673 ? -9.585 88.556 34.558 1.00 99.39 673 TRP F O 1
ATOM 5420 N N . LEU F 4 674 ? -9.572 86.458 35.376 1.00 99.54 674 LEU F N 1
ATOM 5421 C CA . LEU F 4 674 ? -10.951 86.248 34.954 1.00 99.54 674 LEU F CA 1
ATOM 5422 C C . LEU F 4 674 ? -11.906 87.132 35.743 1.00 99.54 674 LEU F C 1
ATOM 5423 O O . LEU F 4 674 ? -12.930 87.573 35.208 1.00 99.54 674 LEU F O 1
ATOM 5428 N N . LEU F 4 675 ? -11.589 87.411 37.009 1.00 101.58 675 LEU F N 1
ATOM 5429 C CA . LEU F 4 675 ? -12.401 88.352 37.765 1.00 101.58 675 LEU F CA 1
ATOM 5430 C C . LEU F 4 675 ? -12.171 89.785 37.310 1.00 101.58 675 LEU F C 1
ATOM 5431 O O . LEU F 4 675 ? -12.998 90.656 37.599 1.00 101.58 675 LEU F O 1
ATOM 5436 N N . GLN F 4 676 ? -11.067 90.048 36.606 1.00 102.23 676 GLN F N 1
ATOM 5437 C CA . GLN F 4 676 ? -10.826 91.389 36.086 1.00 102.23 676 GLN F CA 1
ATOM 5438 C C . GLN F 4 676 ? -11.784 91.715 34.948 1.00 102.23 676 GLN F C 1
ATOM 5439 O O . GLN F 4 676 ? -12.211 92.865 34.796 1.00 102.23 676 GLN F O 1
ATOM 5445 N N . TYR F 4 677 ? -12.140 90.716 34.149 1.00 98.77 677 TYR F N 1
ATOM 5446 C CA . TYR F 4 677 ? -13.047 90.910 33.026 1.00 98.77 677 TYR F CA 1
ATOM 5447 C C . TYR F 4 677 ? -14.500 90.794 33.470 1.00 98.77 677 TYR F C 1
ATOM 5448 O O . TYR F 4 677 ? -15.419 91.110 32.713 1.00 98.77 677 TYR F O 1
ATOM 5457 N N . PHE F 4 902 ? -20.454 88.916 25.141 1.00 91.92 902 PHE F N 1
ATOM 5458 C CA . PHE F 4 902 ? -21.148 88.054 24.194 1.00 91.92 902 PHE F CA 1
ATOM 5459 C C . PHE F 4 902 ? -21.672 86.820 24.921 1.00 91.92 902 PHE F C 1
ATOM 5460 O O . PHE F 4 902 ? -21.384 86.615 26.099 1.00 91.92 902 PHE F O 1
ATOM 5468 N N . LEU F 4 903 ? -22.447 85.998 24.212 1.00 89.54 903 LEU F N 1
ATOM 5469 C CA . LEU F 4 903 ? -23.047 84.825 24.836 1.00 89.54 903 LEU F CA 1
ATOM 5470 C C . LEU F 4 903 ? -22.012 83.731 25.083 1.00 89.54 903 LEU F C 1
ATOM 5471 O O . LEU F 4 903 ? -21.926 83.179 26.188 1.00 89.54 903 LEU F O 1
ATOM 5476 N N . ASP F 4 904 ? -21.208 83.412 24.065 1.00 91.52 904 ASP F N 1
ATOM 5477 C CA . ASP F 4 904 ? -20.277 82.293 24.177 1.00 91.52 904 ASP F CA 1
ATOM 5478 C C . ASP F 4 904 ? -19.183 82.573 25.202 1.00 91.52 904 ASP F C 1
ATOM 5479 O O . ASP F 4 904 ? -18.815 81.687 25.988 1.00 91.52 904 ASP F O 1
ATOM 5484 N N . ILE F 4 905 ? -18.648 83.794 25.208 1.00 90.60 905 ILE F N 1
ATOM 5485 C CA . ILE F 4 905 ? -17.636 84.151 26.198 1.00 90.60 905 ILE F CA 1
ATOM 5486 C C . ILE F 4 905 ? -18.210 84.113 27.606 1.00 90.60 905 ILE F C 1
ATOM 5487 O O . ILE F 4 905 ? -17.539 83.680 28.546 1.00 90.60 905 ILE F O 1
ATOM 5492 N N . SER F 4 906 ? -19.447 84.579 27.784 1.00 92.00 906 SER F N 1
ATOM 5493 C CA . SER F 4 906 ? -20.070 84.473 29.099 1.00 92.00 906 SER F CA 1
ATOM 5494 C C . SER F 4 906 ? -20.212 83.015 29.518 1.00 92.00 906 SER F C 1
ATOM 5495 O O . SER F 4 906 ? -19.996 82.672 30.688 1.00 92.00 906 SER F O 1
ATOM 5498 N N . ALA F 4 907 ? -20.557 82.140 28.569 1.00 89.89 907 ALA F N 1
ATOM 5499 C CA . ALA F 4 907 ? -20.670 80.719 28.881 1.00 89.89 907 ALA F CA 1
ATOM 5500 C C . ALA F 4 907 ? -19.336 80.140 29.339 1.00 89.89 907 ALA F C 1
ATOM 5501 O O . ALA F 4 907 ? -19.273 79.437 30.355 1.00 89.89 907 ALA F O 1
ATOM 5503 N N . MET F 4 908 ? -18.255 80.427 28.608 1.00 90.06 908 MET F N 1
ATOM 5504 C CA . MET F 4 908 ? -16.945 79.919 29.020 1.00 90.06 908 MET F CA 1
ATOM 5505 C C . MET F 4 908 ? -16.480 80.535 30.333 1.00 90.06 908 MET F C 1
ATOM 5506 O O . MET F 4 908 ? -15.840 79.859 31.148 1.00 90.06 908 MET F O 1
ATOM 5511 N N . ALA F 4 909 ? -16.773 81.817 30.553 1.00 93.40 909 ALA F N 1
ATOM 5512 C CA . ALA F 4 909 ? -16.414 82.440 31.819 1.00 93.40 909 ALA F CA 1
ATOM 5513 C C . ALA F 4 909 ? -17.116 81.750 32.978 1.00 93.40 909 ALA F C 1
ATOM 5514 O O . ALA F 4 909 ? -16.494 81.464 34.006 1.00 93.40 909 ALA F O 1
ATOM 5516 N N . GLY F 4 910 ? -18.405 81.448 32.820 1.00 94.50 910 GLY F N 1
ATOM 5517 C CA . GLY F 4 910 ? -19.112 80.722 33.862 1.00 94.50 910 GLY F CA 1
ATOM 5518 C C . GLY F 4 910 ? -18.595 79.307 34.044 1.00 94.50 910 GLY F C 1
ATOM 5519 O O . GLY F 4 910 ? -18.545 78.793 35.166 1.00 94.50 910 GLY F O 1
ATOM 5520 N N . GLN F 4 911 ? -18.206 78.659 32.945 1.00 91.81 911 GLN F N 1
ATOM 5521 C CA . GLN F 4 911 ? -17.629 77.321 33.035 1.00 91.81 911 GLN F CA 1
ATOM 5522 C C . GLN F 4 911 ? -16.343 77.337 33.854 1.00 91.81 911 GLN F C 1
ATOM 5523 O O . GLN F 4 911 ? -16.130 76.487 34.729 1.00 91.81 911 GLN F O 1
ATOM 5529 N N . ALA F 4 912 ? -15.476 78.315 33.587 1.00 94.65 912 ALA F N 1
ATOM 5530 C CA . ALA F 4 912 ? -14.253 78.451 34.368 1.00 94.65 912 ALA F CA 1
ATOM 5531 C C . ALA F 4 912 ? -14.548 78.834 35.810 1.00 94.65 912 ALA F C 1
ATOM 5532 O O . ALA F 4 912 ? -13.836 78.399 36.721 1.00 94.65 912 ALA F O 1
ATOM 5534 N N . MET F 4 913 ? -15.583 79.647 36.039 1.00 98.97 913 MET F N 1
ATOM 5535 C CA . MET F 4 913 ? -15.997 79.960 37.403 1.00 98.97 913 MET F CA 1
ATOM 5536 C C . MET F 4 913 ? -16.353 78.686 38.156 1.00 98.97 913 MET F C 1
ATOM 5537 O O . MET F 4 913 ? -15.930 78.479 39.301 1.00 98.97 913 MET F O 1
ATOM 5542 N N . MET F 4 914 ? -17.140 77.818 37.517 1.00 93.68 914 MET F N 1
ATOM 5543 C CA . MET F 4 914 ? -17.551 76.572 38.152 1.00 93.68 914 MET F CA 1
ATOM 5544 C C . MET F 4 914 ? -16.358 75.661 38.406 1.00 93.68 914 MET F C 1
ATOM 5545 O O . MET F 4 914 ? -16.274 75.022 39.460 1.00 93.68 914 MET F O 1
ATOM 5550 N N . ALA F 4 915 ? -15.428 75.580 37.451 1.00 95.49 915 ALA F N 1
ATOM 5551 C CA . ALA F 4 915 ? -14.233 74.766 37.667 1.00 95.49 915 ALA F CA 1
ATOM 5552 C C . ALA F 4 915 ? -13.405 75.298 38.831 1.00 95.49 915 ALA F C 1
ATOM 5553 O O . ALA F 4 915 ? -12.904 74.524 39.661 1.00 95.49 915 ALA F O 1
ATOM 5555 N N . LEU F 4 916 ? -13.251 76.621 38.909 1.00 98.99 916 LEU F N 1
ATOM 5556 C CA . LEU F 4 916 ? -12.495 77.219 40.002 1.00 98.99 916 LEU F CA 1
ATOM 5557 C C . LEU F 4 916 ? -13.162 76.948 41.343 1.00 98.99 916 LEU F C 1
ATOM 5558 O O . LEU F 4 916 ? -12.480 76.680 42.339 1.00 98.99 916 LEU F O 1
ATOM 5563 N N . TYR F 4 917 ? -14.493 77.023 41.397 1.00 100.05 917 TYR F N 1
ATOM 5564 C CA . TYR F 4 917 ? -15.179 76.663 42.633 1.00 100.05 917 TYR F CA 1
ATOM 5565 C C . TYR F 4 917 ? -14.974 75.194 42.970 1.00 100.05 917 TYR F C 1
ATOM 5566 O O . TYR F 4 917 ? -14.763 74.839 44.134 1.00 100.05 917 TYR F O 1
ATOM 5575 N N . ALA F 4 918 ? -15.045 74.321 41.965 1.00 96.11 918 ALA F N 1
ATOM 5576 C CA . ALA F 4 918 ? -14.877 72.896 42.216 1.00 96.11 918 ALA F CA 1
ATOM 5577 C C . ALA F 4 918 ? -13.484 72.580 42.741 1.00 96.11 918 ALA F C 1
ATOM 5578 O O . ALA F 4 918 ? -13.312 71.614 43.491 1.00 96.11 918 ALA F O 1
ATOM 5580 N N . VAL F 4 919 ? -12.483 73.374 42.364 1.00 95.58 919 VAL F N 1
ATOM 5581 C CA . VAL F 4 919 ? -11.131 73.069 42.824 1.00 95.58 919 VAL F CA 1
ATOM 5582 C C . VAL F 4 919 ? -10.830 73.744 44.162 1.00 95.58 919 VAL F C 1
ATOM 5583 O O . VAL F 4 919 ? -10.172 73.153 45.026 1.00 95.58 919 VAL F O 1
ATOM 5587 N N . THR F 4 920 ? -11.304 74.978 44.376 1.00 98.45 920 THR F N 1
ATOM 5588 C CA . THR F 4 920 ? -10.920 75.729 45.566 1.00 98.45 920 THR F CA 1
ATOM 5589 C C . THR F 4 920 ? -12.053 75.980 46.553 1.00 98.45 920 THR F C 1
ATOM 5590 O O . THR F 4 920 ? -11.771 76.319 47.707 1.00 98.45 920 THR F O 1
ATOM 5594 N N . LYS F 4 921 ? -13.312 75.822 46.138 1.00 100.09 921 LYS F N 1
ATOM 5595 C CA . LYS F 4 921 ? -14.470 75.993 47.022 1.00 100.09 921 LYS F CA 1
ATOM 5596 C C . LYS F 4 921 ? -14.486 77.369 47.688 1.00 100.09 921 LYS F C 1
ATOM 5597 O O . LYS F 4 921 ? -14.658 77.488 48.903 1.00 100.09 921 LYS F O 1
ATOM 5603 N N . ASN F 4 922 ? -14.304 78.416 46.891 1.00 101.92 922 ASN F N 1
ATOM 5604 C CA . ASN F 4 922 ? -14.412 79.788 47.367 1.00 101.92 922 ASN F CA 1
ATOM 5605 C C . ASN F 4 922 ? -15.723 80.376 46.860 1.00 101.92 922 ASN F C 1
ATOM 5606 O O . ASN F 4 922 ? -16.099 80.164 45.702 1.00 101.92 922 ASN F O 1
ATOM 5611 N N . ILE F 4 923 ? -16.413 81.112 47.733 1.00 102.33 923 ILE F N 1
ATOM 5612 C CA . ILE F 4 923 ? -17.786 81.531 47.456 1.00 102.33 923 ILE F CA 1
ATOM 5613 C C . ILE F 4 923 ? -17.851 82.521 46.296 1.00 102.33 923 ILE F C 1
ATOM 5614 O O . ILE F 4 923 ? -18.806 82.495 45.510 1.00 102.33 923 ILE F O 1
ATOM 5619 N N . THR F 4 924 ? -16.850 83.395 46.158 1.00 102.76 924 THR F N 1
ATOM 5620 C CA . THR F 4 924 ? -16.914 84.445 45.141 1.00 102.76 924 THR F CA 1
ATOM 5621 C C . THR F 4 924 ? -17.014 83.865 43.733 1.00 102.76 924 THR F C 1
ATOM 5622 O O . THR F 4 924 ? -17.660 84.455 42.855 1.00 102.76 924 THR F O 1
ATOM 5626 N N . TYR F 4 925 ? -16.387 82.710 43.496 1.00 102.00 925 TYR F N 1
ATOM 5627 C CA . TYR F 4 925 ? -16.514 82.065 42.195 1.00 102.00 925 TYR F CA 1
ATOM 5628 C C . TYR F 4 925 ? -17.955 81.644 41.933 1.00 102.00 925 TYR F C 1
ATOM 5629 O O . TYR F 4 925 ? -18.472 81.832 40.825 1.00 102.00 925 TYR F O 1
ATOM 5638 N N . LEU F 4 926 ? -18.629 81.092 42.946 1.00 100.20 926 LEU F N 1
ATOM 5639 C CA . LEU F 4 926 ? -20.055 80.803 42.810 1.00 100.20 926 LEU F CA 1
ATOM 5640 C C . LEU F 4 926 ? -20.868 82.069 42.596 1.00 100.20 926 LEU F C 1
ATOM 5641 O O . LEU F 4 926 ? -21.831 82.063 41.828 1.00 100.20 926 LEU F O 1
ATOM 5646 N N . LEU F 4 927 ? -20.520 83.156 43.284 1.00 100.23 927 LEU F N 1
ATOM 5647 C CA . LEU F 4 927 ? -21.272 84.392 43.098 1.00 100.23 927 LEU F CA 1
ATOM 5648 C C . LEU F 4 927 ? -21.187 84.866 41.653 1.00 100.23 927 LEU F C 1
ATOM 5649 O O . LEU F 4 927 ? -22.206 85.201 41.038 1.00 100.23 927 LEU F O 1
ATOM 5654 N N . ASP F 4 928 ? -19.981 84.857 41.082 1.00 100.36 928 ASP F N 1
ATOM 5655 C CA . ASP F 4 928 ? -19.826 85.249 39.684 1.00 100.36 928 ASP F CA 1
ATOM 5656 C C . ASP F 4 928 ? -20.537 84.272 38.751 1.00 100.36 928 ASP F C 1
ATOM 5657 O O . ASP F 4 928 ? -21.154 84.684 37.759 1.00 100.36 928 ASP F O 1
ATOM 5662 N N . ALA F 4 929 ? -20.459 82.972 39.049 1.00 97.63 929 ALA F N 1
ATOM 5663 C CA . ALA F 4 929 ? -21.104 81.978 38.198 1.00 97.63 929 ALA F CA 1
ATOM 5664 C C . ALA F 4 929 ? -22.619 82.147 38.189 1.00 97.63 929 ALA F C 1
ATOM 5665 O O . ALA F 4 929 ? -23.250 82.083 37.129 1.00 97.63 929 ALA F O 1
ATOM 5667 N N . GLN F 4 930 ? -23.222 82.368 39.359 1.00 98.48 930 GLN F N 1
ATOM 5668 C CA . GLN F 4 930 ? -24.660 82.613 39.408 1.00 98.48 930 GLN F CA 1
ATOM 5669 C C . GLN F 4 930 ? -25.022 83.958 38.796 1.00 98.48 930 GLN F C 1
ATOM 5670 O O . GLN F 4 930 ? -26.134 84.119 38.285 1.00 98.48 930 GLN F O 1
ATOM 5676 N N . LEU F 4 931 ? -24.113 84.935 38.834 1.00 97.46 931 LEU F N 1
ATOM 5677 C CA . LEU F 4 931 ? -24.362 86.178 38.112 1.00 97.46 931 LEU F CA 1
ATOM 5678 C C . LEU F 4 931 ? -24.454 85.923 36.612 1.00 97.46 931 LEU F C 1
ATOM 5679 O O . LEU F 4 931 ? -25.350 86.440 35.932 1.00 97.46 931 LEU F O 1
ATOM 5684 N N . VAL F 4 932 ? -23.538 85.109 36.081 1.00 96.38 932 VAL F N 1
ATOM 5685 C CA . VAL F 4 932 ? -23.610 84.731 34.668 1.00 96.38 932 VAL F CA 1
ATOM 5686 C C . VAL F 4 932 ? -24.892 83.955 34.391 1.00 96.38 932 VAL F C 1
ATOM 5687 O O . VAL F 4 932 ? -25.546 84.150 33.359 1.00 96.38 932 VAL F O 1
ATOM 5691 N N . MET F 4 933 ? -25.258 83.053 35.304 1.00 99.77 933 MET F N 1
ATOM 5692 C CA . MET F 4 933 ? -26.514 82.316 35.192 1.00 99.77 933 MET F CA 1
ATOM 5693 C C . MET F 4 933 ? -27.704 83.258 35.061 1.00 99.77 933 MET F C 1
ATOM 5694 O O . MET F 4 933 ? -28.528 83.118 34.149 1.00 99.77 933 MET F O 1
ATOM 5699 N N . ASN F 4 934 ? -27.808 84.229 35.969 1.00 97.88 934 ASN F N 1
ATOM 5700 C CA . ASN F 4 934 ? -28.938 85.150 35.962 1.00 97.88 934 ASN F CA 1
ATOM 5701 C C . ASN F 4 934 ? -28.900 86.078 34.756 1.00 97.88 934 ASN F C 1
ATOM 5702 O O . ASN F 4 934 ? -29.948 86.572 34.325 1.00 97.88 934 ASN F O 1
ATOM 5707 N N . ALA F 4 935 ? -27.711 86.328 34.203 1.00 97.76 935 ALA F N 1
ATOM 5708 C CA . ALA F 4 935 ? -27.615 87.172 33.016 1.00 97.76 935 ALA F CA 1
ATOM 5709 C C . ALA F 4 935 ? -28.340 86.546 31.832 1.00 97.76 935 ALA F C 1
ATOM 5710 O O . ALA F 4 935 ? -28.996 87.249 31.054 1.00 97.76 935 ALA F O 1
ATOM 5712 N N . ILE F 4 936 ? -28.234 85.230 31.677 1.00 94.57 936 ILE F N 1
ATOM 5713 C CA . ILE F 4 936 ? -28.871 84.529 30.568 1.00 94.57 936 ILE F CA 1
ATOM 5714 C C . ILE F 4 936 ? -30.389 84.572 30.704 1.00 94.57 936 ILE F C 1
ATOM 5715 O O . ILE F 4 936 ? -31.105 84.775 29.722 1.00 94.57 936 ILE F O 1
ATOM 5720 N N . TYR F 4 973 ? -29.327 81.141 16.895 1.00 85.29 973 TYR F N 1
ATOM 5721 C CA . TYR F 4 973 ? -28.495 81.379 15.721 1.00 85.29 973 TYR F CA 1
ATOM 5722 C C . TYR F 4 973 ? -27.035 81.099 16.042 1.00 85.29 973 TYR F C 1
ATOM 5723 O O . TYR F 4 973 ? -26.600 81.308 17.174 1.00 85.29 973 TYR F O 1
ATOM 5732 N N . TYR F 4 974 ? -26.283 80.627 15.044 1.00 86.22 974 TYR F N 1
ATOM 5733 C CA . TYR F 4 974 ? -24.866 80.299 15.202 1.00 86.22 974 TYR F CA 1
ATOM 5734 C C . TYR F 4 974 ? -24.679 79.264 16.316 1.00 86.22 974 TYR F C 1
ATOM 5735 O O . TYR F 4 974 ? -24.142 79.539 17.389 1.00 86.22 974 TYR F O 1
ATOM 5744 N N . THR F 4 975 ? -25.155 78.055 16.008 1.00 81.58 975 THR F N 1
ATOM 5745 C CA . THR F 4 975 ? -25.347 76.949 16.943 1.00 81.58 975 THR F CA 1
ATOM 5746 C C . THR F 4 975 ? -24.316 76.856 18.057 1.00 81.58 975 THR F C 1
ATOM 5747 O O . THR F 4 975 ? -24.676 76.575 19.205 1.00 81.58 975 THR F O 1
ATOM 5751 N N . TYR F 4 976 ? -23.036 77.055 17.729 1.00 83.62 976 TYR F N 1
ATOM 5752 C CA . TYR F 4 976 ? -21.977 76.788 18.697 1.00 83.62 976 TYR F CA 1
ATOM 5753 C C . TYR F 4 976 ? -22.219 77.528 20.008 1.00 83.62 976 TYR F C 1
ATOM 5754 O O . TYR F 4 976 ? -22.113 76.935 21.087 1.00 83.62 976 TYR F O 1
ATOM 5763 N N . LYS F 4 977 ? -22.633 78.799 19.930 1.00 84.42 977 LYS F N 1
ATOM 5764 C CA . LYS F 4 977 ? -22.936 79.556 21.143 1.00 84.42 977 LYS F CA 1
ATOM 5765 C C . LYS F 4 977 ? -23.881 78.788 22.059 1.00 84.42 977 LYS F C 1
ATOM 5766 O O . LYS F 4 977 ? -23.684 78.754 23.279 1.00 84.42 977 LYS F O 1
ATOM 5772 N N . SER F 4 978 ? -24.904 78.147 21.488 1.00 80.76 978 SER F N 1
ATOM 5773 C CA . SER F 4 978 ? -25.805 77.338 22.300 1.00 80.76 978 SER F CA 1
ATOM 5774 C C . SER F 4 978 ? -25.083 76.150 22.923 1.00 80.76 978 SER F C 1
ATOM 5775 O O . SER F 4 978 ? -25.411 75.745 24.042 1.00 80.76 978 SER F O 1
ATOM 5778 N N . GLU F 4 979 ? -24.102 75.580 22.223 1.00 80.60 979 GLU F N 1
ATOM 5779 C CA . GLU F 4 979 ? -23.363 74.450 22.776 1.00 80.60 979 GLU F CA 1
ATOM 5780 C C . GLU F 4 979 ? -22.497 74.869 23.961 1.00 80.60 979 GLU F C 1
ATOM 5781 O O . GLU F 4 979 ? -22.472 74.183 24.993 1.00 80.60 979 GLU F O 1
ATOM 5787 N N . LEU F 4 980 ? -21.800 76.002 23.847 1.00 82.29 980 LEU F N 1
ATOM 5788 C CA . LEU F 4 980 ? -21.097 76.544 25.007 1.00 82.29 980 LEU F CA 1
ATOM 5789 C C . LEU F 4 980 ? -22.055 76.893 26.142 1.00 82.29 980 LEU F C 1
ATOM 5790 O O . LEU F 4 980 ? -21.726 76.677 27.315 1.00 82.29 980 LEU F O 1
ATOM 5795 N N . VAL F 4 981 ? -23.243 77.416 25.825 1.00 81.60 981 VAL F N 1
ATOM 5796 C CA . VAL F 4 981 ? -24.220 77.713 26.872 1.00 81.60 981 VAL F CA 1
ATOM 5797 C C . VAL F 4 981 ? -24.653 76.439 27.586 1.00 81.60 981 VAL F C 1
ATOM 5798 O O . VAL F 4 981 ? -24.790 76.415 28.814 1.00 81.60 981 VAL F O 1
ATOM 5802 N N . SER F 4 982 ? -24.898 75.370 26.828 1.00 81.20 982 SER F N 1
ATOM 5803 C CA . SER F 4 982 ? -25.294 74.106 27.437 1.00 81.20 982 SER F CA 1
ATOM 5804 C C . SER F 4 982 ? -24.186 73.551 28.317 1.00 81.20 982 SER F C 1
ATOM 5805 O O . SER F 4 982 ? -24.452 73.016 29.397 1.00 81.20 982 SER F O 1
ATOM 5808 N N . GLU F 4 983 ? -22.934 73.661 27.867 1.00 86.10 983 GLU F N 1
ATOM 5809 C CA . GLU F 4 983 ? -21.825 73.191 28.691 1.00 86.10 983 GLU F CA 1
ATOM 5810 C C . GLU F 4 983 ? -21.727 73.999 29.982 1.00 86.10 983 GLU F C 1
ATOM 5811 O O . GLU F 4 983 ? -21.498 73.441 31.064 1.00 86.10 983 GLU F O 1
ATOM 5817 N N . PHE F 4 984 ? -21.920 75.319 29.889 1.00 86.81 984 PHE F N 1
ATOM 5818 C CA . PHE F 4 984 ? -21.914 76.166 31.080 1.00 86.81 984 PHE F CA 1
ATOM 5819 C C . PHE F 4 984 ? -23.034 75.788 32.041 1.00 86.81 984 PHE F C 1
ATOM 5820 O O . PHE F 4 984 ? -22.816 75.686 33.256 1.00 86.81 984 PHE F O 1
ATOM 5828 N N . GLY F 4 985 ? -24.242 75.578 31.517 1.00 83.69 985 GLY F N 1
ATOM 5829 C CA . GLY F 4 985 ? -25.349 75.183 32.371 1.00 83.69 985 GLY F CA 1
ATOM 5830 C C . GLY F 4 985 ? -25.134 73.823 33.001 1.00 83.69 985 GLY F C 1
ATOM 5831 O O . GLY F 4 985 ? -25.536 73.584 34.142 1.00 83.69 985 GLY F O 1
ATOM 5832 N N . ASP F 4 986 ? -24.499 72.911 32.262 1.00 82.40 986 ASP F N 1
ATOM 5833 C CA . ASP F 4 986 ? -24.138 71.617 32.825 1.00 82.40 986 ASP F CA 1
ATOM 5834 C C . ASP F 4 986 ? -23.153 71.781 33.973 1.00 82.40 986 ASP F C 1
ATOM 5835 O O . ASP F 4 986 ? -23.260 71.099 34.999 1.00 82.40 986 ASP F O 1
ATOM 5840 N N . ALA F 4 987 ? -22.179 72.679 33.815 1.00 83.36 987 ALA F N 1
ATOM 5841 C CA . ALA F 4 987 ? -21.248 72.946 34.905 1.00 83.36 987 ALA F CA 1
ATOM 5842 C C . ALA F 4 987 ? -21.971 73.512 36.120 1.00 83.36 987 ALA F C 1
ATOM 5843 O O . ALA F 4 987 ? -21.696 73.111 37.257 1.00 83.36 987 ALA F O 1
ATOM 5845 N N . ILE F 4 988 ? -22.902 74.443 35.900 1.00 84.03 988 ILE F N 1
ATOM 5846 C CA . ILE F 4 988 ? -23.612 75.066 37.015 1.00 84.03 988 ILE F CA 1
ATOM 5847 C C . ILE F 4 988 ? -24.492 74.048 37.731 1.00 84.03 988 ILE F C 1
ATOM 5848 O O . ILE F 4 988 ? -24.460 73.934 38.962 1.00 84.03 988 ILE F O 1
ATOM 5853 N N . GLY F 4 989 ? -25.282 73.291 36.976 1.00 80.91 989 GLY F N 1
ATOM 5854 C CA . GLY F 4 989 ? -26.243 72.373 37.552 1.00 80.91 989 GLY F CA 1
ATOM 5855 C C . GLY F 4 989 ? -27.689 72.789 37.398 1.00 80.91 989 GLY F C 1
ATOM 5856 O O . GLY F 4 989 ? -28.563 72.151 37.995 1.00 80.91 989 GLY F O 1
ATOM 5857 N N . ASN F 4 990 ? -27.972 73.838 36.631 1.00 81.33 990 ASN F N 1
ATOM 5858 C CA . ASN F 4 990 ? -29.345 74.261 36.372 1.00 81.33 990 ASN F CA 1
ATOM 5859 C C . ASN F 4 990 ? -29.929 73.368 35.287 1.00 81.33 990 ASN F C 1
ATOM 5860 O O . ASN F 4 990 ? -29.492 73.402 34.134 1.00 81.33 990 ASN F O 1
ATOM 5865 N N . ASN F 4 991 ? -30.921 72.557 35.658 1.00 76.63 991 ASN F N 1
ATOM 5866 C CA . ASN F 4 991 ? -31.562 71.683 34.682 1.00 76.63 991 ASN F CA 1
ATOM 5867 C C . ASN F 4 991 ? -32.238 72.486 33.580 1.00 76.63 991 ASN F C 1
ATOM 5868 O O . ASN F 4 991 ? -32.143 72.133 32.400 1.00 76.63 991 ASN F O 1
ATOM 5873 N N . THR F 4 992 ? -32.919 73.574 33.945 1.00 77.13 992 THR F N 1
ATOM 5874 C CA . THR F 4 992 ? -33.702 74.323 32.969 1.00 77.13 992 THR F CA 1
ATOM 5875 C C . THR F 4 992 ? -32.812 74.914 31.882 1.00 77.13 992 THR F C 1
ATOM 5876 O O . THR F 4 992 ? -33.051 74.703 30.688 1.00 77.13 992 THR F O 1
ATOM 5880 N N . LEU F 4 993 ? -31.767 75.644 32.277 1.00 78.41 993 LEU F N 1
ATOM 5881 C CA . LEU F 4 993 ? -30.925 76.323 31.295 1.00 78.41 993 LEU F CA 1
ATOM 5882 C C . LEU F 4 993 ? -30.160 75.324 30.437 1.00 78.41 993 LEU F C 1
ATOM 5883 O O . LEU F 4 993 ? -30.107 75.460 29.208 1.00 78.41 993 LEU F O 1
ATOM 5888 N N . ALA F 4 994 ? -29.556 74.315 31.068 1.00 76.50 994 ALA F N 1
ATOM 5889 C CA . ALA F 4 994 ? -28.787 73.331 30.315 1.00 76.50 994 ALA F CA 1
ATOM 5890 C C . ALA F 4 994 ? -29.676 72.555 29.353 1.00 76.50 994 ALA F C 1
ATOM 5891 O O . ALA F 4 994 ? -29.305 72.333 28.195 1.00 76.50 994 ALA F O 1
ATOM 5893 N N . SER F 4 995 ? -30.858 72.139 29.814 1.00 74.77 995 SER F N 1
ATOM 5894 C CA . SER F 4 995 ? -31.773 71.407 28.948 1.00 74.77 995 SER F CA 1
ATOM 5895 C C . SER F 4 995 ? -32.269 72.279 27.802 1.00 74.77 995 SER F C 1
ATOM 5896 O O . SER F 4 995 ? -32.368 71.811 26.664 1.00 74.77 995 SER F O 1
ATOM 5899 N N . LEU F 4 996 ? -32.581 73.548 28.077 1.00 73.97 996 LEU F N 1
ATOM 5900 C CA . LEU F 4 996 ? -33.034 74.441 27.017 1.00 73.97 996 LEU F CA 1
ATOM 5901 C C . LEU F 4 996 ? -31.941 74.641 25.977 1.00 73.97 996 LEU F C 1
ATOM 5902 O O . LEU F 4 996 ? -32.207 74.610 24.770 1.00 73.97 996 LEU F O 1
ATOM 5907 N N . ALA F 4 997 ? -30.700 74.837 26.425 1.00 75.91 997 ALA F N 1
ATOM 5908 C CA . ALA F 4 997 ? -29.606 75.040 25.483 1.00 75.91 997 ALA F CA 1
ATOM 5909 C C . ALA F 4 997 ? -29.333 73.785 24.663 1.00 75.91 997 ALA F C 1
ATOM 5910 O O . ALA F 4 997 ? -29.116 73.866 23.449 1.00 75.91 997 ALA F O 1
ATOM 5912 N N . ILE F 4 998 ? -29.352 72.610 25.299 1.00 73.30 998 ILE F N 1
ATOM 5913 C CA . ILE F 4 998 ? -29.109 71.385 24.546 1.00 73.30 998 ILE F CA 1
ATOM 5914 C C . ILE F 4 998 ? -30.266 71.098 23.594 1.00 73.30 998 ILE F C 1
ATOM 5915 O O . ILE F 4 998 ? -30.062 70.541 22.508 1.00 73.30 998 ILE F O 1
ATOM 5920 N N . SER F 4 999 ? -31.489 71.489 23.956 1.00 75.10 999 SER F N 1
ATOM 5921 C CA . SER F 4 999 ? -32.602 71.333 23.031 1.00 75.10 999 SER F CA 1
ATOM 5922 C C . SER F 4 999 ? -32.458 72.265 21.838 1.00 75.10 999 SER F C 1
ATOM 5923 O O . SER F 4 999 ? -32.718 71.863 20.699 1.00 75.10 999 SER F O 1
ATOM 5926 N N . ARG F 4 1000 ? -32.071 73.520 22.084 1.00 75.48 1000 ARG F N 1
ATOM 5927 C CA . ARG F 4 1000 ? -31.763 74.434 20.989 1.00 75.48 1000 ARG F CA 1
ATOM 5928 C C . ARG F 4 1000 ? -30.663 73.871 20.105 1.00 75.48 1000 ARG F C 1
ATOM 5929 O O . ARG F 4 1000 ? -30.665 74.086 18.889 1.00 75.48 1000 ARG F O 1
ATOM 5937 N N . VAL F 4 1001 ? -29.714 73.156 20.707 1.00 73.57 1001 VAL F N 1
ATOM 5938 C CA . VAL F 4 1001 ? -28.674 72.483 19.938 1.00 73.57 1001 VAL F CA 1
ATOM 5939 C C . VAL F 4 1001 ? -29.294 71.420 19.041 1.00 73.57 1001 VAL F C 1
ATOM 5940 O O . VAL F 4 1001 ? -28.970 71.313 17.853 1.00 73.57 1001 VAL F O 1
ATOM 5944 N N . TRP F 4 1002 ? -30.208 70.626 19.600 1.00 71.62 1002 TRP F N 1
ATOM 5945 C CA . TRP F 4 1002 ? -30.787 69.497 18.882 1.00 71.62 1002 TRP F CA 1
ATOM 5946 C C . TRP F 4 1002 ? -31.817 69.903 17.833 1.00 71.62 1002 TRP F C 1
ATOM 5947 O O . TRP F 4 1002 ? -32.130 69.089 16.958 1.00 71.62 1002 TRP F O 1
ATOM 5958 N N . GLN F 4 1003 ? -32.364 71.122 17.907 1.00 76.29 1003 GLN F N 1
ATOM 5959 C CA . GLN F 4 1003 ? -33.399 71.512 16.948 1.00 76.29 1003 GLN F CA 1
ATOM 5960 C C . GLN F 4 1003 ? -32.917 71.410 15.508 1.00 76.29 1003 GLN F C 1
ATOM 5961 O O . GLN F 4 1003 ? -33.722 71.158 14.604 1.00 76.29 1003 GLN F O 1
ATOM 5967 N N . ARG F 4 1004 ? -31.622 71.598 15.269 1.00 76.91 1004 ARG F N 1
ATOM 5968 C CA . ARG F 4 1004 ? -31.125 71.649 13.901 1.00 76.91 1004 ARG F CA 1
ATOM 5969 C C . ARG F 4 1004 ? -29.980 70.671 13.680 1.00 76.91 1004 ARG F C 1
ATOM 5970 O O . ARG F 4 1004 ? -28.916 71.053 13.185 1.00 76.91 1004 ARG F O 1
ATOM 5978 N N . THR F 4 1005 ? -30.179 69.415 14.070 1.00 70.95 1005 THR F N 1
ATOM 5979 C CA . THR F 4 1005 ? -29.243 68.341 13.773 1.00 70.95 1005 THR F CA 1
ATOM 5980 C C . THR F 4 1005 ? -29.932 67.283 12.923 1.00 70.95 1005 THR F C 1
ATOM 5981 O O . THR F 4 1005 ? -31.145 67.079 13.019 1.00 70.95 1005 THR F O 1
ATOM 5985 N N . SER F 4 1006 ? -29.145 66.613 12.090 1.00 68.80 1006 SER F N 1
ATOM 5986 C CA . SER F 4 1006 ? -29.627 65.517 11.258 1.00 68.80 1006 SER F CA 1
ATOM 5987 C C . SER F 4 1006 ? -29.065 64.214 11.804 1.00 68.80 1006 SER F C 1
ATOM 5988 O O . SER F 4 1006 ? -27.844 64.040 11.870 1.00 68.80 1006 SER F O 1
ATOM 5991 N N . TYR F 4 1007 ? -29.950 63.299 12.188 1.00 65.29 1007 TYR F N 1
ATOM 5992 C CA . TYR F 4 1007 ? -29.538 62.041 12.792 1.00 65.29 1007 TYR F CA 1
ATOM 5993 C C . TYR F 4 1007 ? -30.264 60.880 12.135 1.00 65.29 1007 TYR F C 1
ATOM 5994 O O . TYR F 4 1007 ? -31.488 60.918 11.974 1.00 65.29 1007 TYR F O 1
ATOM 6003 N N . THR F 4 1008 ? -29.505 59.857 11.759 1.00 68.92 1008 THR F N 1
ATOM 6004 C CA . THR F 4 1008 ? -30.044 58.551 11.424 1.00 68.92 1008 THR F CA 1
ATOM 6005 C C . THR F 4 1008 ? -29.490 57.545 12.422 1.00 68.92 1008 THR F C 1
ATOM 6006 O O . THR F 4 1008 ? -28.446 57.776 13.040 1.00 68.92 1008 THR F O 1
ATOM 6010 N N . TYR F 4 1009 ? -30.203 56.435 12.589 1.00 68.25 1009 TYR F N 1
ATOM 6011 C CA . TYR F 4 1009 ? -29.841 55.481 13.636 1.00 68.25 1009 TYR F CA 1
ATOM 6012 C C . TYR F 4 1009 ? -28.433 54.917 13.473 1.00 68.25 1009 TYR F C 1
ATOM 6013 O O . TYR F 4 1009 ? -27.638 55.031 14.422 1.00 68.25 1009 TYR F O 1
ATOM 6022 N N . PRO F 4 1010 ? -28.049 54.309 12.339 1.00 66.79 1010 PRO F N 1
ATOM 6023 C CA . PRO F 4 1010 ? -26.775 53.579 12.320 1.00 66.79 1010 PRO F CA 1
ATOM 6024 C C . PRO F 4 1010 ? -25.528 54.451 12.371 1.00 66.79 1010 PRO F C 1
ATOM 6025 O O . PRO F 4 1010 ? -24.678 54.255 13.245 1.00 66.79 1010 PRO F O 1
ATOM 6029 N N . THR F 4 1011 ? -25.395 55.412 11.453 1.00 66.02 1011 THR F N 1
ATOM 6030 C CA . THR F 4 1011 ? -24.108 56.070 11.239 1.00 66.02 1011 THR F CA 1
ATOM 6031 C C . THR F 4 1011 ? -24.125 57.565 11.534 1.00 66.02 1011 THR F C 1
ATOM 6032 O O . THR F 4 1011 ? -23.329 58.029 12.356 1.00 66.02 1011 THR F O 1
ATOM 6036 N N . SER F 4 1012 ? -24.997 58.336 10.891 1.00 68.84 1012 SER F N 1
ATOM 6037 C CA . SER F 4 1012 ? -24.803 59.776 10.781 1.00 68.84 1012 SER F CA 1
ATOM 6038 C C . SER F 4 1012 ? -25.364 60.528 11.980 1.00 68.84 1012 SER F C 1
ATOM 6039 O O . SER F 4 1012 ? -26.442 60.207 12.489 1.00 68.84 1012 SER F O 1
ATOM 6042 N N . TYR F 4 1013 ? -24.617 61.542 12.421 1.00 66.61 1013 TYR F N 1
ATOM 6043 C CA . TYR F 4 1013 ? -25.059 62.491 13.446 1.00 66.61 1013 TYR F CA 1
ATOM 6044 C C . TYR F 4 1013 ? -24.371 63.820 13.126 1.00 66.61 1013 TYR F C 1
ATOM 6045 O O . TYR F 4 1013 ? -23.231 64.055 13.531 1.00 66.61 1013 TYR F O 1
ATOM 6054 N N . ILE F 4 1014 ? -25.078 64.681 12.399 1.00 68.18 1014 ILE F N 1
ATOM 6055 C CA . ILE F 4 1014 ? -24.517 65.910 11.852 1.00 68.18 1014 ILE F CA 1
ATOM 6056 C C . ILE F 4 1014 ? -25.131 67.098 12.576 1.00 68.18 1014 ILE F C 1
ATOM 6057 O O . ILE F 4 1014 ? -26.359 67.198 12.687 1.00 68.18 1014 ILE F O 1
ATOM 6062 N N . TYR F 4 1015 ? -24.278 67.996 13.063 1.00 70.59 1015 TYR F N 1
ATOM 6063 C CA . TYR F 4 1015 ? -24.707 69.247 13.678 1.00 70.59 1015 TYR F CA 1
ATOM 6064 C C . TYR F 4 1015 ? -24.625 70.351 12.632 1.00 70.59 1015 TYR F C 1
ATOM 6065 O O . TYR F 4 1015 ? -23.528 70.746 12.224 1.00 70.59 1015 TYR F O 1
ATOM 6074 N N . TYR F 4 1016 ? -25.778 70.850 12.199 1.00 76.35 1016 TYR F N 1
ATOM 6075 C CA . TYR F 4 1016 ? -25.789 71.995 11.303 1.00 76.35 1016 TYR F CA 1
ATOM 6076 C C . TYR F 4 1016 ? -25.330 73.246 12.047 1.00 76.35 1016 TYR F C 1
ATOM 6077 O O . TYR F 4 1016 ? -25.365 73.317 13.278 1.00 76.35 1016 TYR F O 1
ATOM 6086 N N . VAL F 4 1017 ? -24.881 74.242 11.281 1.00 78.57 1017 VAL F N 1
ATOM 6087 C CA . VAL F 4 1017 ? -24.417 75.489 11.882 1.00 78.57 1017 VAL F CA 1
ATOM 6088 C C . VAL F 4 1017 ? -25.519 76.538 11.983 1.00 78.57 1017 VAL F C 1
ATOM 6089 O O . VAL F 4 1017 ? -25.422 77.444 12.824 1.00 78.57 1017 VAL F O 1
ATOM 6093 N N . ALA F 4 1018 ? -26.562 76.442 11.161 1.00 83.19 1018 ALA F N 1
ATOM 6094 C CA . ALA F 4 1018 ? -27.694 77.363 11.236 1.00 83.19 1018 ALA F CA 1
ATOM 6095 C C . ALA F 4 1018 ? -28.843 76.765 10.444 1.00 83.19 1018 ALA F C 1
ATOM 6096 O O . ALA F 4 1018 ? -28.682 76.464 9.257 1.00 83.19 1018 ALA F O 1
ATOM 6098 N N . ARG F 4 1019 ? -29.997 76.590 11.091 1.00 82.88 1019 ARG F N 1
ATOM 6099 C CA . ARG F 4 1019 ? -31.153 76.056 10.383 1.00 82.88 1019 ARG F CA 1
ATOM 6100 C C . ARG F 4 1019 ? -31.749 77.092 9.438 1.00 82.88 1019 ARG F C 1
ATOM 6101 O O . ARG F 4 1019 ? -32.074 76.778 8.287 1.00 82.88 1019 ARG F O 1
ATOM 6109 N N . TYR F 4 1020 ? -31.892 78.334 9.905 1.00 86.43 1020 TYR F N 1
ATOM 6110 C CA . TYR F 4 1020 ? -32.485 79.376 9.074 1.00 86.43 1020 TYR F CA 1
ATOM 6111 C C . TYR F 4 1020 ? -31.549 79.784 7.944 1.00 86.43 1020 TYR F C 1
ATOM 6112 O O . TYR F 4 1020 ? -32.005 80.139 6.851 1.00 86.43 1020 TYR F O 1
ATOM 6121 N N . GLY F 4 1021 ? -30.242 79.748 8.191 1.00 87.74 1021 GLY F N 1
ATOM 6122 C CA . GLY F 4 1021 ? -29.294 80.156 7.176 1.00 87.74 1021 GLY F CA 1
ATOM 6123 C C . GLY F 4 1021 ? -29.272 79.208 5.993 1.00 87.74 1021 GLY F C 1
ATOM 6124 O O . GLY F 4 1021 ? -29.565 78.017 6.107 1.00 87.74 1021 GLY F O 1
ATOM 6125 N N . SER F 4 1022 ? -28.928 79.761 4.827 1.00 92.99 1022 SER F N 1
ATOM 6126 C CA . SER F 4 1022 ? -28.838 78.947 3.618 1.00 92.99 1022 SER F CA 1
ATOM 6127 C C . SER F 4 1022 ? -27.741 77.898 3.738 1.00 92.99 1022 SER F C 1
ATOM 6128 O O . SER F 4 1022 ? -27.923 76.747 3.324 1.00 92.99 1022 SER F O 1
ATOM 6131 N N . GLY F 4 1023 ? -26.595 78.276 4.298 1.00 89.46 1023 GLY F N 1
ATOM 6132 C CA . GLY F 4 1023 ? -25.487 77.356 4.444 1.00 89.46 1023 GLY F CA 1
ATOM 6133 C C . GLY F 4 1023 ? -25.528 76.555 5.729 1.00 89.46 1023 GLY F C 1
ATOM 6134 O O . GLY F 4 1023 ? -24.751 76.821 6.652 1.00 89.46 1023 GLY F O 1
ATOM 6135 N N . LEU F 4 1024 ? -26.436 75.582 5.811 1.00 86.48 1024 LEU F N 1
ATOM 6136 C CA . LEU F 4 1024 ? -26.504 74.714 6.979 1.00 86.48 1024 LEU F CA 1
ATOM 6137 C C . LEU F 4 1024 ? -25.208 73.927 7.124 1.00 86.48 1024 LEU F C 1
ATOM 6138 O O . LEU F 4 1024 ? -24.450 74.143 8.075 1.00 86.48 1024 LEU F O 1
ATOM 6143 N N . GLN F 4 1025 ? -24.944 73.033 6.169 1.00 86.22 1025 GLN F N 1
ATOM 6144 C CA . GLN F 4 1025 ? -23.689 72.292 6.083 1.00 86.22 1025 GLN F CA 1
ATOM 6145 C C . GLN F 4 1025 ? -23.310 71.628 7.401 1.00 86.22 1025 GLN F C 1
ATOM 6146 O O . GLN F 4 1025 ? -24.174 71.346 8.237 1.00 86.22 1025 GLN F O 1
ATOM 6152 N N . MET F 4 1026 ? -22.018 71.363 7.587 1.00 81.34 1026 MET F N 1
ATOM 6153 C CA . MET F 4 1026 ? -21.475 70.875 8.854 1.00 81.34 1026 MET F CA 1
ATOM 6154 C C . MET F 4 1026 ? -20.214 71.691 9.115 1.00 81.34 1026 MET F C 1
ATOM 6155 O O . MET F 4 1026 ? -19.135 71.369 8.610 1.00 81.34 1026 MET F O 1
ATOM 6160 N N . ASN F 4 1027 ? -20.356 72.765 9.884 1.00 79.61 1027 ASN F N 1
ATOM 6161 C CA . ASN F 4 1027 ? -19.212 73.593 10.232 1.00 79.61 1027 ASN F CA 1
ATOM 6162 C C . ASN F 4 1027 ? -18.405 72.843 11.283 1.00 79.61 1027 ASN F C 1
ATOM 6163 O O . ASN F 4 1027 ? -18.932 72.486 12.342 1.00 79.61 1027 ASN F O 1
ATOM 6168 N N . SER F 4 1028 ? -17.129 72.602 10.990 1.00 78.72 1028 SER F N 1
ATOM 6169 C CA . SER F 4 1028 ? -16.281 71.844 11.899 1.00 78.72 1028 SER F CA 1
ATOM 6170 C C . SER F 4 1028 ? -16.044 72.558 13.220 1.00 78.72 1028 SER F C 1
ATOM 6171 O O . SER F 4 1028 ? -15.651 71.909 14.192 1.00 78.72 1028 SER F O 1
ATOM 6174 N N . GLU F 4 1029 ? -16.255 73.873 13.281 1.00 79.19 1029 GLU F N 1
ATOM 6175 C CA . GLU F 4 1029 ? -16.096 74.573 14.550 1.00 79.19 1029 GLU F CA 1
ATOM 6176 C C . GLU F 4 1029 ? -17.142 74.123 15.562 1.00 79.19 1029 GLU F C 1
ATOM 6177 O O . GLU F 4 1029 ? -16.877 74.123 16.769 1.00 79.19 1029 GLU F O 1
ATOM 6183 N N . THR F 4 1030 ? -18.313 73.698 15.090 1.00 75.46 1030 THR F N 1
ATOM 6184 C CA . THR F 4 1030 ? -19.431 73.367 15.962 1.00 75.46 1030 THR F CA 1
ATOM 6185 C C . THR F 4 1030 ? -19.643 71.876 16.171 1.00 75.46 1030 THR F C 1
ATOM 6186 O O . THR F 4 1030 ? -20.104 71.485 17.243 1.00 75.46 1030 THR F O 1
ATOM 6190 N N . GLN F 4 1031 ? -19.332 71.034 15.184 1.00 71.55 1031 GLN F N 1
ATOM 6191 C CA . GLN F 4 1031 ? -19.648 69.612 15.314 1.00 71.55 1031 GLN F CA 1
ATOM 6192 C C . GLN F 4 1031 ? -18.945 68.959 16.501 1.00 71.55 1031 GLN F C 1
ATOM 6193 O O . GLN F 4 1031 ? -19.627 68.289 17.299 1.00 71.55 1031 GLN F O 1
ATOM 6199 N N . PRO F 4 1032 ? -17.627 69.100 16.693 1.00 72.10 1032 PRO F N 1
ATOM 6200 C CA . PRO F 4 1032 ? -17.040 68.623 17.954 1.00 72.10 1032 PRO F CA 1
ATOM 6201 C C . PRO F 4 1032 ? -17.615 69.308 19.180 1.00 72.10 1032 PRO F C 1
ATOM 6202 O O . PRO F 4 1032 ? -17.775 68.659 20.218 1.00 72.10 1032 PRO F O 1
ATOM 6206 N N . TRP F 4 1033 ? -17.935 70.603 19.095 1.00 74.54 1033 TRP F N 1
ATOM 6207 C CA . TRP F 4 1033 ? -18.581 71.267 20.224 1.00 74.54 1033 TRP F CA 1
ATOM 6208 C C . TRP F 4 1033 ? -19.923 70.623 20.542 1.00 74.54 1033 TRP F C 1
ATOM 6209 O O . TRP F 4 1033 ? -20.260 70.419 21.714 1.00 74.54 1033 TRP F O 1
ATOM 6220 N N . GLY F 4 1034 ? -20.708 70.307 19.510 1.00 72.70 1034 GLY F N 1
ATOM 6221 C CA . GLY F 4 1034 ? -21.968 69.621 19.738 1.00 72.70 1034 GLY F CA 1
ATOM 6222 C C . GLY F 4 1034 ? -21.775 68.250 20.356 1.00 72.70 1034 GLY F C 1
ATOM 6223 O O . GLY F 4 1034 ? -22.543 67.839 21.231 1.00 72.70 1034 GLY F O 1
ATOM 6224 N N . ASP F 4 1035 ? -20.746 67.528 19.914 1.00 71.35 1035 ASP F N 1
ATOM 6225 C CA . ASP F 4 1035 ? -20.456 66.226 20.506 1.00 71.35 1035 ASP F CA 1
ATOM 6226 C C . ASP F 4 1035 ? -20.110 66.362 21.984 1.00 71.35 1035 ASP F C 1
ATOM 6227 O O . ASP F 4 1035 ? -20.589 65.585 22.820 1.00 71.35 1035 ASP F O 1
ATOM 6232 N N . VAL F 4 1036 ? -19.276 67.348 22.324 1.00 71.07 1036 VAL F N 1
ATOM 6233 C CA . VAL F 4 1036 ? -18.913 67.563 23.723 1.00 71.07 1036 VAL F CA 1
ATOM 6234 C C . VAL F 4 1036 ? -20.140 67.928 24.542 1.00 71.07 1036 VAL F C 1
ATOM 6235 O O . VAL F 4 1036 ? -20.324 67.433 25.659 1.00 71.07 1036 VAL F O 1
ATOM 6239 N N . ALA F 4 1037 ? -20.994 68.803 24.010 1.00 70.85 1037 ALA F N 1
ATOM 6240 C CA . ALA F 4 1037 ? -22.190 69.202 24.744 1.00 70.85 1037 ALA F CA 1
ATOM 6241 C C . ALA F 4 1037 ? -23.105 68.010 24.992 1.00 70.85 1037 ALA F C 1
ATOM 6242 O O . ALA F 4 1037 ? -23.595 67.808 26.111 1.00 70.85 1037 ALA F O 1
ATOM 6244 N N . THR F 4 1038 ? -23.330 67.195 23.959 1.00 68.05 1038 THR F N 1
ATOM 6245 C CA . THR F 4 1038 ? -24.203 66.037 24.104 1.00 68.05 1038 THR F CA 1
ATOM 6246 C C . THR F 4 1038 ? -23.640 65.046 25.112 1.00 68.05 1038 THR F C 1
ATOM 6247 O O . THR F 4 1038 ? -24.363 64.554 25.988 1.00 68.05 1038 THR F O 1
ATOM 6251 N N . GLN F 4 1039 ? -22.341 64.747 25.015 1.00 71.63 1039 GLN F N 1
ATOM 6252 C CA . GLN F 4 1039 ? -21.761 63.764 25.922 1.00 71.63 1039 GLN F CA 1
ATOM 6253 C C . GLN F 4 1039 ? -21.694 64.290 27.351 1.00 71.63 1039 GLN F C 1
ATOM 6254 O O . GLN F 4 1039 ? -21.892 63.520 28.295 1.00 71.63 1039 GLN F O 1
ATOM 6260 N N . PHE F 4 1040 ? -21.453 65.591 27.535 1.00 73.36 1040 PHE F N 1
ATOM 6261 C CA . PHE F 4 1040 ? -21.479 66.168 28.875 1.00 73.36 1040 PHE F CA 1
ATOM 6262 C C . PHE F 4 1040 ? -22.873 66.077 29.477 1.00 73.36 1040 PHE F C 1
ATOM 6263 O O . PHE F 4 1040 ? -23.041 65.673 30.635 1.00 73.36 1040 PHE F O 1
ATOM 6271 N N . TYR F 4 1041 ? -23.892 66.446 28.695 1.00 70.51 1041 TYR F N 1
ATOM 6272 C CA . TYR F 4 1041 ? -25.262 66.390 29.191 1.00 70.51 1041 TYR F CA 1
ATOM 6273 C C . TYR F 4 1041 ? -25.648 64.965 29.562 1.00 70.51 1041 TYR F C 1
ATOM 6274 O O . TYR F 4 1041 ? -26.242 64.730 30.621 1.00 70.51 1041 TYR F O 1
ATOM 6283 N N . VAL F 4 1042 ? -25.290 63.997 28.716 1.00 69.05 1042 VAL F N 1
ATOM 6284 C CA . VAL F 4 1042 ? -25.616 62.604 29.001 1.00 69.05 1042 VAL F CA 1
ATOM 6285 C C . VAL F 4 1042 ? -24.883 62.122 30.247 1.00 69.05 1042 VAL F C 1
ATOM 6286 O O . VAL F 4 1042 ? -25.478 61.498 31.134 1.00 69.05 1042 VAL F O 1
ATOM 6290 N N . ASN F 4 1043 ? -23.581 62.407 30.340 1.00 70.37 1043 ASN F N 1
ATOM 6291 C CA . ASN F 4 1043 ? -22.789 61.896 31.452 1.00 70.37 1043 ASN F CA 1
ATOM 6292 C C . ASN F 4 1043 ? -23.204 62.515 32.778 1.00 70.37 1043 ASN F C 1
ATOM 6293 O O . ASN F 4 1043 ? -23.090 61.863 33.822 1.00 70.37 1043 ASN F O 1
ATOM 6298 N N . THR F 4 1044 ? -23.683 63.756 32.766 1.00 73.46 1044 THR F N 1
ATOM 6299 C CA . THR F 4 1044 ? -24.023 64.422 34.019 1.00 73.46 1044 THR F CA 1
ATOM 6300 C C . THR F 4 1044 ? -25.480 64.201 34.416 1.00 73.46 1044 THR F C 1
ATOM 6301 O O . THR F 4 1044 ? -25.760 63.711 35.515 1.00 73.46 1044 THR F O 1
ATOM 6305 N N . TRP F 4 1045 ? -26.417 64.555 33.537 1.00 74.15 1045 TRP F N 1
ATOM 6306 C CA . TRP F 4 1045 ? -27.812 64.621 33.950 1.00 74.15 1045 TRP F CA 1
ATOM 6307 C C . TRP F 4 1045 ? -28.578 63.332 33.694 1.00 74.15 1045 TRP F C 1
ATOM 6308 O O . TRP F 4 1045 ? -29.491 63.004 34.460 1.00 74.15 1045 TRP F O 1
ATOM 6319 N N . SER F 4 1046 ? -28.237 62.597 32.642 1.00 70.11 1046 SER F N 1
ATOM 6320 C CA . SER F 4 1046 ? -28.923 61.348 32.362 1.00 70.11 1046 SER F CA 1
ATOM 6321 C C . SER F 4 1046 ? -28.532 60.280 33.383 1.00 70.11 1046 SER F C 1
ATOM 6322 O O . SER F 4 1046 ? -27.433 60.315 33.944 1.00 70.11 1046 SER F O 1
ATOM 6325 N N . PRO F 4 1047 ? -29.416 59.313 33.640 1.00 70.35 1047 PRO F N 1
ATOM 6326 C CA . PRO F 4 1047 ? -29.073 58.225 34.566 1.00 70.35 1047 PRO F CA 1
ATOM 6327 C C . PRO F 4 1047 ? -28.066 57.250 33.976 1.00 70.35 1047 PRO F C 1
ATOM 6328 O O . PRO F 4 1047 ? -27.528 57.482 32.889 1.00 70.35 1047 PRO F O 1
ATOM 6332 N N . SER F 4 1048 ? -27.801 56.158 34.697 1.00 72.72 1048 SER F N 1
ATOM 6333 C CA . SER F 4 1048 ? -26.720 55.252 34.317 1.00 72.72 1048 SER F CA 1
ATOM 6334 C C . SER F 4 1048 ? -26.986 54.589 32.971 1.00 72.72 1048 SER F C 1
ATOM 6335 O O . SER F 4 1048 ? -26.112 54.563 32.097 1.00 72.72 1048 SER F O 1
ATOM 6338 N N . ASN F 4 1049 ? -28.188 54.044 32.782 1.00 72.27 104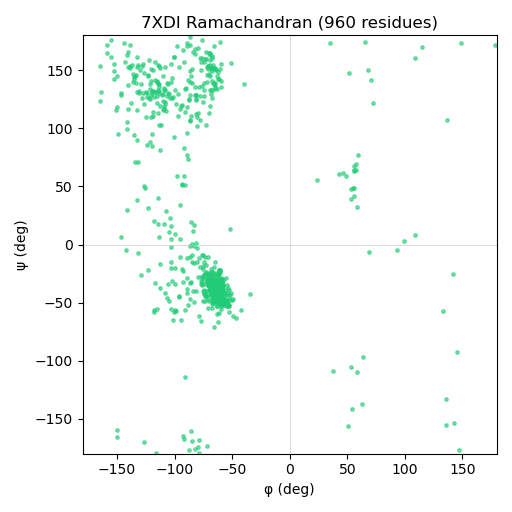9 ASN F N 1
ATOM 6339 C CA . ASN F 4 1049 ? -28.505 53.272 31.584 1.00 72.27 1049 ASN F CA 1
ATOM 6340 C C . ASN F 4 1049 ? -29.252 54.097 30.5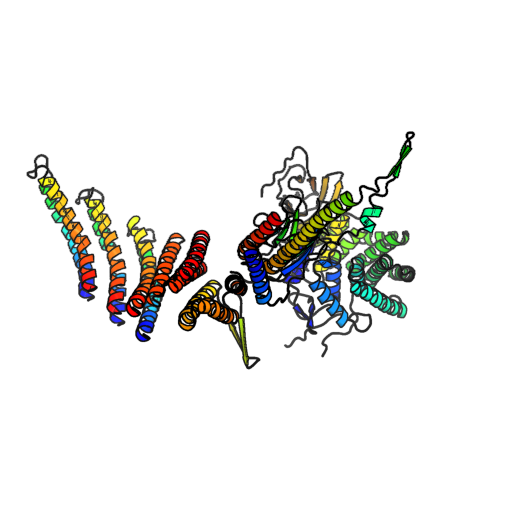42 1.00 72.27 1049 ASN F C 1
ATOM 6341 O O . ASN F 4 1049 ? -28.795 54.225 29.402 1.00 72.27 1049 ASN F O 1
ATOM 6346 N N . LEU F 4 1050 ? -30.397 54.660 30.913 1.00 70.63 1050 LEU F N 1
ATOM 6347 C CA . LEU F 4 1050 ? -31.228 55.408 29.973 1.00 70.63 1050 LEU F CA 1
ATOM 6348 C C . LEU F 4 1050 ? -30.556 56.740 29.670 1.00 70.63 1050 LEU F C 1
ATOM 6349 O O . LEU F 4 1050 ? -30.599 57.671 30.476 1.00 70.63 1050 LEU F O 1
ATOM 6354 N N . ASP F 4 1051 ? -29.930 56.840 28.500 1.00 68.66 1051 ASP F N 1
ATOM 6355 C CA . ASP F 4 1051 ? -29.185 58.029 28.099 1.00 68.66 1051 ASP F CA 1
ATOM 6356 C C . ASP F 4 1051 ? -29.875 58.671 26.903 1.00 68.66 1051 ASP F C 1
ATOM 6357 O O . ASP F 4 1051 ? -29.908 58.089 25.814 1.00 68.66 1051 ASP F O 1
ATOM 6362 N N . LEU F 4 1052 ? -30.416 59.869 27.107 1.00 64.60 1052 LEU F N 1
ATOM 6363 C CA . LEU F 4 1052 ? -31.052 60.630 26.039 1.00 64.60 1052 LEU F CA 1
ATOM 6364 C C . LEU F 4 1052 ? -30.003 61.501 25.362 1.00 64.60 1052 LEU F C 1
ATOM 6365 O O . LEU F 4 1052 ? -29.410 62.374 26.004 1.00 64.60 1052 LEU F O 1
ATOM 6370 N N . PHE F 4 1053 ? -29.777 61.272 24.067 1.00 65.20 1053 PHE F N 1
ATOM 6371 C CA . PHE F 4 1053 ? -28.776 62.029 23.332 1.00 65.20 1053 PHE F CA 1
ATOM 6372 C C . PHE F 4 1053 ? -29.307 62.761 22.110 1.00 65.20 1053 PHE F C 1
ATOM 6373 O O . PHE F 4 1053 ? -28.667 63.724 21.675 1.00 65.20 1053 PHE F O 1
ATOM 6381 N N . TRP F 4 1054 ? -30.436 62.348 21.542 1.00 69.68 1054 TRP F N 1
ATOM 6382 C CA . TRP F 4 1054 ? -31.001 63.064 20.409 1.00 69.68 1054 TRP F CA 1
ATOM 6383 C C . TRP F 4 1054 ? -32.499 63.252 20.588 1.00 69.68 1054 TRP F C 1
ATOM 6384 O O . TRP F 4 1054 ? -33.202 62.379 21.111 1.00 69.68 1054 TRP F O 1
ATOM 6395 N N . ALA F 4 1055 ? -32.979 64.402 20.124 1.00 72.55 1055 ALA F N 1
ATOM 6396 C CA . ALA F 4 1055 ? -34.399 64.726 20.182 1.00 72.55 1055 ALA F CA 1
ATOM 6397 C C . ALA F 4 1055 ? -34.718 65.627 18.998 1.00 72.55 1055 ALA F C 1
ATOM 6398 O O . ALA F 4 1055 ? -34.154 66.717 18.877 1.00 72.55 1055 ALA F O 1
ATOM 6400 N N . SER F 4 1056 ? -35.596 65.158 18.119 1.00 72.31 1056 SER F N 1
ATOM 6401 C CA . SER F 4 1056 ? -36.135 65.990 17.052 1.00 72.31 1056 SER F CA 1
ATOM 6402 C C . SER F 4 1056 ? -37.349 66.739 17.583 1.00 72.31 1056 SER F C 1
ATOM 6403 O O . SER F 4 1056 ? -38.412 66.144 17.795 1.00 72.31 1056 SER F O 1
ATOM 6406 N N . LEU F 4 1057 ? -37.185 68.038 17.819 1.00 75.48 1057 LEU F N 1
ATOM 6407 C CA . LEU F 4 1057 ? -38.268 68.899 18.293 1.00 75.48 1057 LEU F CA 1
ATOM 6408 C C . LEU F 4 1057 ? -38.605 69.901 17.201 1.00 75.48 1057 LEU F C 1
ATOM 6409 O O . LEU F 4 1057 ? -37.861 70.878 17.000 1.00 75.48 1057 LEU F O 1
ATOM 6414 N N . PRO F 4 1058 ? -39.694 69.706 16.466 1.00 80.16 1058 PRO F N 1
ATOM 6415 C CA . PRO F 4 1058 ? -40.077 70.680 15.441 1.00 80.16 1058 PRO F CA 1
ATOM 6416 C C . PRO F 4 1058 ? -40.444 72.019 16.059 1.00 80.16 1058 PRO F C 1
ATOM 6417 O O . PRO F 4 1058 ? -40.885 72.109 17.207 1.00 80.16 1058 PRO F O 1
ATOM 6421 N N . ASN F 4 1059 ? -40.239 73.069 15.272 1.00 83.26 1059 ASN F N 1
ATOM 6422 C CA . ASN F 4 1059 ? -40.513 74.461 15.670 1.00 83.26 1059 ASN F CA 1
ATOM 6423 C C . ASN F 4 1059 ? -39.602 74.792 16.857 1.00 83.26 1059 ASN F C 1
ATOM 6424 O O . ASN F 4 1059 ? -38.415 74.433 16.842 1.00 83.26 1059 ASN F O 1
ATOM 6429 N N . ASN F 4 1060 ? -40.112 75.465 17.889 1.00 82.61 1060 ASN F N 1
ATOM 6430 C CA . ASN F 4 1060 ? -39.297 75.937 19.001 1.00 82.61 1060 ASN F CA 1
ATOM 6431 C C . ASN F 4 1060 ? -39.529 75.129 20.275 1.00 82.61 1060 ASN F C 1
ATOM 6432 O O . ASN F 4 1060 ? -39.384 75.655 21.381 1.00 82.61 1060 ASN F O 1
ATOM 6437 N N . ASN F 4 1061 ? -39.895 73.857 20.139 1.00 80.80 1061 ASN F N 1
ATOM 6438 C CA . ASN F 4 1061 ? -40.068 73.008 21.309 1.00 80.80 1061 ASN F CA 1
ATOM 6439 C C . ASN F 4 1061 ? -38.733 72.805 22.013 1.00 80.80 1061 ASN F C 1
ATOM 6440 O O . ASN F 4 1061 ? -37.699 72.607 21.370 1.00 80.80 1061 ASN F O 1
ATOM 6445 N N . TYR F 4 1062 ? -38.755 72.859 23.344 1.00 76.67 1062 TYR F N 1
ATOM 6446 C CA . TYR F 4 1062 ? -37.532 72.722 24.118 1.00 76.67 1062 TYR F CA 1
ATOM 6447 C C . TYR F 4 1062 ? -37.778 71.887 25.364 1.00 76.67 1062 TYR F C 1
ATOM 6448 O O . TYR F 4 1062 ? -38.796 72.048 26.041 1.00 76.67 1062 TYR F O 1
ATOM 6457 N N . ILE F 4 1063 ? -36.837 70.993 25.653 1.00 74.47 1063 ILE F N 1
ATOM 6458 C CA . ILE F 4 1063 ? -36.863 70.207 26.880 1.00 74.47 1063 ILE F CA 1
ATOM 6459 C C . ILE F 4 1063 ? -36.428 71.087 28.041 1.00 74.47 1063 ILE F C 1
ATOM 6460 O O . ILE F 4 1063 ? -35.458 71.846 27.935 1.00 74.47 1063 ILE F O 1
ATOM 6465 N N . THR F 4 1064 ? -37.145 70.992 29.159 1.00 74.92 1064 THR F N 1
ATOM 6466 C CA . THR F 4 1064 ? -36.871 71.824 30.323 1.00 74.92 1064 THR F CA 1
ATOM 6467 C C . THR F 4 1064 ? -36.175 71.065 31.446 1.00 74.92 1064 THR F C 1
ATOM 6468 O O . THR F 4 1064 ? -35.175 71.545 31.986 1.00 74.92 1064 THR F O 1
ATOM 6472 N N . ASN F 4 1065 ? -36.685 69.895 31.819 1.00 75.12 1065 ASN F N 1
ATOM 6473 C CA . ASN F 4 1065 ? -36.126 69.153 32.941 1.00 75.12 1065 ASN F CA 1
ATOM 6474 C C . ASN F 4 1065 ? -36.010 67.677 32.591 1.00 75.12 1065 ASN F C 1
ATOM 6475 O O . ASN F 4 1065 ? -36.845 67.129 31.869 1.00 75.12 1065 ASN F O 1
ATOM 6480 N N . GLN F 4 1066 ? -34.975 67.036 33.135 1.00 72.30 1066 GLN F N 1
ATOM 6481 C CA . GLN F 4 1066 ? -34.765 65.595 32.989 1.00 72.30 1066 GLN F CA 1
ATOM 6482 C C . GLN F 4 1066 ? -34.236 65.078 34.323 1.00 72.30 1066 GLN F C 1
ATOM 6483 O O . GLN F 4 1066 ? -33.045 65.212 34.617 1.00 72.30 1066 GLN F O 1
ATOM 6489 N N . THR F 4 1067 ? -35.121 64.493 35.127 1.00 71.94 1067 THR F N 1
ATOM 6490 C CA . THR F 4 1067 ? -34.794 64.079 36.487 1.00 71.94 1067 THR F CA 1
ATOM 6491 C C . THR F 4 1067 ? -35.014 62.583 36.651 1.00 71.94 1067 THR F C 1
ATOM 6492 O O . THR F 4 1067 ? -36.056 62.056 36.253 1.00 71.94 1067 THR F O 1
ATOM 6496 N N . TRP F 4 1068 ? -34.042 61.902 37.258 1.00 70.63 1068 TRP F N 1
ATOM 6497 C CA . TRP F 4 1068 ? -34.154 60.469 37.530 1.00 70.63 1068 TRP F CA 1
ATOM 6498 C C . TRP F 4 1068 ? -34.737 60.289 38.929 1.00 70.63 1068 TRP F C 1
ATOM 6499 O O . TRP F 4 1068 ? -34.030 60.097 39.919 1.00 70.63 1068 TRP F O 1
ATOM 6510 N N . ASN F 4 1069 ? -36.065 60.357 39.003 1.00 75.67 1069 ASN F N 1
ATOM 6511 C CA . ASN F 4 1069 ? -36.764 60.263 40.280 1.00 75.67 1069 ASN F CA 1
ATOM 6512 C C . ASN F 4 1069 ? -36.888 58.789 40.643 1.00 75.67 1069 ASN F C 1
ATOM 6513 O O . ASN F 4 1069 ? -37.595 58.033 39.966 1.00 75.67 1069 ASN F O 1
ATOM 6518 N N . GLY F 4 1070 ? -36.184 58.374 41.691 1.00 76.01 1070 GLY F N 1
ATOM 6519 C CA . GLY F 4 1070 ? -36.198 56.986 42.105 1.00 76.01 1070 GLY F CA 1
ATOM 6520 C C . GLY F 4 1070 ? -35.737 56.043 41.015 1.00 76.01 1070 GLY F C 1
ATOM 6521 O O . GLY F 4 1070 ? -34.554 56.012 40.665 1.00 76.01 1070 GLY F O 1
ATOM 6522 N N . THR F 4 1071 ? -36.673 55.265 40.468 1.00 75.61 1071 THR F N 1
ATOM 6523 C CA . THR F 4 1071 ? -36.387 54.323 39.394 1.00 75.61 1071 THR F CA 1
ATOM 6524 C C . THR F 4 1071 ? -37.092 54.694 38.093 1.00 75.61 1071 THR F C 1
ATOM 6525 O O . THR F 4 1071 ? -37.231 53.846 37.207 1.00 75.61 1071 THR F O 1
ATOM 6529 N N . ALA F 4 1072 ? -37.544 55.940 37.959 1.00 73.78 1072 ALA F N 1
ATOM 6530 C CA . ALA F 4 1072 ? -38.254 56.387 36.770 1.00 73.78 1072 ALA F CA 1
ATOM 6531 C C . ALA F 4 1072 ? -37.711 57.729 36.306 1.00 73.78 1072 ALA F C 1
ATOM 6532 O O . ALA F 4 1072 ? -37.440 58.617 37.121 1.00 73.78 1072 ALA F O 1
ATOM 6534 N N . LEU F 4 1073 ? -37.567 57.878 34.992 1.00 71.51 1073 LEU F N 1
ATOM 6535 C CA . LEU F 4 1073 ? -37.081 59.115 34.401 1.00 71.51 1073 LEU F CA 1
ATOM 6536 C C . LEU F 4 1073 ? -38.254 60.026 34.066 1.00 71.51 1073 LEU F C 1
ATOM 6537 O O . LEU F 4 1073 ? -39.251 59.588 33.488 1.00 71.51 1073 LEU F O 1
ATOM 6542 N N . PHE F 4 1074 ? -38.126 61.298 34.431 1.00 74.22 1074 PHE F N 1
ATOM 6543 C CA . PHE F 4 1074 ? -39.132 62.316 34.167 1.00 74.22 1074 PHE F CA 1
ATOM 6544 C C . PHE F 4 1074 ? -38.539 63.348 33.224 1.00 74.22 1074 PHE F C 1
ATOM 6545 O O . PHE F 4 1074 ? -37.455 63.882 33.487 1.00 74.22 1074 PHE F O 1
ATOM 6553 N N . ILE F 4 1075 ? -39.247 63.632 32.136 1.00 74.62 1075 ILE F N 1
ATOM 6554 C CA . ILE F 4 1075 ? -38.870 64.684 31.201 1.00 74.62 1075 ILE F CA 1
ATOM 6555 C C . ILE F 4 1075 ? -40.000 65.700 31.189 1.00 74.62 1075 ILE F C 1
ATOM 6556 O O . ILE F 4 1075 ? -41.121 65.388 30.771 1.00 74.62 1075 ILE F O 1
ATOM 6561 N N . HIS F 4 1076 ? -39.716 66.908 31.659 1.00 75.94 1076 HIS F N 1
ATOM 6562 C CA . HIS F 4 1076 ? -40.659 68.017 31.600 1.00 75.94 1076 HIS F CA 1
ATOM 6563 C C . HIS F 4 1076 ? -40.286 68.877 30.401 1.00 75.94 1076 HIS F C 1
ATOM 6564 O O . HIS F 4 1076 ? -39.159 69.382 30.327 1.00 75.94 1076 HIS F O 1
ATOM 6571 N N . LEU F 4 1077 ? -41.225 69.035 29.468 1.00 77.75 1077 LEU F N 1
ATOM 6572 C CA . LEU F 4 1077 ? -40.939 69.616 28.168 1.00 77.75 1077 LEU F CA 1
ATOM 6573 C C . LEU F 4 1077 ? -42.004 70.647 27.818 1.00 77.75 1077 LEU F C 1
ATOM 6574 O O . LEU F 4 1077 ? -43.181 70.489 28.155 1.00 77.75 1077 LEU F O 1
ATOM 6579 N N . TYR F 4 1078 ? -41.573 71.707 27.142 1.00 81.03 1078 TYR F N 1
ATOM 6580 C CA . TYR F 4 1078 ? -42.448 72.772 26.674 1.00 81.03 1078 TYR F CA 1
ATOM 6581 C C . TYR F 4 1078 ? -42.441 72.789 25.153 1.00 81.03 1078 TYR F C 1
ATOM 6582 O O . TYR F 4 1078 ? -41.396 72.587 24.527 1.00 81.03 1078 TYR F O 1
ATOM 6591 N N . ALA F 4 1079 ? -43.606 73.033 24.561 1.00 80.84 1079 ALA F N 1
ATOM 6592 C CA . ALA F 4 1079 ? -43.748 72.963 23.115 1.00 80.84 1079 ALA F CA 1
ATOM 6593 C C . ALA F 4 1079 ? -44.716 74.039 22.647 1.00 80.84 1079 ALA F C 1
ATOM 6594 O O . ALA F 4 1079 ? -45.338 74.740 23.449 1.00 80.84 1079 ALA F O 1
ATOM 6596 N N . TYR F 4 1080 ? -44.832 74.164 21.326 1.00 85.48 1080 TYR F N 1
ATOM 6597 C CA . TYR F 4 1080 ? -45.757 75.092 20.691 1.00 85.48 1080 TYR F CA 1
ATOM 6598 C C . TYR F 4 1080 ? -46.510 74.379 19.578 1.00 85.48 1080 TYR F C 1
ATOM 6599 O O . TYR F 4 1080 ? -45.957 73.497 18.913 1.00 85.48 1080 TYR F O 1
ATOM 6608 N N . GLN F 4 1081 ? -47.771 74.773 19.384 1.00 89.99 1081 GLN F N 1
ATOM 6609 C CA . GLN F 4 1081 ? -48.636 74.310 18.293 1.00 89.99 1081 GLN F CA 1
ATOM 6610 C C . GLN F 4 1081 ? -48.561 72.785 18.128 1.00 89.99 1081 GLN F C 1
ATOM 6611 O O . GLN F 4 1081 ? -48.212 72.242 17.079 1.00 89.99 1081 GLN F O 1
ATOM 6617 N N . GLN F 4 1082 ? -48.962 72.108 19.209 1.00 89.12 1082 GLN F N 1
ATOM 6618 C CA . GLN F 4 1082 ? -48.968 70.649 19.323 1.00 89.12 1082 GLN F CA 1
ATOM 6619 C C . GLN F 4 1082 ? -47.764 69.997 18.647 1.00 89.12 1082 GLN F C 1
ATOM 6620 O O . GLN F 4 1082 ? -46.643 70.087 19.158 1.00 89.12 1082 GLN F O 1
ATOM 6626 N N . SER F 4 1083 ? -47.993 69.319 17.519 1.00 86.42 1083 SER F N 1
ATOM 6627 C CA . SER F 4 1083 ? -46.956 68.633 16.753 1.00 86.42 1083 SER F CA 1
ATOM 6628 C C . SER F 4 1083 ? -46.359 67.471 17.537 1.00 86.42 1083 SER F C 1
ATOM 6629 O O . SER F 4 1083 ? -46.690 67.264 18.709 1.00 86.42 1083 SER F O 1
ATOM 6632 N N . GLN F 4 1084 ? -45.484 66.701 16.896 1.00 81.92 1084 GLN F N 1
ATOM 6633 C CA . GLN F 4 1084 ? -44.885 65.522 17.504 1.00 81.92 1084 GLN F CA 1
ATOM 6634 C C . GLN F 4 1084 ? -43.374 65.687 17.576 1.00 81.92 1084 GLN F C 1
ATOM 6635 O O . GLN F 4 1084 ? -42.738 66.081 16.593 1.00 81.92 1084 GLN F O 1
ATOM 6641 N N . VAL F 4 1085 ? -42.811 65.406 18.745 1.00 75.20 1085 VAL F N 1
ATOM 6642 C CA . VAL F 4 1085 ? -41.373 65.351 18.922 1.00 75.20 1085 VAL F CA 1
ATOM 6643 C C . VAL F 4 1085 ? -40.961 63.887 18.917 1.00 75.20 1085 VAL F C 1
ATOM 6644 O O . VAL F 4 1085 ? -41.777 62.982 19.111 1.00 75.20 1085 VAL F O 1
ATOM 6648 N N . GLN F 4 1086 ? -39.675 63.641 18.682 1.00 71.45 1086 GLN F N 1
ATOM 6649 C CA . GLN F 4 1086 ? -39.157 62.280 18.609 1.00 71.45 1086 GLN F CA 1
ATOM 6650 C C . GLN F 4 1086 ? -37.891 62.189 19.445 1.00 71.45 1086 GLN F C 1
ATOM 6651 O O . GLN F 4 1086 ? -36.890 62.838 19.131 1.00 71.45 1086 GLN F O 1
ATOM 6657 N N . LEU F 4 1087 ? -37.929 61.381 20.498 1.00 67.38 1087 LEU F N 1
ATOM 6658 C CA . LEU F 4 1087 ? -36.812 61.242 21.421 1.00 67.38 1087 LEU F CA 1
ATOM 6659 C C . LEU F 4 1087 ? -36.124 59.903 21.203 1.00 67.38 1087 LEU F C 1
ATOM 6660 O O . LEU F 4 1087 ? -36.791 58.882 21.002 1.00 67.38 1087 LEU F O 1
ATOM 6665 N N . ILE F 4 1088 ? -34.792 59.905 21.243 1.00 64.58 1088 ILE F N 1
ATOM 6666 C CA . ILE F 4 1088 ? -33.999 58.692 21.091 1.00 64.58 1088 ILE F CA 1
ATOM 6667 C C . ILE F 4 1088 ? -33.123 58.531 22.325 1.00 64.58 1088 ILE F C 1
ATOM 6668 O O . ILE F 4 1088 ? -32.375 59.446 22.685 1.00 64.58 1088 ILE F O 1
ATOM 6673 N N . PHE F 4 1089 ? -33.217 57.370 22.968 1.00 65.87 1089 PHE F N 1
ATOM 6674 C CA . PHE F 4 1089 ? -32.466 57.073 24.180 1.00 65.87 1089 PHE F CA 1
ATOM 6675 C C . PHE F 4 1089 ? -31.524 55.907 23.923 1.00 65.87 1089 PHE F C 1
ATOM 6676 O O . PHE F 4 1089 ? -31.936 54.874 23.379 1.00 65.87 1089 PHE F O 1
ATOM 6684 N N . LEU F 4 1090 ? -30.263 56.075 24.313 1.00 65.09 1090 LEU F N 1
ATOM 6685 C CA . LEU F 4 1090 ? -29.322 54.966 24.350 1.00 65.09 1090 LEU F CA 1
ATOM 6686 C C . LEU F 4 1090 ? -29.590 54.134 25.596 1.00 65.09 1090 LEU F C 1
ATOM 6687 O O . LEU F 4 1090 ? -29.632 54.669 26.708 1.00 65.09 1090 LEU F O 1
ATOM 6692 N N . THR F 4 1091 ? -29.767 52.829 25.415 1.00 68.71 1091 THR F N 1
ATOM 6693 C CA . THR F 4 1091 ? -30.129 51.962 26.527 1.00 68.71 1091 THR F CA 1
ATOM 6694 C C . THR F 4 1091 ? -29.751 50.528 26.188 1.00 68.71 1091 THR F C 1
ATOM 6695 O O . THR F 4 1091 ? -29.365 50.214 25.061 1.00 68.71 1091 THR F O 1
ATOM 6699 N N . THR F 4 1092 ? -29.864 49.663 27.186 1.00 70.92 1092 THR F N 1
ATOM 6700 C CA . THR F 4 1092 ? -29.624 48.235 27.029 1.00 70.92 1092 THR F CA 1
ATOM 6701 C C . THR F 4 1092 ? -30.883 47.405 27.203 1.00 70.92 1092 THR F C 1
ATOM 6702 O O . THR F 4 1092 ? -31.072 46.420 26.486 1.00 70.92 1092 THR F O 1
ATOM 6706 N N . THR F 4 1093 ? -31.761 47.792 28.125 1.00 71.61 1093 THR F N 1
ATOM 6707 C CA . THR F 4 1093 ? -32.988 47.046 28.360 1.00 71.61 1093 THR F CA 1
ATOM 6708 C C . THR F 4 1093 ? -33.893 47.101 27.135 1.00 71.61 1093 THR F C 1
ATOM 6709 O O . THR F 4 1093 ? -33.867 48.056 26.354 1.00 71.61 1093 THR F O 1
ATOM 6713 N N . VAL F 4 1094 ? -34.692 46.055 26.966 1.00 71.15 1094 VAL F N 1
ATOM 6714 C CA . VAL F 4 1094 ? -35.584 45.924 25.820 1.00 71.15 1094 VAL F CA 1
ATOM 6715 C C . VAL F 4 1094 ? -36.992 46.399 26.147 1.00 71.15 1094 VAL F C 1
ATOM 6716 O O . VAL F 4 1094 ? -37.608 47.120 25.363 1.00 71.15 1094 VAL F O 1
ATOM 6720 N N . ASN F 4 1095 ? -37.519 46.006 27.303 1.00 71.23 1095 ASN F N 1
ATOM 6721 C CA . ASN F 4 1095 ? -38.901 46.283 27.671 1.00 71.23 1095 ASN F CA 1
ATOM 6722 C C . ASN F 4 1095 ? -38.939 47.306 28.799 1.00 71.23 1095 ASN F C 1
ATOM 6723 O O . ASN F 4 1095 ? -38.338 47.094 29.858 1.00 71.23 1095 ASN F O 1
ATOM 6728 N N . PHE F 4 1096 ? -39.640 48.413 28.564 1.00 69.83 1096 PHE F N 1
ATOM 6729 C CA . PHE F 4 1096 ? -39.906 49.434 29.568 1.00 69.83 1096 PHE F CA 1
ATOM 6730 C C . PHE F 4 1096 ? -41.020 50.324 29.046 1.00 69.83 1096 PHE F C 1
ATOM 6731 O O . PHE F 4 1096 ? -41.197 50.452 27.832 1.00 69.83 1096 PHE F O 1
ATOM 6739 N N . ASN F 4 1097 ? -41.769 50.938 29.958 1.00 70.37 1097 ASN F N 1
ATOM 6740 C CA . ASN F 4 1097 ? -43.007 51.608 29.571 1.00 70.37 1097 ASN F CA 1
ATOM 6741 C C . ASN F 4 1097 ? -42.864 53.120 29.661 1.00 70.37 1097 ASN F C 1
ATOM 6742 O O . ASN F 4 1097 ? -42.371 53.650 30.663 1.00 70.37 1097 ASN F O 1
ATOM 6747 N N . VAL F 4 1098 ? -43.304 53.807 28.611 1.00 73.39 1098 VAL F N 1
ATOM 6748 C CA . VAL F 4 1098 ? -43.303 55.261 28.560 1.00 73.39 1098 VAL F CA 1
ATOM 6749 C C . VAL F 4 1098 ? -44.722 55.759 28.795 1.00 73.39 1098 VAL F C 1
ATOM 6750 O O . VAL F 4 1098 ? -45.706 55.050 28.562 1.00 73.39 1098 VAL F O 1
ATOM 6754 N N . LEU F 4 1099 ? -44.821 56.995 29.277 1.00 78.36 1099 LEU F N 1
ATOM 6755 C CA . LEU F 4 1099 ? -46.094 57.607 29.648 1.00 78.36 1099 LEU F CA 1
ATOM 6756 C C . LEU F 4 1099 ? -46.041 59.072 29.234 1.00 78.36 1099 LEU F C 1
ATOM 6757 O O . LEU F 4 1099 ? -45.364 59.874 29.880 1.00 78.36 1099 LEU F O 1
ATOM 6762 N N . VAL F 4 1100 ? -46.741 59.412 28.160 1.00 82.82 1100 VAL F N 1
ATOM 6763 C CA . VAL F 4 1100 ? -46.896 60.801 27.749 1.00 82.82 1100 VAL F CA 1
ATOM 6764 C C . VAL F 4 1100 ? -48.187 61.319 28.367 1.00 82.82 1100 VAL F C 1
ATOM 6765 O O . VAL F 4 1100 ? -49.268 60.782 28.101 1.00 82.82 1100 VAL F O 1
ATOM 6769 N N . ASN F 4 1101 ? -48.069 62.358 29.196 1.00 86.30 1101 ASN F N 1
ATOM 6770 C CA . ASN F 4 1101 ? -49.163 62.791 30.057 1.00 86.30 1101 ASN F CA 1
ATOM 6771 C C . ASN F 4 1101 ? -49.660 61.607 30.878 1.00 86.30 1101 ASN F C 1
ATOM 6772 O O . ASN F 4 1101 ? -48.998 61.187 31.831 1.00 86.30 1101 ASN F O 1
ATOM 6777 N N . GLY F 4 1102 ? -50.818 61.062 30.518 1.00 89.18 1102 GLY F N 1
ATOM 6778 C CA . GLY F 4 1102 ? -51.320 59.872 31.175 1.00 89.18 1102 GLY F CA 1
ATOM 6779 C C . GLY F 4 1102 ? -52.001 58.897 30.237 1.00 89.18 1102 GLY F C 1
ATOM 6780 O O . GLY F 4 1102 ? -52.904 58.164 30.652 1.00 89.18 1102 GLY F O 1
ATOM 6781 N N . ASN F 4 1103 ? -51.583 58.869 28.973 1.00 90.00 1103 ASN F N 1
ATOM 6782 C CA . ASN F 4 1103 ? -52.293 58.123 27.943 1.00 90.00 1103 ASN F CA 1
ATOM 6783 C C . ASN F 4 1103 ? -51.626 56.805 27.564 1.00 90.00 1103 ASN F C 1
ATOM 6784 O O . ASN F 4 1103 ? -52.175 56.075 26.732 1.00 90.00 1103 ASN F O 1
ATOM 6789 N N . TYR F 4 1104 ? -50.471 56.481 28.148 1.00 82.63 1104 TYR F N 1
ATOM 6790 C CA . TYR F 4 1104 ? -49.787 55.204 27.924 1.00 82.63 1104 TYR F CA 1
ATOM 6791 C C . TYR F 4 1104 ? -49.527 54.959 26.434 1.00 82.63 1104 TYR F C 1
ATOM 6792 O O . TYR F 4 1104 ? -50.042 54.015 25.833 1.00 82.63 1104 TYR F O 1
ATOM 6801 N N . THR F 4 1105 ? -48.714 55.827 25.843 1.00 79.71 1105 THR F N 1
ATOM 6802 C CA . THR F 4 1105 ? -48.394 55.681 24.432 1.00 79.71 1105 THR F CA 1
ATOM 6803 C C . THR F 4 1105 ? -47.351 54.583 24.226 1.00 79.71 1105 THR F C 1
ATOM 6804 O O . THR F 4 1105 ? -46.637 54.183 25.150 1.00 79.71 1105 THR F O 1
ATOM 6808 N N . ASN F 4 1106 ? -47.281 54.084 22.993 1.00 75.90 1106 ASN F N 1
ATOM 6809 C CA . ASN F 4 1106 ? -46.348 53.026 22.644 1.00 75.90 1106 ASN F CA 1
ATOM 6810 C C . ASN F 4 1106 ? -44.997 53.623 22.252 1.00 75.90 1106 ASN F C 1
ATOM 6811 O O . ASN F 4 1106 ? -44.811 54.842 22.226 1.00 75.90 1106 ASN F O 1
ATOM 6816 N N . TYR F 4 1107 ? -44.039 52.753 21.941 1.00 70.10 1107 TYR F N 1
ATOM 6817 C CA . TYR F 4 1107 ? -42.678 53.195 21.667 1.00 70.10 1107 TYR F CA 1
ATOM 6818 C C . TYR F 4 1107 ? -41.955 52.132 20.852 1.00 70.10 1107 TYR F C 1
ATOM 6819 O O . TYR F 4 1107 ? -42.394 50.984 20.757 1.00 70.10 1107 TYR F O 1
ATOM 6828 N N . GLU F 4 1108 ? -40.829 52.537 20.269 1.00 69.64 1108 GLU F N 1
ATOM 6829 C CA . GLU F 4 1108 ? -39.955 51.655 19.511 1.00 69.64 1108 GLU F CA 1
ATOM 6830 C C . GLU F 4 1108 ? -38.633 51.504 20.248 1.00 69.64 1108 GLU F C 1
ATOM 6831 O O . GLU F 4 1108 ? -38.092 52.483 20.770 1.00 69.64 1108 GLU F O 1
ATOM 6837 N N . ALA F 4 1109 ? -38.110 50.280 20.289 1.00 66.54 1109 ALA F N 1
ATOM 6838 C CA . ALA F 4 1109 ? -36.882 50.019 21.036 1.00 66.54 1109 ALA F CA 1
ATOM 6839 C C . ALA F 4 1109 ? -36.134 48.863 20.392 1.00 66.54 1109 ALA F C 1
ATOM 6840 O O . ALA F 4 1109 ? -36.634 47.735 20.369 1.00 66.54 1109 ALA F O 1
ATOM 6842 N N . ASN F 4 1110 ? -34.941 49.146 19.877 1.00 69.93 1110 ASN F N 1
ATOM 6843 C CA . ASN F 4 1110 ? -34.006 48.099 19.502 1.00 69.93 1110 ASN F CA 1
ATOM 6844 C C . ASN F 4 1110 ? -33.305 47.582 20.755 1.00 69.93 1110 ASN F C 1
ATOM 6845 O O . ASN F 4 1110 ? -33.626 47.969 21.882 1.00 69.93 1110 ASN F O 1
ATOM 6850 N N . HIS F 4 1111 ? -32.329 46.698 20.568 1.00 69.41 1111 HIS F N 1
ATOM 6851 C CA . HIS F 4 1111 ? -31.580 46.206 21.715 1.00 69.41 1111 HIS F CA 1
ATOM 6852 C C . HIS F 4 1111 ? -30.563 47.213 22.232 1.00 69.41 1111 HIS F C 1
ATOM 6853 O O . HIS F 4 1111 ? -29.979 46.985 23.297 1.00 69.41 1111 HIS F O 1
ATOM 6860 N N . GLN F 4 1112 ? -30.335 48.311 21.512 1.00 66.81 1112 GLN F N 1
ATOM 6861 C CA . GLN F 4 1112 ? -29.425 49.357 21.960 1.00 66.81 1112 GLN F CA 1
ATOM 6862 C C . GLN F 4 1112 ? -30.020 50.758 21.930 1.00 66.81 1112 GLN F C 1
ATOM 6863 O O . GLN F 4 1112 ? -29.586 51.602 22.721 1.00 66.81 1112 GLN F O 1
ATOM 6869 N N . ILE F 4 1113 ? -31.005 51.029 21.074 1.00 66.89 1113 ILE F N 1
ATOM 6870 C CA . ILE F 4 1113 ? -31.643 52.337 20.956 1.00 66.89 1113 ILE F CA 1
ATOM 6871 C C . ILE F 4 1113 ? -33.142 52.172 21.145 1.00 66.89 1113 ILE F C 1
ATOM 6872 O O . ILE F 4 1113 ? -33.756 51.296 20.526 1.00 66.89 1113 ILE F O 1
ATOM 6877 N N . MET F 4 1114 ? -33.734 53.008 21.994 1.00 67.23 1114 MET F N 1
ATOM 6878 C CA . MET F 4 1114 ? -35.181 53.153 22.042 1.00 67.23 1114 MET F CA 1
ATOM 6879 C C . MET F 4 1114 ? -35.563 54.500 21.448 1.00 67.23 1114 MET F C 1
ATOM 6880 O O . MET F 4 1114 ? -34.781 55.453 21.480 1.00 67.23 1114 MET F O 1
ATOM 6885 N N . GLN F 4 1115 ? -36.774 54.575 20.905 1.00 67.07 1115 GLN F N 1
ATOM 6886 C CA . GLN F 4 1115 ? -37.222 55.791 20.235 1.00 67.07 1115 GLN F CA 1
ATOM 6887 C C . GLN F 4 1115 ? -38.718 55.955 20.446 1.00 67.07 1115 GLN F C 1
ATOM 6888 O O . GLN F 4 1115 ? -39.486 55.022 20.194 1.00 67.07 1115 GLN F O 1
ATOM 6894 N N . ILE F 4 1116 ? -39.124 57.134 20.906 1.00 68.62 1116 ILE F N 1
ATOM 6895 C CA . ILE F 4 1116 ? -40.530 57.472 21.091 1.00 68.62 1116 ILE F CA 1
ATOM 6896 C C . ILE F 4 1116 ? -40.885 58.606 20.143 1.00 68.62 1116 ILE F C 1
ATOM 6897 O O . ILE F 4 1116 ? -40.085 59.525 19.929 1.00 68.62 1116 ILE F O 1
ATOM 6902 N N . ALA F 4 1117 ? -42.076 58.526 19.553 1.00 76.95 1117 ALA F N 1
ATOM 6903 C CA . ALA F 4 1117 ? -42.592 59.563 18.660 1.00 76.95 1117 ALA F CA 1
ATOM 6904 C C . ALA F 4 1117 ? -44.024 59.904 19.053 1.00 76.95 1117 ALA F C 1
ATOM 6905 O O . ALA F 4 1117 ? -44.976 59.574 18.336 1.00 76.95 1117 ALA F O 1
ATOM 6907 N N . PRO F 4 1118 ? -44.214 60.568 20.189 1.00 80.58 1118 PRO F N 1
ATOM 6908 C CA . PRO F 4 1118 ? -45.562 60.905 20.642 1.00 80.58 1118 PRO F CA 1
ATOM 6909 C C . PRO F 4 1118 ? -45.994 62.291 20.174 1.00 80.58 1118 PRO F C 1
ATOM 6910 O O . PRO F 4 1118 ? -45.192 63.099 19.702 1.00 80.58 1118 PRO F O 1
ATOM 6914 N N . THR F 4 1119 ? -47.288 62.554 20.326 1.00 87.19 1119 THR F N 1
ATOM 6915 C CA . THR F 4 1119 ? -47.868 63.857 20.031 1.00 87.19 1119 THR F CA 1
ATOM 6916 C C . THR F 4 1119 ? -48.079 64.610 21.337 1.00 87.19 1119 THR F C 1
ATOM 6917 O O . THR F 4 1119 ? -48.714 64.093 22.261 1.00 87.19 1119 THR F O 1
ATOM 6921 N N . LEU F 4 1120 ? -47.555 65.830 21.406 1.00 87.62 1120 LEU F N 1
ATOM 6922 C CA . LEU F 4 1120 ? -47.508 66.594 22.643 1.00 87.62 1120 LEU F CA 1
ATOM 6923 C C . LEU F 4 1120 ? -48.466 67.778 22.592 1.00 87.62 1120 LEU F C 1
ATOM 6924 O O . LEU F 4 1120 ? -48.669 68.395 21.543 1.00 87.62 1120 LEU F O 1
ATOM 6929 N N . GLU F 4 1121 ? -49.056 68.079 23.745 1.00 93.44 1121 GLU F N 1
ATOM 6930 C CA . GLU F 4 1121 ? -49.982 69.187 23.892 1.00 93.44 1121 GLU F CA 1
ATOM 6931 C C . GLU F 4 1121 ? -49.235 70.519 23.897 1.00 93.44 1121 GLU F C 1
ATOM 6932 O O . GLU F 4 1121 ? -48.038 70.567 24.191 1.00 93.44 1121 GLU F O 1
ATOM 6938 N N . PRO F 4 1122 ? -49.919 71.616 23.557 1.00 90.12 1122 PRO F N 1
ATOM 6939 C CA . PRO F 4 1122 ? -49.236 72.924 23.541 1.00 90.12 1122 PRO F CA 1
ATOM 6940 C C . PRO F 4 1122 ? -48.639 73.323 24.880 1.00 90.12 1122 PRO F C 1
ATOM 6941 O O . PRO F 4 1122 ? -47.569 73.943 24.913 1.00 90.12 1122 PRO F O 1
ATOM 6945 N N . GLY F 4 1123 ? -49.294 72.986 25.984 1.00 89.68 1123 GLY F N 1
ATOM 6946 C CA . GLY F 4 1123 ? -48.786 73.330 27.293 1.00 89.68 1123 GLY F CA 1
ATOM 6947 C C . GLY F 4 1123 ? -47.647 72.430 27.710 1.00 89.68 1123 GLY F C 1
ATOM 6948 O O . GLY F 4 1123 ? -47.263 71.478 27.013 1.00 89.68 1123 GLY F O 1
ATOM 6949 N N . PRO F 4 1124 ? -47.066 72.736 28.870 1.00 84.28 1124 PRO F N 1
ATOM 6950 C CA . PRO F 4 1124 ? -46.002 71.878 29.403 1.00 84.28 1124 PRO F CA 1
ATOM 6951 C C . PRO F 4 1124 ? -46.510 70.462 29.617 1.00 84.28 1124 PRO F C 1
ATOM 6952 O O . PRO F 4 1124 ? -47.641 70.250 30.058 1.00 84.28 1124 PRO F O 1
ATOM 6956 N N . ASN F 4 1125 ? -45.662 69.486 29.301 1.00 82.49 1125 ASN F N 1
ATOM 6957 C CA . ASN F 4 1125 ? -46.056 68.089 29.382 1.00 82.49 1125 ASN F CA 1
ATOM 6958 C C . ASN F 4 1125 ? -44.923 67.263 29.972 1.00 82.49 1125 ASN F C 1
ATOM 6959 O O . ASN F 4 1125 ? -43.744 67.601 29.839 1.00 82.49 1125 ASN F O 1
ATOM 6964 N N . THR F 4 1126 ? -45.301 66.168 30.626 1.00 80.59 1126 THR F N 1
ATOM 6965 C CA . THR F 4 1126 ? -44.365 65.300 31.325 1.00 80.59 1126 THR F CA 1
ATOM 6966 C C . THR F 4 1126 ? -44.363 63.924 30.677 1.00 80.59 1126 THR F C 1
ATOM 6967 O O . THR F 4 1126 ? -45.425 63.343 30.436 1.00 80.59 1126 THR F O 1
ATOM 6971 N N . ILE F 4 1127 ? -43.168 63.414 30.400 1.00 75.27 1127 ILE F N 1
ATOM 6972 C CA . ILE F 4 1127 ? -42.968 62.071 29.869 1.00 75.27 1127 ILE F CA 1
ATOM 6973 C C . ILE F 4 1127 ? -42.268 61.255 30.945 1.00 75.27 1127 ILE F C 1
ATOM 6974 O O . ILE F 4 1127 ? -41.157 61.595 31.368 1.00 75.27 1127 ILE F O 1
ATOM 6979 N N . ILE F 4 1128 ? -42.919 60.189 31.391 1.00 73.00 1128 ILE F N 1
ATOM 6980 C CA . ILE F 4 1128 ? -42.410 59.337 32.460 1.00 73.00 1128 ILE F CA 1
ATOM 6981 C C . ILE F 4 1128 ? -42.011 58.007 31.840 1.00 73.00 1128 ILE F C 1
ATOM 6982 O O . ILE F 4 1128 ? -42.862 57.273 31.327 1.00 73.00 1128 ILE F O 1
ATOM 6987 N N . ILE F 4 1129 ? -40.724 57.686 31.886 1.00 69.84 1129 ILE F N 1
ATOM 6988 C CA . ILE F 4 1129 ? -40.205 56.429 31.362 1.00 69.84 1129 ILE F CA 1
ATOM 6989 C C . ILE F 4 1129 ? -39.793 55.565 32.544 1.00 69.84 1129 ILE F C 1
ATOM 6990 O O . ILE F 4 1129 ? -38.890 55.934 33.306 1.00 69.84 1129 ILE F O 1
ATOM 6995 N N . ILE F 4 1130 ? -40.453 54.424 32.705 1.00 69.19 1130 ILE F N 1
ATOM 6996 C CA . ILE F 4 1130 ? -40.149 53.494 33.784 1.00 69.19 1130 ILE F CA 1
ATOM 6997 C C . ILE F 4 1130 ? -39.451 52.282 33.168 1.00 69.19 1130 ILE F C 1
ATOM 6998 O O . ILE F 4 1130 ? -40.056 51.563 32.352 1.00 69.19 1130 ILE F O 1
ATOM 7003 N N . PRO F 4 1131 ? -38.178 52.043 33.492 1.00 67.47 1131 PRO F N 1
ATOM 7004 C CA . PRO F 4 1131 ? -37.468 50.862 32.991 1.00 67.47 1131 PRO F CA 1
ATOM 7005 C C . PRO F 4 1131 ? -37.690 49.633 33.856 1.00 67.47 1131 PRO F C 1
ATOM 7006 O O . PRO F 4 1131 ? -37.787 49.709 35.083 1.00 67.47 1131 PRO F O 1
ATOM 7010 N N . ASN F 4 1132 ? -37.746 48.482 33.190 1.00 70.79 1132 ASN F N 1
ATOM 7011 C CA . ASN F 4 1132 ? -37.996 47.195 33.830 1.00 70.79 1132 ASN F CA 1
ATOM 7012 C C . ASN F 4 1132 ? -39.202 47.253 34.773 1.00 70.79 1132 ASN F C 1
ATOM 7013 O O . ASN F 4 1132 ? -39.074 46.982 35.971 1.00 70.79 1132 ASN F O 1
ATOM 7018 N N . PRO F 4 1133 ? -40.381 47.599 34.265 1.00 71.93 1133 PRO F N 1
ATOM 7019 C CA . PRO F 4 1133 ? -41.530 47.825 35.139 1.00 71.93 1133 PRO F CA 1
ATOM 7020 C C . PRO F 4 1133 ? -42.367 46.571 35.349 1.00 71.93 1133 PRO F C 1
ATOM 7021 O O . PRO F 4 1133 ? -42.362 45.636 34.546 1.00 71.93 1133 PRO F O 1
ATOM 7025 N N . LYS F 4 1134 ? -43.094 46.572 36.460 1.00 76.98 1134 LYS F N 1
ATOM 7026 C CA . LYS F 4 1134 ? -44.115 45.563 36.684 1.00 76.98 1134 LYS F CA 1
ATOM 7027 C C . LYS F 4 1134 ? -45.354 45.898 35.863 1.00 76.98 1134 LYS F C 1
ATOM 7028 O O . LYS F 4 1134 ? -45.645 47.068 35.600 1.00 76.98 1134 LYS F O 1
ATOM 7034 N N . ASN F 4 1135 ? -46.076 44.856 35.463 1.00 78.05 1135 ASN F N 1
ATOM 7035 C CA . ASN F 4 1135 ? -47.291 44.958 34.647 1.00 78.05 1135 ASN F CA 1
ATOM 7036 C C . ASN F 4 1135 ? -47.121 45.973 33.514 1.00 78.05 1135 ASN F C 1
ATOM 7037 O O . ASN F 4 1135 ? -47.829 46.975 33.416 1.00 78.05 1135 ASN F O 1
ATOM 7042 N N . GLN F 4 1136 ? -46.149 45.685 32.649 1.00 77.02 1136 GLN F N 1
ATOM 7043 C CA . GLN F 4 1136 ? -45.847 46.566 31.529 1.00 77.02 1136 GLN F CA 1
ATOM 7044 C C . GLN F 4 1136 ? -47.063 46.730 30.626 1.00 77.02 1136 GLN F C 1
ATOM 7045 O O . GLN F 4 1136 ? -47.750 45.757 30.304 1.00 77.02 1136 GLN F O 1
ATOM 7051 N N . VAL F 4 1137 ? -47.329 47.969 30.221 1.00 77.34 1137 VAL F N 1
ATOM 7052 C CA . VAL F 4 1137 ? -48.462 48.289 29.368 1.00 77.34 1137 VAL F CA 1
ATOM 7053 C C . VAL F 4 1137 ? -48.025 48.602 27.942 1.00 77.34 1137 VAL F C 1
ATOM 7054 O O . VAL F 4 1137 ? -48.616 48.098 26.985 1.00 77.34 1137 VAL F O 1
ATOM 7058 N N . SER F 4 1138 ? -46.995 49.427 27.781 1.00 75.80 1138 SER F N 1
ATOM 7059 C CA . SER F 4 1138 ? -46.549 49.826 26.454 1.00 75.80 1138 SER F CA 1
ATOM 7060 C C . SER F 4 1138 ? -45.964 48.640 25.697 1.00 75.80 1138 SER F C 1
ATOM 7061 O O . SER F 4 1138 ? -45.265 47.799 26.269 1.00 75.80 1138 SER F O 1
ATOM 7064 N N . GLN F 4 1139 ? -46.253 48.576 24.400 1.00 76.46 1139 GLN F N 1
ATOM 7065 C CA . GLN F 4 1139 ? -45.763 47.503 23.551 1.00 76.46 1139 GLN F CA 1
ATOM 7066 C C . GLN F 4 1139 ? -44.518 47.945 22.784 1.00 76.46 1139 GLN F C 1
ATOM 7067 O O . GLN F 4 1139 ? -44.141 49.118 22.774 1.00 76.46 1139 GLN F O 1
ATOM 7073 N N . ASN F 4 1140 ? -43.879 46.978 22.123 1.00 71.64 1140 ASN F N 1
ATOM 7074 C CA . ASN F 4 1140 ? -42.615 47.192 21.431 1.00 71.64 1140 ASN F CA 1
ATOM 7075 C C . ASN F 4 1140 ? -42.779 47.307 19.920 1.00 71.64 1140 ASN F C 1
ATOM 7076 O O . ASN F 4 1140 ? -41.790 47.192 19.188 1.00 71.64 1140 ASN F O 1
ATOM 7081 N N . THR F 4 1141 ? -43.998 47.528 19.437 1.00 78.19 1141 THR F N 1
ATOM 7082 C CA . THR F 4 1141 ? -44.233 47.563 18.003 1.00 78.19 1141 THR F CA 1
ATOM 7083 C C . THR F 4 1141 ? -43.551 48.773 17.369 1.00 78.19 1141 THR F C 1
ATOM 7084 O O . THR F 4 1141 ? -43.195 49.747 18.039 1.00 78.19 1141 THR F O 1
ATOM 7088 N N . ASN F 4 1142 ? -43.357 48.693 16.057 1.00 78.91 1142 ASN F N 1
ATOM 7089 C CA . ASN F 4 1142 ? -42.713 49.768 15.312 1.00 78.91 1142 ASN F CA 1
ATOM 7090 C C . ASN F 4 1142 ? -43.742 50.767 14.791 1.00 78.91 1142 ASN F C 1
ATOM 7091 O O . ASN F 4 1142 ? -43.800 51.908 15.251 1.00 78.91 1142 ASN F O 1
ATOM 7096 N N . THR F 4 1162 ? -37.961 43.205 -21.482 1.00 87.92 1162 THR F N 1
ATOM 7097 C CA . THR F 4 1162 ? -38.270 43.433 -20.076 1.00 87.92 1162 THR F CA 1
ATOM 7098 C C . THR F 4 1162 ? -37.777 42.275 -19.215 1.00 87.92 1162 THR F C 1
ATOM 7099 O O . THR F 4 1162 ? -36.892 42.455 -18.376 1.00 87.92 1162 THR F O 1
ATOM 7103 N N . LEU F 4 1163 ? -38.371 41.098 -19.429 1.00 85.12 1163 LEU F N 1
ATOM 7104 C CA . LEU F 4 1163 ? -37.992 39.849 -18.770 1.00 85.12 1163 LEU F CA 1
ATOM 7105 C C . LEU F 4 1163 ? -38.304 39.863 -17.277 1.00 85.12 1163 LEU F C 1
ATOM 7106 O O . LEU F 4 1163 ? -38.300 40.921 -16.639 1.00 85.12 1163 LEU F O 1
ATOM 7111 N N . THR F 4 1164 ? -38.582 38.689 -16.712 1.00 82.25 1164 THR F N 1
ATOM 7112 C CA . THR F 4 1164 ? -38.823 38.572 -15.278 1.00 82.25 1164 THR F CA 1
ATOM 7113 C C . THR F 4 1164 ? -37.916 37.508 -14.670 1.00 82.25 1164 THR F C 1
ATOM 7114 O O . THR F 4 1164 ? -36.996 37.020 -15.333 1.00 82.25 1164 THR F O 1
ATOM 7118 N N . GLN F 4 1165 ? -38.164 37.151 -13.407 1.00 81.46 1165 GLN F N 1
ATOM 7119 C CA . GLN F 4 1165 ? -37.267 36.242 -12.699 1.00 81.46 1165 GLN F CA 1
ATOM 7120 C C . GLN F 4 1165 ? -37.226 34.866 -13.357 1.00 81.46 1165 GLN F C 1
ATOM 7121 O O . GLN F 4 1165 ? -36.149 34.287 -13.534 1.00 81.46 1165 GLN F O 1
ATOM 7127 N N . ASN F 4 1166 ? -38.389 34.322 -13.720 1.00 79.05 1166 ASN F N 1
ATOM 7128 C CA . ASN F 4 1166 ? -38.412 33.026 -14.394 1.00 79.05 1166 ASN F CA 1
ATOM 7129 C C . ASN F 4 1166 ? -37.740 33.105 -15.759 1.00 79.05 1166 ASN F C 1
ATOM 7130 O O . ASN F 4 1166 ? -36.986 32.201 -16.146 1.00 79.05 1166 ASN F O 1
ATOM 7135 N N . GLU F 4 1167 ? -38.001 34.182 -16.498 1.00 81.15 1167 GLU F N 1
ATOM 7136 C CA . GLU F 4 1167 ? -37.353 34.370 -17.788 1.00 81.15 1167 GLU F CA 1
ATOM 7137 C C . GLU F 4 1167 ? -35.843 34.493 -17.624 1.00 81.15 1167 GLU F C 1
ATOM 7138 O O . GLU F 4 1167 ? -35.072 33.915 -18.403 1.00 81.15 1167 GLU F O 1
ATOM 7144 N N . LEU F 4 1168 ? -35.401 35.230 -16.604 1.00 72.59 1168 LEU F N 1
ATOM 7145 C CA . LEU F 4 1168 ? -33.970 35.360 -16.356 1.00 72.59 1168 LEU F CA 1
ATOM 7146 C C . LEU F 4 1168 ? -33.351 34.019 -15.983 1.00 72.59 1168 LEU F C 1
ATOM 7147 O O . LEU F 4 1168 ? -32.219 33.722 -16.374 1.00 72.59 1168 LEU F O 1
ATOM 7152 N N . MET F 4 1169 ? -34.077 33.195 -15.224 1.00 70.06 1169 MET F N 1
ATOM 7153 C CA . MET F 4 1169 ? -33.570 31.870 -14.881 1.00 70.06 1169 MET F CA 1
ATOM 7154 C C . MET F 4 1169 ? -33.430 30.993 -16.120 1.00 70.06 1169 MET F C 1
ATOM 7155 O O . MET F 4 1169 ? -32.444 30.256 -16.260 1.00 70.06 1169 MET F O 1
ATOM 7160 N N . LEU F 4 1170 ? -34.411 31.051 -17.024 1.00 66.30 1170 LEU F N 1
ATOM 7161 C CA . LEU F 4 1170 ? -34.301 30.297 -18.271 1.00 66.30 1170 LEU F CA 1
ATOM 7162 C C . LEU F 4 1170 ? -33.107 30.770 -19.091 1.00 66.30 1170 LEU F C 1
ATOM 7163 O O . LEU F 4 1170 ? -32.347 29.953 -19.635 1.00 66.30 1170 LEU F O 1
ATOM 7168 N N . LEU F 4 1171 ? -32.919 32.089 -19.180 1.00 64.38 1171 LEU F N 1
ATOM 7169 C CA . LEU F 4 1171 ? -31.772 32.624 -19.904 1.00 64.38 1171 LEU F CA 1
ATOM 7170 C C . LEU F 4 1171 ? -30.465 32.189 -19.256 1.00 64.38 1171 LEU F C 1
ATOM 7171 O O . LEU F 4 1171 ? -29.484 31.905 -19.949 1.00 64.38 1171 LEU F O 1
ATOM 7176 N N . GLY F 4 1172 ? -30.434 32.127 -17.924 1.00 60.22 1172 GLY F N 1
ATOM 7177 C CA . GLY F 4 1172 ? -29.235 31.678 -17.239 1.00 60.22 1172 GLY F CA 1
ATOM 7178 C C . GLY F 4 1172 ? -28.913 30.221 -17.511 1.00 60.22 1172 GLY F C 1
ATOM 7179 O O . GLY F 4 1172 ? -27.753 29.866 -17.731 1.00 60.22 1172 GLY F O 1
ATOM 7180 N N . PHE F 4 1173 ? -29.933 29.359 -17.494 1.00 60.70 1173 PHE F N 1
ATOM 7181 C CA . PHE F 4 1173 ? -29.710 27.959 -17.845 1.00 60.70 1173 PHE F CA 1
ATOM 7182 C C . PHE F 4 1173 ? -29.173 27.836 -19.264 1.00 60.70 1173 PHE F C 1
ATOM 7183 O O . PHE F 4 1173 ? -28.222 27.079 -19.521 1.00 60.70 1173 PHE F O 1
ATOM 7191 N N . VAL F 4 1174 ? -29.768 28.583 -20.197 1.00 59.63 1174 VAL F N 1
ATOM 7192 C CA . VAL F 4 1174 ? -29.323 28.526 -21.586 1.00 59.63 1174 VAL F CA 1
ATOM 7193 C C . VAL F 4 1174 ? -27.877 28.991 -21.698 1.00 59.63 1174 VAL F C 1
ATOM 7194 O O . VAL F 4 1174 ? -27.062 28.360 -22.375 1.00 59.63 1174 VAL F O 1
ATOM 7198 N N . ILE F 4 1175 ? -27.536 30.089 -21.022 1.00 54.56 1175 ILE F N 1
ATOM 7199 C CA . ILE F 4 1175 ? -26.177 30.621 -21.087 1.00 54.56 1175 ILE F CA 1
ATOM 7200 C C . ILE F 4 1175 ? -25.182 29.624 -20.507 1.00 54.56 1175 ILE F C 1
ATOM 7201 O O . ILE F 4 1175 ? -24.087 29.429 -21.050 1.00 54.56 1175 ILE F O 1
ATOM 7206 N N . TYR F 4 1176 ? -25.540 28.991 -19.389 1.00 51.66 1176 TYR F N 1
ATOM 7207 C CA . TYR F 4 1176 ? -24.663 28.006 -18.765 1.00 51.66 1176 TYR F CA 1
ATOM 7208 C C . TYR F 4 1176 ? -24.373 26.851 -19.718 1.00 51.66 1176 TYR F C 1
ATOM 7209 O O . TYR F 4 1176 ? -23.209 26.477 -19.935 1.00 51.66 1176 TYR F O 1
ATOM 7218 N N . PHE F 4 1177 ? -25.425 26.283 -20.315 1.00 54.89 1177 PHE F N 1
ATOM 7219 C CA . PHE F 4 1177 ? -25.214 25.181 -21.249 1.00 54.89 1177 PHE F CA 1
ATOM 7220 C C . PHE F 4 1177 ? -24.421 25.643 -22.469 1.00 54.89 1177 PHE F C 1
ATOM 7221 O O . PHE F 4 1177 ? -23.555 24.915 -22.969 1.00 54.89 1177 PHE F O 1
ATOM 7229 N N . VAL F 4 1178 ? -24.695 26.861 -22.945 1.00 56.94 1178 VAL F N 1
ATOM 7230 C CA . VAL F 4 1178 ? -23.978 27.421 -24.087 1.00 56.94 1178 VAL F CA 1
ATOM 7231 C C . VAL F 4 1178 ? -22.483 27.488 -23.817 1.00 56.94 1178 VAL F C 1
ATOM 7232 O O . VAL F 4 1178 ? -21.670 27.027 -24.625 1.00 56.94 1178 VAL F O 1
ATOM 7236 N N . ILE F 4 1179 ? -22.095 28.072 -22.684 1.00 52.99 1179 ILE F N 1
ATOM 7237 C CA . ILE F 4 1179 ? -20.671 28.264 -22.430 1.00 52.99 1179 ILE F CA 1
ATOM 7238 C C . ILE F 4 1179 ? -19.991 26.925 -22.179 1.00 52.99 1179 ILE F C 1
ATOM 7239 O O . ILE F 4 1179 ? -18.853 26.706 -22.614 1.00 52.99 1179 ILE F O 1
ATOM 7244 N N . ILE F 4 1180 ? -20.675 25.994 -21.502 1.00 53.81 1180 ILE F N 1
ATOM 7245 C CA . ILE F 4 1180 ? -20.078 24.677 -21.280 1.00 53.81 1180 ILE F CA 1
ATOM 7246 C C . ILE F 4 1180 ? -19.825 23.976 -22.611 1.00 53.81 1180 ILE F C 1
ATOM 7247 O O . ILE F 4 1180 ? -18.738 23.432 -22.852 1.00 53.81 1180 ILE F O 1
ATOM 7252 N N . MET F 4 1181 ? -20.822 23.989 -23.502 1.00 60.90 1181 MET F N 1
ATOM 7253 C CA . MET F 4 1181 ? -20.662 23.323 -24.790 1.00 60.90 1181 MET F CA 1
ATOM 7254 C C . MET F 4 1181 ? -19.594 24.000 -25.639 1.00 60.90 1181 MET F C 1
ATOM 7255 O O . MET F 4 1181 ? -18.817 23.324 -26.321 1.00 60.90 1181 MET F O 1
ATOM 7260 N N . VAL F 4 1182 ? -19.539 25.335 -25.612 1.00 57.13 1182 VAL F N 1
ATOM 7261 C CA . VAL F 4 1182 ? -18.529 26.051 -26.383 1.00 57.13 1182 VAL F CA 1
ATOM 7262 C C . VAL F 4 1182 ? -17.135 25.698 -25.887 1.00 57.13 1182 VAL F C 1
ATOM 7263 O O . VAL F 4 1182 ? -16.217 25.461 -26.683 1.00 57.13 1182 VAL F O 1
ATOM 7267 N N . THR F 4 1183 ? -16.953 25.652 -24.565 1.00 55.38 1183 THR F N 1
ATOM 7268 C CA . THR F 4 1183 ? -15.655 25.272 -24.018 1.00 55.38 1183 THR F CA 1
ATOM 7269 C C . THR F 4 1183 ? -15.278 23.855 -24.422 1.00 55.38 1183 THR F C 1
ATOM 7270 O O . THR F 4 1183 ? -14.134 23.601 -24.818 1.00 55.38 1183 THR F O 1
ATOM 7274 N N . TYR F 4 1184 ? -16.224 22.916 -24.336 1.00 59.62 1184 TYR F N 1
ATOM 7275 C CA . TYR F 4 1184 ? -15.905 21.546 -24.725 1.00 59.62 1184 TYR F CA 1
ATOM 7276 C C . TYR F 4 1184 ? -15.545 21.465 -26.202 1.00 59.62 1184 TYR F C 1
ATOM 7277 O O . TYR F 4 1184 ? -14.674 20.680 -26.594 1.00 59.62 1184 TYR F O 1
ATOM 7286 N N . GLY F 4 1185 ? -16.215 22.258 -27.038 1.00 64.11 1185 GLY F N 1
ATOM 7287 C CA . GLY F 4 1185 ? -15.876 22.271 -28.451 1.00 64.11 1185 GLY F CA 1
ATOM 7288 C C . GLY F 4 1185 ? -14.494 22.833 -28.720 1.00 64.11 1185 GLY F C 1
ATOM 7289 O O . GLY F 4 1185 ? -13.742 22.290 -29.532 1.00 64.11 1185 GLY F O 1
ATOM 7290 N N . VAL F 4 1186 ? -14.142 23.930 -28.047 1.00 62.56 1186 VAL F N 1
ATOM 7291 C CA . VAL F 4 1186 ? -12.841 24.553 -28.279 1.00 62.56 1186 VAL F CA 1
ATOM 7292 C C . VAL F 4 1186 ? -11.719 23.648 -27.787 1.00 62.56 1186 VAL F C 1
ATOM 7293 O O . VAL F 4 1186 ? -10.743 23.395 -28.503 1.00 62.56 1186 VAL F O 1
ATOM 7297 N N . SER F 4 1187 ? -11.840 23.142 -26.563 1.00 61.17 1187 SER F N 1
ATOM 7298 C CA . SER F 4 1187 ? -10.838 22.271 -25.967 1.00 61.17 1187 SER F CA 1
ATOM 7299 C C . SER F 4 1187 ? -11.484 20.947 -25.592 1.00 61.17 1187 SER F C 1
ATOM 7300 O O . SER F 4 1187 ? -12.472 20.922 -24.851 1.00 61.17 1187 SER F O 1
ATOM 7303 N N . ARG F 4 1188 ? -10.919 19.849 -26.095 1.00 65.82 1188 ARG F N 1
ATOM 7304 C CA . ARG F 4 1188 ? -11.484 18.529 -25.853 1.00 65.82 1188 ARG F CA 1
ATOM 7305 C C . ARG F 4 1188 ? -11.257 18.034 -24.431 1.00 65.82 1188 ARG F C 1
ATOM 7306 O O . ARG F 4 1188 ? -11.848 17.020 -24.048 1.00 65.82 1188 ARG F O 1
ATOM 7314 N N . ASN F 4 1189 ? -10.423 18.712 -23.649 1.00 58.93 1189 ASN F N 1
ATOM 7315 C CA . ASN F 4 1189 ? -10.131 18.262 -22.296 1.00 58.93 1189 ASN F CA 1
ATOM 7316 C C . ASN F 4 1189 ? -11.366 18.465 -21.423 1.00 58.93 1189 ASN F C 1
ATOM 7317 O O . ASN F 4 1189 ? -12.134 19.412 -21.611 1.00 58.93 1189 ASN F O 1
ATOM 7322 N N . LYS F 4 1190 ? -11.553 17.563 -20.459 1.00 55.41 1190 LYS F N 1
ATOM 7323 C CA . LYS F 4 1190 ? -12.684 17.637 -19.541 1.00 55.41 1190 LYS F CA 1
ATOM 7324 C C . LYS F 4 1190 ? -12.418 18.534 -18.339 1.00 55.41 1190 LYS F C 1
ATOM 7325 O O . LYS F 4 1190 ? -13.355 19.156 -17.818 1.00 55.41 1190 LYS F O 1
ATOM 7331 N N . THR F 4 1191 ? -11.167 18.603 -17.874 1.00 53.08 1191 THR F N 1
ATOM 7332 C CA . THR F 4 1191 ? -10.837 19.490 -16.762 1.00 53.08 1191 THR F CA 1
ATOM 7333 C C . THR F 4 1191 ? -11.109 20.944 -17.125 1.00 53.08 1191 THR F C 1
ATOM 7334 O O . THR F 4 1191 ? -11.662 21.705 -16.320 1.00 53.08 1191 THR F O 1
ATOM 7338 N N . ILE F 4 1192 ? -10.738 21.344 -18.341 1.00 52.44 1192 ILE F N 1
ATOM 7339 C CA . ILE F 4 1192 ? -11.067 22.684 -18.811 1.00 52.44 1192 ILE F CA 1
ATOM 7340 C C . ILE F 4 1192 ? -12.578 22.870 -18.853 1.00 52.44 1192 ILE F C 1
ATOM 7341 O O . ILE F 4 1192 ? -13.093 23.951 -18.548 1.00 52.44 1192 ILE F O 1
ATOM 7346 N N . THR F 4 1193 ? -13.314 21.813 -19.202 1.00 51.46 1193 THR F N 1
ATOM 7347 C CA . THR F 4 1193 ? -14.769 21.913 -19.261 1.00 51.46 1193 THR F CA 1
ATOM 7348 C C . THR F 4 1193 ? -15.378 22.161 -17.884 1.00 51.46 1193 THR F C 1
ATOM 7349 O O . THR F 4 1193 ? -16.260 23.015 -17.737 1.00 51.46 1193 THR F O 1
ATOM 7353 N N . VAL F 4 1194 ? -14.930 21.432 -16.859 1.00 47.95 1194 VAL F N 1
ATOM 7354 C CA . VAL F 4 1194 ? -15.501 21.655 -15.531 1.00 47.95 1194 VAL F CA 1
ATOM 7355 C C . VAL F 4 1194 ? -15.042 22.994 -14.960 1.00 47.95 1194 VAL F C 1
ATOM 7356 O O . VAL F 4 1194 ? -15.799 23.664 -14.239 1.00 47.95 1194 VAL F O 1
ATOM 7360 N N . LEU F 4 1195 ? -13.816 23.418 -15.272 1.00 48.84 1195 LEU F N 1
ATOM 7361 C CA . LEU F 4 1195 ? -13.387 24.759 -14.886 1.00 48.84 1195 LEU F CA 1
ATOM 7362 C C . LEU F 4 1195 ? -14.265 25.820 -15.541 1.00 48.84 1195 LEU F C 1
ATOM 7363 O O . LEU F 4 1195 ? -14.617 26.830 -14.914 1.00 48.84 1195 LEU F O 1
ATOM 7368 N N . SER F 4 1196 ? -14.630 25.606 -16.806 1.00 50.19 1196 SER F N 1
ATOM 7369 C CA . SER F 4 1196 ? -15.546 26.516 -17.480 1.00 50.19 1196 SER F CA 1
ATOM 7370 C C . SER F 4 1196 ? -16.931 26.472 -16.862 1.00 50.19 1196 SER F C 1
ATOM 7371 O O . SER F 4 1196 ? -17.631 27.482 -16.853 1.00 50.19 1196 SER F O 1
ATOM 7374 N N . SER F 4 1197 ? -17.354 25.313 -16.358 1.00 48.55 1197 SER F N 1
ATOM 7375 C CA . SER F 4 1197 ? -18.612 25.257 -15.618 1.00 48.55 1197 SER F CA 1
ATOM 7376 C C . SER F 4 1197 ? -18.545 26.123 -14.366 1.00 48.55 1197 SER F C 1
ATOM 7377 O O . SER F 4 1197 ? -19.502 26.837 -14.035 1.00 48.55 1197 SER F O 1
ATOM 7380 N N . ILE F 4 1198 ? -17.416 26.068 -13.659 1.00 47.57 1198 ILE F N 1
ATOM 7381 C CA . ILE F 4 1198 ? -17.214 26.917 -12.486 1.00 47.57 1198 ILE F CA 1
ATOM 7382 C C . ILE F 4 1198 ? -17.329 28.387 -12.874 1.00 47.57 1198 ILE F C 1
ATOM 7383 O O . ILE F 4 1198 ? -18.079 29.168 -12.266 1.00 47.57 1198 ILE F O 1
ATOM 7388 N N . VAL F 4 1199 ? -16.591 28.782 -13.914 1.00 49.44 1199 VAL F N 1
ATOM 7389 C CA . VAL F 4 1199 ? -16.594 30.178 -14.320 1.00 49.44 1199 VAL F CA 1
ATOM 7390 C C . VAL F 4 1199 ? -17.941 30.573 -14.905 1.00 49.44 1199 VAL F C 1
ATOM 7391 O O . VAL F 4 1199 ? -18.299 31.751 -14.889 1.00 49.44 1199 VAL F O 1
ATOM 7395 N N . ALA F 4 1200 ? -18.711 29.608 -15.409 1.00 49.06 1200 ALA F N 1
ATOM 7396 C CA . ALA F 4 1200 ? -20.043 29.894 -15.918 1.00 49.06 1200 ALA F CA 1
ATOM 7397 C C . ALA F 4 1200 ? -21.006 30.172 -14.780 1.00 49.06 1200 ALA F C 1
ATOM 7398 O O . ALA F 4 1200 ? -21.870 31.049 -14.887 1.00 49.06 1200 ALA F O 1
ATOM 7400 N N . VAL F 4 1201 ? -20.883 29.416 -13.691 1.00 49.18 1201 VAL F N 1
ATOM 7401 C CA . VAL F 4 1201 ? -21.620 29.754 -12.480 1.00 49.18 1201 VAL F CA 1
ATOM 7402 C C . VAL F 4 1201 ? -21.272 31.169 -12.045 1.00 49.18 1201 VAL F C 1
ATOM 7403 O O . VAL F 4 1201 ? -22.155 31.975 -11.718 1.00 49.18 1201 VAL F O 1
ATOM 7407 N N . ALA F 4 1202 ? -19.980 31.506 -12.073 1.00 49.54 1202 ALA F N 1
ATOM 7408 C CA . ALA F 4 1202 ? -19.560 32.855 -11.697 1.00 49.54 1202 ALA F CA 1
ATOM 7409 C C . ALA F 4 1202 ? -20.178 33.909 -12.614 1.00 49.54 1202 ALA F C 1
ATOM 7410 O O . ALA F 4 1202 ? -20.677 34.940 -12.148 1.00 49.54 1202 ALA F O 1
ATOM 7412 N N . ILE F 4 1203 ? -20.158 33.661 -13.925 1.00 50.66 1203 ILE F N 1
ATOM 7413 C CA . ILE F 4 1203 ? -20.669 34.634 -14.889 1.00 50.66 1203 ILE F CA 1
ATOM 7414 C C . ILE F 4 1203 ? -22.170 34.824 -14.715 1.00 50.66 1203 ILE F C 1
ATOM 7415 O O . ILE F 4 1203 ? -22.669 35.953 -14.657 1.00 50.66 1203 ILE F O 1
ATOM 7420 N N . VAL F 4 1204 ? -22.912 33.717 -14.631 1.00 51.11 1204 VAL F N 1
ATOM 7421 C CA . VAL F 4 1204 ? -24.357 33.800 -14.488 1.00 51.11 1204 VAL F CA 1
ATOM 7422 C C . VAL F 4 1204 ? -24.751 34.401 -13.145 1.00 51.11 1204 VAL F C 1
ATOM 7423 O O . VAL F 4 1204 ? -25.854 34.944 -13.015 1.00 51.11 1204 VAL F O 1
ATOM 7427 N N . TYR F 4 1205 ? -23.880 34.320 -12.136 1.00 50.74 1205 TYR F N 1
ATOM 7428 C CA . TYR F 4 1205 ? -24.117 35.078 -10.914 1.00 50.74 1205 TYR F CA 1
ATOM 7429 C C . TYR F 4 1205 ? -23.827 36.560 -11.113 1.00 50.74 1205 TYR F C 1
ATOM 7430 O O . TYR F 4 1205 ? -24.491 37.409 -10.509 1.00 50.74 1205 TYR F O 1
ATOM 7439 N N . ALA F 4 1206 ? -22.836 36.889 -11.945 1.00 52.27 1206 ALA F N 1
ATOM 74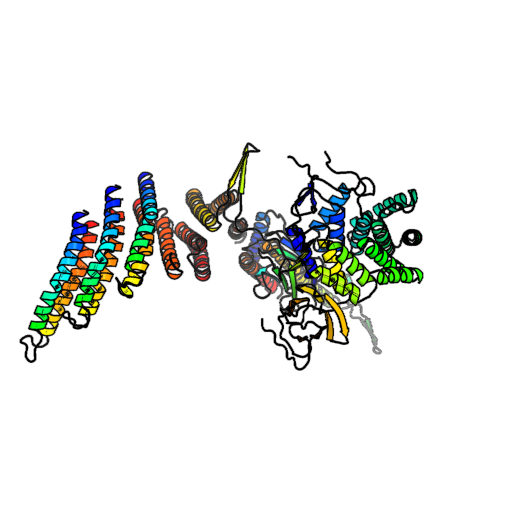40 C CA . ALA F 4 1206 ? -22.478 38.289 -12.150 1.00 52.27 1206 ALA F CA 1
ATOM 7441 C C . ALA F 4 1206 ? -23.635 39.073 -12.757 1.00 52.27 1206 ALA F C 1
ATOM 7442 O O . ALA F 4 1206 ? -23.895 40.215 -12.362 1.00 52.27 1206 ALA F O 1
ATOM 7444 N N . LEU F 4 1207 ? -24.344 38.476 -13.709 1.00 54.56 1207 LEU F N 1
ATOM 7445 C CA . LEU F 4 1207 ? -25.495 39.121 -14.329 1.00 54.56 1207 LEU F CA 1
ATOM 7446 C C . LEU F 4 1207 ? -26.760 39.004 -13.490 1.00 54.56 1207 LEU F C 1
ATOM 7447 O O . LEU F 4 1207 ? -27.812 39.487 -13.921 1.00 54.56 1207 LEU F O 1
ATOM 7452 N N . ALA F 4 1208 ? -26.680 38.368 -12.319 1.00 55.63 1208 ALA F N 1
ATOM 7453 C CA . ALA F 4 1208 ? -27.820 38.192 -11.416 1.00 55.63 1208 ALA F CA 1
ATOM 7454 C C . ALA F 4 1208 ? -28.966 37.442 -12.087 1.00 55.63 1208 ALA F C 1
ATOM 7455 O O . ALA F 4 1208 ? -30.139 37.684 -11.792 1.00 55.63 1208 ALA F O 1
ATOM 7457 N N . LEU F 4 1209 ? -28.634 36.527 -12.997 1.00 58.18 1209 LEU F N 1
ATOM 7458 C CA . LEU F 4 1209 ? -29.657 35.731 -13.665 1.00 58.18 1209 LEU F CA 1
ATOM 7459 C C . LEU F 4 1209 ? -30.190 34.616 -12.777 1.00 58.18 1209 LEU F C 1
ATOM 7460 O O . LEU F 4 1209 ? -31.342 34.199 -12.938 1.00 58.18 1209 LEU F O 1
ATOM 7465 N N . TRP F 4 1210 ? -29.378 34.121 -11.843 1.00 55.35 1210 TRP F N 1
ATOM 7466 C CA . TRP F 4 1210 ? -29.781 33.057 -10.940 1.00 55.35 1210 TRP F CA 1
ATOM 7467 C C . TRP F 4 1210 ? -29.861 33.567 -9.506 1.00 55.35 1210 TRP F C 1
ATOM 7468 O O . TRP F 4 1210 ? -29.178 34.530 -9.144 1.00 55.35 1210 TRP F O 1
ATOM 7479 N N . PRO F 4 1211 ? -30.685 32.947 -8.667 1.00 56.15 1211 PRO F N 1
ATOM 7480 C CA . PRO F 4 1211 ? -30.599 33.209 -7.229 1.00 56.15 1211 PRO F CA 1
ATOM 7481 C C . PRO F 4 1211 ? -29.285 32.688 -6.667 1.00 56.15 1211 PRO F C 1
ATOM 7482 O O . PRO F 4 1211 ? -28.665 31.770 -7.207 1.00 56.15 1211 PRO F O 1
ATOM 7486 N N . THR F 4 1212 ? -28.859 33.303 -5.561 1.00 56.09 1212 THR F N 1
ATOM 7487 C CA . THR F 4 1212 ? -27.567 32.956 -4.977 1.00 56.09 1212 THR F CA 1
ATOM 7488 C C . THR F 4 1212 ? -27.522 31.508 -4.505 1.00 56.09 1212 THR F C 1
ATOM 7489 O O . THR F 4 1212 ? -26.442 30.910 -4.449 1.00 56.09 1212 THR F O 1
ATOM 7493 N N . TYR F 4 1213 ? -28.676 30.926 -4.176 1.00 57.07 1213 TYR F N 1
ATOM 7494 C CA . TYR F 4 1213 ? -28.714 29.555 -3.677 1.00 57.07 1213 TYR F CA 1
ATOM 7495 C C . TYR F 4 1213 ? -28.219 28.568 -4.729 1.00 57.07 1213 TYR F C 1
ATOM 7496 O O . TYR F 4 1213 ? -27.243 27.836 -4.509 1.00 57.07 1213 TYR F O 1
ATOM 7505 N N . MET F 4 1214 ? -28.892 28.531 -5.882 1.00 55.40 1214 MET F N 1
ATOM 7506 C CA . MET F 4 1214 ? -28.500 27.606 -6.940 1.00 55.40 1214 MET F CA 1
ATOM 7507 C C . MET F 4 1214 ? -27.104 27.921 -7.454 1.00 55.40 1214 MET F C 1
ATOM 7508 O O . MET F 4 1214 ? -26.329 27.007 -7.764 1.00 55.40 1214 MET F O 1
ATOM 7513 N N . ALA F 4 1215 ? -26.764 29.207 -7.550 1.00 51.78 1215 ALA F N 1
ATOM 7514 C CA . ALA F 4 1215 ? -25.436 29.586 -8.019 1.00 51.78 1215 ALA F CA 1
ATOM 7515 C C . ALA F 4 1215 ? -24.355 29.035 -7.100 1.00 51.78 1215 ALA F C 1
ATOM 7516 O O . ALA F 4 1215 ? -23.379 28.439 -7.564 1.00 51.78 1215 ALA F O 1
ATOM 7518 N N . PHE F 4 1216 ? -24.523 29.203 -5.787 1.00 50.49 1216 PHE F N 1
ATOM 7519 C CA . PHE F 4 1216 ? -23.527 28.700 -4.848 1.00 50.49 1216 PHE F CA 1
ATOM 7520 C C . PHE F 4 1216 ? -23.470 27.178 -4.856 1.00 50.49 1216 PHE F C 1
ATOM 7521 O O . PHE F 4 1216 ? -22.381 26.592 -4.786 1.00 50.49 1216 PHE F O 1
ATOM 7529 N N . ILE F 4 1217 ? -24.630 26.520 -4.931 1.00 50.28 1217 ILE F N 1
ATOM 7530 C CA . ILE F 4 1217 ? -24.650 25.058 -4.945 1.00 50.28 1217 ILE F CA 1
ATOM 7531 C C . ILE F 4 1217 ? -23.887 24.532 -6.153 1.00 50.28 1217 ILE F C 1
ATOM 7532 O O . ILE F 4 1217 ? -23.011 23.663 -6.034 1.00 50.28 1217 ILE F O 1
ATOM 7537 N N . LEU F 4 1218 ? -24.192 25.073 -7.336 1.00 48.82 1218 LEU F N 1
ATOM 7538 C CA . LEU F 4 1218 ? -23.515 24.624 -8.544 1.00 48.82 1218 LEU F CA 1
ATOM 7539 C C . LEU F 4 1218 ? -22.041 25.003 -8.537 1.00 48.82 1218 LEU F C 1
ATOM 7540 O O . LEU F 4 1218 ? -21.216 24.252 -9.059 1.00 48.82 1218 LEU F O 1
ATOM 7545 N N . GLY F 4 1219 ? -21.685 26.143 -7.941 1.00 50.13 1219 GLY F N 1
ATOM 7546 C CA . GLY F 4 1219 ? -20.279 26.506 -7.855 1.00 50.13 1219 GLY F CA 1
ATOM 7547 C C . GLY F 4 1219 ? -19.481 25.541 -7.002 1.00 50.13 1219 GLY F C 1
ATOM 7548 O O . GLY F 4 1219 ? -18.392 25.107 -7.385 1.00 50.13 1219 GLY F O 1
ATOM 7549 N N . ALA F 4 1220 ? -20.012 25.189 -5.828 1.00 49.26 1220 ALA F N 1
ATOM 7550 C CA . ALA F 4 1220 ? -19.322 24.226 -4.972 1.00 49.26 1220 ALA F CA 1
ATOM 7551 C C . ALA F 4 1220 ? -19.234 22.859 -5.641 1.00 49.26 1220 ALA F C 1
ATOM 7552 O O . ALA F 4 1220 ? -18.185 22.196 -5.592 1.00 49.26 1220 ALA F O 1
ATOM 7554 N N . VAL F 4 1221 ? -20.327 22.422 -6.274 1.00 48.91 1221 VAL F N 1
ATOM 7555 C CA . VAL F 4 1221 ? -20.314 21.139 -6.969 1.00 48.91 1221 VAL F CA 1
ATOM 7556 C C . VAL F 4 1221 ? -19.276 21.153 -8.082 1.00 48.91 1221 VAL F C 1
ATOM 7557 O O . VAL F 4 1221 ? -18.531 20.184 -8.266 1.00 48.91 1221 VAL F O 1
ATOM 7561 N N . GLY F 4 1222 ? -19.201 22.254 -8.833 1.00 48.44 1222 GLY F N 1
ATOM 7562 C CA . GLY F 4 1222 ? -18.214 22.358 -9.891 1.00 48.44 1222 GLY F CA 1
ATOM 7563 C C . GLY F 4 1222 ? -16.792 22.367 -9.369 1.00 48.44 1222 GLY F C 1
ATOM 7564 O O . GLY F 4 1222 ? -15.900 21.785 -9.983 1.00 48.44 1222 GLY F O 1
ATOM 7565 N N . PHE F 4 1223 ? -16.561 23.021 -8.229 1.00 48.77 1223 PHE F N 1
ATOM 7566 C CA . PHE F 4 1223 ? -15.232 23.007 -7.623 1.00 48.77 1223 PHE F CA 1
ATOM 7567 C C . PHE F 4 1223 ? -14.803 21.585 -7.286 1.00 48.77 1223 PHE F C 1
ATOM 7568 O O . PHE F 4 1223 ? -13.723 21.122 -7.695 1.00 48.77 1223 PHE F O 1
ATOM 7576 N N . PHE F 4 1224 ? -15.655 20.866 -6.555 1.00 47.63 1224 PHE F N 1
ATOM 7577 C CA . PHE F 4 1224 ? -15.287 19.517 -6.139 1.00 47.63 1224 PHE F CA 1
ATOM 7578 C C . PHE F 4 1224 ? -15.168 18.580 -7.336 1.00 47.63 1224 PHE F C 1
ATOM 7579 O O . PHE F 4 1224 ? -14.271 17.728 -7.378 1.00 47.63 1224 PHE F O 1
ATOM 7587 N N . MET F 4 1225 ? -16.037 18.738 -8.337 1.00 48.49 1225 MET F N 1
ATOM 7588 C CA . MET F 4 1225 ? -15.956 17.888 -9.520 1.00 48.49 1225 MET F CA 1
ATOM 7589 C C . MET F 4 1225 ? -14.734 18.215 -10.368 1.00 48.49 1225 MET F C 1
ATOM 7590 O O . MET F 4 1225 ? -14.155 17.314 -10.981 1.00 48.49 1225 MET F O 1
ATOM 7595 N N . LEU F 4 1226 ? -14.325 19.484 -10.418 1.00 46.87 1226 LEU F N 1
ATOM 7596 C CA . LEU F 4 1226 ? -13.097 19.841 -11.114 1.00 46.87 1226 LEU F CA 1
ATOM 7597 C C . LEU F 4 1226 ? -11.896 19.180 -10.460 1.00 46.87 1226 LEU F C 1
ATOM 7598 O O . LEU F 4 1226 ? -11.021 18.641 -11.149 1.00 46.87 1226 LEU F O 1
ATOM 7603 N N . PHE F 4 1227 ? -11.839 19.208 -9.129 1.00 46.75 1227 PHE F N 1
ATOM 7604 C CA . PHE F 4 1227 ? -10.714 18.559 -8.464 1.00 46.75 1227 PHE F CA 1
ATOM 7605 C C . PHE F 4 1227 ? -10.763 17.045 -8.636 1.00 46.75 1227 PHE F C 1
ATOM 7606 O O . PHE F 4 1227 ? -9.721 16.402 -8.802 1.00 46.75 1227 PHE F O 1
ATOM 7614 N N . TYR F 4 1228 ? -11.964 16.463 -8.637 1.00 47.71 1228 TYR F N 1
ATOM 7615 C CA . TYR F 4 1228 ? -12.082 15.034 -8.912 1.00 47.71 1228 TYR F CA 1
ATOM 7616 C C . TYR F 4 1228 ? -11.590 14.698 -10.315 1.00 47.71 1228 TYR F C 1
ATOM 7617 O O . TYR F 4 1228 ? -10.892 13.697 -10.514 1.00 47.71 1228 TYR F O 1
ATOM 7626 N N . SER F 4 1229 ? -11.951 15.519 -11.304 1.00 46.51 1229 SER F N 1
ATOM 7627 C CA . SER F 4 1229 ? -11.527 15.264 -12.677 1.00 46.51 1229 SER F CA 1
ATOM 7628 C C . SER F 4 1229 ? -10.021 15.418 -12.828 1.00 46.51 1229 SER F C 1
ATOM 7629 O O . SER F 4 1229 ? -9.388 14.667 -13.578 1.00 46.51 1229 SER F O 1
ATOM 7632 N N . ILE F 4 1230 ? -9.433 16.395 -12.139 1.00 46.86 1230 ILE F N 1
ATOM 7633 C CA . ILE F 4 1230 ? -7.979 16.531 -12.152 1.00 46.86 1230 ILE F CA 1
ATOM 7634 C C . ILE F 4 1230 ? -7.330 15.307 -11.517 1.00 46.86 1230 ILE F C 1
ATOM 7635 O O . ILE F 4 1230 ? -6.289 14.825 -11.981 1.00 46.86 1230 ILE F O 1
ATOM 7640 N N . SER F 4 1231 ? -7.934 14.781 -10.449 1.00 51.97 1231 SER F N 1
ATOM 7641 C CA . SER F 4 1231 ? -7.395 13.582 -9.816 1.00 51.97 1231 SER F CA 1
ATOM 7642 C C . SER F 4 1231 ? -7.480 12.371 -10.738 1.00 51.97 1231 SER F C 1
ATOM 7643 O O . SER F 4 1231 ? -6.552 11.553 -10.783 1.00 51.97 1231 SER F O 1
ATOM 7646 N N . ARG F 4 1232 ? -8.579 12.233 -11.479 1.00 53.85 1232 ARG F N 1
ATOM 7647 C CA . ARG F 4 1232 ? -8.844 11.016 -12.235 1.00 53.85 1232 ARG F CA 1
ATOM 7648 C C . ARG F 4 1232 ? -8.063 10.919 -13.543 1.00 53.85 1232 ARG F C 1
ATOM 7649 O O . ARG F 4 1232 ? -8.041 9.842 -14.149 1.00 53.85 1232 ARG F O 1
ATOM 7657 N N . ARG F 4 1233 ? -7.419 11.992 -13.992 1.00 56.91 1233 ARG F N 1
ATOM 7658 C CA . ARG F 4 1233 ? -6.695 11.960 -15.265 1.00 56.91 1233 ARG F CA 1
ATOM 7659 C C . ARG F 4 1233 ? -5.563 10.934 -15.247 1.00 56.91 1233 ARG F C 1
ATOM 7660 O O . ARG F 4 1233 ? -5.125 10.492 -14.185 1.00 56.91 1233 ARG F O 1
#

Foldseek 3Di:
DVVLVVVLVVLLVVLVVPLVVLVVVLCVQPPDPDPNDDDVVNVVSVCVSVVSVVCNVVVVVVVVVVVVD/DVVVVVVLVVLLVVLVVCLVVLVVVLCQQQPPVHPLDPDVSNVVSVCVSVVSVVCNVVVSVVSVVVVVD/DVVVVVVLVVLLVVLVVVLVVLQVVLCVQQDDPDHPCPDPSNVVSNCVSVVSVVCNVCVVVVVVVVVVD/DVVLLVVLQVVLQVVCVVVVHHDHQDDFDAADQDDLVNLQVVQADWDADPVGIDGRNVCSVVSNVVSRVVSVLVRLVRVLVSLVVSVVVSLVVQQPDDPCRPVSSVVSVVSVVVVNVVSVVSND/DDKDWPDDDDAADAAWDKDKTKMFDDPPPQDWFWKWKFKDDDPVDTDIDWTDTAHSNRIRMTMDTHHQDQKMKIKIDRVPDDIDIDIHGYDHDDQKDKDWDDDPHPDTDIDIDHQVVQAVVLVVLLVVQLVVLCVPPRPVSNLVSSLVSVVVSCNPVHDDDCVNVVSVVVVVVVVVVVVVVVPDD/DDDDDDLLQQLVLQCCVQFWDAFPVGQIAGAFFSPQVWKGFLLLRLLLLQLCQVPCVVVVRHNVSSLVVQVVQDDQQFGAGIQGDDDPCVGRGDRDGHALVLSSLLSLLSNPQNHDVVSLVSSVRNLVVVLVVCVVPPQPGDQLSLLSSLNSLLSNCVRPVDCVSVVSSVSSVVSLVVHPQLSLLSSLLSLLSVCVVPVDVVSVVSNVVSVVVDQQLLSLLSQLSSCLSNVAQQRNQQSLQSQQQAWDDDPRHHTAGFRGPPDPRRGGGSNRSSSNSVSQVSCQVRANDDFWGWRHKHAPDSKTWGHWHCDPQKIKTKIAHAPWAKMKTKTFGQAFDKWKQKQHDGEAWADDRTMTMDIDTHDNGIIMMIIGPPDPPHDHDHDDVDDLVRLLVVLVVQLVVQLVVQCVVPVQVLSSLVSSLVSLVVSVVVVSDPPVVSVVSNVVSVVVSVVSVVVD

Solvent-accessible surface area: 48155 Å² total; per-residue (Å²): 128,120,49,32,120,99,7,18,122,72,10,66,75,38,0,104,98,61,41,71,66,0,43,68,39,9,54,75,17,29,72,61,141,82,122,40,10,106,47,92,20,16,80,32,1,90,46,1,23,5,64,13,34,21,32,10,47,68,4,19,8,56,2,31,77,80,62,142,168,102,90,52,74,3,97,12,20,15,98,13,7,33,58,0,0,87,30,2,38,77,1,17,67,49,10,51,68,11,39,61,65,143,35,78,5,72,108,36,76,17,16,81,37,8,76,71,8,3,48,92,10,8,67,23,1,8,88,3,16,17,23,11,1,41,93,38,16,125,99,79,46,75,5,98,27,6,6,105,81,7,41,75,2,3,84,98,11,38,87,51,13,52,114,15,32,82,91,43,74,56,144,101,47,108,5,96,50,104,76,18,84,116,55,67,85,72,15,22,126,57,9,83,107,6,17,80,48,6,38,90,26,4,122,114,30,75,205,73,114,88,85,28,58,36,4,20,52,2,16,50,42,2,10,94,56,40,149,34,158,73,87,71,134,118,63,77,127,15,122,81,10,84,70,73,84,0,73,74,84,0,90,105,84,124,117,95,149,135,35,85,86,68,68,67,178,44,90,68,81,67,52,124,77,17,82,87,105,60,84,96,64,28,45,92,25,34,6,36,38,18,28,67,14,8,17,74,12,0,20,42,2,0,22,8,30,74,20,1,28,95,11,4,118,98,0,32,108,37,0,113,69,1,11,150,41,2,78,127,85,90,241,51,76,17,45,21,96,45,16,1,42,3,4,8,80,13,82,34,103,12,129,0,51,0,44,3,70,108,24,139,111,59,17,36,39,2,0,0,58,2,0,60,73,54,123,107,52,64,59,5,0,28,2,52,2,64,62,115,0,11,3,106,1,36,0,7,2,29,60,24,75,30,0,32,0,5,0,26,3,70,149,95,81,116,46,62,8,35,0,3,4,70,100,92,120,87,78,75,92,29,87,43,94,60,143,132,148,133,40,143,71,59,62,60,68,64,126,37,8,90,28,90,0,8,60,40,18,24,111,46,28,22,56,0,54,164,141,102,11,56,70,0,14,25,88,43,0,45,94,0,4,110,55,0,78,113,78,9,24,26,41,52,32,66,30,60,28,27,17,5,49,46,0,65,89,18,0,162,95,62,16,144,137,110,41,113,122,60,66,12,29,5,9,0,2,0,1,3,15,7,2,6,135,73,0,56,40,103,2,34,48,31,23,103,0,0,10,44,9,43,83,65,92,34,12,2,60,0,4,4,0,0,8,1,0,4,1,0,0,33,26,43,68,0,1,44,83,23,0,81,22,0,1,108,0,0,100,46,2,38,86,104,1,53,5,6,29,75,4,64,84,84,136,145,170,286,142,57,11,43,144,33,64,5,92,56,0,0,2,0,0,12,0,2,0,20,0,8,97,98,30,19,86,83,0,41,122,24,0,42,104,5,1,90,23,8,27,90,59,2,118,79,145,96,9,81,30,78,25,5,2,0,0,6,0,0,13,0,0,14,24,0,85,105,51,52,52,61,98,76,6,23,101,3,25,80,76,0,1,93,21,11,78,115,137,189,73,6,32,29,1,5,19,0,15,0,0,32,15,0,70,73,42,56,132,69,136,57,18,46,119,44,0,81,113,14,52,124,79,91,141,122,6,35,45,16,2,10,10,5,7,0,0,14,28,30,34,41,24,67,20,2,2,68,5,0,0,64,4,1,21,7,16,36,25,60,78,34,32,25,2,42,4,62,21,5,72,128,18,114,40,66,75,5,29,0,46,0,1,1,15,0,4,5,4,2,9,60,7,5,97,71,76,11,20,118,70,5,18,0,0,18,0,39,4,51,74,90,0,52,0,24,39,2,50,106,92,58,101,12,0,49,0,66,1,71,1,97,99,98,22,99,0,49,0,6,0,35,3,84,30,58,74,0,5,0,20,7,55,56,123,98,37,71,5,58,19,82,131,38,10,0,44,0,47,7,95,1,103,77,31,104,2,51,0,34,0,49,28,102,23,176,125,84,81,3,110,68,69,155,174,67,78,145,97,32,54,70,78,21,0,94,38,37,30,133,26,38,31,61,35,12,65,2,73,39,121,39,137,4,12,20,37,11,0,11,34,12,1,12,47,17,0,100,12,51,73,15,13,68,92,156,84,3,123,82,44,17,37,78,6,69,118,97,10,68,128,27,40,92,182,188

Organism: NCBI:txid3035230

Sequence (972 aa):
NVGLLIGLFIFILVGIVLLPVITSEVSSLTSGTSPAVTGTNATLLNLVPLFYILILVIVPAVLAYKMYRNVGLLIGLFIFILVGIVLLPVITSEVSSLTSGTSPAVTGTNATLLNLVPLFYILILVIVPAVLAYKMYRNVGLLIGLFIFILVGIVLLPVITSEVSSLTSGTSPAVTGTNATLLNLVPLFYILILVIVPAVLAYKMYRGTKIIINVIFFDIILALLMMSFASIQPPSIANPPTVAQAQAQANITWNLTVGSINWEWLWPVFYFVDWLIWIVTTIFAVVAFIFNVFTTSLSLLASVPIVGPFLLMFAVIINFVLIWEVVKLIRGTISLLSTPPVNPPAYSYFYIEFQFLPTNNTPQPYAIFVGPNPNNLTEVAEGYTLSNGTGYARVPVINAQTEYVDIVWVNQNYTMFEIFPQIQNATTTVTLSANNNQGFSFSLPTWVSWVIGAVLMLIFMGVGWKFMGPAGLAIFGIFGLFIAMFFGLLPSYLMYVILFIVAIVGARILTKQLGGVSLPPLYVEDAVNAEIQQLWSKSPTGVYAFHEAPSVNNSFWPDDNAKFLESIAPWWQSYSSYVNSTLQFLQQSDVNGLFIKRFEYPLNPWWEAVWGENYYEGEIIYALALLGKYGNSQALQMAQQAWLSYYNQLKAYNGATYTSSLARFIMATILLYNITGNTQYSNAYTQLANWLLQYFLDISAMAGQAMMALYAVTKNITYLLDAQLVMNAIYYTYKSELVSEFGDAIGNNTLASLAISRVWQRTSYTYPTSYIYYVARYGSGLQMNSETQPWGDVATQFYVNTWSPSNLDLFWASLPNNNYITNQTWNGTALFIHLYAYQQSQVQLIFLTTTVNFNVLVNGNYTNYEANHQIMQIAPTLEPGPNTIIIIPNPKNQVSQNTNTLTQNELMLLGFVIYFVIIMVTYGVSRNKTITVLSSIVAVAIVYALALWPTYMAFILGAVGFFMLFYSISRR

B-factor: mean 78.55, std 30.58, range [26.86, 165.02]

Radius of gyration: 40.88 Å; Cα contacts (8 Å, |Δi|>4): 1502; chains: 6; bounding box: 99×90×122 Å

InterPro domains:
  IPR009379 Structural protein VP1/VP3 [PF06281] (31-83)

Secondary structure (DSSP, 8-state):
-HHHHHHHHHHHHHHHHTHHHHHHHHHHHHSSSS-SS-HHHHHHHHHHHHHHHHHHHHHHHHHHHHHH-/-HHHHHHHHHHHHHHHHHHHHHHHHHHHHHSSS-SS-SSHHHHHHHHHHHHHHHHHHHHHHHHHHHHT-/-HHHHHHHHHHHHHHHHHHHHHHHHHHHHH-SSS-TTTTHHHHHHHHHHHHHHHHHHHHHHHHHHHHH-/-HHHHHHHHHHHHHHHHHTT---PPPPPP-PPPPPHHHHHHHT--EEEETTEEEE--TTHHHHHHHHHHHHHHHHHHHHHHHHHHHHHHHHHHHTT-SSSHHHHHHHHHHHHHHHHHHHHHHH-/--EEESS---SS--TT-EEEEEEEESS--SS--EEEEEEESTTTS-EEEEEEE--TTSEEEEEEE--SSS-EEEEEE-SSS-EEEEEE-PPPPPSS-EEEEE-STT-EEEEE--HHHHHHHHHHHHHHHHHHHHHHT-HHHHHHHHHHHHHHHHHSS-S-TTHHHHHHHHHHHHHHHHHHHTT--/-----HHHHHHHHHHHHHS-EE-SSSSEE--S-TTT-S---HHHHHHHHHHHGGGTTTTHHHHHHHHHHHHHTBSSSSBBS--PPP---------SBPTTHHHHHHHHHHHHHTS-HHHHHHHHHHHHHHHHHHHHHSS-S-HHHHHHHHHHHHHHHHHT--HHHHHHHHHHHHHHHH--HHHHHHHHHHHHHHHHHH--HHHHHHHHHHHHH---THHHHHHHHHHHHHT-HHHHHHHHHHHHTTEEE-SSS-EEE-S-SSSS--S--TTTHHHHHHHHHHHHHHHS-SS-EEEEEE--TT-EEEEEEEETTEEEEEEE-SSS-B-EEEEE-S-S-EEEEETTS----EE-SSEEEE--B--SS-EEEEEEES-SS--S-------HHHHHHHHHHHHHHHHHHHHHH---HHHHHHHHHHHHHHHHHTT-S-HHHHHHHHHHHHHHHHHHHHH-